Protein AF-0000000075646468 (afdb_homodimer)

Foldseek 3Di:
DVVVVCVVVVLCVVPVDPPDDVSNVVSQCPPVCCHPDPPDPHNPVVNVVVPPDDPQLAALPQLVVLQVVLVVCVVVVPDLVSSLVSLVVSLRNHPQLELSNLVSLLSNLVSCVVVVVLVSSLVSLVRSLSGPHDLVCNLVSLVSNLLSCVSVVVPVSNVVSVVVNCVSVVVPPPPPPDLDLFDQAWAAFFRWNDKFFFLAKAWDADLPDPDLEEAQAARQQQRHPADWDADPQLRHHTHRDPVSVVPPVLVQLCSLVSNVVNDSPLPLLVRLLRLCSSQVCVLCVPPPLVFQLFLVRSLVVSLVVLVVPVVVRVSSLLSPAALCLVLADPVVLVSLLVVLLVVLVSSVPVHCNLVPCPPVCVSYDSVRVSVNSSVSSSSNSSRCLQFKDFDKFWHFDDCVVPVQADPVDRAGDQLCLLVGTDIDRTMIGGGSSVSPAAADLDFQWAWFDARSMIIIGGNRIAHGRRGGHDHSPRHLQADPLVVSQVVCCNRPNDGDDHPSNVDPDSCNNCLQAWWFDLDPVGRDIDGDDDPPDPQDQWDADPPPRDIDGLPLLVLLVCLLVPPDPDDPVSLVSLVVSLVVRPSTHHLLHPSNLVSLVSSCVRCVVVLLVDVVSLVSNLVSLLSNLVSQCSRPNLQDPSNLSSCSSNLSSLLSQLPHPDDRDDDPSNVVSVVSNLVNLSSHHSVNSSSVVVNCVVRVD/DVVVVCVVVVLCVVPVDPPDDVSNVVSQCPPVCCHPDPPDPHNPVVNVVVPPDDPQLAALPQLVVLQVVLVVCVVVVPDLVSSLVSLVVSLRNHPQLELSNLVSLLSNLVSCVVVVVLVSSLVSLVSSLSGPHDLVCNLVSLVSNLLSCVSVVVVVSNVVSVVVNVVSVVVPPLPPPDLDLFFQAWAAFQRFNDKFFFLAKAWDADLPDPDLEEAQAARQQQRHPADWDADPQLRHHTHRDPVSVVPPVLVQLCSLVSNVVNDSPLGLLVRLLRLCSSCVCVLCVPPPLVFQLALVRSLVVSLVVLVVPVVPRVSSLLSPADLCLVLADPVVLVSLLVVLLVVLVSSVPVHCNLVPCPPVCVSYDSVRVSVNSSVSSSSNSSRCLQFKDFDKFWHFDDCVVPVQADPVDRAGDQLCLLVGTDIDRTMIGGGSSVSSAAADLDFQWAWFDARSMIIIGGNRIAHRRRGGHDHSPRHLQADPLVVSQVVCCNRPNDGDDHPSNVDPDSCNNCLQAWWADLDPVGRDIDGDDDPDDPQDQWDADPPPRDIDGLPLLVLLVCLLVPPPPDDPVSLVSLVVSLVVRPSTHHLLHPSLLVSLVSSCVRCVVPLLVDVVSLVSNLVSLLSNLVSQCSRPNLQDPSNLSSCSSNLSSLLSQLPHPDDRDDDPSSVVSVVSNLVNLSSHHSVNSSSSVVNCVVRVD

Radius of gyration: 38.48 Å; Cα contacts (8 Å, |Δi|>4): 2331; chains: 2; bounding box: 64×124×109 Å

Secondary structure (DSSP, 8-state):
-HHHHHHHTTHHHHHSS---HHHHHHHHHTSTTTS--TT-S--HHHHHHHHSPP-----HHHHHHHHHHHHHHHHTTS-HHHHHHHHHHHHHHSPTT-HHHHHHHHHHHHHHHHTT-HHHHHHHHHHHHHTT--GGGHHHHHHHHHHHHHHHT-HHHHHHHHHHHHHHHHHTT-----S-SB-SS-B-TT-EEEEEE-SEEEEPP-TT---SSPPS--TTT---S------TTTS----SSHHHHHH-TTHHHHHHHHHTT-TTTSTTHHHHHHHHHHHHHHHHTT--TTS-SSHHHHHHHHHHHHHHSTTT-HHHHHHTS---TTTS-HHHHHHHHHHHHHHHHHHHHHSSTGGGGGGGGGTS-HHHHHHHHHHHHHHHHHHHHHHEEEEEEEEEPPTTT---B-TTSSPBPTT-HHHHEEEEEEEEEE-TTGGGSEE-SS-SEEEEEETTEEEEEESS-B-TTPBPEE--S--TTTS-HHHHHHHHHHHHS----SHHHHSS--HHHHTTTEEE--STTT--EEEPPTT--TT-SEEE-TTT-PEEE-HHHHHHHHHTT--S---HHHHHHHHHHHHHHHTTB-TT-HHHHHHHHHHHHHHGGGGGG-HHHHHHHHHHHHHHHHHHHHHH-SSSHHHHHHHHHHHHHHHHHHHSSS-----HHHHHHHHHHHHHGGGS-HHHHHHHHHHHHHHH-/-HHHHHHHTTHHHHHSS---HHHHHHHHHTSTTTS--SS-S--HHHHHHHHSPP-----HHHHHHHHHHHHHHHHTTS-HHHHHHHHHHHHHHSPTT-HHHHHHHHHHHHHHHHTT-HHHHHHHHHHHHHTT--GGGHHHHHHHHHHHHHHHT-HHHHHHHHHHHHHHHHHTT-----S-SB-SS-B-TT-EEEEEE-SEEEEPP-TT---SSPPS--TTT---S------TTTS----SSHHHHHH-TTHHHHHHHHHTT-TTTSTTHHHHHHHHHHHHHHHHTT--TTS-SSHHHHHHHHHHHHHHTTTT-HHHHHHTS---TTTS-HHHHHHHHHHHHHHHHHHHHHSSTGGGGGGGGGTS-HHHHHHHHHHHHHHHHHHHHHHEEEEEEEEEPPTTT---B-TTSSPBPTT-HHHHEEEEEEEEEE-TTGGGSEE-SS-SEEEEEETTEEEEEESS-B-TTPBPEE--S--TTTS-HHHHHHHHHHHHS----SHHHHSS--HHHHTTT-EE--STTT--EE---TT--TT-SEEE-TTT-PEEE-HHHHHHHHTTT--S---HHHHHHHHHHHHHHHTTB-TT-HHHHHHHHHHHHHHGGGGGG-HHHHHHHHHHHHHHHHHHHHHH-SSSHHHHHHHHHHHHHHHHHHHSSS-----HHHHHHHHHHHHHGGGS-HHHHHHHHHHHHHHH-

Sequence (1394 aa):
MAARIVQTYNLTGVIKQYRGEVDTIRKLDAIPEIRQVRKVPFCACRSWLKKLPPVTVNDEEKSHLYRENGNEIFRSRKSPHVALEAYSKAIFMAPGGSPAQAMAHANRAIVLMSLKRFREAYEDCQLALTGGYPEENRLRVLFRLAECALQNRDRDGLDKALDAMGAHAEQQELTSFEMERLSKEAIPKEAPIVQETAVSFVPVYDPRSRSELPPFDCQYCGEINVIPFPCITCGRACYCSVACRKNHSSHRFECAGYGKHLWYLIGIAHLGIRSFLDGFEASTQKLDLSVESTPEGLFKSVLDTAEAEHKEYPYGKVLRLVTNFEQMDVMDVLQYSLTAYMLSVYLSGFTDFFQQLGDLINVMSKENWSIYCGAVIFRHIGQLVCNGHAISELRGSFASENNCLEADSFNIKAGFLHRYFESTRVFTGIFPQISMFNHSCEPNIRNTFNKNTLTVYAAKDIPVGGEIFNCYGPNFKLMCKDERKSALRQQYGFDCKCTRCAMNNDEAYESFEHYKCPFAKCSKYFMLKENADPFEKDIKCPMCKRIIDCSTFQLIAAGMTSEQESGYEEFDEAMDAYSKCKTVLSEYHETKITLAHMIFLQYLPFSGLDDRCLRRLKKLAHEFIQIREQRFGMMSPEYVVACFYLMDLLVIESKCEGPFKMDSVSVEFVGNFKKAIEIFGTGTRTKVLNYLKTHLGMAARIVQTYNLTGVIKQYRGEVDTIRKLDAIPEIRQVRKVPFCACRSWLKKLPPVTVNDEEKSHLYRENGNEIFRSRKSPHVALEAYSKAIFMAPGGSPAQAMAHANRAIVLMSLKRFREAYEDCQLALTGGYPEENRLRVLFRLAECALQNRDRDGLDKALDAMGAHAEQQELTSFEMERLSKEAIPKEAPIVQETAVSFVPVYDPRSRSELPPFDCQYCGEINVIPFPCITCGRACYCSVACRKNHSSHRFECAGYGKHLWYLIGIAHLGIRSFLDGFEASTQKLDLSVESTPEGLFKSVLDTAEAEHKEYPYGKVLRLVTNFEQMDVMDVLQYSLTAYMLSVYLSGFTDFFQQLGDLINVMSKENWSIYCGAVIFRHIGQLVCNGHAISELRGSFASENNCLEADSFNIKAGFLHRYFESTRVFTGIFPQISMFNHSCEPNIRNTFNKNTLTVYAAKDIPVGGEIFNCYGPNFKLMCKDERKS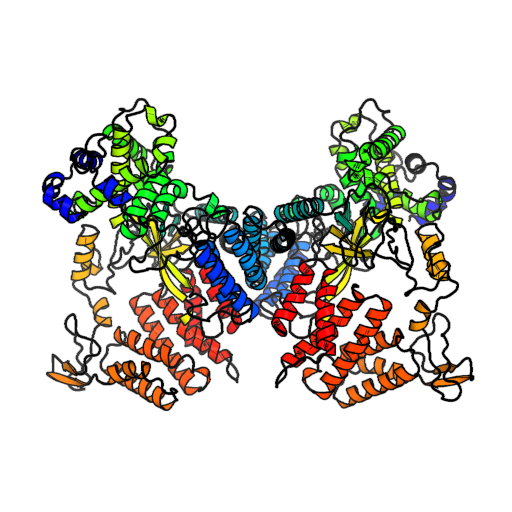ALRQQYGFDCKCTRCAMNNDEAYESFEHYKCPFAKCSKYFMLKENADPFEKDIKCPMCKRIIDCSTFQLIAAGMTSEQESGYEEFDEAMDAYSKCKTVLSEYHETKITLAHMIFLQYLPFSGLDDRCLRRLKKLAHEFIQIREQRFGMMSPEYVVACFYLMDLLVIESKCEGPFKMDSVSVEFVGNFKKAIEIFGTGTRTKVLNYLKTHLG

Structure (mmCIF, N/CA/C/O backbone):
data_AF-0000000075646468-model_v1
#
loop_
_entity.id
_entity.type
_entity.pdbx_description
1 polymer 'Protein-lysine N-methyltransferase SMYD4'
#
loop_
_atom_site.group_PDB
_atom_site.id
_atom_site.type_symbol
_atom_site.label_atom_id
_atom_site.label_alt_id
_atom_site.label_comp_id
_atom_site.label_asym_id
_atom_site.label_entity_id
_atom_site.label_seq_id
_atom_site.pdbx_PDB_ins_code
_atom_site.Cartn_x
_atom_site.Cartn_y
_atom_site.Cartn_z
_atom_site.occupancy
_atom_site.B_iso_or_equiv
_atom_site.auth_seq_id
_atom_site.auth_comp_id
_atom_site.auth_asym_id
_atom_site.auth_atom_id
_atom_site.pdbx_PDB_model_num
ATOM 1 N N . MET A 1 1 ? -22.234 -36.344 -26.969 1 47.53 1 MET A N 1
ATOM 2 C CA . MET A 1 1 ? -22.641 -35.75 -28.25 1 47.53 1 MET A CA 1
ATOM 3 C C . MET A 1 1 ? -21.516 -35.875 -29.281 1 47.53 1 MET A C 1
ATOM 5 O O . MET A 1 1 ? -21.734 -36.344 -30.391 1 47.53 1 MET A O 1
ATOM 9 N N . ALA A 1 2 ? -20.281 -35.531 -28.75 1 54.59 2 ALA A N 1
ATOM 10 C CA . ALA A 1 2 ? -19.188 -35.656 -29.719 1 54.59 2 ALA A CA 1
ATOM 11 C C . ALA A 1 2 ? -19.016 -37.094 -30.203 1 54.59 2 ALA A C 1
ATOM 13 O O . ALA A 1 2 ? -18.844 -37.312 -31.406 1 54.59 2 ALA A O 1
ATOM 14 N N . ALA A 1 3 ? -19.266 -37.969 -29.312 1 56.28 3 ALA A N 1
ATOM 15 C CA . ALA A 1 3 ? -19.078 -39.375 -29.672 1 56.28 3 ALA A CA 1
ATOM 16 C C . ALA A 1 3 ? -20.094 -39.812 -30.703 1 56.28 3 ALA A C 1
ATOM 18 O O . ALA A 1 3 ? -19.75 -40.562 -31.641 1 56.28 3 ALA A O 1
ATOM 19 N N . ARG A 1 4 ? -21.328 -39.281 -30.547 1 54.84 4 ARG A N 1
ATOM 20 C CA . ARG A 1 4 ? -22.375 -39.656 -31.484 1 54.84 4 ARG A CA 1
ATOM 21 C C . ARG A 1 4 ? -22.094 -39.094 -32.875 1 54.84 4 ARG A C 1
ATOM 23 O O . ARG A 1 4 ? -22.312 -39.781 -33.875 1 54.84 4 ARG A O 1
ATOM 30 N N . ILE A 1 5 ? -21.609 -37.875 -32.875 1 56.97 5 ILE A N 1
ATOM 31 C CA . ILE A 1 5 ? -21.312 -37.219 -34.188 1 56.97 5 ILE A CA 1
ATOM 32 C C . ILE A 1 5 ? -20.172 -37.969 -34.844 1 56.97 5 ILE A C 1
ATOM 34 O O . ILE A 1 5 ? -20.203 -38.219 -36.062 1 56.97 5 ILE A O 1
ATOM 38 N N . VAL A 1 6 ? -19.328 -38.5 -34.062 1 62.5 6 VAL A N 1
ATOM 39 C CA . VAL A 1 6 ? -18.156 -39.188 -34.562 1 62.5 6 VAL A CA 1
ATOM 40 C C . VAL A 1 6 ? -18.562 -40.531 -35.219 1 62.5 6 VAL A C 1
ATOM 42 O O . VAL A 1 6 ? -18.094 -40.844 -36.312 1 62.5 6 VAL A O 1
ATOM 45 N N . GLN A 1 7 ? -19.469 -41.188 -34.531 1 63.44 7 GLN A N 1
ATOM 46 C CA . GLN A 1 7 ? -19.906 -42.5 -35.031 1 63.44 7 GLN A CA 1
ATOM 47 C C . GLN A 1 7 ? -20.797 -42.344 -36.25 1 63.44 7 GLN A C 1
ATOM 49 O O . GLN A 1 7 ? -20.625 -43.062 -37.25 1 63.44 7 GLN A O 1
ATOM 54 N N . THR A 1 8 ? -21.672 -41.344 -36.219 1 60.41 8 THR A N 1
ATOM 55 C CA . THR A 1 8 ? -22.672 -41.188 -37.281 1 60.41 8 THR A CA 1
ATOM 56 C C . THR A 1 8 ? -22 -40.812 -38.594 1 60.41 8 THR A C 1
ATOM 58 O O . THR A 1 8 ? -22.375 -41.281 -39.656 1 60.41 8 THR A O 1
ATOM 61 N N . TYR A 1 9 ? -20.953 -40.031 -38.469 1 61.66 9 TYR A N 1
ATOM 62 C CA . TYR A 1 9 ? -20.359 -39.531 -39.719 1 61.66 9 TYR A CA 1
ATOM 63 C C . TYR A 1 9 ? -18.984 -40.156 -39.969 1 61.66 9 TYR A C 1
ATOM 65 O O . TYR A 1 9 ? -18.234 -39.688 -40.812 1 61.66 9 TYR A O 1
ATOM 73 N N . ASN A 1 10 ? -18.734 -41.281 -39.312 1 67.62 10 ASN A N 1
ATOM 74 C CA . ASN A 1 10 ? -17.453 -41.969 -39.406 1 67.62 10 ASN A CA 1
ATOM 75 C C . ASN A 1 10 ? -16.297 -41 -39.5 1 67.62 10 ASN A C 1
ATOM 77 O O . ASN A 1 10 ? -15.484 -41.062 -40.438 1 67.62 10 ASN A O 1
ATOM 81 N N . LEU A 1 11 ? -16.312 -40.062 -38.625 1 72.56 11 LEU A N 1
ATOM 82 C CA . LEU A 1 11 ? -15.352 -38.969 -38.688 1 72.56 11 LEU A CA 1
ATOM 83 C C . LEU A 1 11 ? -13.93 -39.5 -38.5 1 72.56 11 LEU A C 1
ATOM 85 O O . LEU A 1 11 ? -12.977 -38.875 -39 1 72.56 11 LEU A O 1
ATOM 89 N N . THR A 1 12 ? -13.789 -40.656 -37.906 1 72.38 12 THR A N 1
ATOM 90 C CA . THR A 1 12 ? -12.477 -41.281 -37.781 1 72.38 12 THR A CA 1
ATOM 91 C C . THR A 1 12 ? -11.898 -41.594 -39.156 1 72.38 12 THR A C 1
ATOM 93 O O . THR A 1 12 ? -10.688 -41.469 -39.375 1 72.38 12 THR A O 1
ATOM 96 N N . GLY A 1 13 ? -12.742 -42.031 -40.031 1 71.44 13 GLY A N 1
ATOM 97 C CA . GLY A 1 13 ? -12.305 -42.312 -41.406 1 71.44 13 GLY A CA 1
ATOM 98 C C . GLY A 1 13 ? -11.93 -41.062 -42.188 1 71.44 13 GLY A C 1
ATOM 99 O O . GLY A 1 13 ? -11.023 -41.125 -43.031 1 71.44 13 GLY A O 1
ATOM 100 N N . VAL A 1 14 ? -12.578 -39.938 -41.781 1 67.75 14 VAL A N 1
ATOM 101 C CA . VAL A 1 14 ? -12.336 -38.688 -42.5 1 67.75 14 VAL A CA 1
ATOM 102 C C . VAL A 1 14 ? -10.953 -38.156 -42.125 1 67.75 14 VAL A C 1
ATOM 104 O O . VAL A 1 14 ? -10.25 -37.594 -42.969 1 67.75 14 VAL A O 1
ATOM 107 N N . ILE A 1 15 ? -10.617 -38.438 -40.844 1 68.75 15 ILE A N 1
ATOM 108 C CA . ILE A 1 15 ? -9.383 -37.844 -40.344 1 68.75 15 ILE A CA 1
ATOM 109 C C . ILE A 1 15 ? -8.258 -38.875 -40.375 1 68.75 15 ILE A C 1
ATOM 111 O O . ILE A 1 15 ? -7.129 -38.562 -39.969 1 68.75 15 ILE A O 1
ATOM 115 N N . LYS A 1 16 ? -8.5 -40.094 -40.688 1 70.44 16 LYS A N 1
ATOM 116 C CA . LYS A 1 16 ? -7.523 -41.156 -40.656 1 70.44 16 LYS A CA 1
ATOM 117 C C . LYS A 1 16 ? -6.195 -40.75 -41.281 1 70.44 16 LYS A C 1
ATOM 119 O O . LYS A 1 16 ? -5.125 -41.125 -40.812 1 70.44 16 LYS A O 1
ATOM 124 N N . GLN A 1 17 ? -6.262 -39.906 -42.344 1 71.38 17 GLN A N 1
ATOM 125 C CA . GLN A 1 17 ? -4.98 -39.438 -42.844 1 71.38 17 GLN A CA 1
ATOM 126 C C . GLN A 1 17 ? -4.828 -37.938 -42.594 1 71.38 17 GLN A C 1
ATOM 128 O O . GLN A 1 17 ? -5.441 -37.125 -43.312 1 71.38 17 GLN A O 1
ATOM 133 N N . TYR A 1 18 ? -4.199 -37.531 -41.438 1 77.62 18 TYR A N 1
ATOM 134 C CA . TYR A 1 18 ? -3.938 -36.125 -41.156 1 77.62 18 TYR A CA 1
ATOM 135 C C . TYR A 1 18 ? -3.105 -35.5 -42.25 1 77.62 18 TYR A C 1
ATOM 137 O O . TYR A 1 18 ? -2.006 -35.969 -42.562 1 77.62 18 TYR A O 1
ATOM 145 N N . ARG A 1 19 ? -3.646 -34.594 -43.062 1 77.62 19 ARG A N 1
ATOM 146 C CA . ARG A 1 19 ? -2.963 -33.938 -44.156 1 77.62 19 ARG A CA 1
ATOM 147 C C . ARG A 1 19 ? -2.77 -32.438 -43.875 1 77.62 19 ARG A C 1
ATOM 149 O O . ARG A 1 19 ? -2.715 -31.641 -44.781 1 77.62 19 ARG A O 1
ATOM 156 N N . GLY A 1 20 ? -2.879 -32 -42.562 1 87.5 20 GLY A N 1
ATOM 157 C CA . GLY A 1 20 ? -2.686 -30.609 -42.25 1 87.5 20 GLY A CA 1
ATOM 158 C C . GLY A 1 20 ? -3.855 -30 -41.5 1 87.5 20 GLY A C 1
ATOM 159 O O . GLY A 1 20 ? -4.965 -30.531 -41.531 1 87.5 20 GLY A O 1
ATOM 160 N N . GLU A 1 21 ? -3.637 -28.922 -40.906 1 90.25 21 GLU A N 1
ATOM 161 C CA . GLU A 1 21 ? -4.629 -28.281 -40.031 1 90.25 21 GLU A CA 1
ATOM 162 C C . GLU A 1 21 ? -5.797 -27.734 -40.844 1 90.25 21 GLU A C 1
ATOM 164 O O . GLU A 1 21 ? -6.961 -27.969 -40.531 1 90.25 21 GLU A O 1
ATOM 169 N N . VAL A 1 22 ? -5.496 -26.969 -41.938 1 90.94 22 VAL A N 1
ATOM 170 C CA . VAL A 1 22 ? -6.543 -26.344 -42.75 1 90.94 22 VAL A CA 1
ATOM 171 C C . VAL A 1 22 ? -7.383 -27.422 -43.438 1 90.94 22 VAL A C 1
ATOM 173 O O . VAL A 1 22 ? -8.609 -27.344 -43.469 1 90.94 22 VAL A O 1
ATOM 176 N N . ASP A 1 23 ? -6.711 -28.438 -43.969 1 89.69 23 ASP A N 1
ATOM 177 C CA . ASP A 1 23 ? -7.402 -29.547 -44.625 1 89.69 23 ASP A CA 1
ATOM 178 C C . ASP A 1 23 ? -8.359 -30.25 -43.656 1 89.69 23 ASP A C 1
ATOM 180 O O . ASP A 1 23 ? -9.492 -30.562 -44 1 89.69 23 ASP A O 1
ATOM 184 N N . THR A 1 24 ? -7.93 -30.531 -42.469 1 88.69 24 THR A N 1
ATOM 185 C CA . THR A 1 24 ? -8.727 -31.219 -41.438 1 88.69 24 THR A CA 1
ATOM 186 C C . THR A 1 24 ? -9.977 -30.406 -41.125 1 88.69 24 THR A C 1
ATOM 188 O O . THR A 1 24 ? -11.086 -30.953 -41.062 1 88.69 24 THR A O 1
ATOM 191 N N . ILE A 1 25 ? -9.883 -29.094 -40.938 1 88.81 25 ILE A N 1
ATOM 192 C CA . ILE A 1 25 ? -11 -28.219 -40.562 1 88.81 25 ILE A CA 1
ATOM 193 C C . ILE A 1 25 ? -11.961 -28.109 -41.75 1 88.81 25 ILE A C 1
ATOM 195 O O . ILE A 1 25 ? -13.18 -28.078 -41.594 1 88.81 25 ILE A O 1
ATOM 199 N N . ARG A 1 26 ? -11.359 -28.047 -42.969 1 86.62 26 ARG A N 1
ATOM 200 C CA . ARG A 1 26 ? -12.18 -27.969 -44.188 1 86.62 26 ARG A CA 1
ATOM 201 C C . ARG A 1 26 ? -13.031 -29.234 -44.344 1 86.62 26 ARG A C 1
ATOM 203 O O . ARG A 1 26 ? -14.195 -29.156 -44.75 1 86.62 26 ARG A O 1
ATOM 210 N N . LYS A 1 27 ? -12.43 -30.391 -44.062 1 84.75 27 LYS A N 1
ATOM 211 C CA . LYS A 1 27 ? -13.156 -31.656 -44.125 1 84.75 27 LYS A CA 1
ATOM 212 C C . LYS A 1 27 ? -14.312 -31.688 -43.125 1 84.75 27 LYS A C 1
ATOM 214 O O . LYS A 1 27 ? -15.398 -32.188 -43.438 1 84.75 27 LYS A O 1
ATOM 219 N N . LEU A 1 28 ? -14.117 -31.125 -41.938 1 81.75 28 LEU A N 1
ATOM 220 C CA . LEU A 1 28 ? -15.188 -31.062 -40.938 1 81.75 28 LEU A CA 1
ATOM 221 C C . LEU A 1 28 ? -16.281 -30.094 -41.406 1 81.75 28 LEU A C 1
ATOM 223 O O . LEU A 1 28 ? -17.469 -30.391 -41.219 1 81.75 28 LEU A O 1
ATOM 227 N N . ASP A 1 29 ? -15.836 -28.953 -42.031 1 83.56 29 ASP A N 1
ATOM 228 C CA . ASP A 1 29 ? -16.781 -27.938 -42.5 1 83.56 29 ASP A CA 1
ATOM 229 C C . ASP A 1 29 ? -17.641 -28.484 -43.625 1 83.56 29 ASP A C 1
ATOM 231 O O . ASP A 1 29 ? -18.75 -28 -43.844 1 83.56 29 ASP A O 1
ATOM 235 N N . ALA A 1 30 ? -17.141 -29.406 -44.344 1 80.31 30 ALA A N 1
ATOM 236 C CA . ALA A 1 30 ? -17.844 -29.984 -45.5 1 80.31 30 ALA A CA 1
ATOM 237 C C . ALA A 1 30 ? -18.953 -30.922 -45.062 1 80.31 30 ALA A C 1
ATOM 239 O O . ALA A 1 30 ? -19.844 -31.25 -45.844 1 80.31 30 ALA A O 1
ATOM 240 N N . ILE A 1 31 ? -18.922 -31.297 -43.812 1 76.69 31 ILE A N 1
ATOM 241 C CA . ILE A 1 31 ? -19.953 -32.156 -43.281 1 76.69 31 ILE A CA 1
ATOM 242 C C . ILE A 1 31 ? -21.188 -31.344 -42.906 1 76.69 31 ILE A C 1
ATOM 244 O O . ILE A 1 31 ? -21.125 -30.5 -42 1 76.69 31 ILE A O 1
ATOM 248 N N . PRO A 1 32 ? -22.312 -31.5 -43.562 1 73 32 PRO A N 1
ATOM 249 C CA . PRO A 1 32 ? -23.5 -30.656 -43.406 1 73 32 PRO A CA 1
ATOM 250 C C . PRO A 1 32 ? -23.984 -30.594 -41.969 1 73 32 PRO A C 1
ATOM 252 O O . PRO A 1 32 ? -24.422 -29.531 -41.5 1 73 32 PRO A O 1
ATOM 255 N N . GLU A 1 33 ? -23.844 -31.609 -41.156 1 69.12 33 GLU A N 1
ATOM 256 C CA . GLU A 1 33 ? -24.312 -31.609 -39.781 1 69.12 33 GLU A CA 1
ATOM 257 C C . GLU A 1 33 ? -23.406 -30.766 -38.906 1 69.12 33 GLU A C 1
ATOM 259 O O . GLU A 1 33 ? -23.828 -30.312 -37.812 1 69.12 33 GLU A O 1
ATOM 264 N N . ILE A 1 34 ? -22.141 -30.594 -39.344 1 70.62 34 ILE A N 1
ATOM 265 C CA . ILE A 1 34 ? -21.188 -29.812 -38.594 1 70.62 34 ILE A CA 1
ATOM 266 C C . ILE A 1 34 ? -21.188 -28.359 -39.062 1 70.62 34 ILE A C 1
ATOM 268 O O . ILE A 1 34 ? -21.016 -27.438 -38.281 1 70.62 34 ILE A O 1
ATOM 272 N N . ARG A 1 35 ? -21.484 -28.156 -40.406 1 64.44 35 ARG A N 1
ATOM 273 C CA . ARG A 1 35 ? -21.375 -26.875 -41.094 1 64.44 35 ARG A CA 1
ATOM 274 C C . ARG A 1 35 ? -22.469 -25.922 -40.625 1 64.44 35 ARG A C 1
ATOM 276 O O . ARG A 1 35 ? -23.594 -26.344 -40.344 1 64.44 35 ARG A O 1
ATOM 283 N N . GLN A 1 36 ? -22 -24.594 -40.312 1 55.97 36 GLN A N 1
ATOM 284 C CA . GLN A 1 36 ? -22.938 -23.5 -40.031 1 55.97 36 GLN A CA 1
ATOM 285 C C . GLN A 1 36 ? -23.766 -23.172 -41.281 1 55.97 36 GLN A C 1
ATOM 287 O O . GLN A 1 36 ? -23.328 -22.406 -42.156 1 55.97 36 GLN A O 1
ATOM 292 N N . VAL A 1 37 ? -24.422 -23.938 -42.062 1 48.44 37 VAL A N 1
ATOM 293 C CA . VAL A 1 37 ? -25.109 -23.516 -43.281 1 48.44 37 VAL A CA 1
ATOM 294 C C . VAL A 1 37 ? -26.453 -22.906 -42.938 1 48.44 37 VAL A C 1
ATOM 296 O O . VAL A 1 37 ? -27.125 -23.328 -42 1 48.44 37 VAL A O 1
ATOM 299 N N . ARG A 1 38 ? -26.859 -21.781 -43.688 1 45.56 38 ARG A N 1
ATOM 300 C CA . ARG A 1 38 ? -28.125 -21.078 -43.625 1 45.56 38 ARG A CA 1
ATOM 301 C C . ARG A 1 38 ? -29.297 -22.047 -43.594 1 45.56 38 ARG A C 1
ATOM 303 O O . ARG A 1 38 ? -30.328 -21.797 -42.969 1 45.56 38 ARG A O 1
ATOM 310 N N . LYS A 1 39 ? -29.406 -22.984 -44.562 1 43.81 39 LYS A N 1
ATOM 311 C CA . LYS A 1 39 ? -30.656 -23.703 -44.812 1 43.81 39 LYS A CA 1
ATOM 312 C C . LYS A 1 39 ? -30.688 -25.016 -44.062 1 43.81 39 LYS A C 1
ATOM 314 O O . LYS A 1 39 ? -31.609 -25.828 -44.219 1 43.81 39 LYS A O 1
ATOM 319 N N . VAL A 1 40 ? -29.531 -25.422 -43.5 1 44.12 40 VAL A N 1
ATOM 320 C CA . VAL A 1 40 ? -29.703 -26.672 -42.781 1 44.12 40 VAL A CA 1
ATOM 321 C C . VAL A 1 40 ? -30.016 -26.375 -41.312 1 44.12 40 VAL A C 1
ATOM 323 O O . VAL A 1 40 ? -29.359 -25.531 -40.688 1 44.12 40 VAL A O 1
ATOM 326 N N . PRO A 1 41 ? -31.094 -26.75 -40.719 1 46.03 41 PRO A N 1
ATOM 327 C CA . PRO A 1 41 ? -31.734 -26.422 -39.469 1 46.03 41 PRO A CA 1
ATOM 328 C C . PRO A 1 41 ? -30.812 -26.641 -38.25 1 46.03 41 PRO A C 1
ATOM 330 O O . PRO A 1 41 ? -31.031 -26.047 -37.188 1 46.03 41 PRO A O 1
ATOM 333 N N . PHE A 1 42 ? -29.812 -27.781 -38.344 1 49.09 42 PHE A N 1
ATOM 334 C CA . PHE A 1 42 ? -29.203 -28.109 -37.062 1 49.09 42 PHE A CA 1
ATOM 335 C C . PHE A 1 42 ? -27.672 -28.062 -37.156 1 49.09 42 PHE A C 1
ATOM 337 O O . PHE A 1 42 ? -27.062 -28.859 -37.844 1 49.09 42 PHE A O 1
ATOM 344 N N . CYS A 1 43 ? -26.812 -27.047 -37.094 1 62.91 43 CYS A N 1
ATOM 345 C CA . CYS A 1 43 ? -25.375 -27.031 -36.875 1 62.91 43 CYS A CA 1
ATOM 346 C C . CYS A 1 43 ? -25.031 -27.547 -35.469 1 62.91 43 CYS A C 1
ATOM 348 O O . CYS A 1 43 ? -25.406 -26.938 -34.469 1 62.91 43 CYS A O 1
ATOM 350 N N . ALA A 1 44 ? -24.5 -28.812 -35.531 1 66.94 44 ALA A N 1
ATOM 351 C CA . ALA A 1 44 ? -24.297 -29.531 -34.281 1 66.94 44 ALA A CA 1
ATOM 352 C C . ALA A 1 44 ? -23.484 -28.672 -33.281 1 66.94 44 ALA A C 1
ATOM 354 O O . ALA A 1 44 ? -23.828 -28.578 -32.125 1 66.94 44 ALA A O 1
ATOM 355 N N . CYS A 1 45 ? -22.453 -28 -33.875 1 73.94 45 CYS A N 1
ATOM 356 C CA . CYS A 1 45 ? -21.609 -27.203 -33 1 73.94 45 CYS A CA 1
ATOM 357 C C . CYS A 1 45 ? -22.359 -26 -32.438 1 73.94 45 CYS A C 1
ATOM 359 O O . CYS A 1 45 ? -22.328 -25.719 -31.25 1 73.94 45 CYS A O 1
ATOM 361 N N . ARG A 1 46 ? -23.016 -25.266 -33.344 1 76.94 46 ARG A N 1
ATOM 362 C CA . ARG A 1 46 ? -23.781 -24.094 -32.938 1 76.94 46 ARG A CA 1
ATOM 363 C C . ARG A 1 46 ? -24.891 -24.469 -31.969 1 76.94 46 ARG A C 1
ATOM 365 O O . ARG A 1 46 ? -25.141 -23.766 -31 1 76.94 46 ARG A O 1
ATOM 372 N N . SER A 1 47 ? -25.594 -25.562 -32.312 1 75.19 47 SER A N 1
ATOM 373 C CA . SER A 1 47 ? -26.688 -26.031 -31.469 1 75.19 47 SER A CA 1
ATOM 374 C C . SER A 1 47 ? -26.172 -26.406 -30.078 1 75.19 47 SER A C 1
ATOM 376 O O . SER A 1 47 ? -26.828 -26.156 -29.078 1 75.19 47 SER A O 1
ATOM 378 N N . TRP A 1 48 ? -25.016 -27.156 -30.047 1 73.69 48 TRP A N 1
ATOM 379 C CA . TRP A 1 48 ? -24.422 -27.531 -28.766 1 73.69 48 TRP A CA 1
ATOM 380 C C . TRP A 1 48 ? -24.078 -26.297 -27.953 1 73.69 48 TRP A C 1
ATOM 382 O O . TRP A 1 48 ? -24.359 -26.234 -26.75 1 73.69 48 TRP A O 1
ATOM 392 N N . LEU A 1 49 ? -23.5 -25.297 -28.547 1 79.62 49 LEU A N 1
ATOM 393 C CA . LEU A 1 49 ? -23.125 -24.062 -27.875 1 79.62 49 LEU A CA 1
ATOM 394 C C . LEU A 1 49 ? -24.344 -23.328 -27.344 1 79.62 49 LEU A C 1
ATOM 396 O O . LEU A 1 49 ? -24.312 -22.812 -26.219 1 79.62 49 LEU A O 1
ATOM 400 N N . LYS A 1 50 ? -25.406 -23.234 -28.172 1 76.06 50 LYS A N 1
ATOM 401 C CA . LYS A 1 50 ? -26.641 -22.562 -27.766 1 76.06 50 LYS A CA 1
ATOM 402 C C . LYS A 1 50 ? -27.297 -23.281 -26.594 1 76.06 50 LYS A C 1
ATOM 404 O O . LYS A 1 50 ? -27.938 -22.656 -25.75 1 76.06 50 LYS A O 1
ATOM 409 N N . LYS A 1 51 ? -27.078 -24.625 -26.516 1 71.94 51 LYS A N 1
ATOM 410 C CA . LYS A 1 51 ? -27.719 -25.422 -25.484 1 71.94 51 LYS A CA 1
ATOM 411 C C . LYS A 1 51 ? -26.969 -25.328 -24.156 1 71.94 51 LYS A C 1
ATOM 413 O O . LYS A 1 51 ? -27.516 -25.672 -23.094 1 71.94 51 LYS A O 1
ATOM 418 N N . LEU A 1 52 ? -25.703 -24.891 -24.25 1 75.44 52 LEU A N 1
ATOM 419 C CA . LEU A 1 52 ? -25 -24.703 -23 1 75.44 52 LEU A CA 1
ATOM 420 C C . LEU A 1 52 ? -25.75 -23.719 -22.094 1 75.44 52 LEU A C 1
ATOM 422 O O . LEU A 1 52 ? -26.25 -22.688 -22.562 1 75.44 52 LEU A O 1
ATOM 426 N N . PRO A 1 53 ? -26.047 -24.062 -20.812 1 66.5 53 PRO A N 1
ATOM 427 C CA . PRO A 1 53 ? -26.797 -23.188 -19.906 1 66.5 53 PRO A CA 1
ATOM 428 C C . PRO A 1 53 ? -26.062 -21.891 -19.594 1 66.5 53 PRO A C 1
ATOM 430 O O . PRO A 1 53 ? -24.828 -21.891 -19.453 1 66.5 53 PRO A O 1
ATOM 433 N N . PRO A 1 54 ? -26.781 -20.812 -19.719 1 71.19 54 PRO A N 1
ATOM 434 C CA . PRO A 1 54 ? -26.172 -19.562 -19.25 1 71.19 54 PRO A CA 1
ATOM 435 C C . PRO A 1 54 ? -25.812 -19.594 -17.781 1 71.19 54 PRO A C 1
ATOM 437 O O . PRO A 1 54 ? -26.594 -20.078 -16.953 1 71.19 54 PRO A O 1
ATOM 440 N N . VAL A 1 55 ? -24.547 -19.406 -17.484 1 63.19 55 VAL A N 1
ATOM 441 C CA . VAL A 1 55 ? -24.094 -19.406 -16.094 1 63.19 55 VAL A CA 1
ATOM 442 C C . VAL A 1 55 ? -23.734 -17.984 -15.664 1 63.19 55 VAL A C 1
ATOM 444 O O . VAL A 1 55 ? -23.016 -17.781 -14.688 1 63.19 55 VAL A O 1
ATOM 447 N N . THR A 1 56 ? -24.359 -17.016 -16.328 1 62.28 56 THR A N 1
ATOM 448 C CA . THR A 1 56 ? -24.031 -15.656 -15.914 1 62.28 56 THR A CA 1
ATOM 449 C C . THR A 1 56 ? -24.516 -15.383 -14.492 1 62.28 56 THR A C 1
ATOM 451 O O . THR A 1 56 ? -25.594 -15.82 -14.102 1 62.28 56 THR A O 1
ATOM 454 N N . VAL A 1 57 ? -23.562 -14.938 -13.711 1 63.16 57 VAL A N 1
ATOM 455 C CA . VAL A 1 57 ? -23.828 -14.672 -12.305 1 63.16 57 VAL A CA 1
ATOM 456 C C . VAL A 1 57 ? -24.531 -13.32 -12.148 1 63.16 57 VAL A C 1
ATOM 458 O O . VAL A 1 57 ? -23.875 -12.305 -11.914 1 63.16 57 VAL A O 1
ATOM 461 N N . ASN A 1 58 ? -25.75 -13.25 -12.68 1 69.69 58 ASN A N 1
ATOM 462 C CA . ASN A 1 58 ? -26.562 -12.039 -12.562 1 69.69 58 ASN A CA 1
ATOM 463 C C . ASN A 1 58 ? -27.734 -12.234 -11.625 1 69.69 58 ASN A C 1
ATOM 465 O O . ASN A 1 58 ? -28.891 -12.109 -12.039 1 69.69 58 ASN A O 1
ATOM 469 N N . ASP A 1 59 ? -27.328 -12.68 -10.516 1 79.31 59 ASP A N 1
ATOM 470 C CA . ASP A 1 59 ? -28.344 -12.977 -9.508 1 79.31 59 ASP A CA 1
ATOM 471 C C . ASP A 1 59 ? -28.359 -11.914 -8.406 1 79.31 59 ASP A C 1
ATOM 473 O O . ASP A 1 59 ? -27.656 -12.039 -7.406 1 79.31 59 ASP A O 1
ATOM 477 N N . GLU A 1 60 ? -29.219 -10.953 -8.617 1 86.19 60 GLU A N 1
ATOM 478 C CA . GLU A 1 60 ? -29.297 -9.836 -7.672 1 86.19 60 GLU A CA 1
ATOM 479 C C . GLU A 1 60 ? -29.719 -10.32 -6.285 1 86.19 60 GLU A C 1
ATOM 481 O O . GLU A 1 60 ? -29.266 -9.797 -5.273 1 86.19 60 GLU A O 1
ATOM 486 N N . GLU A 1 61 ? -30.547 -11.312 -6.242 1 85.44 61 GLU A N 1
ATOM 487 C CA . GLU A 1 61 ? -31.031 -11.836 -4.965 1 85.44 61 GLU A CA 1
ATOM 488 C C . GLU A 1 61 ? -29.906 -12.539 -4.207 1 85.44 61 GLU A C 1
ATOM 490 O O . GLU A 1 61 ? -29.75 -12.352 -2.998 1 85.44 61 GLU A O 1
ATOM 495 N N . LYS A 1 62 ? -29.25 -13.414 -4.945 1 85.56 62 LYS A N 1
ATOM 496 C CA . LYS A 1 62 ? -28.125 -14.094 -4.316 1 85.56 62 LYS A CA 1
ATOM 497 C C . LYS A 1 62 ? -27.062 -13.094 -3.865 1 85.56 62 LYS A C 1
ATOM 499 O O . LYS A 1 62 ? -26.438 -13.266 -2.811 1 85.56 62 LYS A O 1
ATOM 504 N N . SER A 1 63 ? -26.812 -12.07 -4.742 1 89.06 63 SER A N 1
ATOM 505 C CA . SER A 1 63 ? -25.891 -11.008 -4.359 1 89.06 63 SER A CA 1
ATOM 506 C C . SER A 1 63 ? -26.328 -10.336 -3.062 1 89.06 63 SER A C 1
ATOM 508 O O . SER A 1 63 ? -25.5 -10.094 -2.174 1 89.06 63 SER A O 1
ATOM 510 N N . HIS A 1 64 ? -27.625 -10.023 -2.959 1 89.38 64 HIS A N 1
ATOM 511 C CA . HIS A 1 64 ? -28.172 -9.398 -1.76 1 89.38 64 HIS A CA 1
ATOM 512 C C . HIS A 1 64 ? -28 -10.305 -0.542 1 89.38 64 HIS A C 1
ATOM 514 O O . HIS A 1 64 ? -27.703 -9.82 0.553 1 89.38 64 HIS A O 1
ATOM 520 N N . LEU A 1 65 ? -28.203 -11.602 -0.8 1 86.5 65 LEU A N 1
ATOM 521 C CA . LEU A 1 65 ? -28.062 -12.555 0.294 1 86.5 65 LEU A CA 1
ATOM 522 C C . LEU A 1 65 ? -26.625 -12.586 0.804 1 86.5 65 LEU A C 1
ATOM 524 O O . LEU A 1 65 ? -26.391 -12.539 2.014 1 86.5 65 LEU A O 1
ATOM 528 N N . TYR A 1 66 ? -25.672 -12.727 -0.081 1 88.94 66 TYR A N 1
ATOM 529 C CA . TYR A 1 66 ? -24.266 -12.734 0.306 1 88.94 66 TYR A CA 1
ATOM 530 C C . TYR A 1 66 ? -23.875 -11.438 1.009 1 88.94 66 TYR A C 1
ATOM 532 O O . TYR A 1 66 ? -23.141 -11.453 1.992 1 88.94 66 TYR A O 1
ATOM 540 N N . ARG A 1 67 ? -24.391 -10.305 0.465 1 91.31 67 ARG A N 1
ATOM 541 C CA . ARG A 1 67 ? -24.094 -9 1.049 1 91.31 67 ARG A CA 1
ATOM 542 C C . ARG A 1 67 ? -24.641 -8.891 2.463 1 91.31 67 ARG A C 1
ATOM 544 O O . ARG A 1 67 ? -23.969 -8.414 3.371 1 91.31 67 ARG A O 1
ATOM 551 N N . GLU A 1 68 ? -25.859 -9.336 2.656 1 87.62 68 GLU A N 1
ATOM 552 C CA . GLU A 1 68 ? -26.5 -9.297 3.971 1 87.62 68 GLU A CA 1
ATOM 553 C C . GLU A 1 68 ? -25.781 -10.211 4.957 1 87.62 68 GLU A C 1
ATOM 555 O O . GLU A 1 68 ? -25.625 -9.875 6.133 1 87.62 68 GLU A O 1
ATOM 560 N N . ASN A 1 69 ? -25.453 -11.375 4.434 1 86.19 69 ASN A N 1
ATOM 561 C CA . ASN A 1 69 ? -24.641 -12.258 5.262 1 86.19 69 ASN A CA 1
ATOM 562 C C . ASN A 1 69 ? -23.344 -11.586 5.699 1 86.19 69 ASN A C 1
ATOM 564 O O . ASN A 1 69 ? -22.938 -11.703 6.855 1 86.19 69 ASN A O 1
ATOM 568 N N . GLY A 1 70 ? -22.656 -10.945 4.738 1 87.62 70 GLY A N 1
ATOM 569 C CA . GLY A 1 70 ? -21.453 -10.188 5.062 1 87.62 70 GLY A CA 1
ATOM 570 C C . GLY A 1 70 ? -21.688 -9.109 6.098 1 87.62 70 GLY A C 1
ATOM 571 O O . GLY A 1 70 ? -20.875 -8.922 7.008 1 87.62 70 GLY A O 1
ATOM 572 N N . ASN A 1 71 ? -22.812 -8.359 5.973 1 86.75 71 ASN A N 1
ATOM 573 C CA . ASN A 1 71 ? -23.172 -7.324 6.938 1 86.75 71 ASN A CA 1
ATOM 574 C C . ASN A 1 71 ? -23.328 -7.898 8.344 1 86.75 71 ASN A C 1
ATOM 576 O O . ASN A 1 71 ? -22.844 -7.301 9.312 1 86.75 71 ASN A O 1
ATOM 580 N N . GLU A 1 72 ? -23.953 -9.039 8.375 1 82.81 72 GLU A N 1
ATOM 581 C CA . GLU A 1 72 ? -24.172 -9.68 9.672 1 82.81 72 GLU A CA 1
ATOM 582 C C . GLU A 1 72 ? -22.844 -10.117 10.297 1 82.81 72 GLU A C 1
ATOM 584 O O . GLU A 1 72 ? -22.609 -9.906 11.492 1 82.81 72 GLU A O 1
ATOM 589 N N . ILE A 1 73 ? -22.078 -10.719 9.5 1 81.19 73 ILE A N 1
ATOM 590 C CA . ILE A 1 73 ? -20.797 -11.203 9.977 1 81.19 73 ILE A CA 1
ATOM 591 C C . ILE A 1 73 ? -19.922 -10.031 10.422 1 81.19 73 ILE A C 1
ATOM 593 O O . ILE A 1 73 ? -19.297 -10.078 11.477 1 81.19 73 ILE A O 1
ATOM 597 N N . PHE A 1 74 ? -19.875 -9 9.633 1 83.81 74 PHE A N 1
ATOM 598 C CA . PHE A 1 74 ? -19.047 -7.84 9.906 1 83.81 74 PHE A CA 1
ATOM 599 C C . PHE A 1 74 ? -19.516 -7.113 11.156 1 83.81 74 PHE A C 1
ATOM 601 O O . PHE A 1 74 ? -18.703 -6.648 11.961 1 83.81 74 PHE A O 1
ATOM 608 N N . ARG A 1 75 ? -20.781 -6.984 11.305 1 73.56 75 ARG A N 1
ATOM 609 C CA . ARG A 1 75 ? -21.359 -6.324 12.469 1 73.56 75 ARG A CA 1
ATOM 610 C C . ARG A 1 75 ? -21.062 -7.105 13.742 1 73.56 75 ARG A C 1
ATOM 612 O O . ARG A 1 75 ? -20.859 -6.512 14.805 1 73.56 75 ARG A O 1
ATOM 619 N N . SER A 1 76 ? -21.031 -8.445 13.523 1 67 76 SER A N 1
ATOM 620 C CA . SER A 1 76 ? -20.797 -9.297 14.688 1 67 76 SER A CA 1
ATOM 621 C C . SER A 1 76 ? -19.312 -9.359 15.031 1 67 76 SER A C 1
ATOM 623 O O . SER A 1 76 ? -18.922 -9.969 16.031 1 67 76 SER A O 1
ATOM 625 N N . ARG A 1 77 ? -18.438 -8.742 14.312 1 56.06 77 ARG A N 1
ATOM 626 C CA . ARG A 1 77 ? -16.984 -8.664 14.492 1 56.06 77 ARG A CA 1
ATOM 627 C C . ARG A 1 77 ? -16.375 -10.055 14.586 1 56.06 77 ARG A C 1
ATOM 629 O O . ARG A 1 77 ? -15.359 -10.242 15.273 1 56.06 77 ARG A O 1
ATOM 636 N N . LYS A 1 78 ? -16.969 -11.07 14.094 1 59.66 78 LYS A N 1
ATOM 637 C CA . LYS A 1 78 ? -16.5 -12.445 14.219 1 59.66 78 LYS A CA 1
ATOM 638 C C . LYS A 1 78 ? -15.281 -12.703 13.344 1 59.66 78 LYS A C 1
ATOM 640 O O . LYS A 1 78 ? -14.273 -13.242 13.805 1 59.66 78 LYS A O 1
ATOM 645 N N . SER A 1 79 ? -15.344 -12.469 11.984 1 74.19 79 SER A N 1
ATOM 646 C CA . SER A 1 79 ? -14.234 -12.727 11.07 1 74.19 79 SER A CA 1
ATOM 647 C C . SER A 1 79 ? -14.289 -11.797 9.859 1 74.19 79 SER A C 1
ATOM 649 O O . SER A 1 79 ? -15.047 -12.039 8.922 1 74.19 79 SER A O 1
ATOM 651 N N . PRO A 1 80 ? -13.578 -10.664 9.906 1 77.31 80 PRO A N 1
ATOM 652 C CA . PRO A 1 80 ? -13.57 -9.766 8.75 1 77.31 80 PRO A CA 1
ATOM 653 C C . PRO A 1 80 ? -13.203 -10.477 7.453 1 77.31 80 PRO A C 1
ATOM 655 O O . PRO A 1 80 ? -13.688 -10.102 6.383 1 77.31 80 PRO A O 1
ATOM 658 N N . HIS A 1 81 ? -12.492 -11.547 7.605 1 80.5 81 HIS A N 1
ATOM 659 C CA . HIS A 1 81 ? -12.102 -12.266 6.402 1 80.5 81 HIS A CA 1
ATOM 660 C C . HIS A 1 81 ? -13.289 -13.008 5.797 1 80.5 81 HIS A C 1
ATOM 662 O O . HIS A 1 81 ? -13.406 -13.109 4.574 1 80.5 81 HIS A O 1
ATOM 668 N N . VAL A 1 82 ? -14.125 -13.555 6.641 1 82.81 82 VAL A N 1
ATOM 669 C CA . VAL A 1 82 ? -15.32 -14.234 6.145 1 82.81 82 VAL A CA 1
ATOM 670 C C . VAL A 1 82 ? -16.266 -13.211 5.531 1 82.81 82 VAL A C 1
ATOM 672 O O . VAL A 1 82 ? -16.922 -13.484 4.516 1 82.81 82 VAL A O 1
ATOM 675 N N . ALA A 1 83 ? -16.359 -12.047 6.18 1 87.25 83 ALA A N 1
ATOM 676 C CA . ALA A 1 83 ? -17.156 -10.977 5.594 1 87.25 83 ALA A CA 1
ATOM 677 C C . ALA A 1 83 ? -16.609 -10.562 4.23 1 87.25 83 ALA A C 1
ATOM 679 O O . ALA A 1 83 ? -17.375 -10.352 3.287 1 87.25 83 ALA A O 1
ATOM 680 N N . LEU A 1 84 ? -15.25 -10.43 4.148 1 87.12 84 LEU A N 1
ATOM 681 C CA . LEU A 1 84 ? -14.594 -10.094 2.891 1 87.12 84 LEU A CA 1
ATOM 682 C C . LEU A 1 84 ? -14.953 -11.102 1.803 1 87.12 84 LEU A C 1
ATOM 684 O O . LEU A 1 84 ? -15.25 -10.711 0.669 1 87.12 84 LEU A O 1
ATOM 688 N N . GLU A 1 85 ? -14.875 -12.352 2.18 1 81.5 85 GLU A N 1
ATOM 689 C CA . GLU A 1 85 ? -15.242 -13.406 1.242 1 81.5 85 GLU A CA 1
ATOM 690 C C . GLU A 1 85 ? -16.703 -13.266 0.811 1 81.5 85 GLU A C 1
ATOM 692 O O . GLU A 1 85 ? -17.031 -13.43 -0.368 1 81.5 85 GLU A O 1
ATOM 697 N N . ALA A 1 86 ? -17.578 -13 1.752 1 88.38 86 ALA A N 1
ATOM 698 C CA . ALA A 1 86 ? -19 -12.859 1.462 1 88.38 86 ALA A CA 1
ATOM 699 C C . ALA A 1 86 ? -19.25 -11.695 0.5 1 88.38 86 ALA A C 1
ATOM 701 O O . ALA A 1 86 ? -20.016 -11.828 -0.456 1 88.38 86 ALA A O 1
ATOM 702 N N . TYR A 1 87 ? -18.609 -10.539 0.735 1 89.69 87 TYR A N 1
ATOM 703 C CA . TYR A 1 87 ? -18.781 -9.391 -0.145 1 89.69 87 TYR A CA 1
ATOM 704 C C . TYR A 1 87 ? -18.203 -9.672 -1.528 1 89.69 87 TYR A C 1
ATOM 706 O O . TYR A 1 87 ? -18.75 -9.219 -2.537 1 89.69 87 TYR A O 1
ATOM 714 N N . SER A 1 88 ? -17.031 -10.359 -1.571 1 85.44 88 SER A N 1
ATOM 715 C CA . SER A 1 88 ? -16.469 -10.742 -2.863 1 85.44 88 SER A CA 1
ATOM 716 C C . SER A 1 88 ? -17.438 -11.625 -3.645 1 85.44 88 SER A C 1
ATOM 718 O O . SER A 1 88 ? -17.625 -11.438 -4.848 1 85.44 88 SER A O 1
ATOM 720 N N . LYS A 1 89 ? -18.047 -12.578 -2.943 1 83.31 89 LYS A N 1
ATOM 721 C CA . LYS A 1 89 ? -19.047 -13.43 -3.586 1 83.31 89 LYS A CA 1
ATOM 722 C C . LYS A 1 89 ? -20.234 -12.602 -4.066 1 83.31 89 LYS A C 1
ATOM 724 O O . LYS A 1 89 ? -20.781 -12.859 -5.141 1 83.31 89 LYS A O 1
ATOM 729 N N . ALA A 1 90 ? -20.641 -11.641 -3.244 1 89.06 90 ALA A N 1
ATOM 730 C CA . ALA A 1 90 ? -21.734 -10.75 -3.629 1 89.06 90 ALA A CA 1
ATOM 731 C C . ALA A 1 90 ? -21.406 -10.008 -4.922 1 89.06 90 ALA A C 1
ATOM 733 O O . ALA A 1 90 ? -22.281 -9.812 -5.773 1 89.06 90 ALA A O 1
ATOM 734 N N . ILE A 1 91 ? -20.172 -9.531 -5.055 1 87.19 91 ILE A N 1
ATOM 735 C CA . ILE A 1 91 ? -19.719 -8.797 -6.234 1 87.19 91 ILE A CA 1
ATOM 736 C C . ILE A 1 91 ? -19.797 -9.711 -7.461 1 87.19 91 ILE A C 1
ATOM 738 O O . ILE A 1 91 ? -20.25 -9.289 -8.523 1 87.19 91 ILE A O 1
ATOM 742 N N . PHE A 1 92 ? -19.344 -10.961 -7.273 1 80.56 92 PHE A N 1
ATOM 743 C CA . PHE A 1 92 ? -19.344 -11.914 -8.375 1 80.56 92 PHE A CA 1
ATOM 744 C C . PHE A 1 92 ? -20.766 -12.203 -8.836 1 80.56 92 PHE A C 1
ATOM 746 O O . PHE A 1 92 ? -21.016 -12.422 -10.023 1 80.56 92 PHE A O 1
ATOM 753 N N . MET A 1 93 ? -21.781 -12.188 -7.926 1 82.06 93 MET A N 1
ATOM 754 C CA . MET A 1 93 ? -23.141 -12.633 -8.227 1 82.06 93 MET A CA 1
ATOM 755 C C . MET A 1 93 ? -23.984 -11.484 -8.789 1 82.06 93 MET A C 1
ATOM 757 O O . MET A 1 93 ? -24.969 -11.711 -9.492 1 82.06 93 MET A O 1
ATOM 761 N N . ALA A 1 94 ? -23.547 -10.227 -8.523 1 87.19 94 ALA A N 1
ATOM 762 C CA . ALA A 1 94 ? -24.344 -9.062 -8.883 1 87.19 94 ALA A CA 1
ATOM 763 C C . ALA A 1 94 ? -24.281 -8.781 -10.383 1 87.19 94 ALA A C 1
ATOM 765 O O . ALA A 1 94 ? -23.234 -8.969 -11.008 1 87.19 94 ALA A O 1
ATOM 766 N N . PRO A 1 95 ? -25.422 -8.328 -10.945 1 82.19 95 PRO A N 1
ATOM 767 C CA . PRO A 1 95 ? -25.344 -7.871 -12.336 1 82.19 95 PRO A CA 1
ATOM 768 C C . PRO A 1 95 ? -24.391 -6.699 -12.516 1 82.19 95 PRO A C 1
ATOM 770 O O . PRO A 1 95 ? -24.328 -5.812 -11.664 1 82.19 95 PRO A O 1
ATOM 773 N N . GLY A 1 96 ? -23.672 -6.723 -13.578 1 79.38 96 GLY A N 1
ATOM 774 C CA . GLY A 1 96 ? -22.688 -5.691 -13.867 1 79.38 96 GLY A CA 1
ATOM 775 C C . GLY A 1 96 ? -23.281 -4.293 -13.898 1 79.38 96 GLY A C 1
ATOM 776 O O . GLY A 1 96 ? -24.312 -4.066 -14.516 1 79.38 96 GLY A O 1
ATOM 777 N N . GLY A 1 97 ? -22.609 -3.35 -13.148 1 76.81 97 GLY A N 1
ATOM 778 C CA . GLY A 1 97 ? -23.016 -1.956 -13.141 1 76.81 97 GLY A CA 1
ATOM 779 C C . GLY A 1 97 ? -24.281 -1.71 -12.328 1 76.81 97 GLY A C 1
ATOM 780 O O . GLY A 1 97 ? -24.766 -0.581 -12.258 1 76.81 97 GLY A O 1
ATOM 781 N N . SER A 1 98 ? -24.875 -2.734 -11.664 1 85.38 98 SER A N 1
ATOM 782 C CA . SER A 1 98 ? -26.109 -2.625 -10.891 1 85.38 98 SER A CA 1
ATOM 783 C C . SER A 1 98 ? -25.844 -1.958 -9.539 1 85.38 98 SER A C 1
ATOM 785 O O . SER A 1 98 ? -24.703 -1.878 -9.094 1 85.38 98 SER A O 1
ATOM 787 N N . PRO A 1 99 ? -26.875 -1.399 -8.961 1 87.44 99 PRO A N 1
ATOM 788 C CA . PRO A 1 99 ? -26.719 -0.887 -7.594 1 87.44 99 PRO A CA 1
ATOM 789 C C . PRO A 1 99 ? -26.266 -1.959 -6.609 1 87.44 99 PRO A C 1
ATOM 791 O O . PRO A 1 99 ? -25.5 -1.672 -5.691 1 87.44 99 PRO A O 1
ATOM 794 N N . ALA A 1 100 ? -26.703 -3.209 -6.902 1 89.75 100 ALA A N 1
ATOM 795 C CA . ALA A 1 100 ? -26.297 -4.309 -6.027 1 89.75 100 ALA A CA 1
ATOM 796 C C . ALA A 1 100 ? -24.781 -4.512 -6.062 1 89.75 100 ALA A C 1
ATOM 798 O O . ALA A 1 100 ? -24.156 -4.707 -5.02 1 89.75 100 ALA A O 1
ATOM 799 N N . GLN A 1 101 ? -24.25 -4.469 -7.223 1 90.25 101 GLN A N 1
ATOM 800 C CA . GLN A 1 101 ? -22.812 -4.637 -7.359 1 90.25 101 GLN A CA 1
ATOM 801 C C . GLN A 1 101 ? -22.062 -3.469 -6.727 1 90.25 101 GLN A C 1
ATOM 803 O O . GLN A 1 101 ? -21.047 -3.666 -6.062 1 90.25 101 GLN A O 1
ATOM 808 N N . ALA A 1 102 ? -22.578 -2.221 -6.984 1 89.81 102 ALA A N 1
ATOM 809 C CA . ALA A 1 102 ? -21.969 -1.018 -6.422 1 89.81 102 ALA A CA 1
ATOM 810 C C . ALA A 1 102 ? -21.969 -1.062 -4.895 1 89.81 102 ALA A C 1
ATOM 812 O O . ALA A 1 102 ? -20.969 -0.73 -4.254 1 89.81 102 ALA A O 1
ATOM 813 N N . MET A 1 103 ? -23.047 -1.514 -4.344 1 90.94 103 MET A N 1
ATOM 814 C CA . MET A 1 103 ? -23.172 -1.601 -2.893 1 90.94 103 MET A CA 1
ATOM 815 C C . MET A 1 103 ? -22.219 -2.66 -2.334 1 90.94 103 MET A C 1
ATOM 817 O O . MET A 1 103 ? -21.625 -2.471 -1.269 1 90.94 103 MET A O 1
ATOM 821 N N . ALA A 1 104 ? -22.078 -3.793 -3.041 1 91.88 104 ALA A N 1
ATOM 822 C CA . ALA A 1 104 ? -21.156 -4.844 -2.615 1 91.88 104 ALA A CA 1
ATOM 823 C C . ALA A 1 104 ? -19.719 -4.344 -2.623 1 91.88 104 ALA A C 1
ATOM 825 O O . ALA A 1 104 ? -18.953 -4.621 -1.696 1 91.88 104 ALA A O 1
ATOM 826 N N . HIS A 1 105 ? -19.312 -3.6 -3.646 1 92.5 105 HIS A N 1
ATOM 827 C CA . HIS A 1 105 ? -18 -2.992 -3.699 1 92.5 105 HIS A CA 1
ATOM 828 C C . HIS A 1 105 ? -17.766 -2.049 -2.521 1 92.5 105 HIS A C 1
ATOM 830 O O . HIS A 1 105 ? -16.703 -2.066 -1.896 1 92.5 105 HIS A O 1
ATOM 836 N N . ALA A 1 106 ? -18.75 -1.172 -2.283 1 90.69 106 ALA A N 1
ATOM 837 C CA . ALA A 1 106 ? -18.641 -0.215 -1.185 1 90.69 106 ALA A CA 1
ATOM 838 C C . ALA A 1 106 ? -18.453 -0.933 0.15 1 90.69 106 ALA A C 1
ATOM 840 O O . ALA A 1 106 ? -17.656 -0.512 0.982 1 90.69 106 ALA A O 1
ATOM 841 N N . ASN A 1 107 ? -19.234 -2.025 0.341 1 89.38 107 ASN A N 1
ATOM 842 C CA . ASN A 1 107 ? -19.125 -2.801 1.572 1 89.38 107 ASN A CA 1
ATOM 843 C C . ASN A 1 107 ? -17.766 -3.482 1.685 1 89.38 107 ASN A C 1
ATOM 845 O O . ASN A 1 107 ? -17.156 -3.498 2.758 1 89.38 107 ASN A O 1
ATOM 849 N N . ARG A 1 108 ? -17.328 -4.082 0.604 1 90.75 108 ARG A N 1
ATOM 850 C CA . ARG A 1 108 ? -16.031 -4.742 0.635 1 90.75 108 ARG A CA 1
ATOM 851 C C . ARG A 1 108 ? -14.906 -3.748 0.931 1 90.75 108 ARG A C 1
ATOM 853 O O . ARG A 1 108 ? -13.938 -4.082 1.61 1 90.75 108 ARG A O 1
ATOM 860 N N . ALA A 1 109 ? -15.031 -2.498 0.386 1 88.75 109 ALA A N 1
ATOM 861 C CA . ALA A 1 109 ? -14.039 -1.453 0.616 1 88.75 109 ALA A CA 1
ATOM 862 C C . ALA A 1 109 ? -13.844 -1.202 2.107 1 88.75 109 ALA A C 1
ATOM 864 O O . ALA A 1 109 ? -12.711 -1.033 2.572 1 88.75 109 ALA A O 1
ATOM 865 N N . ILE A 1 110 ? -14.93 -1.243 2.855 1 85.44 110 ILE A N 1
ATOM 866 C CA . ILE A 1 110 ? -14.867 -0.986 4.289 1 85.44 110 ILE A CA 1
ATOM 867 C C . ILE A 1 110 ? -14.047 -2.076 4.977 1 85.44 110 ILE A C 1
ATOM 869 O O . ILE A 1 110 ? -13.211 -1.785 5.84 1 85.44 110 ILE A O 1
ATOM 873 N N . VAL A 1 111 ? -14.336 -3.309 4.559 1 85.56 111 VAL A N 1
ATOM 874 C CA . VAL A 1 111 ? -13.625 -4.434 5.16 1 85.56 111 VAL A CA 1
ATOM 875 C C . VAL A 1 111 ? -12.156 -4.383 4.77 1 85.56 111 VAL A C 1
ATOM 877 O O . VAL A 1 111 ? -11.273 -4.605 5.605 1 85.56 111 VAL A O 1
ATOM 880 N N . LEU A 1 112 ? -11.906 -4.102 3.477 1 86.88 112 LEU A N 1
ATOM 881 C CA . LEU A 1 112 ? -10.531 -4.023 2.986 1 86.88 112 LEU A CA 1
ATOM 882 C C . LEU A 1 112 ? -9.766 -2.904 3.686 1 86.88 112 LEU A C 1
ATOM 884 O O . LEU A 1 112 ? -8.586 -3.057 3.996 1 86.88 112 LEU A O 1
ATOM 888 N N . MET A 1 113 ? -10.391 -1.791 3.924 1 80.44 113 MET A N 1
ATOM 889 C CA . MET A 1 113 ? -9.773 -0.703 4.676 1 80.44 113 MET A CA 1
ATOM 890 C C . MET A 1 113 ? -9.391 -1.158 6.082 1 80.44 113 MET A C 1
ATOM 892 O O . MET A 1 113 ? -8.305 -0.841 6.57 1 80.44 113 MET A O 1
ATOM 896 N N . SER A 1 114 ? -10.305 -1.962 6.684 1 75.19 114 SER A N 1
ATOM 897 C CA . SER A 1 114 ? -10.055 -2.473 8.031 1 75.19 114 SER A CA 1
ATOM 898 C C . SER A 1 114 ? -8.883 -3.451 8.039 1 75.19 114 SER A C 1
ATOM 900 O O . SER A 1 114 ? -8.203 -3.596 9.055 1 75.19 114 SER A O 1
ATOM 902 N N . LEU A 1 115 ? -8.711 -4.109 6.906 1 74.06 115 LEU A N 1
ATOM 903 C CA . LEU A 1 115 ? -7.641 -5.098 6.777 1 74.06 115 LEU A CA 1
ATOM 904 C C . LEU A 1 115 ? -6.395 -4.473 6.164 1 74.06 115 LEU A C 1
ATOM 906 O O . LEU A 1 115 ? -5.48 -5.188 5.746 1 74.06 115 LEU A O 1
ATOM 910 N N . LYS A 1 116 ? -6.387 -3.184 5.871 1 67.94 116 LYS A N 1
ATOM 911 C CA . LYS A 1 116 ? -5.266 -2.355 5.438 1 67.94 116 LYS A CA 1
ATOM 912 C C . LYS A 1 116 ? -4.898 -2.648 3.984 1 67.94 116 LYS A C 1
ATOM 914 O O . LYS A 1 116 ? -3.725 -2.584 3.611 1 67.94 116 LYS A O 1
ATOM 919 N N . ARG A 1 117 ? -5.867 -3.064 3.217 1 79.62 117 ARG A N 1
ATOM 920 C CA . ARG A 1 117 ? -5.723 -3.223 1.773 1 79.62 117 ARG A CA 1
ATOM 921 C C . ARG A 1 117 ? -6.336 -2.039 1.031 1 79.62 117 ARG A C 1
ATOM 923 O O . ARG A 1 117 ? -7.336 -2.189 0.33 1 79.62 117 ARG A O 1
ATOM 930 N N . PHE A 1 118 ? -5.668 -0.862 1.077 1 73.38 118 PHE A N 1
ATOM 931 C CA . PHE A 1 118 ? -6.238 0.411 0.649 1 73.38 118 PHE A CA 1
ATOM 932 C C . PHE A 1 118 ? -6.258 0.512 -0.871 1 73.38 118 PHE A C 1
ATOM 934 O O . PHE A 1 118 ? -7.133 1.162 -1.444 1 73.38 118 PHE A O 1
ATOM 941 N N . ARG A 1 119 ? -5.336 -0.091 -1.504 1 75.06 119 ARG A N 1
ATOM 942 C CA . ARG A 1 119 ? -5.336 -0.045 -2.963 1 75.06 119 ARG A CA 1
ATOM 943 C C . ARG A 1 119 ? -6.59 -0.702 -3.531 1 75.06 119 ARG A C 1
ATOM 945 O O . ARG A 1 119 ? -7.273 -0.12 -4.375 1 75.06 119 ARG A O 1
ATOM 952 N N . GLU A 1 120 ? -6.844 -1.886 -3.062 1 80.06 120 GLU A N 1
ATOM 953 C CA . GLU A 1 120 ? -8.023 -2.602 -3.529 1 80.06 120 GLU A CA 1
ATOM 954 C C . GLU A 1 120 ? -9.305 -1.908 -3.072 1 80.06 120 GLU A C 1
ATOM 956 O O . GLU A 1 120 ? -10.289 -1.863 -3.811 1 80.06 120 GLU A O 1
ATOM 961 N N . ALA A 1 121 ? -9.141 -1.389 -1.854 1 86.44 121 ALA A N 1
ATOM 962 C CA . ALA A 1 121 ? -10.289 -0.641 -1.356 1 86.44 121 ALA A CA 1
ATOM 963 C C . ALA A 1 121 ? -10.562 0.586 -2.221 1 86.44 121 ALA A C 1
ATOM 965 O O . ALA A 1 121 ? -11.719 0.923 -2.484 1 86.44 121 ALA A O 1
ATOM 966 N N . TYR A 1 122 ? -9.5 1.266 -2.68 1 82.81 122 TYR A N 1
ATOM 967 C CA . TYR A 1 122 ? -9.633 2.412 -3.572 1 82.81 122 TYR A CA 1
ATOM 968 C C . TYR A 1 122 ? -10.352 2.021 -4.859 1 82.81 122 TYR A C 1
ATOM 970 O O . TYR A 1 122 ? -11.273 2.713 -5.297 1 82.81 122 TYR A O 1
ATOM 978 N N . GLU A 1 123 ? -9.938 0.934 -5.395 1 84.94 123 GLU A N 1
ATOM 979 C CA . GLU A 1 123 ? -10.547 0.452 -6.629 1 84.94 123 GLU A CA 1
ATOM 980 C C . GLU A 1 123 ? -12.008 0.07 -6.406 1 84.94 123 GLU A C 1
ATOM 982 O O . GLU A 1 123 ? -12.867 0.34 -7.254 1 84.94 123 GLU A O 1
ATOM 987 N N . ASP A 1 124 ? -12.289 -0.529 -5.258 1 90.25 124 ASP A N 1
ATOM 988 C CA . ASP A 1 124 ? -13.664 -0.863 -4.914 1 90.25 124 ASP A CA 1
ATOM 989 C C . ASP A 1 124 ? -14.531 0.393 -4.836 1 90.25 124 ASP A C 1
ATOM 991 O O . ASP A 1 124 ? -15.664 0.405 -5.32 1 90.25 124 ASP A O 1
ATOM 995 N N . CYS A 1 125 ? -13.977 1.464 -4.219 1 85.56 125 CYS A N 1
ATOM 996 C CA . CYS A 1 125 ? -14.727 2.709 -4.098 1 85.56 125 CYS A CA 1
ATOM 997 C C . CYS A 1 125 ? -14.992 3.322 -5.469 1 85.56 125 CYS A C 1
ATOM 999 O O . CYS A 1 125 ? -16.094 3.814 -5.738 1 85.56 125 CYS A O 1
ATOM 1001 N N . GLN A 1 126 ? -13.977 3.299 -6.305 1 83 126 GLN A N 1
ATOM 1002 C CA . GLN A 1 126 ? -14.156 3.816 -7.656 1 83 126 GLN A CA 1
ATOM 1003 C C . GLN A 1 126 ? -15.25 3.053 -8.398 1 83 126 GLN A C 1
ATOM 1005 O O . GLN A 1 126 ? -16.078 3.654 -9.078 1 83 126 GLN A O 1
ATOM 1010 N N . LEU A 1 127 ? -15.281 1.775 -8.266 1 87.06 127 LEU A N 1
ATOM 1011 C CA . LEU A 1 127 ? -16.25 0.936 -8.953 1 87.06 127 LEU A CA 1
ATOM 1012 C C . LEU A 1 127 ? -17.656 1.154 -8.383 1 87.06 127 LEU A C 1
ATOM 1014 O O . LEU A 1 127 ? -18.641 1.096 -9.109 1 87.06 127 LEU A O 1
ATOM 1018 N N . ALA A 1 128 ? -17.688 1.394 -7.059 1 89.88 128 ALA A N 1
ATOM 1019 C CA . ALA A 1 128 ? -18.969 1.709 -6.445 1 89.88 128 ALA A CA 1
ATOM 1020 C C . ALA A 1 128 ? -19.531 3.018 -6.988 1 89.88 128 ALA A C 1
ATOM 1022 O O . ALA A 1 128 ? -20.719 3.102 -7.324 1 89.88 128 ALA A O 1
ATOM 1023 N N . LEU A 1 129 ? -18.672 4.039 -7.18 1 82 129 LEU A N 1
ATOM 1024 C CA . LEU A 1 129 ? -19.094 5.375 -7.594 1 82 129 LEU A CA 1
ATOM 1025 C C . LEU A 1 129 ? -19.438 5.398 -9.078 1 82 129 LEU A C 1
ATOM 1027 O O . LEU A 1 129 ? -20.328 6.152 -9.5 1 82 129 LEU A O 1
ATOM 1031 N N . THR A 1 130 ? -18.719 4.602 -9.875 1 78.56 130 THR A N 1
ATOM 1032 C CA . THR A 1 130 ? -18.984 4.555 -11.305 1 78.56 130 THR A CA 1
ATOM 1033 C C . THR A 1 130 ? -20.203 3.67 -11.602 1 78.56 130 THR A C 1
ATOM 1035 O O . THR A 1 130 ? -20.828 3.795 -12.656 1 78.56 130 THR A O 1
ATOM 1038 N N . GLY A 1 131 ? -20.469 2.846 -10.625 1 79.81 131 GLY A N 1
ATOM 1039 C CA . GLY A 1 131 ? -21.625 1.99 -10.781 1 79.81 131 GLY A CA 1
ATOM 1040 C C . GLY A 1 131 ? -22.906 2.633 -10.281 1 79.81 131 GLY A C 1
ATOM 1041 O O . GLY A 1 131 ? -22.984 3.855 -10.148 1 79.81 131 GLY A O 1
ATOM 1042 N N . GLY A 1 132 ? -24 1.925 -10.086 1 77.56 132 GLY A N 1
ATOM 1043 C CA . GLY A 1 132 ? -25.312 2.42 -9.719 1 77.56 132 GLY A CA 1
ATOM 1044 C C . GLY A 1 132 ? -25.484 2.635 -8.227 1 77.56 132 GLY A C 1
ATOM 1045 O O . GLY A 1 132 ? -26.516 2.305 -7.648 1 77.56 132 GLY A O 1
ATOM 1046 N N . TYR A 1 133 ? -24.359 3.141 -7.578 1 86.06 133 TYR A N 1
ATOM 1047 C CA . TYR A 1 133 ? -24.453 3.369 -6.141 1 86.06 133 TYR A CA 1
ATOM 1048 C C . TYR A 1 133 ? -25.453 4.465 -5.824 1 86.06 133 TYR A C 1
ATOM 1050 O O . TYR A 1 133 ? -25.516 5.484 -6.516 1 86.06 133 TYR A O 1
ATOM 1058 N N . PRO A 1 134 ? -26.266 4.254 -4.816 1 77.06 134 PRO A N 1
ATOM 1059 C CA . PRO A 1 134 ? -27.312 5.234 -4.5 1 77.06 134 PRO A CA 1
ATOM 1060 C C . PRO A 1 134 ? -26.75 6.625 -4.227 1 77.06 134 PRO A C 1
ATOM 1062 O O . PRO A 1 134 ? -25.75 6.762 -3.512 1 77.06 134 PRO A O 1
ATOM 1065 N N . GLU A 1 135 ? -27.375 7.629 -4.73 1 75 135 GLU A N 1
ATOM 1066 C CA . GLU A 1 135 ? -26.906 9.016 -4.68 1 75 135 GLU A CA 1
ATOM 1067 C C . GLU A 1 135 ? -26.812 9.508 -3.236 1 75 135 GLU A C 1
ATOM 1069 O O . GLU A 1 135 ? -25.906 10.258 -2.895 1 75 135 GLU A O 1
ATOM 1074 N N . GLU A 1 136 ? -27.75 9.016 -2.391 1 69.19 136 GLU A N 1
ATOM 1075 C CA . GLU A 1 136 ? -27.828 9.5 -1.015 1 69.19 136 GLU A CA 1
ATOM 1076 C C . GLU A 1 136 ? -26.609 9.07 -0.207 1 69.19 136 GLU A C 1
ATOM 1078 O O . GLU A 1 136 ? -26.234 9.727 0.764 1 69.19 136 GLU A O 1
ATOM 1083 N N . ASN A 1 137 ? -25.953 7.996 -0.68 1 75 137 ASN A N 1
ATOM 1084 C CA . ASN A 1 137 ? -24.859 7.438 0.111 1 75 137 ASN A CA 1
ATOM 1085 C C . ASN A 1 137 ? -23.516 7.613 -0.587 1 75 137 ASN A C 1
ATOM 1087 O O . ASN A 1 137 ? -22.5 7.074 -0.137 1 75 137 ASN A O 1
ATOM 1091 N N . ARG A 1 138 ? -23.469 8.383 -1.67 1 77.88 138 ARG A N 1
ATOM 1092 C CA . ARG A 1 138 ? -22.266 8.508 -2.49 1 77.88 138 ARG A CA 1
ATOM 1093 C C . ARG A 1 138 ? -21.156 9.242 -1.737 1 77.88 138 ARG A C 1
ATOM 1095 O O . ARG A 1 138 ? -19.984 8.938 -1.91 1 77.88 138 ARG A O 1
ATOM 1102 N N . LEU A 1 139 ? -21.656 10.141 -0.906 1 65.31 139 LEU A N 1
ATOM 1103 C CA . LEU A 1 139 ? -20.688 10.914 -0.143 1 65.31 139 LEU A CA 1
ATOM 1104 C C . LEU A 1 139 ? -19.844 10.008 0.752 1 65.31 139 LEU A C 1
ATOM 1106 O O . LEU A 1 139 ? -18.641 10.211 0.896 1 65.31 139 LEU A O 1
ATOM 1110 N N . ARG A 1 140 ? -20.469 9.031 1.314 1 72.88 140 ARG A N 1
ATOM 1111 C CA . ARG A 1 140 ? -19.75 8.094 2.178 1 72.88 140 ARG A CA 1
ATOM 1112 C C . ARG A 1 140 ? -18.656 7.355 1.409 1 72.88 140 ARG A C 1
ATOM 1114 O O . ARG A 1 140 ? -17.562 7.141 1.932 1 72.88 140 ARG A O 1
ATOM 1121 N N . VAL A 1 141 ? -18.984 6.965 0.219 1 82.69 141 VAL A N 1
ATOM 1122 C CA . VAL A 1 141 ? -18.031 6.223 -0.611 1 82.69 141 VAL A CA 1
ATOM 1123 C C . VAL A 1 141 ? -16.906 7.148 -1.063 1 82.69 141 VAL A C 1
ATOM 1125 O O . VAL A 1 141 ? -15.758 6.73 -1.152 1 82.69 141 VAL A O 1
ATOM 1128 N N . LEU A 1 142 ? -17.234 8.375 -1.341 1 74.44 142 LEU A N 1
ATOM 1129 C CA . LEU A 1 142 ? -16.219 9.359 -1.73 1 74.44 142 LEU A CA 1
ATOM 1130 C C . LEU A 1 142 ? -15.234 9.609 -0.592 1 74.44 142 LEU A C 1
ATOM 1132 O O . LEU A 1 142 ? -14.031 9.75 -0.825 1 74.44 142 LEU A O 1
ATOM 1136 N N . PHE A 1 143 ? -15.734 9.555 0.585 1 67.94 143 PHE A N 1
ATOM 1137 C CA . PHE A 1 143 ? -14.852 9.68 1.741 1 67.94 143 PHE A CA 1
ATOM 1138 C C . PHE A 1 143 ? -13.906 8.492 1.836 1 67.94 143 PHE A C 1
ATOM 1140 O O . PHE A 1 143 ? -12.719 8.656 2.131 1 67.94 143 PHE A O 1
ATOM 1147 N N . ARG A 1 144 ? -14.484 7.324 1.619 1 76.81 144 ARG A N 1
ATOM 1148 C CA . ARG A 1 144 ? -13.648 6.129 1.619 1 76.81 144 ARG A CA 1
ATOM 1149 C C . ARG A 1 144 ? -12.586 6.203 0.533 1 76.81 144 ARG A C 1
ATOM 1151 O O . ARG A 1 144 ? -11.438 5.816 0.757 1 76.81 144 ARG A O 1
ATOM 1158 N N . LEU A 1 145 ? -13.023 6.695 -0.603 1 77.06 145 LEU A N 1
ATOM 1159 C CA . LEU A 1 145 ? -12.125 6.836 -1.74 1 77.06 145 LEU A CA 1
ATOM 1160 C C . LEU A 1 145 ? -10.977 7.785 -1.409 1 77.06 145 LEU A C 1
ATOM 1162 O O . LEU A 1 145 ? -9.82 7.504 -1.73 1 77.06 145 LEU A O 1
ATOM 1166 N N . ALA A 1 146 ? -11.297 8.781 -0.866 1 68.56 146 ALA A N 1
ATOM 1167 C CA . ALA A 1 146 ? -10.289 9.758 -0.458 1 68.56 146 ALA A CA 1
ATOM 1168 C C . ALA A 1 146 ? -9.328 9.164 0.561 1 68.56 146 ALA A C 1
ATOM 1170 O O . ALA A 1 146 ? -8.117 9.383 0.477 1 68.56 146 ALA A O 1
ATOM 1171 N N . GLU A 1 147 ? -9.93 8.414 1.436 1 67.88 147 GLU A N 1
ATOM 1172 C CA . GLU A 1 147 ? -9.102 7.762 2.447 1 67.88 147 GLU A CA 1
ATOM 1173 C C . GLU A 1 147 ? -8.141 6.758 1.816 1 67.88 147 GLU A C 1
ATOM 1175 O O . GLU A 1 147 ? -6.973 6.691 2.193 1 67.88 147 GLU A O 1
ATOM 1180 N N . CYS A 1 148 ? -8.664 5.914 0.962 1 75.81 148 CYS A N 1
ATOM 1181 C CA . CYS A 1 148 ? -7.832 4.941 0.266 1 75.81 148 CYS A CA 1
ATOM 1182 C C . CYS A 1 148 ? -6.742 5.641 -0.54 1 75.81 148 CYS A C 1
ATOM 1184 O O . CYS A 1 148 ? -5.59 5.203 -0.542 1 75.81 148 CYS A O 1
ATOM 1186 N N . ALA A 1 149 ? -7.156 6.68 -1.287 1 67.38 149 ALA A N 1
ATOM 1187 C CA . ALA A 1 149 ? -6.195 7.441 -2.078 1 67.38 149 ALA A CA 1
ATOM 1188 C C . ALA A 1 149 ? -5.09 8.016 -1.195 1 67.38 149 ALA A C 1
ATOM 1190 O O . ALA A 1 149 ? -3.916 7.996 -1.571 1 67.38 149 ALA A O 1
ATOM 1191 N N . LEU A 1 150 ? -5.59 8.461 -0.114 1 55.66 150 LEU A N 1
ATOM 1192 C CA . LEU A 1 150 ? -4.645 9.023 0.846 1 55.66 150 LEU A CA 1
ATOM 1193 C C . LEU A 1 150 ? -3.66 7.965 1.328 1 55.66 150 LEU A C 1
ATOM 1195 O O . LEU A 1 150 ? -2.451 8.211 1.368 1 55.66 150 LEU A O 1
ATOM 1199 N N . GLN A 1 151 ? -4.238 6.742 1.594 1 60.53 151 GLN A N 1
ATOM 1200 C CA . GLN A 1 151 ? -3.414 5.656 2.107 1 60.53 151 GLN A CA 1
ATOM 1201 C C . GLN A 1 151 ? -2.498 5.098 1.021 1 60.53 151 GLN A C 1
ATOM 1203 O O . GLN A 1 151 ? -1.384 4.656 1.308 1 60.53 151 GLN A O 1
ATOM 1208 N N . ASN A 1 152 ? -3.062 5.18 -0.249 1 63.41 152 ASN A N 1
ATOM 1209 C CA . ASN A 1 152 ? -2.295 4.684 -1.387 1 63.41 152 ASN A CA 1
ATOM 1210 C C . ASN A 1 152 ? -1.347 5.75 -1.932 1 63.41 152 ASN A C 1
ATOM 1212 O O . ASN A 1 152 ? -0.62 5.504 -2.895 1 63.41 152 ASN A O 1
ATOM 1216 N N . ARG A 1 153 ? -1.494 6.922 -1.418 1 47.31 153 ARG A N 1
ATOM 1217 C CA . ARG A 1 153 ? -0.716 8.086 -1.834 1 47.31 153 ARG A CA 1
ATOM 1218 C C . ARG A 1 153 ? -0.942 8.398 -3.311 1 47.31 153 ARG A C 1
ATOM 1220 O O . ARG A 1 153 ? 0.006 8.695 -4.039 1 47.31 153 ARG A O 1
ATOM 1227 N N . ASP A 1 154 ? -2.07 7.949 -3.799 1 56.34 154 ASP A N 1
ATOM 1228 C CA . ASP A 1 154 ? -2.535 8.297 -5.137 1 56.34 154 ASP A CA 1
ATOM 1229 C C . ASP A 1 154 ? -3.119 9.711 -5.168 1 56.34 154 ASP A C 1
ATOM 1231 O O . ASP A 1 154 ? -4.32 9.891 -4.957 1 56.34 154 ASP A O 1
ATOM 1235 N N . ARG A 1 155 ? -2.24 10.648 -5.465 1 46.47 155 ARG A N 1
ATOM 1236 C CA . ARG A 1 155 ? -2.65 12.055 -5.41 1 46.47 155 ARG A CA 1
ATOM 1237 C C . ARG A 1 155 ? -3.762 12.336 -6.41 1 46.47 155 ARG A C 1
ATOM 1239 O O . ARG A 1 155 ? -4.727 13.039 -6.098 1 46.47 155 ARG A O 1
ATOM 1246 N N . ASP A 1 156 ? -3.488 11.75 -7.574 1 56.56 156 ASP A N 1
ATOM 1247 C CA . ASP A 1 156 ? -4.5 12 -8.594 1 56.56 156 ASP A CA 1
ATOM 1248 C C . ASP A 1 156 ? -5.855 11.438 -8.172 1 56.56 156 ASP A C 1
ATOM 1250 O O . ASP A 1 156 ? -6.887 12.094 -8.336 1 56.56 156 ASP A O 1
ATOM 1254 N N . GLY A 1 157 ? -5.727 10.32 -7.562 1 63.81 157 GLY A N 1
ATOM 1255 C CA . GLY A 1 157 ? -6.957 9.719 -7.086 1 63.81 157 GLY A CA 1
ATOM 1256 C C . GLY A 1 157 ? -7.598 10.492 -5.945 1 63.81 157 GLY A C 1
ATOM 1257 O O . GLY A 1 157 ? -8.82 10.633 -5.898 1 63.81 157 GLY A O 1
ATOM 1258 N N . LEU A 1 158 ? -6.711 11 -5.102 1 56.84 158 LEU A N 1
ATOM 1259 C CA . LEU A 1 158 ? -7.215 11.766 -3.967 1 56.84 158 LEU A CA 1
ATOM 1260 C C . LEU A 1 158 ? -7.871 13.062 -4.434 1 56.84 158 LEU A C 1
ATOM 1262 O O . LEU A 1 158 ? -8.977 13.391 -4 1 56.84 158 LEU A O 1
ATOM 1266 N N . ASP A 1 159 ? -7.223 13.695 -5.359 1 52.53 159 ASP A N 1
ATOM 1267 C CA . ASP A 1 159 ? -7.77 14.945 -5.879 1 52.53 159 ASP A CA 1
ATOM 1268 C C . ASP A 1 159 ? -9.109 14.711 -6.57 1 52.53 159 ASP A C 1
ATOM 1270 O O . ASP A 1 159 ? -10.062 15.469 -6.363 1 52.53 159 ASP A O 1
ATOM 1274 N N . LYS A 1 160 ? -9.164 13.703 -7.32 1 62 160 LYS A N 1
ATOM 1275 C CA . LYS A 1 160 ? -10.398 13.391 -8.031 1 62 160 LYS A CA 1
ATOM 1276 C C . LYS A 1 160 ? -11.523 13.055 -7.055 1 62 160 LYS A C 1
ATOM 1278 O O . LYS A 1 160 ? -12.664 13.484 -7.242 1 62 160 LYS A O 1
ATOM 1283 N N . ALA A 1 161 ? -11.094 12.367 -6.023 1 61.53 161 ALA A N 1
ATOM 1284 C CA . ALA A 1 161 ? -12.094 11.992 -5.02 1 61.53 161 ALA A CA 1
ATOM 1285 C C . ALA A 1 161 ? -12.594 13.219 -4.266 1 61.53 161 ALA A C 1
ATOM 1287 O O . ALA A 1 161 ? -13.797 13.375 -4.043 1 61.53 161 ALA A O 1
ATOM 1288 N N . LEU A 1 162 ? -11.664 14.016 -3.973 1 53.69 162 LEU A N 1
ATOM 1289 C CA . LEU A 1 162 ? -12.016 15.234 -3.256 1 53.69 162 LEU A CA 1
ATOM 1290 C C . LEU A 1 162 ? -12.867 16.156 -4.133 1 53.69 162 LEU A C 1
ATOM 1292 O O . LEU A 1 162 ? -13.836 16.75 -3.658 1 53.69 162 LEU A O 1
ATOM 1296 N N . ASP A 1 163 ? -12.445 16.172 -5.414 1 54.22 163 ASP A N 1
ATOM 1297 C CA . ASP A 1 163 ? -13.242 16.938 -6.359 1 54.22 163 ASP A CA 1
ATOM 1298 C C . ASP A 1 163 ? -14.664 16.406 -6.457 1 54.22 163 ASP A C 1
ATOM 1300 O O . ASP A 1 163 ? -15.625 17.172 -6.473 1 54.22 163 ASP A O 1
ATOM 1304 N N . ALA A 1 164 ? -14.695 15.188 -6.504 1 59.56 164 ALA A N 1
ATOM 1305 C CA . ALA A 1 164 ? -16 14.547 -6.621 1 59.56 164 ALA A CA 1
ATOM 1306 C C . ALA A 1 164 ? -16.844 14.766 -5.359 1 59.56 164 ALA A C 1
ATOM 1308 O O . ALA A 1 164 ? -18.047 14.992 -5.441 1 59.56 164 ALA A O 1
ATOM 1309 N N . MET A 1 165 ? -16.172 14.656 -4.293 1 55.06 165 MET A N 1
ATOM 1310 C CA . MET A 1 165 ? -16.859 14.938 -3.031 1 55.06 165 MET A CA 1
ATOM 1311 C C . MET A 1 165 ? -17.359 16.375 -2.988 1 55.06 165 MET A C 1
ATOM 1313 O O . MET A 1 165 ? -18.484 16.625 -2.553 1 55.06 165 MET A O 1
ATOM 1317 N N . GLY A 1 166 ? -16.422 17.141 -3.445 1 45.19 166 GLY A N 1
ATOM 1318 C CA . GLY A 1 166 ? -16.812 18.531 -3.533 1 45.19 166 GLY A CA 1
ATOM 1319 C C . GLY A 1 166 ? -17.984 18.766 -4.465 1 45.19 166 GLY A C 1
ATOM 1320 O O . GLY A 1 166 ? -18.922 19.516 -4.129 1 45.19 166 GLY A O 1
ATOM 1321 N N . ALA A 1 167 ? -17.859 18.016 -5.629 1 52.09 167 ALA A N 1
ATOM 1322 C CA . ALA A 1 167 ? -18.938 18.172 -6.605 1 52.09 167 ALA A CA 1
ATOM 1323 C C . ALA A 1 167 ? -20.25 17.594 -6.062 1 52.09 167 ALA A C 1
ATOM 1325 O O . ALA A 1 167 ? -21.312 18.188 -6.27 1 52.09 167 ALA A O 1
ATOM 1326 N N . HIS A 1 168 ? -20.078 16.422 -5.559 1 47.31 168 HIS A N 1
ATOM 1327 C CA . HIS A 1 168 ? -21.266 15.82 -4.957 1 47.31 168 HIS A CA 1
ATOM 1328 C C . HIS A 1 168 ? -21.797 16.672 -3.811 1 47.31 168 HIS A C 1
ATOM 1330 O O . HIS A 1 168 ? -23.016 16.812 -3.65 1 47.31 168 HIS A O 1
ATOM 1336 N N . ALA A 1 169 ? -20.797 16.938 -3.023 1 37.62 169 ALA A N 1
ATOM 1337 C CA . ALA A 1 169 ? -21.172 17.859 -1.949 1 37.62 169 ALA A CA 1
ATOM 1338 C C . ALA A 1 169 ? -21.75 19.156 -2.51 1 37.62 169 ALA A C 1
ATOM 1340 O O . ALA A 1 169 ? -22.719 19.703 -1.963 1 37.62 169 ALA A O 1
ATOM 1341 N N . GLU A 1 170 ? -21.047 19.5 -3.561 1 36.62 170 GLU A N 1
ATOM 1342 C CA . GLU A 1 170 ? -21.625 20.656 -4.219 1 36.62 170 GLU A CA 1
ATOM 1343 C C . GLU A 1 170 ? -23 20.344 -4.781 1 36.62 170 GLU A C 1
ATOM 1345 O O . GLU A 1 170 ? -23.906 21.188 -4.762 1 36.62 170 GLU A O 1
ATOM 1350 N N . GLN A 1 171 ? -23.031 19.094 -5.477 1 35.91 171 GLN A N 1
ATOM 1351 C CA . GLN A 1 171 ? -24.375 18.844 -5.977 1 35.91 171 GLN A CA 1
ATOM 1352 C C . GLN A 1 171 ? -25.391 18.812 -4.836 1 35.91 171 GLN A C 1
ATOM 1354 O O . GLN A 1 171 ? -26.562 19.125 -5.031 1 35.91 171 GLN A O 1
ATOM 1359 N N . GLN A 1 172 ? -25.094 18.016 -3.801 1 30.81 172 GLN A N 1
ATOM 1360 C CA . GLN A 1 172 ? -26.016 18.328 -2.725 1 30.81 172 GLN A CA 1
ATOM 1361 C C . GLN A 1 172 ? -25.953 19.812 -2.348 1 30.81 172 GLN A C 1
ATOM 1363 O O . GLN A 1 172 ? -25 20.5 -2.711 1 30.81 172 GLN A O 1
ATOM 1368 N N . GLU A 1 173 ? -25.781 20.297 -1.032 1 29.27 173 GLU A N 1
ATOM 1369 C CA . GLU A 1 173 ? -26.031 21.656 -0.582 1 29.27 173 GLU A CA 1
ATOM 1370 C C . GLU A 1 173 ? -24.859 22.578 -0.895 1 29.27 173 GLU A C 1
ATOM 1372 O O . GLU A 1 173 ? -24.547 23.484 -0.121 1 29.27 173 GLU A O 1
ATOM 1377 N N . LEU A 1 174 ? -23.734 22.094 -1.386 1 30.47 174 LEU A N 1
ATOM 1378 C CA . LEU A 1 174 ? -22.859 23.25 -1.328 1 30.47 174 LEU A CA 1
ATOM 1379 C C . LEU A 1 174 ? -23.562 24.484 -1.883 1 30.47 174 LEU A C 1
ATOM 1381 O O . LEU A 1 174 ? -23.875 24.547 -3.074 1 30.47 174 LEU A O 1
ATOM 1385 N N . THR A 1 175 ? -24.453 24.984 -1.243 1 29.64 175 THR A N 1
ATOM 1386 C CA . THR A 1 175 ? -25.016 26.312 -1.403 1 29.64 175 THR A CA 1
ATOM 1387 C C . THR A 1 175 ? -23.953 27.297 -1.902 1 29.64 175 THR A C 1
ATOM 1389 O O . THR A 1 175 ? -22.766 27.094 -1.646 1 29.64 175 THR A O 1
ATOM 1392 N N . SER A 1 176 ? -24.125 27.938 -2.982 1 30.61 176 SER A N 1
ATOM 1393 C CA . SER A 1 176 ? -23.594 29.109 -3.664 1 30.61 176 SER A CA 1
ATOM 1394 C C . SER A 1 176 ? -22.953 30.078 -2.676 1 30.61 176 SER A C 1
ATOM 1396 O O . SER A 1 176 ? -23.641 30.766 -1.934 1 30.61 176 SER A O 1
ATOM 1398 N N . PHE A 1 177 ? -22.078 29.75 -1.996 1 29.84 177 PHE A N 1
ATOM 1399 C CA . PHE A 1 177 ? -21.391 30.719 -1.132 1 29.84 177 PHE A CA 1
ATOM 1400 C C . PHE A 1 177 ? -20.844 31.875 -1.946 1 29.84 177 PHE A C 1
ATOM 1402 O O . PHE A 1 177 ? -19.828 31.719 -2.646 1 29.84 177 PHE A O 1
ATOM 1409 N N . GLU A 1 178 ? -21.531 32.594 -2.621 1 33.62 178 GLU A N 1
ATOM 1410 C CA . GLU A 1 178 ? -21.125 33.938 -2.889 1 33.62 178 GLU A CA 1
ATOM 1411 C C . GLU A 1 178 ? -20.281 34.5 -1.739 1 33.62 178 GLU A C 1
ATOM 1413 O O . GLU A 1 178 ? -20.422 34.062 -0.598 1 33.62 178 GLU A O 1
ATOM 1418 N N . MET A 1 179 ? -19.234 35.312 -1.926 1 41.03 179 MET A N 1
ATOM 1419 C CA . MET A 1 179 ? -18.344 36.125 -1.108 1 41.03 179 MET A CA 1
ATOM 1420 C C . MET A 1 179 ? -19.031 36.531 0.186 1 41.03 179 MET A C 1
ATOM 1422 O O . MET A 1 179 ? -18.516 37.375 0.924 1 41.03 179 MET A O 1
ATOM 1426 N N . GLU A 1 180 ? -20.25 36.125 0.446 1 47.31 180 GLU A N 1
ATOM 1427 C CA . GLU A 1 180 ? -20.891 36.781 1.59 1 47.31 180 GLU A CA 1
ATOM 1428 C C . GLU A 1 180 ? -20.656 36 2.873 1 47.31 180 GLU A C 1
ATOM 1430 O O . GLU A 1 180 ? -20.953 34.812 2.939 1 47.31 180 GLU A O 1
ATOM 1435 N N . ARG A 1 181 ? -19.781 36.438 3.893 1 58.5 181 ARG A N 1
ATOM 1436 C CA . ARG A 1 181 ? -19.562 36.125 5.301 1 58.5 181 ARG A CA 1
ATOM 1437 C C . ARG A 1 181 ? -20.844 35.594 5.945 1 58.5 181 ARG A C 1
ATOM 1439 O O . ARG A 1 181 ? -20.812 35.125 7.078 1 58.5 181 ARG A O 1
ATOM 1446 N N . LEU A 1 182 ? -21.891 35.719 5.16 1 63.88 182 LEU A N 1
ATOM 1447 C CA . LEU A 1 182 ? -23.188 35.312 5.691 1 63.88 182 LEU A CA 1
ATOM 1448 C C . LEU A 1 182 ? -23.641 34 5.07 1 63.88 182 LEU A C 1
ATOM 1450 O O . LEU A 1 182 ? -23.5 33.812 3.861 1 63.88 182 LEU A O 1
ATOM 1454 N N . SER A 1 183 ? -24.016 33 5.918 1 69.75 183 SER A N 1
ATOM 1455 C CA . SER A 1 183 ? -24.516 31.719 5.457 1 69.75 183 SER A CA 1
ATOM 1456 C C . SER A 1 183 ? -25.844 31.891 4.719 1 69.75 183 SER A C 1
ATOM 1458 O O . SER A 1 183 ? -26.781 32.5 5.234 1 69.75 183 SER A O 1
ATOM 1460 N N . LYS A 1 184 ? -25.984 31.547 3.523 1 70.81 184 LYS A N 1
ATOM 1461 C CA . LYS A 1 184 ? -27.203 31.625 2.732 1 70.81 184 LYS A CA 1
ATOM 1462 C C . LYS A 1 184 ? -28.219 30.578 3.191 1 70.81 184 LYS A C 1
ATOM 1464 O O . LYS A 1 184 ? -29.422 30.703 2.916 1 70.81 184 LYS A O 1
ATOM 1469 N N . GLU A 1 185 ? -27.641 29.625 3.953 1 76.44 185 GLU A N 1
ATOM 1470 C CA . GLU A 1 185 ? -28.469 28.578 4.523 1 76.44 185 GLU A CA 1
ATOM 1471 C C . GLU A 1 185 ? -28.062 28.266 5.961 1 76.44 185 GLU A C 1
ATOM 1473 O O . GLU A 1 185 ? -26.984 28.641 6.398 1 76.44 185 GLU A O 1
ATOM 1478 N N . ALA A 1 186 ? -29.031 27.781 6.543 1 84 186 ALA A N 1
ATOM 1479 C CA . ALA A 1 186 ? -28.688 27.312 7.883 1 84 186 ALA A CA 1
ATOM 1480 C C . ALA A 1 186 ? -27.656 26.188 7.824 1 84 186 ALA A C 1
ATOM 1482 O O . ALA A 1 186 ? -27.734 25.312 6.961 1 84 186 ALA A O 1
ATOM 1483 N N . ILE A 1 187 ? -26.562 26.375 8.664 1 85.38 187 ILE A N 1
ATOM 1484 C CA . ILE A 1 187 ? -25.516 25.359 8.734 1 85.38 187 ILE A CA 1
ATOM 1485 C C . ILE A 1 187 ? -25.562 24.656 10.094 1 85.38 187 ILE A C 1
ATOM 1487 O O . ILE A 1 187 ? -25.281 25.281 11.125 1 85.38 187 ILE A O 1
ATOM 1491 N N . PRO A 1 188 ? -25.984 23.438 10.07 1 85.56 188 PRO A N 1
ATOM 1492 C CA . PRO A 1 188 ? -26.016 22.734 11.359 1 85.56 188 PRO A CA 1
ATOM 1493 C C . PRO A 1 188 ? -24.625 22.484 11.93 1 85.56 188 PRO A C 1
ATOM 1495 O O . PRO A 1 188 ? -23.641 22.438 11.18 1 85.56 188 PRO A O 1
ATOM 1498 N N . LYS A 1 189 ? -24.609 22.281 13.156 1 86.69 189 LYS A N 1
ATOM 1499 C CA . LYS A 1 189 ? -23.375 21.938 13.859 1 86.69 189 LYS A CA 1
ATOM 1500 C C . LYS A 1 189 ? -22.703 20.734 13.211 1 86.69 189 LYS A C 1
ATOM 1502 O O . LYS A 1 189 ? -23.375 19.766 12.836 1 86.69 189 LYS A O 1
ATOM 1507 N N . GLU A 1 190 ? -21.344 20.859 13.016 1 80.75 190 GLU A N 1
ATOM 1508 C CA . GLU A 1 190 ? -20.484 19.781 12.531 1 80.75 190 GLU A CA 1
ATOM 1509 C C . GLU A 1 190 ? -20.609 19.625 11.016 1 80.75 190 GLU A C 1
ATOM 1511 O O . GLU A 1 190 ? -19.984 18.734 10.43 1 80.75 190 GLU A O 1
ATOM 1516 N N . ALA A 1 191 ? -21.391 20.484 10.414 1 79.94 191 ALA A N 1
ATOM 1517 C CA . ALA A 1 191 ? -21.469 20.469 8.953 1 79.94 191 ALA A CA 1
ATOM 1518 C C . ALA A 1 191 ? -20.266 21.188 8.336 1 79.94 191 ALA A C 1
ATOM 1520 O O . ALA A 1 191 ? -19.812 22.203 8.859 1 79.94 191 ALA A O 1
ATOM 1521 N N . PRO A 1 192 ? -19.734 20.641 7.273 1 80.19 192 PRO A N 1
ATOM 1522 C CA . PRO A 1 192 ? -18.641 21.344 6.59 1 80.19 192 PRO A CA 1
ATOM 1523 C C . PRO A 1 192 ? -19.109 22.656 5.949 1 80.19 192 PRO A C 1
ATOM 1525 O O . PRO A 1 192 ? -20.219 22.734 5.418 1 80.19 192 PRO A O 1
ATOM 1528 N N . ILE A 1 193 ? -18.344 23.672 6.102 1 81.5 193 ILE A N 1
ATOM 1529 C CA . ILE A 1 193 ? -18.656 25 5.574 1 81.5 193 ILE A CA 1
ATOM 1530 C C . ILE A 1 193 ? -17.875 25.219 4.277 1 81.5 193 ILE A C 1
ATOM 1532 O O . ILE A 1 193 ? -18.469 25.578 3.252 1 81.5 193 ILE A O 1
ATOM 1536 N N . VAL A 1 194 ? -16.562 25.078 4.316 1 81.75 194 VAL A N 1
ATOM 1537 C CA . VAL A 1 194 ? -15.695 25.328 3.17 1 81.75 194 VAL A CA 1
ATOM 1538 C C . VAL A 1 194 ? -14.453 24.438 3.258 1 81.75 194 VAL A C 1
ATOM 1540 O O . VAL A 1 194 ? -14.023 24.078 4.352 1 81.75 194 VAL A O 1
ATOM 1543 N N . GLN A 1 195 ? -14.031 23.938 2.174 1 81.06 195 GLN A N 1
ATOM 1544 C CA . GLN A 1 195 ? -12.758 23.25 2.035 1 81.06 195 GLN A CA 1
ATOM 1545 C C . GLN A 1 195 ? -11.828 23.984 1.082 1 81.06 195 GLN A C 1
ATOM 1547 O O . GLN A 1 195 ? -12.258 24.453 0.025 1 81.06 195 GLN A O 1
ATOM 1552 N N . GLU A 1 196 ? -10.633 24.203 1.533 1 84.19 196 GLU A N 1
ATOM 1553 C CA . GLU A 1 196 ? -9.672 24.938 0.729 1 84.19 196 GLU A CA 1
ATOM 1554 C C . GLU A 1 196 ? -8.281 24.328 0.817 1 84.19 196 GLU A C 1
ATOM 1556 O O . GLU A 1 196 ? -7.828 23.953 1.902 1 84.19 196 GLU A O 1
ATOM 1561 N N . THR A 1 197 ? -7.66 24.109 -0.321 1 85.25 197 THR A N 1
ATOM 1562 C CA . THR A 1 197 ? -6.262 23.688 -0.365 1 85.25 197 THR A CA 1
ATOM 1563 C C . THR A 1 197 ? -5.336 24.906 -0.31 1 85.25 197 THR A C 1
ATOM 1565 O O . THR A 1 197 ? -5.609 25.922 -0.936 1 85.25 197 THR A O 1
ATOM 1568 N N . ALA A 1 198 ? -4.289 24.766 0.456 1 91.12 198 ALA A N 1
ATOM 1569 C CA . ALA A 1 198 ? -3.346 25.875 0.584 1 91.12 198 ALA A CA 1
ATOM 1570 C C . ALA A 1 198 ? -2.799 26.297 -0.778 1 91.12 198 ALA A C 1
ATOM 1572 O O . ALA A 1 198 ? -2.459 25.438 -1.604 1 91.12 198 ALA A O 1
ATOM 1573 N N . VAL A 1 199 ? -2.857 27.594 -1.052 1 89.06 199 VAL A N 1
ATOM 1574 C CA . VAL A 1 199 ? -2.232 28.078 -2.273 1 89.06 199 VAL A CA 1
ATOM 1575 C C . VAL A 1 199 ? -0.723 27.859 -2.209 1 89.06 199 VAL A C 1
ATOM 1577 O O . VAL A 1 199 ? -0.104 27.469 -3.203 1 89.06 199 VAL A O 1
ATOM 1580 N N . SER A 1 200 ? -0.138 28.156 -1.03 1 93.69 200 SER A N 1
ATOM 1581 C CA . SER A 1 200 ? 1.262 27.906 -0.707 1 93.69 200 SER A CA 1
ATOM 1582 C C . SER A 1 200 ? 1.432 27.547 0.765 1 93.69 200 SER A C 1
ATOM 1584 O O . SER A 1 200 ? 0.647 27.969 1.611 1 93.69 200 SER A O 1
ATOM 1586 N N . PHE A 1 201 ? 2.383 26.719 1.046 1 95.25 201 PHE A N 1
ATOM 1587 C CA . PHE A 1 201 ? 2.697 26.391 2.434 1 95.25 201 PHE A CA 1
ATOM 1588 C C . PHE A 1 201 ? 4.16 26 2.582 1 95.25 201 PHE A C 1
ATOM 1590 O O . PHE A 1 201 ? 4.797 25.578 1.612 1 95.25 201 PHE A O 1
ATOM 1597 N N . VAL A 1 202 ? 4.746 26.25 3.744 1 95.62 202 VAL A N 1
ATOM 1598 C CA . VAL A 1 202 ? 6.141 25.938 4.031 1 95.62 202 VAL A CA 1
ATOM 1599 C C . VAL A 1 202 ? 6.25 25.281 5.41 1 95.62 202 VAL A C 1
ATOM 1601 O O . VAL A 1 202 ? 5.355 25.422 6.246 1 95.62 202 VAL A O 1
ATOM 1604 N N . PRO A 1 203 ? 7.328 24.547 5.641 1 92.06 203 PRO A N 1
ATOM 1605 C CA . PRO A 1 203 ? 7.527 23.969 6.977 1 92.06 203 PRO A CA 1
ATOM 1606 C C . PRO A 1 203 ? 7.723 25.047 8.055 1 92.06 203 PRO A C 1
ATOM 1608 O O . PRO A 1 203 ? 8.211 26.141 7.758 1 92.06 203 PRO A O 1
ATOM 1611 N N . VAL A 1 204 ? 7.227 24.703 9.266 1 89 204 VAL A N 1
ATOM 1612 C CA . VAL A 1 204 ? 7.594 25.5 10.422 1 89 204 VAL A CA 1
ATOM 1613 C C . VAL A 1 204 ? 8.984 25.094 10.922 1 89 204 VAL A C 1
ATOM 1615 O O . VAL A 1 204 ? 9.211 23.922 11.234 1 89 204 VAL A O 1
ATOM 1618 N N . TYR A 1 205 ? 9.852 26.094 10.961 1 80.88 205 TYR A N 1
ATOM 1619 C CA . TYR A 1 205 ? 11.234 25.797 11.336 1 80.88 205 TYR A CA 1
ATOM 1620 C C . TYR A 1 205 ? 11.484 26.156 12.797 1 80.88 205 TYR A C 1
ATOM 1622 O O . TYR A 1 205 ? 10.906 27.109 13.32 1 80.88 205 TYR A O 1
ATOM 1630 N N . ASP A 1 206 ? 12.07 25.266 13.469 1 67.62 206 ASP A N 1
ATOM 1631 C CA . ASP A 1 206 ? 12.625 25.656 14.766 1 67.62 206 ASP A CA 1
ATOM 1632 C C . ASP A 1 206 ? 14.016 26.266 14.609 1 67.62 206 ASP A C 1
ATOM 1634 O O . ASP A 1 206 ? 14.984 25.562 14.305 1 67.62 206 ASP A O 1
ATOM 1638 N N . PRO A 1 207 ? 14.023 27.531 14.766 1 54.75 207 PRO A N 1
ATOM 1639 C CA . PRO A 1 207 ? 15.312 28.203 14.555 1 54.75 207 PRO A CA 1
ATOM 1640 C C . PRO A 1 207 ? 16.406 27.672 15.492 1 54.75 207 PRO A C 1
ATOM 1642 O O . PRO A 1 207 ? 17.594 27.859 15.227 1 54.75 207 PRO A O 1
ATOM 1645 N N . ARG A 1 208 ? 15.961 27.016 16.641 1 52.84 208 ARG A N 1
ATOM 1646 C CA . ARG A 1 208 ? 16.922 26.531 17.625 1 52.84 208 ARG A CA 1
ATOM 1647 C C . ARG A 1 208 ? 17.406 25.125 17.281 1 52.84 208 ARG A C 1
ATOM 1649 O O . ARG A 1 208 ? 18.359 24.625 17.875 1 52.84 208 ARG A O 1
ATOM 1656 N N . SER A 1 209 ? 16.656 24.609 16.219 1 59.72 209 SER A N 1
ATOM 1657 C CA . SER A 1 209 ? 17.062 23.25 15.891 1 59.72 209 SER A CA 1
ATOM 1658 C C . SER A 1 209 ? 18.391 23.234 15.141 1 59.72 209 SER A C 1
ATOM 1660 O O . SER A 1 209 ? 18.594 24.031 14.227 1 59.72 209 SER A O 1
ATOM 1662 N N . ARG A 1 210 ? 19.328 22.641 15.727 1 55.59 210 ARG A N 1
ATOM 1663 C CA . ARG A 1 210 ? 20.625 22.5 15.094 1 55.59 210 ARG A CA 1
ATOM 1664 C C . ARG A 1 210 ? 20.688 21.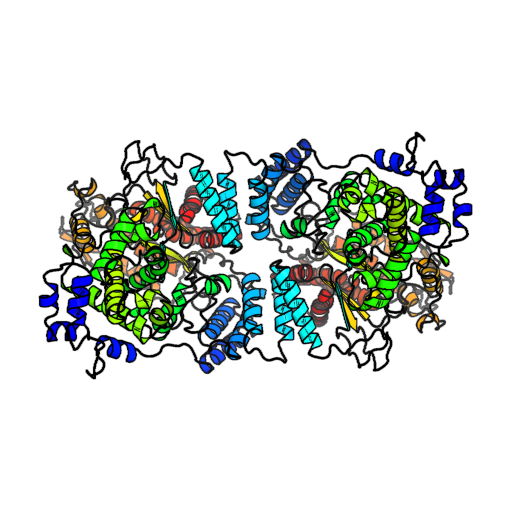25 14.219 1 55.59 210 ARG A C 1
ATOM 1666 O O . ARG A 1 210 ? 21.734 20.906 13.68 1 55.59 210 ARG A O 1
ATOM 1673 N N . SER A 1 211 ? 19.469 20.719 14.094 1 60.91 211 SER A N 1
ATOM 1674 C CA . SER A 1 211 ? 19.484 19.484 13.312 1 60.91 211 SER A CA 1
ATOM 1675 C C . SER A 1 211 ? 19.609 19.766 11.82 1 60.91 211 SER A C 1
ATOM 1677 O O . SER A 1 211 ? 19.016 20.719 11.32 1 60.91 211 SER A O 1
ATOM 1679 N N . GLU A 1 212 ? 20.453 19.094 11.18 1 64.56 212 GLU A N 1
ATOM 1680 C CA . GLU A 1 212 ? 20.641 19.219 9.734 1 64.56 212 GLU A CA 1
ATOM 1681 C C . GLU A 1 212 ? 19.547 18.469 8.977 1 64.56 212 GLU A C 1
ATOM 1683 O O . GLU A 1 212 ? 19.375 18.672 7.773 1 64.56 212 GLU A O 1
ATOM 1688 N N . LEU A 1 213 ? 18.75 17.766 9.719 1 70.38 213 LEU A N 1
ATOM 1689 C CA . LEU A 1 213 ? 17.703 16.984 9.07 1 70.38 213 LEU A CA 1
ATOM 1690 C C . LEU A 1 213 ? 16.359 17.688 9.164 1 70.38 213 LEU A C 1
ATOM 1692 O O . LEU A 1 213 ? 16 18.219 10.227 1 70.38 213 LEU A O 1
ATOM 1696 N N . PRO A 1 214 ? 15.758 17.828 8.109 1 80.75 214 PRO A N 1
ATOM 1697 C CA . PRO A 1 214 ? 14.398 18.359 8.164 1 80.75 214 PRO A CA 1
ATOM 1698 C C . PRO A 1 214 ? 13.398 17.375 8.766 1 80.75 214 PRO A C 1
ATOM 1700 O O . PRO A 1 214 ? 13.68 16.188 8.859 1 80.75 214 PRO A O 1
ATOM 1703 N N . PRO A 1 215 ? 12.352 17.922 9.25 1 81.31 215 PRO A N 1
ATOM 1704 C CA . PRO A 1 215 ? 11.289 17 9.617 1 81.31 215 PRO A CA 1
ATOM 1705 C C . PRO A 1 215 ? 10.844 16.109 8.453 1 81.31 215 PRO A C 1
ATOM 1707 O O . PRO A 1 215 ? 10.938 16.531 7.297 1 81.31 215 PRO A O 1
ATOM 1710 N N . PHE A 1 216 ? 10.406 14.969 8.734 1 85.56 216 PHE A N 1
ATOM 1711 C CA . PHE A 1 216 ? 9.969 14.031 7.703 1 85.56 216 PHE A CA 1
ATOM 1712 C C . PHE A 1 216 ? 8.539 14.336 7.27 1 85.56 216 PHE A C 1
ATOM 1714 O O . PHE A 1 216 ? 7.652 13.5 7.43 1 85.56 216 PHE A O 1
ATOM 1721 N N . ASP A 1 217 ? 8.336 15.5 6.797 1 90.56 217 ASP A N 1
ATOM 1722 C CA . ASP A 1 217 ? 7.059 16 6.293 1 90.56 217 ASP A CA 1
ATOM 1723 C C . ASP A 1 217 ? 7.168 16.406 4.824 1 90.56 217 ASP A C 1
ATOM 1725 O O . ASP A 1 217 ? 8.148 17.016 4.414 1 90.56 217 ASP A O 1
ATOM 1729 N N . CYS A 1 218 ? 6.254 15.93 4.047 1 91.38 218 CYS A N 1
ATOM 1730 C CA . CYS A 1 218 ? 6.305 16.203 2.615 1 91.38 218 CYS A CA 1
ATOM 1731 C C . CYS A 1 218 ? 5.98 17.672 2.328 1 91.38 218 CYS A C 1
ATOM 1733 O O . CYS A 1 218 ? 4.898 18.141 2.668 1 91.38 218 CYS A O 1
ATOM 1735 N N . GLN A 1 219 ? 6.82 18.328 1.687 1 93.94 219 GLN A N 1
ATOM 1736 C CA . GLN A 1 219 ? 6.695 19.766 1.469 1 93.94 219 GLN A CA 1
ATOM 1737 C C . GLN A 1 219 ? 5.867 20.078 0.222 1 93.94 219 GLN A C 1
ATOM 1739 O O . GLN A 1 219 ? 5.605 21.234 -0.093 1 93.94 219 GLN A O 1
ATOM 1744 N N . TYR A 1 220 ? 5.457 19 -0.423 1 91.88 220 TYR A N 1
ATOM 1745 C CA . TYR A 1 220 ? 4.613 19.203 -1.595 1 91.88 220 TYR A CA 1
ATOM 1746 C C . TYR A 1 220 ? 3.15 18.938 -1.269 1 91.88 220 TYR A C 1
ATOM 1748 O O . TYR A 1 220 ? 2.293 19.797 -1.473 1 91.88 220 TYR A O 1
ATOM 1756 N N . CYS A 1 221 ? 2.881 17.797 -0.727 1 87.12 221 CYS A N 1
ATOM 1757 C CA . CYS A 1 221 ? 1.479 17.453 -0.522 1 87.12 221 CYS A CA 1
ATOM 1758 C C . CYS A 1 221 ? 1.049 17.734 0.912 1 87.12 221 CYS A C 1
ATOM 1760 O O . CYS A 1 221 ? -0.146 17.781 1.208 1 87.12 221 CYS A O 1
ATOM 1762 N N . GLY A 1 222 ? 1.973 17.844 1.857 1 90.81 222 GLY A N 1
ATOM 1763 C CA . GLY A 1 222 ? 1.653 18.188 3.236 1 90.81 222 GLY A CA 1
ATOM 1764 C C . GLY A 1 222 ? 1.503 16.969 4.129 1 90.81 222 GLY A C 1
ATOM 1765 O O . GLY A 1 222 ? 1.184 17.094 5.312 1 90.81 222 GLY A O 1
ATOM 1766 N N . GLU A 1 223 ? 1.781 15.789 3.605 1 86.31 223 GLU A N 1
ATOM 1767 C CA . GLU A 1 223 ? 1.755 14.602 4.457 1 86.31 223 GLU A CA 1
ATOM 1768 C C . GLU A 1 223 ? 2.896 14.625 5.469 1 86.31 223 GLU A C 1
ATOM 1770 O O . GLU A 1 223 ? 4.023 14.992 5.137 1 86.31 223 GLU A O 1
ATOM 1775 N N . ILE A 1 224 ? 2.559 14.195 6.738 1 87.56 224 ILE A N 1
ATOM 1776 C CA . ILE A 1 224 ? 3.584 14.273 7.773 1 87.56 224 ILE A CA 1
ATOM 1777 C C . ILE A 1 224 ? 3.984 12.867 8.211 1 87.56 224 ILE A C 1
ATOM 1779 O O . ILE A 1 224 ? 3.295 11.898 7.898 1 87.56 224 ILE A O 1
ATOM 1783 N N . ASN A 1 225 ? 5.086 12.781 8.922 1 84.19 225 ASN A N 1
ATOM 1784 C CA . ASN A 1 225 ? 5.602 11.516 9.422 1 84.19 225 ASN A CA 1
ATOM 1785 C C . ASN A 1 225 ? 5.812 10.508 8.297 1 84.19 225 ASN A C 1
ATOM 1787 O O . ASN A 1 225 ? 5.379 9.359 8.391 1 84.19 225 ASN A O 1
ATOM 1791 N N . VAL A 1 226 ? 6.473 10.953 7.215 1 84.94 226 VAL A N 1
ATOM 1792 C CA . VAL A 1 226 ? 6.594 10.109 6.027 1 84.94 226 VAL A CA 1
ATOM 1793 C C . VAL A 1 226 ? 7.969 9.453 6 1 84.94 226 VAL A C 1
ATOM 1795 O O . VAL A 1 226 ? 8.859 9.812 6.77 1 84.94 226 VAL A O 1
ATOM 1798 N N . ILE A 1 227 ? 8.07 8.383 5.195 1 78.12 227 ILE A N 1
ATOM 1799 C CA . ILE A 1 227 ? 9.391 7.941 4.766 1 78.12 227 ILE A CA 1
ATOM 1800 C C . ILE A 1 227 ? 9.992 8.969 3.805 1 78.12 227 ILE A C 1
ATOM 1802 O O . ILE A 1 227 ? 9.445 9.211 2.727 1 78.12 227 ILE A O 1
ATOM 1806 N N . PRO A 1 228 ? 11.062 9.57 4.246 1 84.38 228 PRO A N 1
ATOM 1807 C CA . PRO A 1 228 ? 11.516 10.781 3.559 1 84.38 228 PRO A CA 1
ATOM 1808 C C . PRO A 1 228 ? 12.273 10.477 2.27 1 84.38 228 PRO A C 1
ATOM 1810 O O . PRO A 1 228 ? 13.125 9.586 2.244 1 84.38 228 PRO A O 1
ATOM 1813 N N . PHE A 1 229 ? 11.93 11.094 1.205 1 82.56 229 PHE A N 1
ATOM 1814 C CA . PHE A 1 229 ? 12.688 11.203 -0.035 1 82.56 229 PHE A CA 1
ATOM 1815 C C . PHE A 1 229 ? 13.195 12.617 -0.232 1 82.56 229 PHE A C 1
ATOM 1817 O O . PHE A 1 229 ? 12.508 13.461 -0.804 1 82.56 229 PHE A O 1
ATOM 1824 N N . PRO A 1 230 ? 14.43 12.898 0.232 1 84.31 230 PRO A N 1
ATOM 1825 C CA . PRO A 1 230 ? 14.938 14.266 0.254 1 84.31 230 PRO A CA 1
ATOM 1826 C C . PRO A 1 230 ? 15.312 14.781 -1.135 1 84.31 230 PRO A C 1
ATOM 1828 O O . PRO A 1 230 ? 15.539 13.984 -2.049 1 84.31 230 PRO A O 1
ATOM 1831 N N . CYS A 1 231 ? 15.25 16.094 -1.309 1 86.5 231 CYS A N 1
ATOM 1832 C CA . CYS A 1 231 ? 15.859 16.703 -2.484 1 86.5 231 CYS A CA 1
ATOM 1833 C C . CYS A 1 231 ? 17.297 16.219 -2.666 1 86.5 231 CYS A C 1
ATOM 1835 O O . CYS A 1 231 ? 18.062 16.172 -1.706 1 86.5 231 CYS A O 1
ATOM 1837 N N . ILE A 1 232 ? 17.641 15.922 -3.857 1 75.38 232 ILE A N 1
ATOM 1838 C CA . ILE A 1 232 ? 18.938 15.328 -4.16 1 75.38 232 ILE A CA 1
ATOM 1839 C C . ILE A 1 232 ? 20.031 16.391 -4.043 1 75.38 232 ILE A C 1
ATOM 1841 O O . ILE A 1 232 ? 21.188 16.078 -3.76 1 75.38 232 ILE A O 1
ATOM 1845 N N . THR A 1 233 ? 19.703 17.641 -4.18 1 81.31 233 THR A N 1
ATOM 1846 C CA . THR A 1 233 ? 20.672 18.734 -4.242 1 81.31 233 THR A CA 1
ATOM 1847 C C . THR A 1 233 ? 20.906 19.328 -2.859 1 81.31 233 THR A C 1
ATOM 1849 O O . THR A 1 233 ? 22 19.234 -2.307 1 81.31 233 THR A O 1
ATOM 1852 N N . CYS A 1 234 ? 19.891 19.828 -2.248 1 84.19 234 CYS A N 1
ATOM 1853 C CA . CYS A 1 234 ? 20.078 20.531 -0.983 1 84.19 234 CYS A CA 1
ATOM 1854 C C . CYS A 1 234 ? 20.047 19.562 0.19 1 84.19 234 CYS A C 1
ATOM 1856 O O . CYS A 1 234 ? 20.625 19.844 1.246 1 84.19 234 CYS A O 1
ATOM 1858 N N . GLY A 1 235 ? 19.266 18.422 0.03 1 79.5 235 GLY A N 1
ATOM 1859 C CA . GLY A 1 235 ? 19.141 17.453 1.107 1 79.5 235 GLY A CA 1
ATOM 1860 C C . GLY A 1 235 ? 18.375 18 2.303 1 79.5 235 GLY A C 1
ATOM 1861 O O . GLY A 1 235 ? 18.469 17.453 3.402 1 79.5 235 GLY A O 1
ATOM 1862 N N . ARG A 1 236 ? 17.672 19.078 2.139 1 84.81 236 ARG A N 1
ATOM 1863 C CA . ARG A 1 236 ? 17.031 19.719 3.287 1 84.81 236 ARG A CA 1
ATOM 1864 C C . ARG A 1 236 ? 15.539 19.859 3.07 1 84.81 236 ARG A C 1
ATOM 1866 O O . ARG A 1 236 ? 14.812 20.328 3.957 1 84.81 236 ARG A O 1
ATOM 1873 N N . ALA A 1 237 ? 15.109 19.531 1.912 1 89.19 237 ALA A N 1
ATOM 1874 C CA . ALA A 1 237 ? 13.68 19.422 1.632 1 89.19 237 ALA A CA 1
ATOM 1875 C C . ALA A 1 237 ? 13.227 17.969 1.617 1 89.19 237 ALA A C 1
ATOM 1877 O O . ALA A 1 237 ? 13.93 17.094 1.093 1 89.19 237 ALA A O 1
ATOM 1878 N N . CYS A 1 238 ? 12.133 17.719 2.234 1 90.31 238 CYS A N 1
ATOM 1879 C CA . CYS A 1 238 ? 11.656 16.359 2.398 1 90.31 238 CYS A CA 1
ATOM 1880 C C . CYS A 1 238 ? 10.359 16.141 1.623 1 90.31 238 CYS A C 1
ATOM 1882 O O . CYS A 1 238 ? 9.5 17.016 1.585 1 90.31 238 CYS A O 1
ATOM 1884 N N . TYR A 1 239 ? 10.289 14.977 1.013 1 89.12 239 TYR A N 1
ATOM 1885 C CA . TYR A 1 239 ? 9.102 14.57 0.269 1 89.12 239 TYR A CA 1
ATOM 1886 C C . TYR A 1 239 ? 8.695 13.148 0.628 1 89.12 239 TYR A C 1
ATOM 1888 O O . TYR A 1 239 ? 9.5 12.383 1.167 1 89.12 239 TYR A O 1
ATOM 1896 N N . CYS A 1 240 ? 7.441 12.781 0.38 1 84.69 240 CYS A N 1
ATOM 1897 C CA . CYS A 1 240 ? 6.941 11.461 0.745 1 84.69 240 CYS A CA 1
ATOM 1898 C C . CYS A 1 240 ? 7.117 10.469 -0.401 1 84.69 240 CYS A C 1
ATOM 1900 O O . CYS A 1 240 ? 6.918 9.266 -0.226 1 84.69 240 CYS A O 1
ATOM 1902 N N . SER A 1 241 ? 7.488 11.008 -1.595 1 80.31 241 SER A N 1
ATOM 1903 C CA . SER A 1 241 ? 7.664 10.172 -2.781 1 80.31 241 SER A CA 1
ATOM 1904 C C . SER A 1 241 ? 8.508 10.891 -3.836 1 80.31 241 SER A C 1
ATOM 1906 O O . SER A 1 241 ? 8.727 12.102 -3.746 1 80.31 241 SER A O 1
ATOM 1908 N N . VAL A 1 242 ? 8.93 10.094 -4.82 1 78.44 242 VAL A N 1
ATOM 1909 C CA . VAL A 1 242 ? 9.664 10.68 -5.941 1 78.44 242 VAL A CA 1
ATOM 1910 C C . VAL A 1 242 ? 8.727 11.562 -6.762 1 78.44 242 VAL A C 1
ATOM 1912 O O . VAL A 1 242 ? 9.148 12.594 -7.297 1 78.44 242 VAL A O 1
ATOM 1915 N N . ALA A 1 243 ? 7.488 11.172 -6.789 1 76.06 243 ALA A N 1
ATOM 1916 C CA . ALA A 1 243 ? 6.496 11.953 -7.523 1 76.06 243 ALA A CA 1
ATOM 1917 C C . ALA A 1 243 ? 6.316 13.336 -6.898 1 76.06 243 ALA A C 1
ATOM 1919 O O . ALA A 1 243 ? 6.332 14.352 -7.602 1 76.06 243 ALA A O 1
ATOM 1920 N N . CYS A 1 244 ? 6.199 13.398 -5.57 1 85.88 244 CYS A N 1
ATOM 1921 C CA . CYS A 1 244 ? 6.039 14.672 -4.891 1 85.88 244 CYS A CA 1
ATOM 1922 C C . CYS A 1 244 ? 7.277 15.547 -5.062 1 85.88 244 CYS A C 1
ATOM 1924 O O . CYS A 1 244 ? 7.168 16.766 -5.242 1 85.88 244 CYS A O 1
ATOM 1926 N N . ARG A 1 245 ? 8.406 14.906 -5 1 86.06 245 ARG A N 1
ATOM 1927 C CA . ARG A 1 245 ? 9.656 15.617 -5.191 1 86.06 245 ARG A CA 1
ATOM 1928 C C . ARG A 1 245 ? 9.727 16.25 -6.578 1 86.06 245 ARG A C 1
ATOM 1930 O O . ARG A 1 245 ? 10.109 17.422 -6.715 1 86.06 245 ARG A O 1
ATOM 1937 N N . LYS A 1 246 ? 9.328 15.531 -7.586 1 83.69 246 LYS A N 1
ATOM 1938 C CA . LYS A 1 246 ? 9.391 15.992 -8.969 1 83.69 246 LYS A CA 1
ATOM 1939 C C . LYS A 1 246 ? 8.352 17.078 -9.227 1 83.69 246 LYS A C 1
ATOM 1941 O O . LYS A 1 246 ? 8.602 18.016 -9.984 1 83.69 246 LYS A O 1
ATOM 1946 N N . ASN A 1 247 ? 7.242 16.938 -8.609 1 83.94 247 ASN A N 1
ATOM 1947 C CA . ASN A 1 247 ? 6.121 17.828 -8.898 1 83.94 247 ASN A CA 1
ATOM 1948 C C . ASN A 1 247 ? 6.258 19.156 -8.172 1 83.94 247 ASN A C 1
ATOM 1950 O O . ASN A 1 247 ? 5.559 20.125 -8.5 1 83.94 247 ASN A O 1
ATOM 1954 N N . HIS A 1 248 ? 7.156 19.234 -7.25 1 90.12 248 HIS A N 1
ATOM 1955 C CA . HIS A 1 248 ? 7.355 20.5 -6.531 1 90.12 248 HIS A CA 1
ATOM 1956 C C . HIS A 1 248 ? 8.227 21.453 -7.332 1 90.12 248 HIS A C 1
ATOM 1958 O O . HIS A 1 248 ? 9.359 21.75 -6.945 1 90.12 248 HIS A O 1
ATOM 1964 N N . SER A 1 249 ? 7.688 22.141 -8.273 1 88.56 249 SER A N 1
ATOM 1965 C CA . SER A 1 249 ? 8.391 22.938 -9.273 1 88.56 249 SER A CA 1
ATOM 1966 C C . SER A 1 249 ? 9.062 24.141 -8.648 1 88.56 249 SER A C 1
ATOM 1968 O O . SER A 1 249 ? 10.156 24.547 -9.055 1 88.56 249 SER A O 1
ATOM 1970 N N . SER A 1 250 ? 8.5 24.75 -7.641 1 91.94 250 SER A N 1
ATOM 1971 C CA . SER A 1 250 ? 9.039 25.969 -7.051 1 91.94 250 SER A CA 1
ATOM 1972 C C . SER A 1 250 ? 10.328 25.703 -6.289 1 91.94 250 SER A C 1
ATOM 1974 O O . SER A 1 250 ? 11.133 26.609 -6.07 1 91.94 250 SER A O 1
ATOM 1976 N N . HIS A 1 251 ? 10.508 24.453 -5.938 1 93.12 251 HIS A N 1
ATOM 1977 C CA . HIS A 1 251 ? 11.688 24.109 -5.145 1 93.12 251 HIS A CA 1
ATOM 1978 C C . HIS A 1 251 ? 12.969 24.453 -5.895 1 93.12 251 HIS A C 1
ATOM 1980 O O . HIS A 1 251 ? 13.992 24.766 -5.277 1 93.12 251 HIS A O 1
ATOM 1986 N N . ARG A 1 252 ? 12.961 24.422 -7.184 1 92.19 252 ARG A N 1
ATOM 1987 C CA . ARG A 1 252 ? 14.156 24.688 -7.977 1 92.19 252 ARG A CA 1
ATOM 1988 C C . ARG A 1 252 ? 14.75 26.047 -7.633 1 92.19 252 ARG A C 1
ATOM 1990 O O . ARG A 1 252 ? 15.969 26.234 -7.703 1 92.19 252 ARG A O 1
ATOM 1997 N N . PHE A 1 253 ? 13.914 27 -7.215 1 95.44 253 PHE A N 1
ATOM 1998 C CA . PHE A 1 253 ? 14.383 28.328 -6.875 1 95.44 253 PHE A CA 1
ATOM 1999 C C . PHE A 1 253 ? 14.617 28.453 -5.375 1 95.44 253 PHE A C 1
ATOM 2001 O O . PHE A 1 253 ? 15.156 29.469 -4.906 1 95.44 253 PHE A O 1
ATOM 2008 N N . GLU A 1 254 ? 14.203 27.438 -4.594 1 95.5 254 GLU A N 1
ATOM 2009 C CA . GLU A 1 254 ? 14.391 27.453 -3.148 1 95.5 254 GLU A CA 1
ATOM 2010 C C . GLU A 1 254 ? 15.602 26.609 -2.742 1 95.5 254 GLU A C 1
ATOM 2012 O O . GLU A 1 254 ? 16.109 26.75 -1.625 1 95.5 254 GLU A O 1
ATOM 2017 N N . CYS A 1 255 ? 16.031 25.75 -3.648 1 92.5 255 CYS A N 1
ATOM 2018 C CA . CYS A 1 255 ? 17.047 24.734 -3.352 1 92.5 255 CYS A CA 1
ATOM 2019 C C . CYS A 1 255 ? 18.328 25.391 -2.832 1 92.5 255 CYS A C 1
ATOM 2021 O O . CYS A 1 255 ? 18.875 24.969 -1.818 1 92.5 255 CYS A O 1
ATOM 2023 N N . ALA A 1 256 ? 18.812 26.453 -3.553 1 91.88 256 ALA A N 1
ATOM 2024 C CA . ALA A 1 256 ? 20.031 27.156 -3.148 1 91.88 256 ALA A CA 1
ATOM 2025 C C . ALA A 1 256 ? 19.875 27.766 -1.761 1 91.88 256 ALA A C 1
ATOM 2027 O O . ALA A 1 256 ? 20.828 27.812 -0.982 1 91.88 256 ALA A O 1
ATOM 2028 N N . GLY A 1 257 ? 18.688 28.297 -1.459 1 91.62 257 GLY A N 1
ATOM 2029 C CA . GLY A 1 257 ? 18.422 28.859 -0.147 1 91.62 257 GLY A CA 1
ATOM 2030 C C . GLY A 1 257 ? 18.484 27.844 0.969 1 91.62 257 GLY A C 1
ATOM 2031 O O . GLY A 1 257 ? 18.922 28.141 2.078 1 91.62 257 GLY A O 1
ATOM 2032 N N . TYR A 1 258 ? 17.953 26.641 0.707 1 88.56 258 TYR A N 1
ATOM 2033 C CA . TYR A 1 258 ? 18.078 25.547 1.667 1 88.56 258 TYR A CA 1
ATOM 2034 C C . TYR A 1 258 ? 19.547 25.234 1.931 1 88.56 258 TYR A C 1
ATOM 2036 O O . TYR A 1 258 ? 19.953 25.016 3.076 1 88.56 258 TYR A O 1
ATOM 2044 N N . GLY A 1 259 ? 20.297 25.281 0.824 1 82.94 259 GLY A N 1
ATOM 2045 C CA . GLY A 1 259 ? 21.719 25 0.938 1 82.94 259 GLY A CA 1
ATOM 2046 C C . GLY A 1 259 ? 22.469 26.031 1.755 1 82.94 259 GLY A C 1
ATOM 2047 O O . GLY A 1 259 ? 23.578 25.781 2.215 1 82.94 259 GLY A O 1
ATOM 2048 N N . LYS A 1 260 ? 21.859 27.203 1.94 1 82.56 260 LYS A N 1
ATOM 2049 C CA . LYS A 1 260 ? 22.5 28.281 2.684 1 82.56 260 LYS A CA 1
ATOM 2050 C C . LYS A 1 260 ? 21.797 28.531 4.012 1 82.56 260 LYS A C 1
ATOM 2052 O O . LYS A 1 260 ? 22.031 29.547 4.664 1 82.56 260 LYS A O 1
ATOM 2057 N N . HIS A 1 261 ? 20.891 27.719 4.418 1 80.88 261 HIS A N 1
ATOM 2058 C CA . HIS A 1 261 ? 20.156 27.812 5.672 1 80.88 261 HIS A CA 1
ATOM 2059 C C . HIS A 1 261 ? 19.344 29.094 5.742 1 80.88 261 HIS A C 1
ATOM 2061 O O . HIS A 1 261 ? 18.984 29.547 6.832 1 80.88 261 HIS A O 1
ATOM 2067 N N . LEU A 1 262 ? 19.062 29.641 4.617 1 85.44 262 LEU A N 1
ATOM 2068 C CA . LEU A 1 262 ? 18.406 30.938 4.527 1 85.44 262 LEU A CA 1
ATOM 2069 C C . LEU A 1 262 ? 16.984 30.859 5.074 1 85.44 262 LEU A C 1
ATOM 2071 O O . LEU A 1 262 ? 16.547 31.719 5.844 1 85.44 262 LEU A O 1
ATOM 2075 N N . TRP A 1 263 ? 16.281 29.797 4.742 1 89.75 263 TRP A N 1
ATOM 2076 C CA . TRP A 1 263 ? 14.852 29.688 5.051 1 89.75 263 TRP A CA 1
ATOM 2077 C C . TRP A 1 263 ? 14.633 29.547 6.551 1 89.75 263 TRP A C 1
ATOM 2079 O O . TRP A 1 263 ? 13.578 29.938 7.066 1 89.75 263 TRP A O 1
ATOM 2089 N N . TYR A 1 264 ? 15.562 29.062 7.312 1 82.62 264 TYR A N 1
ATOM 2090 C CA . TYR A 1 264 ? 15.461 28.875 8.758 1 82.62 264 TYR A CA 1
ATOM 2091 C C . TYR A 1 264 ? 15.633 30.203 9.492 1 82.62 264 TYR A C 1
ATOM 2093 O O . TYR A 1 264 ? 15.32 30.297 10.68 1 82.62 264 TYR A O 1
ATOM 2101 N N . LEU A 1 265 ? 16.031 31.203 8.734 1 76.94 265 LEU A N 1
ATOM 2102 C CA . LEU A 1 265 ? 16.438 32.438 9.398 1 76.94 265 LEU A CA 1
ATOM 2103 C C . LEU A 1 265 ? 15.422 33.562 9.148 1 76.94 265 LEU A C 1
ATOM 2105 O O . LEU A 1 265 ? 15.398 34.531 9.867 1 76.94 265 LEU A O 1
ATOM 2109 N N . ILE A 1 266 ? 14.57 33.438 8.133 1 85.81 266 ILE A N 1
ATOM 2110 C CA . ILE A 1 266 ? 13.844 34.625 7.703 1 85.81 266 ILE A CA 1
ATOM 2111 C C . ILE A 1 266 ? 12.359 34.469 8.047 1 85.81 266 ILE A C 1
ATOM 2113 O O . ILE A 1 266 ? 11.539 35.281 7.645 1 85.81 266 ILE A O 1
ATOM 2117 N N . GLY A 1 267 ? 11.922 33.375 8.711 1 84.56 267 GLY A N 1
ATOM 2118 C CA . GLY A 1 267 ? 10.578 33.219 9.25 1 84.56 267 GLY A CA 1
ATOM 2119 C C . GLY A 1 267 ? 9.5 33.219 8.18 1 84.56 267 GLY A C 1
ATOM 2120 O O . GLY A 1 267 ? 9.586 32.469 7.203 1 84.56 267 GLY A O 1
ATOM 2121 N N . ILE A 1 268 ? 8.531 34.156 8.273 1 91.06 268 ILE A N 1
ATOM 2122 C CA . ILE A 1 268 ? 7.332 34.188 7.449 1 91.06 268 ILE A CA 1
ATOM 2123 C C . ILE A 1 268 ? 7.699 34.562 6.02 1 91.06 268 ILE A C 1
ATOM 2125 O O . ILE A 1 268 ? 6.918 34.344 5.09 1 91.06 268 ILE A O 1
ATOM 2129 N N . ALA A 1 269 ? 8.883 35.156 5.816 1 92.5 269 ALA A N 1
ATOM 2130 C CA . ALA A 1 269 ? 9.305 35.625 4.496 1 92.5 269 ALA A CA 1
ATOM 2131 C C . ALA A 1 269 ? 9.508 34.438 3.545 1 92.5 269 ALA A C 1
ATOM 2133 O O . ALA A 1 269 ? 9.406 34.594 2.326 1 92.5 269 ALA A O 1
ATOM 2134 N N . HIS A 1 270 ? 9.805 33.25 4.137 1 95.44 270 HIS A N 1
ATOM 2135 C CA . HIS A 1 270 ? 9.875 32.062 3.279 1 95.44 270 HIS A CA 1
ATOM 2136 C C . HIS A 1 270 ? 8.539 31.812 2.584 1 95.44 270 HIS A C 1
ATOM 2138 O O . HIS A 1 270 ? 8.5 31.531 1.383 1 95.44 270 HIS A O 1
ATOM 2144 N N . LEU A 1 271 ? 7.496 31.844 3.387 1 95.75 271 LEU A N 1
ATOM 2145 C CA . LEU A 1 271 ? 6.176 31.688 2.789 1 95.75 271 LEU A CA 1
ATOM 2146 C C . LEU A 1 271 ? 5.883 32.812 1.797 1 95.75 271 LEU A C 1
ATOM 2148 O O . LEU A 1 271 ? 5.203 32.594 0.792 1 95.75 271 LEU A O 1
ATOM 2152 N N . GLY A 1 272 ? 6.41 34 2.039 1 96.75 272 GLY A N 1
ATOM 2153 C CA . GLY A 1 272 ? 6.254 35.125 1.112 1 96.75 272 GLY A CA 1
ATOM 2154 C C . GLY A 1 272 ? 6.84 34.844 -0.258 1 96.75 272 GLY A C 1
ATOM 2155 O O . GLY A 1 272 ? 6.168 35 -1.275 1 96.75 272 GLY A O 1
ATOM 2156 N N . ILE A 1 273 ? 8.102 34.406 -0.25 1 96.75 273 ILE A N 1
ATOM 2157 C CA . ILE A 1 273 ? 8.734 34.125 -1.538 1 96.75 273 ILE A CA 1
ATOM 2158 C C . ILE A 1 273 ? 8.102 32.906 -2.184 1 96.75 273 ILE A C 1
ATOM 2160 O O . ILE A 1 273 ? 7.961 32.844 -3.408 1 96.75 273 ILE A O 1
ATOM 2164 N N . ARG A 1 274 ? 7.727 31.891 -1.411 1 96.31 274 ARG A N 1
ATOM 2165 C CA . ARG A 1 274 ? 7.047 30.719 -1.96 1 96.31 274 ARG A CA 1
ATOM 2166 C C . ARG A 1 274 ? 5.742 31.109 -2.643 1 96.31 274 ARG A C 1
ATOM 2168 O O . ARG A 1 274 ? 5.41 30.594 -3.709 1 96.31 274 ARG A O 1
ATOM 2175 N N . SER A 1 275 ? 4.965 31.922 -2.043 1 95.06 275 SER A N 1
ATOM 2176 C CA . SER A 1 275 ? 3.723 32.406 -2.643 1 95.06 275 SER A CA 1
ATOM 2177 C C . SER A 1 275 ? 3.986 33.094 -3.971 1 95.06 275 SER A C 1
ATOM 2179 O O . SER A 1 275 ? 3.246 32.906 -4.938 1 95.06 275 SER A O 1
ATOM 2181 N N . PHE A 1 276 ? 5.043 33.969 -3.994 1 96.19 276 PHE A N 1
ATOM 2182 C CA . PHE A 1 276 ? 5.457 34.625 -5.223 1 96.19 276 PHE A CA 1
ATOM 2183 C C . PHE A 1 276 ? 5.801 33.625 -6.305 1 96.19 276 PHE A C 1
ATOM 2185 O O . PHE A 1 276 ? 5.312 33.719 -7.434 1 96.19 276 PHE A O 1
ATOM 2192 N N . LEU A 1 277 ? 6.641 32.625 -5.918 1 94.88 277 LEU A N 1
ATOM 2193 C CA . LEU A 1 277 ? 7.109 31.625 -6.879 1 94.88 277 LEU A CA 1
ATOM 2194 C C . LEU A 1 277 ? 5.949 30.797 -7.406 1 94.88 277 LEU A C 1
ATOM 2196 O O . LEU A 1 277 ? 5.902 30.469 -8.594 1 94.88 277 LEU A O 1
ATOM 2200 N N . ASP A 1 278 ? 5.012 30.422 -6.52 1 91.62 278 ASP A N 1
ATOM 2201 C CA . ASP A 1 278 ? 3.875 29.594 -6.902 1 91.62 278 ASP A CA 1
ATOM 2202 C C . ASP A 1 278 ? 2.916 30.359 -7.809 1 91.62 278 ASP A C 1
ATOM 2204 O O . ASP A 1 278 ? 2.236 29.766 -8.648 1 91.62 278 ASP A O 1
ATOM 2208 N N . GLY A 1 279 ? 2.83 31.672 -7.699 1 89.56 279 GLY A N 1
ATOM 2209 C CA . GLY A 1 279 ? 1.83 32.469 -8.406 1 89.56 279 GLY A CA 1
ATOM 2210 C C . GLY A 1 279 ? 2.398 33.219 -9.594 1 89.56 279 GLY A C 1
ATOM 2211 O O . GLY A 1 279 ? 1.648 33.688 -10.445 1 89.56 279 GLY A O 1
ATOM 2212 N N . PHE A 1 280 ? 3.713 33.312 -9.742 1 87.75 280 PHE A N 1
ATOM 2213 C CA . PHE A 1 280 ? 4.371 34.188 -10.711 1 87.75 280 PHE A CA 1
ATOM 2214 C C . PHE A 1 280 ? 3.939 33.844 -12.133 1 87.75 280 PHE A C 1
ATOM 2216 O O . PHE A 1 280 ? 3.545 34.719 -12.898 1 87.75 280 PHE A O 1
ATOM 2223 N N . GLU A 1 281 ? 4.055 32.562 -12.453 1 81.88 281 GLU A N 1
ATOM 2224 C CA . GLU A 1 281 ? 3.732 32.156 -13.82 1 81.88 281 GLU A CA 1
ATOM 2225 C C . GLU A 1 281 ? 2.285 32.469 -14.164 1 81.88 281 GLU A C 1
ATOM 2227 O O . GLU A 1 281 ? 2.008 33.031 -15.242 1 81.88 281 GLU A O 1
ATOM 2232 N N . ALA A 1 282 ? 1.402 32.188 -13.242 1 80.31 282 ALA A N 1
ATOM 2233 C CA . ALA A 1 282 ? -0.016 32.438 -13.477 1 80.31 282 ALA A CA 1
ATOM 2234 C C . ALA A 1 282 ? -0.298 33.938 -13.57 1 80.31 282 ALA A C 1
ATOM 2236 O O . ALA A 1 282 ? -1.174 34.344 -14.328 1 80.31 282 ALA A O 1
ATOM 2237 N N . SER A 1 283 ? 0.426 34.781 -12.844 1 82.5 283 SER A N 1
ATOM 2238 C CA . SER A 1 283 ? 0.166 36.219 -12.781 1 82.5 283 SER A CA 1
ATOM 2239 C C . SER A 1 283 ? 0.745 36.938 -14 1 82.5 283 SER A C 1
ATOM 2241 O O . SER A 1 283 ? 0.327 38.062 -14.328 1 82.5 283 SER A O 1
ATOM 2243 N N . THR A 1 284 ? 1.648 36.281 -14.703 1 77.44 284 THR A N 1
ATOM 2244 C CA . THR A 1 284 ? 2.312 36.969 -15.812 1 77.44 284 THR A CA 1
ATOM 2245 C C . THR A 1 284 ? 1.891 36.344 -17.141 1 77.44 284 THR A C 1
ATOM 2247 O O . THR A 1 284 ? 2.326 36.812 -18.203 1 77.44 284 THR A O 1
ATOM 2250 N N . GLN A 1 285 ? 1.172 35.25 -17.109 1 72.44 285 GLN A N 1
ATOM 2251 C CA . GLN A 1 285 ? 0.774 34.562 -18.328 1 72.44 285 GLN A CA 1
ATOM 2252 C C . GLN A 1 285 ? -0.042 35.469 -19.234 1 72.44 285 GLN A C 1
ATOM 2254 O O . GLN A 1 285 ? 0.106 35.438 -20.469 1 72.44 285 GLN A O 1
ATOM 2259 N N . LYS A 1 286 ? -0.877 36.219 -18.719 1 65.12 286 LYS A N 1
ATOM 2260 C CA . LYS A 1 286 ? -1.776 37.031 -19.547 1 65.12 286 LYS A CA 1
ATOM 2261 C C . LYS A 1 286 ? -1.315 38.469 -19.594 1 65.12 286 LYS A C 1
ATOM 2263 O O . LYS A 1 286 ? -2.121 39.375 -19.828 1 65.12 286 LYS A O 1
ATOM 2268 N N . LEU A 1 287 ? -0.077 38.688 -19.188 1 64.44 287 LEU A N 1
ATOM 2269 C CA . LEU A 1 287 ? 0.388 40.062 -19.188 1 64.44 287 LEU A CA 1
ATOM 2270 C C . LEU A 1 287 ? 0.374 40.656 -20.594 1 64.44 287 LEU A C 1
ATOM 2272 O O . LEU A 1 287 ? 0.89 40.031 -21.531 1 64.44 287 LEU A O 1
ATOM 2276 N N . ASP A 1 288 ? -0.607 41.531 -20.891 1 60.47 288 ASP A N 1
ATOM 2277 C CA . ASP A 1 288 ? -0.648 42.312 -22.125 1 60.47 288 ASP A CA 1
ATOM 2278 C C . ASP A 1 288 ? 0.631 43.125 -22.312 1 60.47 288 ASP A C 1
ATOM 2280 O O . ASP A 1 288 ? 0.952 44 -21.484 1 60.47 288 ASP A O 1
ATOM 2284 N N . LEU A 1 289 ? 1.539 42.688 -23.109 1 57.28 289 LEU A N 1
ATOM 2285 C CA . LEU A 1 289 ? 2.799 43.344 -23.438 1 57.28 289 LEU A CA 1
ATOM 2286 C C . LEU A 1 289 ? 2.578 44.844 -23.719 1 57.28 289 LEU A C 1
ATOM 2288 O O . LEU A 1 289 ? 3.537 45.594 -23.797 1 57.28 289 LEU A O 1
ATOM 2292 N N . SER A 1 290 ? 1.336 45.281 -23.906 1 58.41 290 SER A N 1
ATOM 2293 C CA . SER A 1 290 ? 1.074 46.688 -24.172 1 58.41 290 SER A CA 1
ATOM 2294 C C . SER A 1 290 ? 1.123 47.5 -22.891 1 58.41 290 SER A C 1
ATOM 2296 O O . SER A 1 290 ? 1.109 48.75 -22.938 1 58.41 290 SER A O 1
ATOM 2298 N N . VAL A 1 291 ? 1.098 46.844 -21.75 1 59.03 291 VAL A N 1
ATOM 2299 C CA . VAL A 1 291 ? 1.103 47.531 -20.469 1 59.03 291 VAL A CA 1
ATOM 2300 C C . VAL A 1 291 ? 2.471 48.156 -20.219 1 59.03 291 VAL A C 1
ATOM 2302 O O . VAL A 1 291 ? 3.479 47.719 -20.766 1 59.03 291 VAL A O 1
ATOM 2305 N N . GLU A 1 292 ? 2.535 49.25 -19.516 1 65.19 292 GLU A N 1
ATOM 2306 C CA . GLU A 1 292 ? 3.738 50.031 -19.203 1 65.19 292 GLU A CA 1
ATOM 2307 C C . GLU A 1 292 ? 4.859 49.125 -18.703 1 65.19 292 GLU A C 1
ATOM 2309 O O . GLU A 1 292 ? 4.656 48.312 -17.812 1 65.19 292 GLU A O 1
ATOM 2314 N N . SER A 1 293 ? 5.848 49.125 -19.438 1 80.69 293 SER A N 1
ATOM 2315 C CA . SER A 1 293 ? 7.059 48.344 -19.234 1 80.69 293 SER A CA 1
ATOM 2316 C C . SER A 1 293 ? 7.836 48.844 -18.016 1 80.69 293 SER A C 1
ATOM 2318 O O . SER A 1 293 ? 9.039 49.094 -18.109 1 80.69 293 SER A O 1
ATOM 2320 N N . THR A 1 294 ? 7.082 49.219 -16.797 1 87.5 294 THR A N 1
ATOM 2321 C CA . THR A 1 294 ? 7.695 49.594 -15.531 1 87.5 294 THR A CA 1
ATOM 2322 C C . THR A 1 294 ? 7.207 48.688 -14.406 1 87.5 294 THR A C 1
ATOM 2324 O O . THR A 1 294 ? 6.152 48.062 -14.523 1 87.5 294 THR A O 1
ATOM 2327 N N . PRO A 1 295 ? 7.988 48.625 -13.375 1 90.06 295 PRO A N 1
ATOM 2328 C CA . PRO A 1 295 ? 7.555 47.812 -12.234 1 90.06 295 PRO A CA 1
ATOM 2329 C C . PRO A 1 295 ? 6.211 48.25 -11.664 1 90.06 295 PRO A C 1
ATOM 2331 O O . PRO A 1 295 ? 5.375 47.438 -11.32 1 90.06 295 PRO A O 1
ATOM 2334 N N . GLU A 1 296 ? 5.992 49.625 -11.594 1 89.88 296 GLU A N 1
ATOM 2335 C CA . GLU A 1 296 ? 4.738 50.156 -11.078 1 89.88 296 GLU A CA 1
ATOM 2336 C C . GLU A 1 296 ? 3.562 49.75 -11.961 1 89.88 296 GLU A C 1
ATOM 2338 O O . GLU A 1 296 ? 2.514 49.344 -11.461 1 89.88 296 GLU A O 1
ATOM 2343 N N . GLY A 1 297 ? 3.75 49.938 -13.227 1 86.62 297 GLY A N 1
ATOM 2344 C CA . GLY A 1 297 ? 2.691 49.594 -14.164 1 86.62 297 GLY A CA 1
ATOM 2345 C C . GLY A 1 297 ? 2.318 48.125 -14.133 1 86.62 297 GLY A C 1
ATOM 2346 O O . GLY A 1 297 ? 1.136 47.781 -14.133 1 86.62 297 GLY A O 1
ATOM 2347 N N . LEU A 1 298 ? 3.334 47.375 -14.109 1 87.62 298 LEU A N 1
ATOM 2348 C CA . LEU A 1 298 ? 3.1 45.938 -14.078 1 87.62 298 LEU A CA 1
ATOM 2349 C C . LEU A 1 298 ? 2.414 45.5 -12.773 1 87.62 298 LEU A C 1
ATOM 2351 O O . LEU A 1 298 ? 1.483 44.719 -12.789 1 87.62 298 LEU A O 1
ATOM 2355 N N . PHE A 1 299 ? 2.955 46.031 -11.641 1 90.5 299 PHE A N 1
ATOM 2356 C CA . PHE A 1 299 ? 2.398 45.719 -10.328 1 90.5 299 PHE A CA 1
ATOM 2357 C C . PHE A 1 299 ? 0.922 46.094 -10.266 1 90.5 299 PHE A C 1
ATOM 2359 O O . PHE A 1 299 ? 0.097 45.312 -9.797 1 90.5 299 PHE A O 1
ATOM 2366 N N . LYS A 1 300 ? 0.564 47.219 -10.75 1 88.31 300 LYS A N 1
ATOM 2367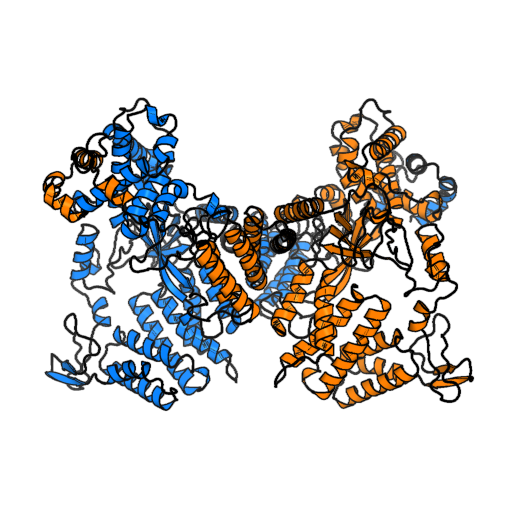 C CA . LYS A 1 300 ? -0.82 47.688 -10.781 1 88.31 300 LYS A CA 1
ATOM 2368 C C . LYS A 1 300 ? -1.674 46.812 -11.688 1 88.31 300 LYS A C 1
ATOM 2370 O O . LYS A 1 300 ? -2.803 46.438 -11.336 1 88.31 300 LYS A O 1
ATOM 2375 N N . SER A 1 301 ? -1.125 46.5 -12.789 1 85.25 301 SER A N 1
ATOM 2376 C CA . SER A 1 301 ? -1.858 45.688 -13.742 1 85.25 301 SER A CA 1
ATOM 2377 C C . SER A 1 301 ? -2.189 44.312 -13.148 1 85.25 301 SER A C 1
ATOM 2379 O O . SER A 1 301 ? -3.297 43.812 -13.336 1 85.25 301 SER A O 1
ATOM 2381 N N . VAL A 1 302 ? -1.24 43.688 -12.484 1 85.62 302 VAL A N 1
ATOM 2382 C CA . VAL A 1 302 ? -1.42 42.375 -11.883 1 85.62 302 VAL A CA 1
ATOM 2383 C C . VAL A 1 302 ? -2.482 42.469 -10.789 1 85.62 302 VAL A C 1
ATOM 2385 O O . VAL A 1 302 ? -3.336 41.562 -10.688 1 85.62 302 VAL A O 1
ATOM 2388 N N . LEU A 1 303 ? -2.453 43.469 -9.977 1 86.75 303 LEU A N 1
ATOM 2389 C CA . LEU A 1 303 ? -3.43 43.656 -8.906 1 86.75 303 LEU A CA 1
ATOM 2390 C C . LEU A 1 303 ? -4.824 43.906 -9.477 1 86.75 303 LEU A C 1
ATOM 2392 O O . LEU A 1 303 ? -5.812 43.375 -8.953 1 86.75 303 LEU A O 1
ATOM 2396 N N . ASP A 1 304 ? -4.875 44.656 -10.531 1 84.06 304 ASP A N 1
ATOM 2397 C CA . ASP A 1 304 ? -6.156 44.938 -11.172 1 84.06 304 ASP A CA 1
ATOM 2398 C C . ASP A 1 304 ? -6.766 43.656 -11.766 1 84.06 304 ASP A C 1
ATOM 2400 O O . ASP A 1 304 ? -7.98 43.469 -11.695 1 84.06 304 ASP A O 1
ATOM 2404 N N . THR A 1 305 ? -5.902 42.969 -12.359 1 81.56 305 THR A N 1
ATOM 2405 C CA . THR A 1 305 ? -6.363 41.719 -12.938 1 81.56 305 THR A CA 1
ATOM 2406 C C . THR A 1 305 ? -6.875 40.75 -11.852 1 81.56 305 THR A C 1
ATOM 2408 O O . THR A 1 305 ? -7.867 40.062 -12.047 1 81.56 305 THR A O 1
ATOM 2411 N N . ALA A 1 306 ? -6.148 40.656 -10.742 1 80.75 306 ALA A N 1
ATOM 2412 C CA . ALA A 1 306 ? -6.562 39.812 -9.617 1 80.75 306 ALA A CA 1
ATOM 2413 C C . ALA A 1 306 ? -7.93 40.25 -9.094 1 80.75 306 ALA A C 1
ATOM 2415 O O . ALA A 1 306 ? -8.727 39.406 -8.672 1 80.75 306 ALA A O 1
ATOM 2416 N N . GLU A 1 307 ? -8.203 41.5 -9.125 1 80.25 307 GLU A N 1
ATOM 2417 C CA . GLU A 1 307 ? -9.484 42.031 -8.664 1 80.25 307 GLU A CA 1
ATOM 2418 C C . GLU A 1 307 ? -10.602 41.688 -9.656 1 80.25 307 GLU A C 1
ATOM 2420 O O . GLU A 1 307 ? -11.734 41.438 -9.25 1 80.25 307 GLU A O 1
ATOM 2425 N N . ALA A 1 308 ? -10.227 41.719 -10.898 1 75.19 308 ALA A N 1
ATOM 2426 C CA . ALA A 1 308 ? -11.227 41.531 -11.938 1 75.19 308 ALA A CA 1
ATOM 2427 C C . ALA A 1 308 ? -11.57 40.031 -12.078 1 75.19 308 ALA A C 1
ATOM 2429 O O . ALA A 1 308 ? -12.734 39.688 -12.289 1 75.19 308 ALA A O 1
ATOM 2430 N N . GLU A 1 309 ? -10.602 39.156 -12.016 1 68.31 309 GLU A N 1
ATOM 2431 C CA . GLU A 1 309 ? -10.789 37.75 -12.289 1 68.31 309 GLU A CA 1
ATOM 2432 C C . GLU A 1 309 ? -10.711 36.906 -11.008 1 68.31 309 GLU A C 1
ATOM 2434 O O . GLU A 1 309 ? -10.156 35.812 -11 1 68.31 309 GLU A O 1
ATOM 2439 N N . HIS A 1 310 ? -11.141 37.281 -9.945 1 61.09 310 HIS A N 1
ATOM 2440 C CA . HIS A 1 310 ? -10.875 36.75 -8.617 1 61.09 310 HIS A CA 1
ATOM 2441 C C . HIS A 1 310 ? -11.422 35.344 -8.484 1 61.09 310 HIS A C 1
ATOM 2443 O O . HIS A 1 310 ? -10.875 34.531 -7.734 1 61.09 310 HIS A O 1
ATOM 2449 N N . LYS A 1 311 ? -12.391 34.969 -9.25 1 59.88 311 LYS A N 1
ATOM 2450 C CA . LYS A 1 311 ? -13.047 33.656 -9.07 1 59.88 311 LYS A CA 1
ATOM 2451 C C . LYS A 1 311 ? -12.273 32.562 -9.773 1 59.88 311 LYS A C 1
ATOM 2453 O O . LYS A 1 311 ? -12.305 31.391 -9.336 1 59.88 311 LYS A O 1
ATOM 2458 N N . GLU A 1 312 ? -11.586 32.969 -10.781 1 61.06 312 GLU A N 1
ATOM 2459 C CA . GLU A 1 312 ? -11.023 31.922 -11.617 1 61.06 312 GLU A CA 1
ATOM 2460 C C . GLU A 1 312 ? -9.516 31.797 -11.406 1 61.06 312 GLU A C 1
ATOM 2462 O O . GLU A 1 312 ? -8.898 30.812 -11.812 1 61.06 312 GLU A O 1
ATOM 2467 N N . TYR A 1 313 ? -9 32.656 -10.562 1 69.44 313 TYR A N 1
ATOM 2468 C CA . TYR A 1 313 ? -7.555 32.812 -10.43 1 69.44 313 TYR A CA 1
ATOM 2469 C C . TYR A 1 313 ? -7.125 32.625 -8.977 1 69.44 313 TYR A C 1
ATOM 2471 O O . TYR A 1 313 ? -7.195 33.594 -8.188 1 69.44 313 TYR A O 1
ATOM 2479 N N . PRO A 1 314 ? -6.746 31.359 -8.5 1 72.38 314 PRO A N 1
ATOM 2480 C CA . PRO A 1 314 ? -6.441 31.141 -7.082 1 72.38 314 PRO A CA 1
ATOM 2481 C C . PRO A 1 314 ? -5.391 32.125 -6.547 1 72.38 314 PRO A C 1
ATOM 2483 O O . PRO A 1 314 ? -5.535 32.625 -5.438 1 72.38 314 PRO A O 1
ATOM 2486 N N . TYR A 1 315 ? -4.438 32.375 -7.348 1 84.25 315 TYR A N 1
ATOM 2487 C CA . TYR A 1 315 ? -3.4 33.281 -6.895 1 84.25 315 TYR A CA 1
ATOM 2488 C C . TYR A 1 315 ? -3.936 34.719 -6.785 1 84.25 315 TYR A C 1
ATOM 2490 O O . TYR A 1 315 ? -3.449 35.5 -5.98 1 84.25 315 TYR A O 1
ATOM 2498 N N . GLY A 1 316 ? -4.898 35 -7.598 1 83.12 316 GLY A N 1
ATOM 2499 C CA . GLY A 1 316 ? -5.543 36.281 -7.508 1 83.12 316 GLY A CA 1
ATOM 2500 C C . GLY A 1 316 ? -6.18 36.531 -6.156 1 83.12 316 GLY A C 1
ATOM 2501 O O . GLY A 1 316 ? -6.168 37.688 -5.66 1 83.12 316 GLY A O 1
ATOM 2502 N N . LYS A 1 317 ? -6.672 35.531 -5.562 1 83.25 317 LYS A N 1
ATOM 2503 C CA . LYS A 1 317 ? -7.266 35.625 -4.234 1 83.25 317 LYS A CA 1
ATOM 2504 C C . LYS A 1 317 ? -6.215 36 -3.193 1 83.25 317 LYS A C 1
ATOM 2506 O O . LYS A 1 317 ? -6.5 36.75 -2.258 1 83.25 317 LYS A O 1
ATOM 2511 N N . VAL A 1 318 ? -5.051 35.5 -3.393 1 88.38 318 VAL A N 1
ATOM 2512 C CA . VAL A 1 318 ? -3.957 35.812 -2.479 1 88.38 318 VAL A CA 1
ATOM 2513 C C . VAL A 1 318 ? -3.557 37.281 -2.637 1 88.38 318 VAL A C 1
ATOM 2515 O O . VAL A 1 318 ? -3.361 37.969 -1.645 1 88.38 318 VAL A O 1
ATOM 2518 N N . LEU A 1 319 ? -3.504 37.75 -3.891 1 88.75 319 LEU A N 1
ATOM 2519 C CA . LEU A 1 319 ? -3.053 39.094 -4.191 1 88.75 319 LEU A CA 1
ATOM 2520 C C . LEU A 1 319 ? -4.02 40.125 -3.623 1 88.75 319 LEU A C 1
ATOM 2522 O O . LEU A 1 319 ? -3.631 41.25 -3.348 1 88.75 319 LEU A O 1
ATOM 2526 N N . ARG A 1 320 ? -5.191 39.719 -3.303 1 86 320 ARG A N 1
ATOM 2527 C CA . ARG A 1 320 ? -6.227 40.625 -2.859 1 86 320 ARG A CA 1
ATOM 2528 C C . ARG A 1 320 ? -6.258 40.75 -1.339 1 86 320 ARG A C 1
ATOM 2530 O O . ARG A 1 320 ? -6.895 41.625 -0.785 1 86 320 ARG A O 1
ATOM 2537 N N . LEU A 1 321 ? -5.562 39.938 -0.684 1 87.38 321 LEU A N 1
ATOM 2538 C CA . LEU A 1 321 ? -5.535 40 0.773 1 87.38 321 LEU A CA 1
ATOM 2539 C C . LEU A 1 321 ? -4.863 41.281 1.246 1 87.38 321 LEU A C 1
ATOM 2541 O O . LEU A 1 321 ? -3.969 41.812 0.576 1 87.38 321 LEU A O 1
ATOM 2545 N N . VAL A 1 322 ? -5.266 41.719 2.357 1 85.5 322 VAL A N 1
ATOM 2546 C CA . VAL A 1 322 ? -4.77 43 2.885 1 85.5 322 VAL A CA 1
ATOM 2547 C C . VAL A 1 322 ? -3.398 42.781 3.523 1 85.5 322 VAL A C 1
ATOM 2549 O O . VAL A 1 322 ? -3.121 41.719 4.086 1 85.5 322 VAL A O 1
ATOM 2552 N N . THR A 1 323 ? -2.293 43.688 3.445 1 86.38 323 THR A N 1
ATOM 2553 C CA . THR A 1 323 ? -0.966 43.625 4.047 1 86.38 323 THR A CA 1
ATOM 2554 C C . THR A 1 323 ? -0.934 44.375 5.383 1 86.38 323 THR A C 1
ATOM 2556 O O . THR A 1 323 ? -0.087 44.094 6.23 1 86.38 323 THR A O 1
ATOM 2559 N N . ASN A 1 324 ? -1.72 45.312 5.762 1 79.94 324 ASN A N 1
ATOM 2560 C CA . ASN A 1 324 ? -1.818 46.156 6.953 1 79.94 324 ASN A CA 1
ATOM 2561 C C . ASN A 1 324 ? -0.531 46.938 7.199 1 79.94 324 ASN A C 1
ATOM 2563 O O . ASN A 1 324 ? -0.179 47.219 8.344 1 79.94 324 ASN A O 1
ATOM 2567 N N . PHE A 1 325 ? 0.334 47.188 6.199 1 85.62 325 PHE A N 1
ATOM 2568 C CA . PHE A 1 325 ? 1.603 47.906 6.34 1 85.62 325 PHE A CA 1
ATOM 2569 C C . PHE A 1 325 ? 1.396 49.25 7.012 1 85.62 325 PHE A C 1
ATOM 2571 O O . PHE A 1 325 ? 2.244 49.688 7.789 1 85.62 325 PHE A O 1
ATOM 2578 N N . GLU A 1 326 ? 0.249 49.844 6.801 1 80.94 326 GLU A N 1
ATOM 2579 C CA . GLU A 1 326 ? -0.035 51.188 7.352 1 80.94 326 GLU A CA 1
ATOM 2580 C C . GLU A 1 326 ? -0.223 51.125 8.867 1 80.94 326 GLU A C 1
ATOM 2582 O O . GLU A 1 326 ? 0.067 52.094 9.57 1 80.94 326 GLU A O 1
ATOM 2587 N N . GLN A 1 327 ? -0.67 50.031 9.305 1 78.62 327 GLN A N 1
ATOM 2588 C CA . GLN A 1 327 ? -0.967 49.875 10.727 1 78.62 327 GLN A CA 1
ATOM 2589 C C . GLN A 1 327 ? 0.195 49.219 11.461 1 78.62 327 GLN A C 1
ATOM 2591 O O . GLN A 1 327 ? 0.266 49.281 12.688 1 78.62 327 GLN A O 1
ATOM 2596 N N . MET A 1 328 ? 1.24 48.75 10.758 1 81.69 328 MET A N 1
ATOM 2597 C CA . MET A 1 328 ? 2.354 48 11.344 1 81.69 328 MET A CA 1
ATOM 2598 C C . MET A 1 328 ? 3.424 48.969 11.867 1 81.69 328 MET A C 1
ATOM 2600 O O . MET A 1 328 ? 3.543 50.094 11.391 1 81.69 328 MET A O 1
ATOM 2604 N N . ASP A 1 329 ? 4.117 48.406 12.828 1 76.25 329 ASP A N 1
ATOM 2605 C CA . ASP A 1 329 ? 5.277 49.156 13.312 1 76.25 329 ASP A CA 1
ATOM 2606 C C . ASP A 1 329 ? 6.273 49.406 12.18 1 76.25 329 ASP A C 1
ATOM 2608 O O . ASP A 1 329 ? 6.52 48.531 11.352 1 76.25 329 ASP A O 1
ATOM 2612 N N . VAL A 1 330 ? 6.773 50.562 12.156 1 78.81 330 VAL A N 1
ATOM 2613 C CA . VAL A 1 330 ? 7.652 51 11.07 1 78.81 330 VAL A CA 1
ATOM 2614 C C . VAL A 1 330 ? 8.867 50.094 10.992 1 78.81 330 VAL A C 1
ATOM 2616 O O . VAL A 1 330 ? 9.367 49.812 9.898 1 78.81 330 VAL A O 1
ATOM 2619 N N . MET A 1 331 ? 9.305 49.625 12.172 1 75.25 331 MET A N 1
ATOM 2620 C CA . MET A 1 331 ? 10.477 48.75 12.18 1 75.25 331 MET A CA 1
ATOM 2621 C C . MET A 1 331 ? 10.156 47.406 11.531 1 75.25 331 MET A C 1
ATOM 2623 O O . MET A 1 331 ? 11.016 46.812 10.875 1 75.25 331 MET A O 1
ATOM 2627 N N . ASP A 1 332 ? 8.984 46.969 11.734 1 80.69 332 ASP A N 1
ATOM 2628 C CA . ASP A 1 332 ? 8.57 45.719 11.109 1 80.69 332 ASP A CA 1
ATOM 2629 C C . ASP A 1 332 ? 8.477 45.875 9.594 1 80.69 332 ASP A C 1
ATOM 2631 O O . ASP A 1 332 ? 8.914 44.969 8.852 1 80.69 332 ASP A O 1
ATOM 2635 N N . VAL A 1 333 ? 7.898 46.969 9.195 1 83.5 333 VAL A N 1
ATOM 2636 C CA . VAL A 1 333 ? 7.766 47.219 7.766 1 83.5 333 VAL A CA 1
ATOM 2637 C C . VAL A 1 333 ? 9.148 47.281 7.117 1 83.5 333 VAL A C 1
ATOM 2639 O O . VAL A 1 333 ? 9.344 46.75 6.023 1 83.5 333 VAL A O 1
ATOM 2642 N N . LEU A 1 334 ? 10.016 47.938 7.801 1 79.5 334 LEU A N 1
ATOM 2643 C CA . LEU A 1 334 ? 11.375 48.062 7.293 1 79.5 334 LEU A CA 1
ATOM 2644 C C . LEU A 1 334 ? 12.047 46.688 7.199 1 79.5 334 LEU A C 1
ATOM 2646 O O . LEU A 1 334 ? 12.68 46.375 6.195 1 79.5 334 LEU A O 1
ATOM 2650 N N . GLN A 1 335 ? 11.922 45.906 8.25 1 79.38 335 GLN A N 1
ATOM 2651 C CA . GLN A 1 335 ? 12.516 44.562 8.266 1 79.38 335 GLN A CA 1
ATOM 2652 C C . GLN A 1 335 ? 11.961 43.719 7.129 1 79.38 335 GLN A C 1
ATOM 2654 O O . GLN A 1 335 ? 12.719 43.031 6.434 1 79.38 335 GLN A O 1
ATOM 2659 N N . TYR A 1 336 ? 10.68 43.781 6.918 1 87.94 336 TYR A N 1
ATOM 2660 C CA . TYR A 1 336 ? 10.039 42.969 5.883 1 87.94 336 TYR A CA 1
ATOM 2661 C C . TYR A 1 336 ? 10.438 43.438 4.492 1 87.94 336 TYR A C 1
ATOM 2663 O O . TYR A 1 336 ? 10.648 42.656 3.584 1 87.94 336 TYR A O 1
ATOM 2671 N N . SER A 1 337 ? 10.531 44.781 4.305 1 87.12 337 SER A N 1
ATOM 2672 C CA . SER A 1 337 ? 10.922 45.312 3.008 1 87.12 337 SER A CA 1
ATOM 2673 C C . SER A 1 337 ? 12.375 44.969 2.68 1 87.12 337 SER A C 1
ATOM 2675 O O . SER A 1 337 ? 12.688 44.625 1.538 1 87.12 337 SER A O 1
ATOM 2677 N N . LEU A 1 338 ? 13.211 45.031 3.691 1 81.5 338 LEU A N 1
ATOM 2678 C CA . LEU A 1 338 ? 14.609 44.656 3.492 1 81.5 338 LEU A CA 1
ATOM 2679 C C . LEU A 1 338 ? 14.742 43.188 3.164 1 81.5 338 LEU A C 1
ATOM 2681 O O . LEU A 1 338 ? 15.562 42.812 2.318 1 81.5 338 LEU A O 1
ATOM 2685 N N . THR A 1 339 ? 13.984 42.406 3.869 1 87.88 339 THR A N 1
ATOM 2686 C CA . THR A 1 339 ? 14.008 40.969 3.604 1 87.88 339 THR A CA 1
ATOM 2687 C C . THR A 1 339 ? 13.516 40.656 2.189 1 87.88 339 THR A C 1
ATOM 2689 O O . THR A 1 339 ? 14.109 39.844 1.483 1 87.88 339 THR A O 1
ATOM 2692 N N . ALA A 1 340 ? 12.461 41.312 1.769 1 90.94 340 ALA A N 1
ATOM 2693 C CA . ALA A 1 340 ? 11.938 41.125 0.416 1 90.94 340 ALA A CA 1
ATOM 2694 C C . ALA A 1 340 ? 12.977 41.531 -0.629 1 90.94 340 ALA A C 1
ATOM 2696 O O . ALA A 1 340 ? 13.141 40.844 -1.643 1 90.94 340 ALA A O 1
ATOM 2697 N N . TYR A 1 341 ? 13.609 42.656 -0.382 1 86.69 341 TYR A N 1
ATOM 2698 C CA . TYR A 1 341 ? 14.664 43.094 -1.284 1 86.69 341 TYR A CA 1
ATOM 2699 C C . TYR A 1 341 ? 15.789 42.062 -1.364 1 86.69 341 TYR A C 1
ATOM 2701 O O . TYR A 1 341 ? 16.266 41.75 -2.455 1 86.69 341 TYR A O 1
ATOM 2709 N N . MET A 1 342 ? 16.188 41.625 -0.21 1 86.12 342 MET A N 1
ATOM 2710 C CA . MET A 1 342 ? 17.234 40.594 -0.152 1 86.12 342 MET A CA 1
ATOM 2711 C C . MET A 1 342 ? 16.844 39.375 -0.95 1 86.12 342 MET A C 1
ATOM 2713 O O . MET A 1 342 ? 17.672 38.75 -1.629 1 86.12 342 MET A O 1
ATOM 2717 N N . LEU A 1 343 ? 15.594 38.938 -0.917 1 92.44 343 LEU A N 1
ATOM 2718 C CA . LEU A 1 343 ? 15.109 37.75 -1.62 1 92.44 343 LEU A CA 1
ATOM 2719 C C . LEU A 1 343 ? 15.102 38 -3.127 1 92.44 343 LEU A C 1
ATOM 2721 O O . LEU A 1 343 ? 15.32 37.062 -3.904 1 92.44 343 LEU A O 1
ATOM 2725 N N . SER A 1 344 ? 14.836 39.219 -3.541 1 91.75 344 SER A N 1
ATOM 2726 C CA . SER A 1 344 ? 14.984 39.562 -4.953 1 91.75 344 SER A CA 1
ATOM 2727 C C . SER A 1 344 ? 16.438 39.438 -5.402 1 91.75 344 SER A C 1
ATOM 2729 O O . SER A 1 344 ? 16.719 38.938 -6.508 1 91.75 344 SER A O 1
ATOM 2731 N N . VAL A 1 345 ? 17.328 39.875 -4.551 1 85.75 345 VAL A N 1
ATOM 2732 C CA . VAL A 1 345 ? 18.75 39.75 -4.828 1 85.75 345 VAL A CA 1
ATOM 2733 C C . VAL A 1 345 ? 19.109 38.25 -4.891 1 85.75 345 VAL A C 1
ATOM 2735 O O . VAL A 1 345 ? 19.891 37.844 -5.754 1 85.75 345 VAL A O 1
ATOM 2738 N N . TYR A 1 346 ? 18.578 37.438 -3.984 1 90.75 346 TYR A N 1
ATOM 2739 C CA . TYR A 1 346 ? 18.781 36 -3.975 1 90.75 346 TYR A CA 1
ATOM 2740 C C . TYR A 1 346 ? 18.359 35.375 -5.305 1 90.75 346 TYR A C 1
ATOM 2742 O O . TYR A 1 346 ? 19.094 34.594 -5.891 1 90.75 346 TYR A O 1
ATOM 2750 N N . LEU A 1 347 ? 17.125 35.75 -5.812 1 93.31 347 LEU A N 1
ATOM 2751 C CA . LEU A 1 347 ? 16.625 35.188 -7.062 1 93.31 347 LEU A CA 1
ATOM 2752 C C . LEU A 1 347 ? 17.531 35.562 -8.227 1 93.31 347 LEU A C 1
ATOM 2754 O O . LEU A 1 347 ? 17.734 34.75 -9.148 1 93.31 347 LEU A O 1
ATOM 2758 N N . SER A 1 348 ? 18.094 36.719 -8.164 1 88.06 348 SER A N 1
ATOM 2759 C CA . SER A 1 348 ? 18.922 37.25 -9.25 1 88.06 348 SER A CA 1
ATOM 2760 C C . SER A 1 348 ? 20.312 36.625 -9.219 1 88.06 348 SER A C 1
ATOM 2762 O O . SER A 1 348 ? 20.891 36.344 -10.266 1 88.06 348 SER A O 1
ATOM 2764 N N . GLY A 1 349 ? 20.812 36.375 -8.047 1 86.5 349 GLY A N 1
ATOM 2765 C CA . GLY A 1 349 ? 22.219 36.031 -7.945 1 86.5 349 GLY A CA 1
ATOM 2766 C C . GLY A 1 349 ? 22.453 34.562 -7.602 1 86.5 349 GLY A C 1
ATOM 2767 O O . GLY A 1 349 ? 23.547 34.031 -7.828 1 86.5 349 GLY A O 1
ATOM 2768 N N . PHE A 1 350 ? 21.484 33.969 -7.082 1 89.62 350 PHE A N 1
ATOM 2769 C CA . PHE A 1 350 ? 21.75 32.625 -6.551 1 89.62 350 PHE A CA 1
ATOM 2770 C C . PHE A 1 350 ? 20.859 31.594 -7.219 1 89.62 350 PHE A C 1
ATOM 2772 O O . PHE A 1 350 ? 20.906 30.406 -6.867 1 89.62 350 PHE A O 1
ATOM 2779 N N . THR A 1 351 ? 19.984 31.969 -8.109 1 93.25 351 THR A N 1
ATOM 2780 C CA . THR A 1 351 ? 19.141 31.062 -8.875 1 93.25 351 THR A CA 1
ATOM 2781 C C . THR A 1 351 ? 19.125 31.453 -10.352 1 93.25 351 THR A C 1
ATOM 2783 O O . THR A 1 351 ? 19.75 32.438 -10.742 1 93.25 351 THR A O 1
ATOM 2786 N N . ASP A 1 352 ? 18.484 30.656 -11.188 1 92.25 352 ASP A N 1
ATOM 2787 C CA . ASP A 1 352 ? 18.359 30.984 -12.609 1 92.25 352 ASP A CA 1
ATOM 2788 C C . ASP A 1 352 ? 16.984 31.547 -12.938 1 92.25 352 ASP A C 1
ATOM 2790 O O . ASP A 1 352 ? 16.5 31.391 -14.055 1 92.25 352 ASP A O 1
ATOM 2794 N N . PHE A 1 353 ? 16.344 32.125 -11.922 1 93.25 353 PHE A N 1
ATOM 2795 C CA . PHE A 1 353 ? 14.984 32.594 -12.07 1 93.25 353 PHE A CA 1
ATOM 2796 C C . PHE A 1 353 ? 14.898 33.625 -13.203 1 93.25 353 PHE A C 1
ATOM 2798 O O . PHE A 1 353 ? 14.047 33.5 -14.086 1 93.25 353 PHE A O 1
ATOM 2805 N N . PHE A 1 354 ? 15.766 34.625 -13.273 1 90.19 354 PHE A N 1
ATOM 2806 C CA . PHE A 1 354 ? 15.695 35.719 -14.258 1 90.19 354 PHE A CA 1
ATOM 2807 C C . PHE A 1 354 ? 16.109 35.219 -15.633 1 90.19 354 PHE A C 1
ATOM 2809 O O . PHE A 1 354 ? 15.664 35.75 -16.656 1 90.19 354 PHE A O 1
ATOM 2816 N N . GLN A 1 355 ? 16.922 34.156 -15.625 1 86.62 355 GLN A N 1
ATOM 2817 C CA . GLN A 1 355 ? 17.297 33.531 -16.906 1 86.62 355 GLN A CA 1
ATOM 2818 C C . GLN A 1 355 ? 16.125 32.75 -17.5 1 86.62 355 GLN A C 1
ATOM 2820 O O . GLN A 1 355 ? 16.031 32.594 -18.719 1 86.62 355 GLN A O 1
ATOM 2825 N N . GLN A 1 356 ? 15.242 32.406 -16.688 1 85.81 356 GLN A N 1
ATOM 2826 C CA . GLN A 1 356 ? 14.141 31.547 -17.109 1 85.81 356 GLN A CA 1
ATOM 2827 C C . GLN A 1 356 ? 12.898 32.375 -17.453 1 85.81 356 GLN A C 1
ATOM 2829 O O . GLN A 1 356 ? 11.852 31.812 -17.781 1 85.81 356 GLN A O 1
ATOM 2834 N N . LEU A 1 357 ? 12.953 33.625 -17.391 1 84.25 357 LEU A N 1
ATOM 2835 C CA . LEU A 1 357 ? 11.82 34.469 -17.688 1 84.25 357 LEU A CA 1
ATOM 2836 C C . LEU A 1 357 ? 11.461 34.406 -19.156 1 84.25 357 LEU A C 1
ATOM 2838 O O . LEU A 1 357 ? 10.359 34.812 -19.547 1 84.25 357 LEU A O 1
ATOM 2842 N N . GLY A 1 358 ? 12.297 33.812 -19.984 1 76.94 358 GLY A N 1
ATOM 2843 C CA . GLY A 1 358 ? 12.039 33.719 -21.422 1 76.94 358 GLY A CA 1
ATOM 2844 C C . GLY A 1 358 ? 11.82 35.094 -22.062 1 76.94 358 GLY A C 1
ATOM 2845 O O . GLY A 1 358 ? 12.617 36 -21.875 1 76.94 358 GLY A O 1
ATOM 2846 N N . ASP A 1 359 ? 10.711 35.281 -22.781 1 76.94 359 ASP A N 1
ATOM 2847 C CA . ASP A 1 359 ? 10.398 36.469 -23.531 1 76.94 359 ASP A CA 1
ATOM 2848 C C . ASP A 1 359 ? 10.016 37.625 -22.609 1 76.94 359 ASP A C 1
ATOM 2850 O O . ASP A 1 359 ? 10.078 38.781 -23 1 76.94 359 ASP A O 1
ATOM 2854 N N . LEU A 1 360 ? 9.773 37.281 -21.406 1 80.44 360 LEU A N 1
ATOM 2855 C CA . LEU A 1 360 ? 9.352 38.281 -20.453 1 80.44 360 LEU A CA 1
ATOM 2856 C C . LEU A 1 360 ? 10.508 39.219 -20.109 1 80.44 360 LEU A C 1
ATOM 2858 O O . LEU A 1 360 ? 10.297 40.375 -19.719 1 80.44 360 LEU A O 1
ATOM 2862 N N . ILE A 1 361 ? 11.672 38.688 -20.266 1 81 361 ILE A N 1
ATOM 2863 C CA . ILE A 1 361 ? 12.852 39.469 -19.891 1 81 361 ILE A CA 1
ATOM 2864 C C . ILE A 1 361 ? 12.93 40.75 -20.719 1 81 361 ILE A C 1
ATOM 2866 O O . ILE A 1 361 ? 13.531 41.719 -20.297 1 81 361 ILE A O 1
ATOM 2870 N N . ASN A 1 362 ? 12.258 40.688 -21.875 1 79.69 362 ASN A N 1
ATOM 2871 C CA . ASN A 1 362 ? 12.359 41.812 -22.797 1 79.69 362 ASN A CA 1
ATOM 2872 C C . ASN A 1 362 ? 11.32 42.906 -22.484 1 79.69 362 ASN A C 1
ATOM 2874 O O . ASN A 1 362 ? 11.352 44 -23.047 1 79.69 362 ASN A O 1
ATOM 2878 N N . VAL A 1 363 ? 10.477 42.656 -21.547 1 82.19 363 VAL A N 1
ATOM 2879 C CA . VAL A 1 363 ? 9.414 43.594 -21.203 1 82.19 363 VAL A CA 1
ATOM 2880 C C . VAL A 1 363 ? 10 44.812 -20.469 1 82.19 363 VAL A C 1
ATOM 2882 O O . VAL A 1 363 ? 9.555 45.938 -20.656 1 82.19 363 VAL A O 1
ATOM 2885 N N . MET A 1 364 ? 10.992 44.562 -19.672 1 86.56 364 MET A N 1
ATOM 2886 C CA . MET A 1 364 ? 11.695 45.594 -18.953 1 86.56 364 MET A CA 1
ATOM 2887 C C . MET A 1 364 ? 13.094 45.156 -18.547 1 86.56 364 MET A C 1
ATOM 2889 O O . MET A 1 364 ? 13.445 43.969 -18.734 1 86.56 364 MET A O 1
ATOM 2893 N N . SER A 1 365 ? 13.852 46.094 -18.016 1 86.81 365 SER A N 1
ATOM 2894 C CA . SER A 1 365 ? 15.227 45.75 -17.672 1 86.81 365 SER A CA 1
ATOM 2895 C C . SER A 1 365 ? 15.281 44.781 -16.5 1 86.81 365 SER A C 1
ATOM 2897 O O . SER A 1 365 ? 14.328 44.656 -15.734 1 86.81 365 SER A O 1
ATOM 2899 N N . LYS A 1 366 ? 16.312 44.094 -16.406 1 86.19 366 LYS A N 1
ATOM 2900 C CA . LYS A 1 366 ? 16.531 43.125 -15.312 1 86.19 366 LYS A CA 1
ATOM 2901 C C . LYS A 1 366 ? 16.406 43.812 -13.953 1 86.19 366 LYS A C 1
ATOM 2903 O O . LYS A 1 366 ? 15.883 43.219 -13.008 1 86.19 366 LYS A O 1
ATOM 2908 N N . GLU A 1 367 ? 16.906 45.031 -13.875 1 86 367 GLU A N 1
ATOM 2909 C CA . GLU A 1 367 ? 16.797 45.812 -12.648 1 86 367 GLU A CA 1
ATOM 2910 C C . GLU A 1 367 ? 15.336 46.094 -12.289 1 86 367 GLU A C 1
ATOM 2912 O O . GLU A 1 367 ? 14.953 46 -11.125 1 86 367 GLU A O 1
ATOM 2917 N N . ASN A 1 368 ? 14.586 46.406 -13.289 1 89.56 368 ASN A N 1
ATOM 2918 C CA . ASN A 1 368 ? 13.164 46.656 -13.07 1 89.56 368 ASN A CA 1
ATOM 2919 C C . ASN A 1 368 ? 12.414 45.406 -12.68 1 89.56 368 ASN A C 1
ATOM 2921 O O . ASN A 1 368 ? 11.5 45.438 -11.859 1 89.56 368 ASN A O 1
ATOM 2925 N N . TRP A 1 369 ? 12.852 44.312 -13.227 1 90.69 369 TRP A N 1
ATOM 2926 C CA . TRP A 1 369 ? 12.273 43.031 -12.828 1 90.69 369 TRP A CA 1
ATOM 2927 C C . TRP A 1 369 ? 12.586 42.719 -11.367 1 90.69 369 TRP A C 1
ATOM 2929 O O . TRP A 1 369 ? 11.742 42.188 -10.648 1 90.69 369 TRP A O 1
ATOM 2939 N N . SER A 1 370 ? 13.797 43 -11 1 90.12 370 SER A N 1
ATOM 2940 C CA . SER A 1 370 ? 14.203 42.75 -9.617 1 90.12 370 SER A CA 1
ATOM 2941 C C . SER A 1 370 ? 13.359 43.594 -8.648 1 90.12 370 SER A C 1
ATOM 2943 O O . SER A 1 370 ? 12.961 43.094 -7.586 1 90.12 370 SER A O 1
ATOM 2945 N N . ILE A 1 371 ? 13.094 44.844 -8.992 1 90.88 371 ILE A N 1
ATOM 2946 C CA . ILE A 1 371 ? 12.266 45.719 -8.18 1 90.88 371 ILE A CA 1
ATOM 2947 C C . ILE A 1 371 ? 10.844 45.156 -8.102 1 90.88 371 ILE A C 1
ATOM 2949 O O . ILE A 1 371 ? 10.25 45.125 -7.02 1 90.88 371 ILE A O 1
ATOM 2953 N N . TYR A 1 372 ? 10.32 44.719 -9.211 1 92.75 372 TYR A N 1
ATOM 2954 C CA . TYR A 1 372 ? 8.977 44.156 -9.25 1 92.75 372 TYR A CA 1
ATOM 2955 C C . TYR A 1 372 ? 8.883 42.906 -8.359 1 92.75 372 TYR A C 1
ATOM 2957 O O . TYR A 1 372 ? 7.949 42.781 -7.566 1 92.75 372 TYR A O 1
ATOM 2965 N N . CYS A 1 373 ? 9.883 42.062 -8.523 1 94.31 373 CYS A N 1
ATOM 2966 C CA . CYS A 1 373 ? 9.891 40.812 -7.738 1 94.31 373 CYS A CA 1
ATOM 2967 C C . CYS A 1 373 ? 9.938 41.125 -6.246 1 94.31 373 CYS A C 1
ATOM 2969 O O . CYS A 1 373 ? 9.18 40.562 -5.465 1 94.31 373 CYS A O 1
ATOM 2971 N N . GLY A 1 374 ? 10.844 42 -5.898 1 94.25 374 GLY A N 1
ATOM 2972 C CA . GLY A 1 374 ? 10.922 42.406 -4.508 1 94.25 374 GLY A CA 1
ATOM 2973 C C . GLY A 1 374 ? 9.625 43 -3.973 1 94.25 374 GLY A C 1
ATOM 2974 O O . GLY A 1 374 ? 9.242 42.719 -2.832 1 94.25 374 GLY A O 1
ATOM 2975 N N . ALA A 1 375 ? 8.93 43.781 -4.797 1 94.31 375 ALA A N 1
ATOM 2976 C CA . ALA A 1 375 ? 7.68 44.406 -4.398 1 94.31 375 ALA A CA 1
ATOM 2977 C C . ALA A 1 375 ? 6.586 43.375 -4.156 1 94.31 375 ALA A C 1
ATOM 2979 O O . ALA A 1 375 ? 5.828 43.469 -3.191 1 94.31 375 ALA A O 1
ATOM 2980 N N . VAL A 1 376 ? 6.504 42.406 -5.023 1 95.19 376 VAL A N 1
ATOM 2981 C CA . VAL A 1 376 ? 5.473 41.375 -4.891 1 95.19 376 VAL A CA 1
ATOM 2982 C C . VAL A 1 376 ? 5.758 40.5 -3.672 1 95.19 376 VAL A C 1
ATOM 2984 O O . VAL A 1 376 ? 4.844 40.156 -2.914 1 95.19 376 VAL A O 1
ATOM 2987 N N . ILE A 1 377 ? 7.027 40.156 -3.49 1 95.75 377 ILE A N 1
ATOM 2988 C CA . ILE A 1 377 ? 7.406 39.375 -2.322 1 95.75 377 ILE A CA 1
ATOM 2989 C C . ILE A 1 377 ? 7.09 40.156 -1.048 1 95.75 377 ILE A C 1
ATOM 2991 O O . ILE A 1 377 ? 6.582 39.594 -0.077 1 95.75 377 ILE A O 1
ATOM 2995 N N . PHE A 1 378 ? 7.406 41.438 -1.067 1 95.12 378 PHE A N 1
ATOM 2996 C CA . PHE A 1 378 ? 7.121 42.312 0.055 1 95.12 378 PHE A CA 1
ATOM 2997 C C . PHE A 1 378 ? 5.633 42.312 0.381 1 95.12 378 PHE A C 1
ATOM 2999 O O . PHE A 1 378 ? 5.246 42.188 1.544 1 95.12 378 PHE A O 1
ATOM 3006 N N . ARG A 1 379 ? 4.844 42.375 -0.586 1 94.75 379 ARG A N 1
ATOM 3007 C CA . ARG A 1 379 ? 3.398 42.344 -0.389 1 94.75 379 ARG A CA 1
ATOM 3008 C C . ARG A 1 379 ? 2.977 41.031 0.267 1 94.75 379 ARG A C 1
ATOM 3010 O O . ARG A 1 379 ? 2.188 41.031 1.215 1 94.75 379 ARG A O 1
ATOM 3017 N N . HIS A 1 380 ? 3.486 40 -0.256 1 95.75 380 HIS A N 1
ATOM 3018 C CA . HIS A 1 380 ? 3.109 38.688 0.274 1 95.75 380 HIS A CA 1
ATOM 3019 C C . HIS A 1 380 ? 3.514 38.562 1.738 1 95.75 380 HIS A C 1
ATOM 3021 O O . HIS A 1 380 ? 2.764 38 2.543 1 95.75 380 HIS A O 1
ATOM 3027 N N . ILE A 1 381 ? 4.73 39.031 2.072 1 93.06 381 ILE A N 1
ATOM 3028 C CA . ILE A 1 381 ? 5.156 38.969 3.467 1 93.06 381 ILE A CA 1
ATOM 3029 C C . ILE A 1 381 ? 4.145 39.719 4.34 1 93.06 381 ILE A C 1
ATOM 3031 O O . ILE A 1 381 ? 3.691 39.188 5.359 1 93.06 381 ILE A O 1
ATOM 3035 N N . GLY A 1 382 ? 3.785 40.875 3.967 1 93.25 382 GLY A N 1
ATOM 3036 C CA . GLY A 1 382 ? 2.82 41.656 4.719 1 93.25 382 GLY A CA 1
ATOM 3037 C C . GLY A 1 382 ? 1.475 40.969 4.859 1 93.25 382 GLY A C 1
ATOM 3038 O O . GLY A 1 382 ? 0.856 41.031 5.926 1 93.25 382 GLY A O 1
ATOM 3039 N N . GLN A 1 383 ? 1.042 40.375 3.764 1 91.88 383 GLN A N 1
ATOM 3040 C CA . GLN A 1 383 ? -0.242 39.688 3.766 1 91.88 383 GLN A CA 1
ATOM 3041 C C . GLN A 1 383 ? -0.22 38.469 4.711 1 91.88 383 GLN A C 1
ATOM 3043 O O . GLN A 1 383 ? -1.197 38.219 5.418 1 91.88 383 GLN A O 1
ATOM 3048 N N . LEU A 1 384 ? 0.894 37.812 4.789 1 91.56 384 LEU A N 1
ATOM 3049 C CA . LEU A 1 384 ? 0.984 36.531 5.473 1 91.56 384 LEU A CA 1
ATOM 3050 C C . LEU A 1 384 ? 1.131 36.719 6.977 1 91.56 384 LEU A C 1
ATOM 3052 O O . LEU A 1 384 ? 0.807 35.812 7.758 1 91.56 384 LEU A O 1
ATOM 3056 N N . VAL A 1 385 ? 1.579 37.844 7.406 1 86.44 385 VAL A N 1
ATOM 3057 C CA . VAL A 1 385 ? 1.709 38.125 8.828 1 86.44 385 VAL A CA 1
ATOM 3058 C C . VAL A 1 385 ? 0.349 38 9.516 1 86.44 385 VAL A C 1
ATOM 3060 O O . VAL A 1 385 ? 0.261 37.531 10.648 1 86.44 385 VAL A O 1
ATOM 3063 N N . CYS A 1 386 ? -0.73 38.312 8.766 1 86.25 386 CYS A N 1
ATOM 3064 C CA . CYS A 1 386 ? -2.057 38.281 9.375 1 86.25 386 CYS A CA 1
ATOM 3065 C C . CYS A 1 386 ? -2.896 37.125 8.789 1 86.25 386 CYS A C 1
ATOM 3067 O O . CYS A 1 386 ? -3.928 36.781 9.352 1 86.25 386 CYS A O 1
ATOM 3069 N N . ASN A 1 387 ? -2.438 36.531 7.707 1 88.44 387 ASN A N 1
ATOM 3070 C CA . ASN A 1 387 ? -3.311 35.594 7.02 1 88.44 387 ASN A CA 1
ATOM 3071 C C . ASN A 1 387 ? -2.701 34.188 6.965 1 88.44 387 ASN A C 1
ATOM 3073 O O . ASN A 1 387 ? -3.332 33.25 6.484 1 88.44 387 ASN A O 1
ATOM 3077 N N . GLY A 1 388 ? -1.518 34.094 7.461 1 89.94 388 GLY A N 1
ATOM 3078 C CA . GLY A 1 388 ? -0.926 32.781 7.527 1 89.94 388 GLY A CA 1
ATOM 3079 C C . GLY A 1 388 ? -1.617 31.859 8.523 1 89.94 388 GLY A C 1
ATOM 3080 O O . GLY A 1 388 ? -2.012 32.312 9.609 1 89.94 388 GLY A O 1
ATOM 3081 N N . HIS A 1 389 ? -1.871 30.656 8.141 1 91.31 389 HIS A N 1
ATOM 3082 C CA . HIS A 1 389 ? -2.482 29.656 9.008 1 91.31 389 HIS A CA 1
ATOM 3083 C C . HIS A 1 389 ? -1.49 28.562 9.367 1 91.31 389 HIS A C 1
ATOM 3085 O O . HIS A 1 389 ? -0.8 28.031 8.5 1 91.31 389 HIS A O 1
ATOM 3091 N N . ALA A 1 390 ? -1.434 28.344 10.648 1 87 390 ALA A N 1
ATOM 3092 C CA . ALA A 1 390 ? -0.624 27.219 11.086 1 87 390 ALA A CA 1
ATOM 3093 C C . ALA A 1 390 ? -1.358 25.891 10.859 1 87 390 ALA A C 1
ATOM 3095 O O . ALA A 1 390 ? -2.555 25.797 11.141 1 87 390 ALA A O 1
ATOM 3096 N N . ILE A 1 391 ? -0.71 24.953 10.266 1 88.06 391 ILE A N 1
ATOM 3097 C CA . ILE A 1 391 ? -1.217 23.578 10.133 1 88.06 391 ILE A CA 1
ATOM 3098 C C . ILE A 1 391 ? -0.681 22.719 11.273 1 88.06 391 ILE A C 1
ATOM 3100 O O . ILE A 1 391 ? 0.528 22.5 11.383 1 88.06 391 ILE A O 1
ATOM 3104 N N . SER A 1 392 ? -1.535 22.312 12.133 1 86.19 392 SER A N 1
ATOM 3105 C CA . SER A 1 392 ? -1.149 21.484 13.281 1 86.19 392 SER A CA 1
ATOM 3106 C C . SER A 1 392 ? -1.455 20.016 13.023 1 86.19 392 SER A C 1
ATOM 3108 O O . SER A 1 392 ? -2.484 19.672 12.438 1 86.19 392 SER A O 1
ATOM 3110 N N . GLU A 1 393 ? -0.567 19.172 13.383 1 88.44 393 GLU A N 1
ATOM 3111 C CA . GLU A 1 393 ? -0.678 17.719 13.234 1 88.44 393 GLU A CA 1
ATOM 3112 C C . GLU A 1 393 ? -0.042 17 14.414 1 88.44 393 GLU A C 1
ATOM 3114 O O . GLU A 1 393 ? 0.468 17.625 15.336 1 88.44 393 GLU A O 1
ATOM 3119 N N . LEU A 1 394 ? -0.251 15.672 14.461 1 87.38 394 LEU A N 1
ATOM 3120 C CA . LEU A 1 394 ? 0.43 14.828 15.445 1 87.38 394 LEU A CA 1
ATOM 3121 C C . LEU A 1 394 ? 1.743 14.297 14.883 1 87.38 394 LEU A C 1
ATOM 3123 O O . LEU A 1 394 ? 1.741 13.406 14.031 1 87.38 394 LEU A O 1
ATOM 3127 N N . ARG A 1 395 ? 2.791 14.859 15.383 1 85.69 395 ARG A N 1
ATOM 3128 C CA . ARG A 1 395 ? 4.113 14.398 14.977 1 85.69 395 ARG A CA 1
ATOM 3129 C C . ARG A 1 395 ? 4.523 13.148 15.742 1 85.69 395 ARG A C 1
ATOM 3131 O O . ARG A 1 395 ? 4.391 13.094 16.969 1 85.69 395 ARG A O 1
ATOM 3138 N N . GLY A 1 396 ? 4.922 12.148 14.969 1 81.56 396 GLY A N 1
ATOM 3139 C CA . GLY A 1 396 ? 5.434 10.938 15.602 1 81.56 396 GLY A CA 1
ATOM 3140 C C . GLY A 1 396 ? 6.875 11.062 16.047 1 81.56 396 GLY A C 1
ATOM 3141 O O . GLY A 1 396 ? 7.68 11.734 15.398 1 81.56 396 GLY A O 1
ATOM 3142 N N . SER A 1 397 ? 7.164 10.43 17.172 1 79.69 397 SER A N 1
ATOM 3143 C CA . SER A 1 397 ? 8.531 10.414 17.688 1 79.69 397 SER A CA 1
ATOM 3144 C C . SER A 1 397 ? 9.43 9.516 16.844 1 79.69 397 SER A C 1
ATOM 3146 O O . SER A 1 397 ? 8.969 8.516 16.281 1 79.69 397 SER A O 1
ATOM 3148 N N . PHE A 1 398 ? 10.656 9.891 16.719 1 76.06 398 PHE A N 1
ATOM 3149 C CA . PHE A 1 398 ? 11.641 9.031 16.078 1 76.06 398 PHE A CA 1
ATOM 3150 C C . PHE A 1 398 ? 11.938 7.805 16.922 1 76.06 398 PHE A C 1
ATOM 3152 O O . PHE A 1 398 ? 11.906 7.875 18.156 1 76.06 398 PHE A O 1
ATOM 3159 N N . ALA A 1 399 ? 12.164 6.738 16.234 1 75.5 399 ALA A N 1
ATOM 3160 C CA . ALA A 1 399 ? 12.445 5.488 16.938 1 75.5 399 ALA A CA 1
ATOM 3161 C C . ALA A 1 399 ? 13.68 5.617 17.828 1 75.5 399 ALA A C 1
ATOM 3163 O O . ALA A 1 399 ? 13.758 5.004 18.891 1 75.5 399 ALA A O 1
ATOM 3164 N N . SER A 1 400 ? 14.68 6.469 17.438 1 72.44 400 SER A N 1
ATOM 3165 C CA . SER A 1 400 ? 15.898 6.676 18.203 1 72.44 400 SER A CA 1
ATOM 3166 C C . SER A 1 400 ? 15.617 7.422 19.5 1 72.44 400 SER A C 1
ATOM 3168 O O . SER A 1 400 ? 16.344 7.27 20.484 1 72.44 400 SER A O 1
ATOM 3170 N N . GLU A 1 401 ? 14.609 8.258 19.547 1 71.38 401 GLU A N 1
ATOM 3171 C CA . GLU A 1 401 ? 14.234 9.031 20.734 1 71.38 401 GLU A CA 1
ATOM 3172 C C . GLU A 1 401 ? 13.398 8.188 21.703 1 71.38 401 GLU A C 1
ATOM 3174 O O . GLU A 1 401 ? 13.625 8.219 22.906 1 71.38 401 GLU A O 1
ATOM 3179 N N . ASN A 1 402 ? 12.344 7.605 21.125 1 73.38 402 ASN A N 1
ATOM 3180 C CA . ASN A 1 402 ? 11.43 6.762 21.891 1 73.38 402 ASN A CA 1
ATOM 3181 C C . ASN A 1 402 ? 11.102 5.473 21.141 1 73.38 402 ASN A C 1
ATOM 3183 O O . ASN A 1 402 ? 10.742 5.504 19.969 1 73.38 402 ASN A O 1
ATOM 3187 N N . ASN A 1 403 ? 11.328 4.402 21.672 1 76.81 403 ASN A N 1
ATOM 3188 C CA . ASN A 1 403 ? 11 3.115 21.062 1 76.81 403 ASN A CA 1
ATOM 3189 C C . ASN A 1 403 ? 9.523 2.77 21.266 1 76.81 403 ASN A C 1
ATOM 3191 O O . ASN A 1 403 ? 9.195 1.817 21.969 1 76.81 403 ASN A O 1
ATOM 3195 N N . CYS A 1 404 ? 8.688 3.459 20.453 1 78.38 404 CYS A N 1
ATOM 3196 C CA . CYS A 1 404 ? 7.254 3.367 20.703 1 78.38 404 CYS A CA 1
ATOM 3197 C C . CYS A 1 404 ? 6.598 2.404 19.719 1 78.38 404 CYS A C 1
ATOM 3199 O O . CYS A 1 404 ? 5.422 2.068 19.859 1 78.38 404 CYS A O 1
ATOM 3201 N N . LEU A 1 405 ? 7.324 1.993 18.688 1 77.75 405 LEU A N 1
ATOM 3202 C CA . LEU A 1 405 ? 6.73 1.191 17.625 1 77.75 405 LEU A CA 1
ATOM 3203 C C . LEU A 1 405 ? 7.07 -0.285 17.812 1 77.75 405 LEU A C 1
ATOM 3205 O O . LEU A 1 405 ? 8.102 -0.624 18.391 1 77.75 405 LEU A O 1
ATOM 3209 N N . GLU A 1 406 ? 6.125 -1.085 17.25 1 76.25 406 GLU A N 1
ATOM 3210 C CA . GLU A 1 406 ? 6.395 -2.52 17.203 1 76.25 406 GLU A CA 1
ATOM 3211 C C . GLU A 1 406 ? 7.574 -2.83 16.281 1 76.25 406 GLU A C 1
ATOM 3213 O O . GLU A 1 406 ? 7.82 -2.111 15.312 1 76.25 406 GLU A O 1
ATOM 3218 N N . ALA A 1 407 ? 8.312 -3.826 16.578 1 65.31 407 ALA A N 1
ATOM 3219 C CA . ALA A 1 407 ? 9.57 -4.141 15.906 1 65.31 407 ALA A CA 1
ATOM 3220 C C . ALA A 1 407 ? 9.336 -4.492 14.438 1 65.31 407 ALA A C 1
ATOM 3222 O O . ALA A 1 407 ? 10.188 -4.238 13.586 1 65.31 407 ALA A O 1
ATOM 3223 N N . ASP A 1 408 ? 8.188 -4.965 14.109 1 59.75 408 ASP A N 1
ATOM 3224 C CA . ASP A 1 408 ? 8.008 -5.539 12.781 1 59.75 408 ASP A CA 1
ATOM 3225 C C . ASP A 1 408 ? 6.965 -4.766 11.977 1 59.75 408 ASP A C 1
ATOM 3227 O O . ASP A 1 408 ? 6.539 -5.207 10.914 1 59.75 408 ASP A O 1
ATOM 3231 N N . SER A 1 409 ? 6.508 -3.682 12.555 1 69.94 409 SER A N 1
ATOM 3232 C CA . SER A 1 409 ? 5.488 -2.867 11.898 1 69.94 409 SER A CA 1
ATOM 3233 C C . SER A 1 409 ? 5.574 -1.411 12.344 1 69.94 409 SER A C 1
ATOM 3235 O O . SER A 1 409 ? 6.414 -1.06 13.172 1 69.94 409 SER A O 1
ATOM 3237 N N . PHE A 1 410 ? 4.84 -0.608 11.742 1 71.44 410 PHE A N 1
ATOM 3238 C CA . PHE A 1 410 ? 4.75 0.785 12.164 1 71.44 410 PHE A CA 1
ATOM 3239 C C . PHE A 1 410 ? 3.641 0.972 13.188 1 71.44 410 PHE A C 1
ATOM 3241 O O . PHE A 1 410 ? 3.221 2.1 13.461 1 71.44 410 PHE A O 1
ATOM 3248 N N . ASN A 1 411 ? 3.137 -0.209 13.703 1 76.12 411 ASN A N 1
ATOM 3249 C CA . ASN A 1 411 ? 2.141 -0.103 14.766 1 76.12 411 ASN A CA 1
ATOM 3250 C C . ASN A 1 411 ? 2.762 0.393 16.062 1 76.12 411 ASN A C 1
ATOM 3252 O O . ASN A 1 411 ? 3.891 0.028 16.406 1 76.12 411 ASN A O 1
ATOM 3256 N N . ILE A 1 412 ? 2.006 1.176 16.812 1 77.62 412 ILE A N 1
ATOM 3257 C CA . ILE A 1 412 ? 2.455 1.69 18.109 1 77.62 412 ILE A CA 1
ATOM 3258 C C . ILE A 1 412 ? 2.297 0.613 19.172 1 77.62 412 ILE A C 1
ATOM 3260 O O . ILE A 1 412 ? 1.284 -0.089 19.219 1 77.62 412 ILE A O 1
ATOM 3264 N N . LYS A 1 413 ? 3.291 0.413 19.984 1 76 413 LYS A N 1
ATOM 3265 C CA . LYS A 1 413 ? 3.268 -0.558 21.078 1 76 413 LYS A CA 1
ATOM 3266 C C . LYS A 1 413 ? 2.139 -0.258 22.062 1 76 413 LYS A C 1
ATOM 3268 O O . LYS A 1 413 ? 1.731 0.896 22.203 1 76 413 LYS A O 1
ATOM 3273 N N . ALA A 1 414 ? 1.633 -1.272 22.75 1 79.38 414 ALA A N 1
ATOM 3274 C CA . ALA A 1 414 ? 0.594 -1.108 23.766 1 79.38 414 ALA A CA 1
ATOM 3275 C C . ALA A 1 414 ? 1.038 -0.135 24.859 1 79.38 414 ALA A C 1
ATOM 3277 O O . ALA A 1 414 ? 2.104 -0.305 25.453 1 79.38 414 ALA A O 1
ATOM 3278 N N . GLY A 1 415 ? 0.28 0.978 25.047 1 82 415 GLY A N 1
ATOM 3279 C CA . GLY A 1 415 ? 0.53 1.912 26.141 1 82 415 GLY A CA 1
ATOM 3280 C C . GLY A 1 415 ? 1.483 3.029 25.75 1 82 415 GLY A C 1
ATOM 3281 O O . GLY A 1 415 ? 1.986 3.746 26.625 1 82 415 GLY A O 1
ATOM 3282 N N . PHE A 1 416 ? 1.724 3.199 24.484 1 82.19 416 PHE A N 1
ATOM 3283 C CA . PHE A 1 416 ? 2.758 4.156 24.109 1 82.19 416 PHE A CA 1
ATOM 3284 C C . PHE A 1 416 ? 2.184 5.262 23.234 1 82.19 416 PHE A C 1
ATOM 3286 O O . PHE A 1 416 ? 2.928 6.086 22.703 1 82.19 416 PHE A O 1
ATOM 3293 N N . LEU A 1 417 ? 0.944 5.277 23.109 1 83.12 417 LEU A N 1
ATOM 3294 C CA . LEU A 1 417 ? 0.294 6.273 22.266 1 83.12 417 LEU A CA 1
ATOM 3295 C C . LEU A 1 417 ? 0.655 7.684 22.703 1 83.12 417 LEU A C 1
ATOM 3297 O O . LEU A 1 417 ? 0.982 8.539 21.875 1 83.12 417 LEU A O 1
ATOM 3301 N N . HIS A 1 418 ? 0.687 7.984 24.031 1 83.62 418 HIS A N 1
ATOM 3302 C CA . HIS A 1 418 ? 0.929 9.312 24.578 1 83.62 418 HIS A CA 1
ATOM 3303 C C . HIS A 1 418 ? 2.389 9.719 24.406 1 83.62 418 HIS A C 1
ATOM 3305 O O . HIS A 1 418 ? 2.707 10.914 24.406 1 83.62 418 HIS A O 1
ATOM 3311 N N . ARG A 1 419 ? 3.227 8.797 24.219 1 80.44 419 ARG A N 1
ATOM 3312 C CA . ARG A 1 419 ? 4.652 9.078 24.078 1 80.44 419 ARG A CA 1
ATOM 3313 C C . ARG A 1 419 ? 5.031 9.211 22.609 1 80.44 419 ARG A C 1
ATOM 3315 O O . ARG A 1 419 ? 6.023 9.867 22.281 1 80.44 419 ARG A O 1
ATOM 3322 N N . TYR A 1 420 ? 4.281 8.523 21.781 1 83.94 420 TYR A N 1
ATOM 3323 C CA . TYR A 1 420 ? 4.637 8.5 20.359 1 83.94 420 TYR A CA 1
ATOM 3324 C C . TYR A 1 420 ? 4.27 9.82 19.688 1 83.94 420 TYR A C 1
ATOM 3326 O O . TYR A 1 420 ? 5.027 10.328 18.859 1 83.94 420 TYR A O 1
ATOM 3334 N N . PHE A 1 421 ? 3.092 10.352 20.031 1 84.94 421 PHE A N 1
ATOM 3335 C CA . PHE A 1 421 ? 2.586 11.508 19.297 1 84.94 421 PHE A CA 1
ATOM 3336 C C . PHE A 1 421 ? 2.691 12.773 20.141 1 84.94 421 PHE A C 1
ATOM 3338 O O . PHE A 1 421 ? 2.473 12.742 21.344 1 84.94 421 PHE A O 1
ATOM 3345 N N . GLU A 1 422 ? 3.014 13.859 19.422 1 80.81 422 GLU A N 1
ATOM 3346 C CA . GLU A 1 422 ? 2.934 15.211 19.969 1 80.81 422 GLU A CA 1
ATOM 3347 C C . GLU A 1 422 ? 2.234 16.156 19 1 80.81 422 GLU A C 1
ATOM 3349 O O . GLU A 1 422 ? 2.439 16.078 17.797 1 80.81 422 GLU A O 1
ATOM 3354 N N . SER A 1 423 ? 1.35 16.953 19.547 1 85.56 423 SER A N 1
ATOM 3355 C CA . SER A 1 423 ? 0.736 17.984 18.719 1 85.56 423 SER A CA 1
ATOM 3356 C C . SER A 1 423 ? 1.742 19.078 18.344 1 85.56 423 SER A C 1
ATOM 3358 O O . SER A 1 423 ? 2.395 19.641 19.219 1 85.56 423 SER A O 1
ATOM 3360 N N . THR A 1 424 ? 1.932 19.266 17.062 1 83.69 424 THR A N 1
ATOM 3361 C CA . THR A 1 424 ? 2.951 20.203 16.578 1 83.69 424 THR A CA 1
ATOM 3362 C C . THR A 1 424 ? 2.447 20.984 15.367 1 83.69 424 THR A C 1
ATOM 3364 O O . THR A 1 424 ? 1.72 20.438 14.539 1 83.69 424 THR A O 1
ATOM 3367 N N . ARG A 1 425 ? 2.811 22.281 15.398 1 88.12 425 ARG A N 1
ATOM 3368 C CA . ARG A 1 425 ? 2.637 23.047 14.156 1 88.12 425 ARG A CA 1
ATOM 3369 C C . ARG A 1 425 ? 3.654 22.609 13.109 1 88.12 425 ARG A C 1
ATOM 3371 O O . ARG A 1 425 ? 4.855 22.844 13.266 1 88.12 425 ARG A O 1
ATOM 3378 N N . VAL A 1 426 ? 3.176 22.047 12.055 1 90.81 426 VAL A N 1
ATOM 3379 C CA . VAL A 1 426 ? 4.094 21.406 11.117 1 90.81 426 VAL A CA 1
ATOM 3380 C C . VAL A 1 426 ? 4.316 22.297 9.906 1 90.81 426 VAL A C 1
ATOM 3382 O O . VAL A 1 426 ? 5.367 22.25 9.266 1 90.81 426 VAL A O 1
ATOM 3385 N N . PHE A 1 427 ? 3.285 22.953 9.438 1 93.5 427 PHE A N 1
ATOM 3386 C CA . PHE A 1 427 ? 3.367 23.828 8.281 1 93.5 427 PHE A CA 1
ATOM 3387 C C . PHE A 1 427 ? 2.637 25.141 8.555 1 93.5 427 PHE A C 1
ATOM 3389 O O . PHE A 1 427 ? 1.859 25.25 9.508 1 93.5 427 PHE A O 1
ATOM 3396 N N . THR A 1 428 ? 3.01 26.141 7.855 1 94.19 428 THR A N 1
ATOM 3397 C CA . THR A 1 428 ? 2.24 27.375 7.727 1 94.19 428 THR A CA 1
ATOM 3398 C C . THR A 1 428 ? 1.804 27.594 6.277 1 94.19 428 THR A C 1
ATOM 3400 O O . THR A 1 428 ? 2.598 27.422 5.352 1 94.19 428 THR A O 1
ATOM 3403 N N . GLY A 1 429 ? 0.527 27.781 6.07 1 94 429 GLY A N 1
ATOM 3404 C CA . GLY A 1 429 ? 0.005 27.922 4.719 1 94 429 GLY A CA 1
ATOM 3405 C C . GLY A 1 429 ? -0.948 29.094 4.566 1 94 429 GLY A C 1
ATOM 3406 O O . GLY A 1 429 ? -1.314 29.734 5.551 1 94 429 GLY A O 1
ATOM 3407 N N . ILE A 1 430 ? -1.198 29.422 3.322 1 93.56 430 ILE A N 1
ATOM 3408 C CA . ILE A 1 430 ? -2.123 30.516 3.02 1 93.56 430 ILE A CA 1
ATOM 3409 C C . ILE A 1 430 ? -3.406 29.938 2.418 1 93.56 430 ILE A C 1
ATOM 3411 O O . ILE A 1 430 ? -3.365 29.203 1.435 1 93.56 430 ILE A O 1
ATOM 3415 N N . PHE A 1 431 ? -4.484 30.203 3.09 1 89.88 431 PHE A N 1
ATOM 3416 C CA . PHE A 1 431 ? -5.836 29.844 2.682 1 89.88 431 PHE A CA 1
ATOM 3417 C C . PHE A 1 431 ? -6.691 31.094 2.488 1 89.88 431 PHE A C 1
ATOM 3419 O O . PHE A 1 431 ? -7.406 31.5 3.404 1 89.88 431 PHE A O 1
ATOM 3426 N N . PRO A 1 432 ? -6.676 31.672 1.269 1 87.25 432 PRO A N 1
ATOM 3427 C CA . PRO A 1 432 ? -7.234 33 1.072 1 87.25 432 PRO A CA 1
ATOM 3428 C C . PRO A 1 432 ? -8.727 33.094 1.386 1 87.25 432 PRO A C 1
ATOM 3430 O O . PRO A 1 432 ? -9.195 34.094 1.937 1 87.25 432 PRO A O 1
ATOM 3433 N N . GLN A 1 433 ? -9.469 32.094 1.088 1 82.5 433 GLN A N 1
ATOM 3434 C CA . GLN A 1 433 ? -10.898 32.125 1.35 1 82.5 433 GLN A CA 1
ATOM 3435 C C . GLN A 1 433 ? -11.188 32.094 2.848 1 82.5 433 GLN A C 1
ATOM 3437 O O . GLN A 1 433 ? -12.031 32.812 3.352 1 82.5 433 GLN A O 1
ATOM 3442 N N . ILE A 1 434 ? -10.516 31.266 3.463 1 86.12 434 ILE A N 1
ATOM 3443 C CA . ILE A 1 434 ? -10.734 31.062 4.891 1 86.12 434 ILE A CA 1
ATOM 3444 C C . ILE A 1 434 ? -10.195 32.25 5.672 1 86.12 434 ILE A C 1
ATOM 3446 O O . ILE A 1 434 ? -10.766 32.656 6.695 1 86.12 434 ILE A O 1
ATOM 3450 N N . SER A 1 435 ? -9.148 32.875 5.137 1 86.69 435 SER A N 1
ATOM 3451 C CA . SER A 1 435 ? -8.539 34.031 5.777 1 86.69 435 SER A CA 1
ATOM 3452 C C . SER A 1 435 ? -9.492 35.219 5.793 1 86.69 435 SER A C 1
ATOM 3454 O O . SER A 1 435 ? -9.273 36.188 6.527 1 86.69 435 SER A O 1
ATOM 3456 N N . MET A 1 436 ? -10.578 35.125 5.109 1 82.88 436 MET A N 1
ATOM 3457 C CA . MET A 1 436 ? -11.508 36.25 5 1 82.88 436 MET A CA 1
ATOM 3458 C C . MET A 1 436 ? -12.547 36.219 6.117 1 82.88 436 MET A C 1
ATOM 3460 O O . MET A 1 436 ? -13.289 37.188 6.32 1 82.88 436 MET A O 1
ATOM 3464 N N . PHE A 1 437 ? -12.625 35.156 6.875 1 86.94 437 PHE A N 1
ATOM 3465 C CA . PHE A 1 437 ? -13.562 35.062 7.984 1 86.94 437 PHE A CA 1
ATOM 3466 C C . PHE A 1 437 ? -13.195 36.062 9.078 1 86.94 437 PHE A C 1
ATOM 3468 O O . PHE A 1 437 ? -12.016 36.25 9.383 1 86.94 437 PHE A O 1
ATOM 3475 N N . ASN A 1 438 ? -14.188 36.688 9.594 1 86.88 438 ASN A N 1
ATOM 3476 C CA . ASN A 1 438 ? -13.945 37.625 10.672 1 86.88 438 ASN A CA 1
ATOM 3477 C C . ASN A 1 438 ? -13.594 36.906 11.977 1 86.88 438 ASN A C 1
ATOM 3479 O O . ASN A 1 438 ? -13.945 35.75 12.164 1 86.88 438 ASN A O 1
ATOM 3483 N N . HIS A 1 439 ? -12.93 37.625 12.742 1 89.75 439 HIS A N 1
ATOM 3484 C CA . HIS A 1 439 ? -12.523 37.094 14.039 1 89.75 439 HIS A CA 1
ATOM 3485 C C . HIS A 1 439 ? -13.625 37.25 15.07 1 89.75 439 HIS A C 1
ATOM 3487 O O . HIS A 1 439 ? -14.367 38.219 15.062 1 89.75 439 HIS A O 1
ATOM 3493 N N . SER A 1 440 ? -13.773 36.25 15.836 1 93 440 SER A N 1
ATOM 3494 C CA . SER A 1 440 ? -14.445 36.312 17.125 1 93 440 SER A CA 1
ATOM 3495 C C . SER A 1 440 ? -13.641 35.594 18.203 1 93 440 SER A C 1
ATOM 3497 O O . SER A 1 440 ? -13.039 34.531 17.922 1 93 440 SER A O 1
ATOM 3499 N N . CYS A 1 441 ? -13.602 36.219 19.359 1 92.5 441 CYS A N 1
ATOM 3500 C CA . CYS A 1 441 ? -12.938 35.531 20.469 1 92.5 441 CYS A CA 1
ATOM 3501 C C . CYS A 1 441 ? -13.672 34.25 20.859 1 92.5 441 CYS A C 1
ATOM 3503 O O . CYS A 1 441 ? -13.125 33.406 21.562 1 92.5 441 CYS A O 1
ATOM 3505 N N . GLU A 1 442 ? -14.852 34.125 20.422 1 91.62 442 GLU A N 1
ATOM 3506 C CA . GLU A 1 442 ? -15.656 32.906 20.5 1 91.62 442 GLU A CA 1
ATOM 3507 C C . GLU A 1 442 ? -16.062 32.438 19.125 1 91.62 442 GLU A C 1
ATOM 3509 O O . GLU A 1 442 ? -17.203 32.656 18.688 1 91.62 442 GLU A O 1
ATOM 3514 N N . PRO A 1 443 ? -15.141 31.734 18.469 1 91.31 443 PRO A N 1
ATOM 3515 C CA . PRO A 1 443 ? -15.414 31.328 17.078 1 91.31 443 PRO A CA 1
ATOM 3516 C C . PRO A 1 443 ? -16.562 30.328 16.984 1 91.31 443 PRO A C 1
ATOM 3518 O O . PRO A 1 443 ? -16.922 29.688 17.969 1 91.31 443 PRO A O 1
ATOM 3521 N N . ASN A 1 444 ? -17.219 30.234 15.883 1 91.31 444 ASN A N 1
ATOM 3522 C CA . ASN A 1 444 ? -18.297 29.281 15.664 1 91.31 444 ASN A CA 1
ATOM 3523 C C . ASN A 1 444 ? -17.938 28.266 14.586 1 91.31 444 ASN A C 1
ATOM 3525 O O . ASN A 1 444 ? -18.812 27.641 13.984 1 91.31 444 ASN A O 1
ATOM 3529 N N . ILE A 1 445 ? -16.578 28.156 14.344 1 88.12 445 ILE A N 1
ATOM 3530 C CA . ILE A 1 445 ? -16.109 27.172 13.375 1 88.12 445 ILE A CA 1
ATOM 3531 C C . ILE A 1 445 ? -14.93 26.391 13.961 1 88.12 445 ILE A C 1
ATOM 3533 O O . ILE A 1 445 ? -14.383 26.766 14.992 1 88.12 445 ILE A O 1
ATOM 3537 N N . ARG A 1 446 ? -14.617 25.281 13.391 1 85.62 446 ARG A N 1
ATOM 3538 C CA . ARG A 1 446 ? -13.438 24.5 13.703 1 85.62 446 ARG A CA 1
ATOM 3539 C C . ARG A 1 446 ? -12.695 24.094 12.438 1 85.62 446 ARG A C 1
ATOM 3541 O O . ARG A 1 446 ? -13.312 23.844 11.398 1 85.62 446 ARG A O 1
ATOM 3548 N N . ASN A 1 447 ? -11.375 23.969 12.562 1 84.62 447 ASN A N 1
ATOM 3549 C CA . ASN A 1 447 ? -10.516 23.672 11.422 1 84.62 447 ASN A CA 1
ATOM 3550 C C . ASN A 1 447 ? -10.023 22.234 11.453 1 84.62 447 ASN A C 1
ATOM 3552 O O . ASN A 1 447 ? -9.719 21.703 12.523 1 84.62 447 ASN A O 1
ATOM 3556 N N . THR A 1 448 ? -10.078 21.609 10.344 1 81.31 448 THR A N 1
ATOM 3557 C CA . THR A 1 448 ? -9.5 20.281 10.164 1 81.31 448 THR A CA 1
ATOM 3558 C C . THR A 1 448 ? -8.555 20.266 8.961 1 81.31 448 THR A C 1
ATOM 3560 O O . THR A 1 448 ? -8.93 20.688 7.863 1 81.31 448 THR A O 1
ATOM 3563 N N . PHE A 1 449 ? -7.398 19.734 9.242 1 82.75 449 PHE A N 1
ATOM 3564 C CA . PHE A 1 449 ? -6.414 19.688 8.172 1 82.75 449 PHE A CA 1
ATOM 3565 C C . PHE A 1 449 ? -6.219 18.266 7.672 1 82.75 449 PHE A C 1
ATOM 3567 O O . PHE A 1 449 ? -6.203 17.328 8.469 1 82.75 449 PHE A O 1
ATOM 3574 N N . ASN A 1 450 ? -6.211 18.094 6.484 1 81.38 450 ASN A N 1
ATOM 3575 C CA . ASN A 1 450 ? -5.734 16.906 5.785 1 81.38 450 ASN A CA 1
ATOM 3576 C C . ASN A 1 450 ? -4.672 17.25 4.746 1 81.38 450 ASN A C 1
ATOM 3578 O O . ASN A 1 450 ? -4.992 17.75 3.662 1 81.38 450 ASN A O 1
ATOM 3582 N N . LYS A 1 451 ? -3.396 16.891 5.102 1 86.5 451 LYS A N 1
ATOM 3583 C CA . LYS A 1 451 ? -2.291 17.359 4.273 1 86.5 451 LYS A CA 1
ATOM 3584 C C . LYS A 1 451 ? -2.334 18.875 4.109 1 86.5 451 LYS A C 1
ATOM 3586 O O . LYS A 1 451 ? -2.391 19.609 5.094 1 86.5 451 LYS A O 1
ATOM 3591 N N . ASN A 1 452 ? -2.314 19.359 2.949 1 87.81 452 ASN A N 1
ATOM 3592 C CA . ASN A 1 452 ? -2.312 20.797 2.746 1 87.81 452 ASN A CA 1
ATOM 3593 C C . ASN A 1 452 ? -3.715 21.328 2.465 1 87.81 452 ASN A C 1
ATOM 3595 O O . ASN A 1 452 ? -3.873 22.406 1.895 1 87.81 452 ASN A O 1
ATOM 3599 N N . THR A 1 453 ? -4.738 20.547 2.867 1 85.75 453 THR A N 1
ATOM 3600 C CA . THR A 1 453 ? -6.129 20.953 2.674 1 85.75 453 THR A CA 1
ATOM 3601 C C . THR A 1 453 ? -6.809 21.203 4.016 1 85.75 453 THR A C 1
ATOM 3603 O O . THR A 1 453 ? -6.715 20.391 4.93 1 85.75 453 THR A O 1
ATOM 3606 N N . LEU A 1 454 ? -7.445 22.359 4.078 1 87.56 454 LEU A N 1
ATOM 3607 C CA . LEU A 1 454 ? -8.164 22.781 5.277 1 87.56 454 LEU A CA 1
ATOM 3608 C C . LEU A 1 454 ? -9.672 22.703 5.059 1 87.56 454 LEU A C 1
ATOM 3610 O O . LEU A 1 454 ? -10.188 23.25 4.078 1 87.56 454 LEU A O 1
ATOM 3614 N N . THR A 1 455 ? -10.328 21.953 5.887 1 82.69 455 THR A N 1
ATOM 3615 C CA . THR A 1 455 ? -11.789 21.938 5.902 1 82.69 455 THR A CA 1
ATOM 3616 C C . THR A 1 455 ? -12.328 22.609 7.164 1 82.69 455 THR A C 1
ATOM 3618 O O . THR A 1 455 ? -11.891 22.297 8.273 1 82.69 455 THR A O 1
ATOM 3621 N N . VAL A 1 456 ? -13.234 23.531 6.949 1 86.81 456 VAL A N 1
ATOM 3622 C CA . VAL A 1 456 ? -13.844 24.266 8.055 1 86.81 456 VAL A CA 1
ATOM 3623 C C . VAL A 1 456 ? -15.234 23.703 8.344 1 86.81 456 VAL A C 1
ATOM 3625 O O . VAL A 1 456 ? -16.031 23.516 7.426 1 86.81 456 VAL A O 1
ATOM 3628 N N . TYR A 1 457 ? -15.445 23.375 9.617 1 84.62 457 TYR A N 1
ATOM 3629 C CA . TYR A 1 457 ? -16.75 22.875 10.07 1 84.62 457 TYR A CA 1
ATOM 3630 C C . TYR A 1 457 ? -17.422 23.859 11.008 1 84.62 457 TYR A C 1
ATOM 3632 O O . TYR A 1 457 ? -16.734 24.641 11.68 1 84.62 457 TYR A O 1
ATOM 3640 N N . ALA A 1 458 ? -18.797 23.828 10.984 1 88.31 458 ALA A N 1
ATOM 3641 C CA . ALA A 1 458 ? -19.516 24.594 11.992 1 88.31 458 ALA A CA 1
ATOM 3642 C C . ALA A 1 458 ? -19.359 23.969 13.375 1 88.31 458 ALA A C 1
ATOM 3644 O O . ALA A 1 458 ? -19.625 22.781 13.562 1 88.31 458 ALA A O 1
ATOM 3645 N N . ALA A 1 459 ? -18.828 24.75 14.266 1 87.38 459 ALA A N 1
ATOM 3646 C CA . ALA A 1 459 ? -18.703 24.281 15.641 1 87.38 459 ALA A CA 1
ATOM 3647 C C . ALA A 1 459 ? -20.031 24.391 16.391 1 87.38 459 ALA A C 1
ATOM 3649 O O . ALA A 1 459 ? -20.25 23.719 17.391 1 87.38 459 ALA A O 1
ATOM 3650 N N . LYS A 1 460 ? -20.906 25.328 15.922 1 88.75 460 LYS A N 1
ATOM 3651 C CA . LYS A 1 460 ? -22.266 25.531 16.406 1 88.75 460 LYS A CA 1
ATOM 3652 C C . LYS A 1 460 ? -23.234 25.75 15.25 1 88.75 460 LYS A C 1
ATOM 3654 O O . LYS A 1 460 ? -22.812 25.953 14.109 1 88.75 460 LYS A O 1
ATOM 3659 N N . ASP A 1 461 ? -24.516 25.656 15.578 1 90.75 461 ASP A N 1
ATOM 3660 C CA . ASP A 1 461 ? -25.5 25.969 14.562 1 90.75 461 ASP A CA 1
ATOM 3661 C C . ASP A 1 461 ? -25.391 27.438 14.117 1 90.75 461 ASP A C 1
ATOM 3663 O O . ASP A 1 461 ? -25.266 28.328 14.953 1 90.75 461 ASP A O 1
ATOM 3667 N N . ILE A 1 462 ? -25.328 27.609 12.852 1 88.56 462 ILE A N 1
ATOM 3668 C CA . ILE A 1 462 ? -25.281 28.953 12.281 1 88.56 462 ILE A CA 1
ATOM 3669 C C . ILE A 1 462 ? -26.578 29.234 11.523 1 88.56 462 ILE A C 1
ATOM 3671 O O . ILE A 1 462 ? -26.891 28.578 10.531 1 88.56 462 ILE A O 1
ATOM 3675 N N . PRO A 1 463 ? -27.359 30.094 12.047 1 89.38 463 PRO A N 1
ATOM 3676 C CA . PRO A 1 463 ? -28.641 30.391 11.406 1 89.38 463 PRO A CA 1
ATOM 3677 C C . PRO A 1 463 ? -28.469 31.062 10.047 1 89.38 463 PRO A C 1
ATOM 3679 O O . PRO A 1 463 ? -27.375 31.484 9.695 1 89.38 463 PRO A O 1
ATOM 3682 N N . VAL A 1 464 ? -29.656 31.094 9.367 1 87.5 464 VAL A N 1
ATOM 3683 C CA . VAL A 1 464 ? -29.672 31.797 8.086 1 87.5 464 VAL A CA 1
ATOM 3684 C C . VAL A 1 464 ? -29.266 33.25 8.289 1 87.5 464 VAL A C 1
ATOM 3686 O O . VAL A 1 464 ? -29.75 33.906 9.203 1 87.5 464 VAL A O 1
ATOM 3689 N N . GLY A 1 465 ? -28.359 33.656 7.531 1 84.75 465 GLY A N 1
ATOM 3690 C CA . GLY A 1 465 ? -27.875 35.031 7.648 1 84.75 465 GLY A CA 1
ATOM 3691 C C . GLY A 1 465 ? -26.828 35.188 8.734 1 84.75 465 GLY A C 1
ATOM 3692 O O . GLY A 1 465 ? -26.297 36.281 8.93 1 84.75 465 GLY A O 1
ATOM 3693 N N . GLY A 1 466 ? -26.562 34.125 9.445 1 87.62 466 GLY A N 1
ATOM 3694 C CA . GLY A 1 466 ? -25.547 34.188 10.484 1 87.62 466 GLY A CA 1
ATOM 3695 C C . GLY A 1 466 ? -24.141 34.312 9.93 1 87.62 466 GLY A C 1
ATOM 3696 O O . GLY A 1 466 ? -23.828 33.781 8.867 1 87.62 466 GLY A O 1
ATOM 3697 N N . GLU A 1 467 ? -23.25 35.031 10.664 1 88.06 467 GLU A N 1
ATOM 3698 C CA . GLU A 1 467 ? -21.875 35.25 10.211 1 88.06 467 GLU A CA 1
ATOM 3699 C C . GLU A 1 467 ? -20.969 34.125 10.672 1 88.06 467 GLU A C 1
ATOM 3701 O O . GLU A 1 467 ? -21.172 33.562 11.75 1 88.06 467 GLU A O 1
ATOM 3706 N N . ILE A 1 468 ? -20.016 33.812 9.883 1 88.75 468 ILE A N 1
ATOM 3707 C CA . ILE A 1 468 ? -19 32.812 10.203 1 88.75 468 ILE A CA 1
ATOM 3708 C C . ILE A 1 468 ? -17.797 33.5 10.836 1 88.75 468 ILE A C 1
ATOM 3710 O O . ILE A 1 468 ? -17.234 34.438 10.258 1 88.75 468 ILE A O 1
ATOM 3714 N N . PHE A 1 469 ? -17.469 33.062 12.023 1 90.81 469 PHE A N 1
ATOM 3715 C CA . PHE A 1 469 ? -16.375 33.688 12.766 1 90.81 469 PHE A CA 1
ATOM 3716 C C . PHE A 1 469 ? -15.242 32.688 13 1 90.81 469 PHE A C 1
ATOM 3718 O O . PHE A 1 469 ? -15.477 31.562 13.438 1 90.81 469 PHE A O 1
ATOM 3725 N N . ASN A 1 470 ? -14.039 33.125 12.734 1 89.06 470 ASN A N 1
ATOM 3726 C CA . ASN A 1 470 ? -12.82 32.375 13.047 1 89.06 470 ASN A CA 1
ATOM 3727 C C . ASN A 1 470 ? -12.102 33 14.258 1 89.06 470 ASN A C 1
ATOM 3729 O O . ASN A 1 470 ? -12.391 34.125 14.656 1 89.06 470 ASN A O 1
ATOM 3733 N N . CYS A 1 471 ? -11.344 32.188 14.914 1 88 471 CYS A N 1
ATOM 3734 C CA . CYS A 1 471 ? -10.469 32.688 15.961 1 88 471 CYS A CA 1
ATOM 3735 C C . CYS A 1 471 ? -9.039 32.844 15.453 1 88 471 CYS A C 1
ATOM 3737 O O . CYS A 1 471 ? -8.414 31.844 15.055 1 88 471 CYS A O 1
ATOM 3739 N N . TYR A 1 472 ? -8.523 34 15.469 1 83.69 472 TYR A N 1
ATOM 3740 C CA . TYR A 1 472 ? -7.199 34.281 14.922 1 83.69 472 TYR A CA 1
ATOM 3741 C C . TYR A 1 472 ? -6.109 33.906 15.93 1 83.69 472 TYR A C 1
ATOM 3743 O O . TYR A 1 472 ? -4.918 34.031 15.633 1 83.69 472 TYR A O 1
ATOM 3751 N N . GLY A 1 473 ? -6.473 33.469 17.156 1 80.62 473 GLY A N 1
ATOM 3752 C CA . GLY A 1 473 ? -5.543 33.156 18.234 1 80.62 473 GLY A CA 1
ATOM 3753 C C . GLY A 1 473 ? -6.082 33.5 19.609 1 80.62 473 GLY A C 1
ATOM 3754 O O . GLY A 1 473 ? -6.32 32.625 20.422 1 80.62 473 GLY A O 1
ATOM 3755 N N . PRO A 1 474 ? -6.25 34.812 19.766 1 83.69 474 PRO A N 1
ATOM 3756 C CA . PRO A 1 474 ? -6.801 35.25 21.062 1 83.69 474 PRO A CA 1
ATOM 3757 C C . PRO A 1 474 ? -8.211 34.688 21.312 1 83.69 474 PRO A C 1
ATOM 3759 O O . PRO A 1 474 ? -9.125 34.969 20.516 1 83.69 474 PRO A O 1
ATOM 3762 N N . ASN A 1 475 ? -8.391 33.969 22.312 1 89.75 475 ASN A N 1
ATOM 3763 C CA . ASN A 1 475 ? -9.625 33.281 22.672 1 89.75 475 ASN A CA 1
ATOM 3764 C C . ASN A 1 475 ? -10.078 33.625 24.078 1 89.75 475 ASN A C 1
ATOM 3766 O O . ASN A 1 475 ? -9.258 33.781 24.984 1 89.75 475 ASN A O 1
ATOM 3770 N N . PHE A 1 476 ? -11.359 33.688 24.312 1 92.19 476 PHE A N 1
ATOM 3771 C CA . PHE A 1 476 ? -11.914 34.219 25.562 1 92.19 476 PHE A CA 1
ATOM 3772 C C . PHE A 1 476 ? -11.664 33.281 26.719 1 92.19 476 PHE A C 1
ATOM 3774 O O . PHE A 1 476 ? -11.742 33.656 27.875 1 92.19 476 PHE A O 1
ATOM 3781 N N . LYS A 1 477 ? -11.359 32.031 26.375 1 88.56 477 LYS A N 1
ATOM 3782 C CA . LYS A 1 477 ? -11.102 31.062 27.438 1 88.56 477 LYS A CA 1
ATOM 3783 C C . LYS A 1 477 ? -9.609 30.969 27.75 1 88.56 477 LYS A C 1
ATOM 3785 O O . LYS A 1 477 ? -9.219 30.438 28.797 1 88.56 477 LYS A O 1
ATOM 3790 N N . LEU A 1 478 ? -8.789 31.578 26.922 1 87.44 478 LEU A N 1
ATOM 3791 C CA . LEU A 1 478 ? -7.352 31.375 27.047 1 87.44 478 LEU A CA 1
ATOM 3792 C C . LEU A 1 478 ? -6.668 32.656 27.516 1 87.44 478 LEU A C 1
ATOM 3794 O O . LEU A 1 478 ? -5.574 32.625 28.078 1 87.44 478 LEU A O 1
ATOM 3798 N N . MET A 1 479 ? -7.305 33.812 27.188 1 87.81 479 MET A N 1
ATOM 3799 C CA . MET A 1 479 ? -6.75 35.094 27.531 1 87.81 479 MET A CA 1
ATOM 3800 C C . MET A 1 479 ? -7.828 36.031 28.078 1 87.81 479 MET A C 1
ATOM 3802 O O . MET A 1 479 ? -9 35.906 27.734 1 87.81 479 MET A O 1
ATOM 3806 N N . CYS A 1 480 ? -7.387 36.938 28.891 1 89.06 480 CYS A N 1
ATOM 3807 C CA . CYS A 1 480 ? -8.32 37.969 29.359 1 89.06 480 CYS A CA 1
ATOM 3808 C C . CYS A 1 480 ? -8.562 39.031 28.297 1 89.06 480 CYS A C 1
ATOM 3810 O O . CYS A 1 480 ? -7.805 39.125 27.328 1 89.06 480 CYS A O 1
ATOM 3812 N N . LYS A 1 481 ? -9.562 39.812 28.469 1 92.94 481 LYS A N 1
ATOM 3813 C CA . LYS A 1 481 ? -10.016 40.812 27.484 1 92.94 481 LYS A CA 1
ATOM 3814 C C . LYS A 1 481 ? -8.891 41.75 27.078 1 92.94 481 LYS A C 1
ATOM 3816 O O . LYS A 1 481 ? -8.648 41.969 25.891 1 92.94 481 LYS A O 1
ATOM 3821 N N . ASP A 1 482 ? -8.188 42.281 28.047 1 90.62 482 ASP A N 1
ATOM 3822 C CA . ASP A 1 482 ? -7.145 43.25 27.766 1 90.62 482 ASP A CA 1
ATOM 3823 C C . ASP A 1 482 ? -6.016 42.656 26.938 1 90.62 482 ASP A C 1
ATOM 3825 O O . ASP A 1 482 ? -5.496 43.281 26.016 1 90.62 482 ASP A O 1
ATOM 3829 N N . GLU A 1 483 ? -5.727 41.438 27.281 1 88.5 483 GLU A N 1
ATOM 3830 C CA . GLU A 1 483 ? -4.68 40.75 26.547 1 88.5 483 GLU A CA 1
ATOM 3831 C C . GLU A 1 483 ? -5.125 40.406 25.125 1 88.5 483 GLU A C 1
ATOM 3833 O O . GLU A 1 483 ? -4.34 40.531 24.188 1 88.5 483 GLU A O 1
ATOM 3838 N N . ARG A 1 484 ? -6.371 40.062 25 1 92.44 484 ARG A N 1
ATOM 3839 C CA . ARG A 1 484 ? -6.898 39.75 23.672 1 92.44 484 ARG A CA 1
ATOM 3840 C C . ARG A 1 484 ? -6.898 40.969 22.766 1 92.44 484 ARG A C 1
ATOM 3842 O O . ARG A 1 484 ? -6.43 40.906 21.625 1 92.44 484 ARG A O 1
ATOM 3849 N N . LYS A 1 485 ? -7.371 42.031 23.266 1 92.12 485 LYS A N 1
ATOM 3850 C CA . LYS A 1 485 ? -7.445 43.25 22.484 1 92.12 485 LYS A CA 1
ATOM 3851 C C . LYS A 1 485 ? -6.051 43.75 22.094 1 92.12 485 LYS A C 1
ATOM 3853 O O . LYS A 1 485 ? -5.832 44.188 20.969 1 92.12 485 LYS A O 1
ATOM 3858 N N . SER A 1 486 ? -5.152 43.625 23.062 1 90.31 486 SER A N 1
ATOM 3859 C CA . SER A 1 486 ? -3.777 44.062 22.812 1 90.31 486 SER A CA 1
ATOM 3860 C C . SER A 1 486 ? -3.139 43.188 21.719 1 90.31 486 SER A C 1
ATOM 3862 O O . SER A 1 486 ? -2.484 43.688 20.812 1 90.31 486 SER A O 1
ATOM 3864 N N . ALA A 1 487 ? -3.363 41.875 21.859 1 88.38 487 ALA A N 1
ATOM 3865 C CA . ALA A 1 487 ? -2.781 40.938 20.891 1 88.38 487 ALA A CA 1
ATOM 3866 C C . ALA A 1 487 ? -3.352 41.188 19.5 1 88.38 487 ALA A C 1
ATOM 3868 O O . ALA A 1 487 ? -2.617 41.156 18.516 1 88.38 487 ALA A O 1
ATOM 3869 N N . LEU A 1 488 ? -4.598 41.375 19.406 1 89 488 LEU A N 1
ATOM 3870 C CA . LEU A 1 488 ? -5.266 41.594 18.125 1 89 488 LEU A CA 1
ATOM 3871 C C . LEU A 1 488 ? -4.848 42.938 17.5 1 89 488 LEU A C 1
ATOM 3873 O O . LEU A 1 488 ? -4.66 43.031 16.281 1 89 488 LEU A O 1
ATOM 3877 N N . ARG A 1 489 ? -4.691 43.906 18.312 1 86.88 489 ARG A N 1
ATOM 3878 C CA . ARG A 1 489 ? -4.246 45.188 17.828 1 86.88 489 ARG A CA 1
ATOM 3879 C C . ARG A 1 489 ? -2.818 45.125 17.297 1 86.88 489 ARG A C 1
ATOM 3881 O O . ARG A 1 489 ? -2.512 45.688 16.234 1 86.88 489 ARG A O 1
ATOM 3888 N N . GLN A 1 490 ? -2.072 44.438 18.016 1 76.94 490 GLN A N 1
ATOM 3889 C CA . GLN A 1 490 ? -0.662 44.375 17.656 1 76.94 490 GLN A CA 1
ATOM 3890 C C . GLN A 1 490 ? -0.469 43.562 16.375 1 76.94 490 GLN A C 1
ATOM 3892 O O . GLN A 1 490 ? 0.318 43.938 15.5 1 76.94 490 GLN A O 1
ATOM 3897 N N . GLN A 1 491 ? -1.212 42.5 16.312 1 78.56 491 GLN A N 1
ATOM 3898 C CA . GLN A 1 491 ? -0.961 41.562 15.227 1 78.56 491 GLN A CA 1
ATOM 3899 C C . GLN A 1 491 ? -1.854 41.875 14.023 1 78.56 491 GLN A C 1
ATOM 3901 O O . GLN A 1 491 ? -1.43 41.719 12.875 1 78.56 491 GLN A O 1
ATOM 3906 N N . TYR A 1 492 ? -3.059 42.375 14.289 1 83 492 TYR A N 1
ATOM 3907 C CA . TYR A 1 492 ? -4.023 42.469 13.203 1 83 492 TYR A CA 1
ATOM 3908 C C . TYR A 1 492 ? -4.477 43.906 13.008 1 83 492 TYR A C 1
ATOM 3910 O O . TYR A 1 492 ? -5.152 44.219 12.031 1 83 492 TYR A O 1
ATOM 3918 N N . GLY A 1 493 ? -4.211 44.75 13.953 1 79.06 493 GLY A N 1
ATOM 3919 C CA . GLY A 1 493 ? -4.434 46.188 13.781 1 79.06 493 GLY A CA 1
ATOM 3920 C C . GLY A 1 493 ? -5.863 46.594 14.078 1 79.06 493 GLY A C 1
ATOM 3921 O O . GLY A 1 493 ? -6.324 47.625 13.586 1 79.06 493 GLY A O 1
ATOM 3922 N N . PHE A 1 494 ? -6.586 45.719 14.797 1 86.69 494 PHE A N 1
ATOM 3923 C CA . PHE A 1 494 ? -7.961 46.125 15.07 1 86.69 494 PHE A CA 1
ATOM 3924 C C . PHE A 1 494 ? -8.328 45.844 16.516 1 86.69 494 PHE A C 1
ATOM 3926 O O . PHE A 1 494 ? -7.641 45.062 17.203 1 86.69 494 PHE A O 1
ATOM 3933 N N . ASP A 1 495 ? -9.375 46.469 16.938 1 88.69 495 ASP A N 1
ATOM 3934 C CA . ASP A 1 495 ? -9.992 46.188 18.234 1 88.69 495 ASP A CA 1
ATOM 3935 C C . ASP A 1 495 ? -11.242 45.312 18.078 1 88.69 495 ASP A C 1
ATOM 3937 O O . ASP A 1 495 ? -12.203 45.75 17.406 1 88.69 495 ASP A O 1
ATOM 3941 N N . CYS A 1 496 ? -11.133 44.219 18.656 1 91.88 496 CYS A N 1
ATOM 3942 C CA . CYS A 1 496 ? -12.242 43.281 18.516 1 91.88 496 CYS A CA 1
ATOM 3943 C C . CYS A 1 496 ? -13.484 43.812 19.234 1 91.88 496 CYS A C 1
ATOM 3945 O O . CYS A 1 496 ? -13.383 44.344 20.344 1 91.88 496 CYS A O 1
ATOM 3947 N N . LYS A 1 497 ? -14.602 43.656 18.594 1 90.75 497 LYS A N 1
ATOM 3948 C CA . LYS A 1 497 ? -15.875 44.094 19.172 1 90.75 497 LYS A CA 1
ATOM 3949 C C . LYS A 1 497 ? -16.844 42.938 19.312 1 90.75 497 LYS A C 1
ATOM 3951 O O . LYS A 1 497 ? -18.062 43.125 19.344 1 90.75 497 LYS A O 1
ATOM 3956 N N . CYS A 1 498 ? -16.344 41.812 19.375 1 92 498 CYS A N 1
ATOM 3957 C CA . CYS A 1 498 ? -17.219 40.625 19.484 1 92 498 CYS A CA 1
ATOM 3958 C C . CYS A 1 498 ? -17.969 40.625 20.812 1 92 498 CYS A C 1
ATOM 3960 O O . CYS A 1 498 ? -17.703 41.469 21.672 1 92 498 CYS A O 1
ATOM 3962 N N . THR A 1 499 ? -18.844 39.656 20.969 1 90.06 499 THR A N 1
ATOM 3963 C CA . THR A 1 499 ? -19.703 39.594 22.141 1 90.06 499 THR A CA 1
ATOM 3964 C C . THR A 1 499 ? -18.875 39.469 23.422 1 90.06 499 THR A C 1
ATOM 3966 O O . THR A 1 499 ? -19.188 40.062 24.453 1 90.06 499 THR A O 1
ATOM 3969 N N . ARG A 1 500 ? -17.797 38.719 23.344 1 92.25 500 ARG A N 1
ATOM 3970 C CA . ARG A 1 500 ? -16.953 38.469 24.516 1 92.25 500 ARG A CA 1
ATOM 3971 C C . ARG A 1 500 ? -16.156 39.719 24.891 1 92.25 500 ARG A C 1
ATOM 3973 O O . ARG A 1 500 ? -15.898 39.969 26.062 1 92.25 500 ARG A O 1
ATOM 3980 N N . CYS A 1 501 ? -15.711 40.406 23.938 1 91.81 501 CYS A N 1
ATOM 3981 C CA . CYS A 1 501 ? -14.945 41.625 24.203 1 91.81 501 CYS A CA 1
ATOM 3982 C C . CYS A 1 501 ? -15.859 42.75 24.625 1 91.81 501 CYS A C 1
ATOM 3984 O O . CYS A 1 501 ? -15.43 43.688 25.328 1 91.81 501 CYS A O 1
ATOM 3986 N N . ALA A 1 502 ? -17.094 42.625 24.219 1 91.38 502 ALA A N 1
ATOM 3987 C CA . ALA A 1 502 ? -18.062 43.625 24.625 1 91.38 502 ALA A CA 1
ATOM 3988 C C . ALA A 1 502 ? -18.516 43.438 26.062 1 91.38 502 ALA A C 1
ATOM 3990 O O . ALA A 1 502 ? -18.906 44.375 26.75 1 91.38 502 ALA A O 1
ATOM 3991 N N . MET A 1 503 ? -18.344 42.188 26.375 1 86.94 503 MET A N 1
ATOM 3992 C CA . MET A 1 503 ? -18.766 41.875 27.734 1 86.94 503 MET A CA 1
ATOM 3993 C C . MET A 1 503 ? -17.672 42.219 28.734 1 86.94 503 MET A C 1
ATOM 3995 O O . MET A 1 503 ? -16.484 42.156 28.422 1 86.94 503 MET A O 1
ATOM 3999 N N . ASN A 1 504 ? -17.906 42.938 29.719 1 80.94 504 ASN A N 1
ATOM 4000 C CA . ASN A 1 504 ? -16.922 43.25 30.766 1 80.94 504 ASN A CA 1
ATOM 4001 C C . ASN A 1 504 ? -16.859 42.125 31.797 1 80.94 504 ASN A C 1
ATOM 4003 O O . ASN A 1 504 ? -17.094 42.344 33 1 80.94 504 ASN A O 1
ATOM 4007 N N . ASN A 1 505 ? -16.656 40.812 31.25 1 87.62 505 ASN A N 1
ATOM 4008 C CA . ASN A 1 505 ? -16.594 39.625 32.094 1 87.62 505 ASN A CA 1
ATOM 4009 C C . ASN A 1 505 ? -15.562 38.625 31.594 1 87.62 505 ASN A C 1
ATOM 4011 O O . ASN A 1 505 ? -15.688 38.094 30.484 1 87.62 505 ASN A O 1
ATOM 4015 N N . ASP A 1 506 ? -14.461 38.375 32.312 1 89.75 506 ASP A N 1
ATOM 4016 C CA . ASP A 1 506 ? -13.414 37.438 31.953 1 89.75 506 ASP A CA 1
ATOM 4017 C C . ASP A 1 506 ? -13.523 36.156 32.781 1 89.75 506 ASP A C 1
ATOM 4019 O O . ASP A 1 506 ? -12.516 35.5 33.094 1 89.75 506 ASP A O 1
ATOM 4023 N N . GLU A 1 507 ? -14.703 35.844 33.25 1 87.94 507 GLU A N 1
ATOM 4024 C CA . GLU A 1 507 ? -14.93 34.719 34.125 1 87.94 507 GLU A CA 1
ATOM 4025 C C . GLU A 1 507 ? -14.539 33.406 33.438 1 87.94 507 GLU A C 1
ATOM 4027 O O . GLU A 1 507 ? -14.055 32.469 34.094 1 87.94 507 GLU A O 1
ATOM 4032 N N . ALA A 1 508 ? -14.805 33.375 32.219 1 88.31 508 ALA A N 1
ATOM 4033 C CA . ALA A 1 508 ? -14.5 32.156 31.469 1 88.31 508 ALA A CA 1
ATOM 4034 C C . ALA A 1 508 ? -13.008 31.844 31.5 1 88.31 508 ALA A C 1
ATOM 4036 O O . ALA A 1 508 ? -12.609 30.672 31.609 1 88.31 508 ALA A O 1
ATOM 4037 N N . TYR A 1 509 ? -12.141 32.844 31.375 1 89.06 509 TYR A N 1
ATOM 4038 C CA . TYR A 1 509 ? -10.695 32.688 31.469 1 89.06 509 TYR A CA 1
ATOM 4039 C C . TYR A 1 509 ? -10.266 32.5 32.938 1 89.06 509 TYR A C 1
ATOM 4041 O O . TYR A 1 509 ? -9.469 31.625 33.25 1 89.06 509 TYR A O 1
ATOM 4049 N N . GLU A 1 510 ? -10.852 33.25 33.812 1 88.31 510 GLU A N 1
ATOM 4050 C CA . GLU A 1 510 ? -10.445 33.281 35.219 1 88.31 510 GLU A CA 1
ATOM 4051 C C . GLU A 1 510 ? -10.781 31.984 35.938 1 88.31 510 GLU A C 1
ATOM 4053 O O . GLU A 1 510 ? -10.117 31.609 36.906 1 88.31 510 GLU A O 1
ATOM 4058 N N . SER A 1 511 ? -11.766 31.312 35.469 1 87.75 511 SER A N 1
ATOM 4059 C CA . SER A 1 511 ? -12.164 30.062 36.094 1 87.75 511 SER A CA 1
ATOM 4060 C C . SER A 1 511 ? -11.031 29.047 36.062 1 87.75 511 SER A C 1
ATOM 4062 O O . SER A 1 511 ? -11 28.109 36.875 1 87.75 511 SER A O 1
ATOM 4064 N N . PHE A 1 512 ? -10.109 29.219 35.156 1 89.25 512 PHE A N 1
ATOM 4065 C CA . PHE A 1 512 ? -8.992 28.297 35.031 1 89.25 512 PHE A CA 1
ATOM 4066 C C . PHE A 1 512 ? -7.789 28.781 35.812 1 89.25 512 PHE A C 1
ATOM 4068 O O . PHE A 1 512 ? -6.758 28.109 35.875 1 89.25 512 PHE A O 1
ATOM 4075 N N . GLU A 1 513 ? -7.961 29.922 36.5 1 86.75 513 GLU A N 1
ATOM 4076 C CA . GLU A 1 513 ? -6.82 30.547 37.156 1 86.75 513 GLU A CA 1
ATOM 4077 C C . GLU A 1 513 ? -7.105 30.781 38.625 1 86.75 513 GLU A C 1
ATOM 4079 O O . GLU A 1 513 ? -6.203 31.156 39.406 1 86.75 513 GLU A O 1
ATOM 4084 N N . HIS A 1 514 ? -8.258 30.438 39.125 1 88.94 514 HIS A N 1
ATOM 4085 C CA . HIS A 1 514 ? -8.68 30.781 40.5 1 88.94 514 HIS A CA 1
ATOM 4086 C C . HIS A 1 514 ? -8.102 29.797 41.5 1 88.94 514 HIS A C 1
ATOM 4088 O O . HIS A 1 514 ? -8.086 28.594 41.281 1 88.94 514 HIS A O 1
ATOM 4094 N N . TYR A 1 515 ? -7.59 30.391 42.562 1 88.56 515 TYR A N 1
ATOM 4095 C CA . TYR A 1 515 ? -7.301 29.641 43.781 1 88.56 515 TYR A CA 1
ATOM 4096 C C . TYR A 1 515 ? -8.469 29.719 44.75 1 88.56 515 TYR A C 1
ATOM 4098 O O . TYR A 1 515 ? -9.281 30.641 44.688 1 88.56 515 TYR A O 1
ATOM 4106 N N . LYS A 1 516 ? -8.594 28.75 45.531 1 91 516 LYS A N 1
ATOM 4107 C CA . LYS A 1 516 ? -9.609 28.734 46.594 1 91 516 LYS A CA 1
ATOM 4108 C C . LYS A 1 516 ? -8.961 28.641 47.969 1 91 516 LYS A C 1
ATOM 4110 O O . LYS A 1 516 ? -8.133 27.75 48.219 1 91 516 LYS A O 1
ATOM 4115 N N . CYS A 1 517 ? -9.312 29.562 48.781 1 90.88 517 CYS A N 1
ATOM 4116 C CA . CYS A 1 517 ? -8.812 29.484 50.156 1 90.88 517 CYS A CA 1
ATOM 4117 C C . CYS A 1 517 ? -9.359 28.25 50.875 1 90.88 517 CYS A C 1
ATOM 4119 O O . CYS A 1 517 ? -10.57 28.062 50.938 1 90.88 517 CYS A O 1
ATOM 4121 N N . PRO A 1 518 ? -8.461 27.375 51.406 1 90.25 518 PRO A N 1
ATOM 4122 C CA . PRO A 1 518 ? -8.891 26.109 51.969 1 90.25 518 PRO A CA 1
ATOM 4123 C C . PRO A 1 518 ? -9.477 26.266 53.375 1 90.25 518 PRO A C 1
ATOM 4125 O O . PRO A 1 518 ? -10.023 25.297 53.938 1 90.25 518 PRO A O 1
ATOM 4128 N N . PHE A 1 519 ? -9.422 27.422 53.875 1 90 519 PHE A N 1
ATOM 4129 C CA . PHE A 1 519 ? -9.922 27.625 55.219 1 90 519 PHE A CA 1
ATOM 4130 C C . PHE A 1 519 ? -11.43 27.859 55.219 1 90 519 PHE A C 1
ATOM 4132 O O . PHE A 1 519 ? -11.922 28.75 54.531 1 90 519 PHE A O 1
ATOM 4139 N N . ALA A 1 520 ? -12.273 27.094 55.938 1 87.12 520 ALA A N 1
ATOM 4140 C CA . ALA A 1 520 ? -13.727 27 55.938 1 87.12 520 ALA A CA 1
ATOM 4141 C C . ALA A 1 520 ? -14.375 28.359 56.156 1 87.12 520 ALA A C 1
ATOM 4143 O O . ALA A 1 520 ? -15.406 28.672 55.562 1 87.12 520 ALA A O 1
ATOM 4144 N N . LYS A 1 521 ? -13.75 29.219 56.969 1 88.62 521 LYS A N 1
ATOM 4145 C CA . LYS A 1 521 ? -14.359 30.516 57.25 1 88.62 521 LYS A CA 1
ATOM 4146 C C . LYS A 1 521 ? -14.203 31.484 56.094 1 88.62 521 LYS A C 1
ATOM 4148 O O . LYS A 1 521 ? -14.977 32.438 55.938 1 88.62 521 LYS A O 1
ATOM 4153 N N . CYS A 1 522 ? -13.195 31.359 55.219 1 92.88 522 CYS A N 1
ATOM 4154 C CA . CYS A 1 522 ? -12.945 32.219 54.094 1 92.88 522 CYS A CA 1
ATOM 4155 C C . CYS A 1 522 ? -13.461 31.609 52.781 1 92.88 522 CYS A C 1
ATOM 4157 O O . CYS A 1 522 ? -14.469 32.062 52.25 1 92.88 522 CYS A O 1
ATOM 4159 N N . SER A 1 523 ? -13.055 30.453 52.375 1 89.62 523 SER A N 1
ATOM 4160 C CA . SER A 1 523 ? -13.422 29.641 51.219 1 89.62 523 SER A CA 1
ATOM 4161 C C . SER A 1 523 ? -13.625 30.516 49.969 1 89.62 523 SER A C 1
ATOM 4163 O O . SER A 1 523 ? -14.422 30.172 49.094 1 89.62 523 SER A O 1
ATOM 4165 N N . LYS A 1 524 ? -12.969 31.609 49.938 1 91.62 524 LYS A N 1
ATOM 4166 C CA . LYS A 1 524 ? -13.125 32.531 48.812 1 91.62 524 LYS A CA 1
ATOM 4167 C C . LYS A 1 524 ? -12.141 32.219 47.688 1 91.62 524 LYS A C 1
ATOM 4169 O O . LYS A 1 524 ? -11.078 31.625 47.938 1 91.62 524 LYS A O 1
ATOM 4174 N N . TYR A 1 525 ? -12.57 32.594 46.5 1 90.62 525 TYR A N 1
ATOM 4175 C CA . TYR A 1 525 ? -11.727 32.438 45.344 1 90.62 525 TYR A CA 1
ATOM 4176 C C . TYR A 1 525 ? -10.891 33.688 45.062 1 90.62 525 TYR A C 1
ATOM 4178 O O . TYR A 1 525 ? -11.352 34.812 45.312 1 90.62 525 TYR A O 1
ATOM 4186 N N . PHE A 1 526 ? -9.656 33.531 44.656 1 89 526 PHE A N 1
ATOM 4187 C CA . PHE A 1 526 ? -8.805 34.656 44.312 1 89 526 PHE A CA 1
ATOM 4188 C C . PHE A 1 526 ? -7.797 34.25 43.25 1 89 526 PHE A C 1
ATOM 4190 O O . PHE A 1 526 ? -7.586 33.062 42.969 1 89 526 P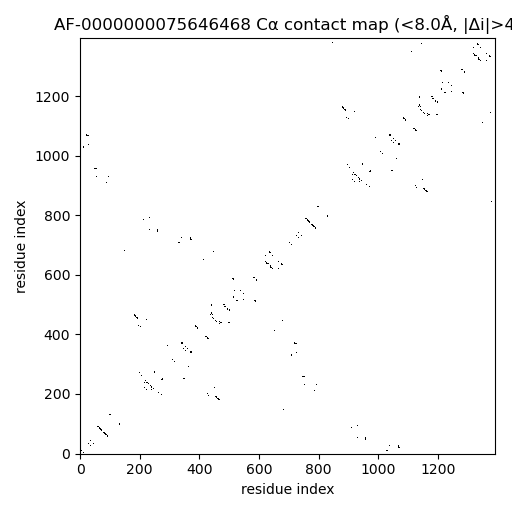HE A O 1
ATOM 4197 N N . MET A 1 527 ? -7.25 35.25 42.531 1 86 527 MET A N 1
ATOM 4198 C CA . MET A 1 527 ? -6.238 35.031 41.5 1 86 527 MET A CA 1
ATOM 4199 C C . MET A 1 527 ? -4.879 35.531 41.938 1 86 527 MET A C 1
ATOM 4201 O O . MET A 1 527 ? -4.797 36.5 42.688 1 86 527 MET A O 1
ATOM 4205 N N . LEU A 1 528 ? -3.965 34.75 41.625 1 79.69 528 LEU A N 1
ATOM 4206 C CA . LEU A 1 528 ? -2.611 35.219 41.906 1 79.69 528 LEU A CA 1
ATOM 4207 C C . LEU A 1 528 ? -2.131 36.219 40.844 1 79.69 528 LEU A C 1
ATOM 4209 O O . LEU A 1 528 ? -2.594 36.156 39.688 1 79.69 528 LEU A O 1
ATOM 4213 N N . LYS A 1 529 ? -1.335 37.188 41.25 1 70.31 529 LYS A N 1
ATOM 4214 C CA . LYS A 1 529 ? -0.772 38.156 40.312 1 70.31 529 LYS A CA 1
ATOM 4215 C C . LYS A 1 529 ? 0.022 37.469 39.219 1 70.31 529 LYS A C 1
ATOM 4217 O O . LYS A 1 529 ? 0.538 36.344 39.406 1 70.31 529 LYS A O 1
ATOM 4222 N N . GLU A 1 530 ? 0.246 38.094 38.281 1 62.78 530 GLU A N 1
ATOM 4223 C CA . GLU A 1 530 ? 0.926 37.656 37.062 1 62.78 530 GLU A CA 1
ATOM 4224 C C . GLU A 1 530 ? 2.371 37.25 37.344 1 62.78 530 GLU A C 1
ATOM 4226 O O . GLU A 1 530 ? 3.016 37.844 38.219 1 62.78 530 GLU A O 1
ATOM 4231 N N . ASN A 1 531 ? 2.906 36.062 37.188 1 56.94 531 ASN A N 1
ATOM 4232 C CA . ASN A 1 531 ? 4.273 35.562 37.281 1 56.94 531 ASN A CA 1
ATOM 4233 C C . ASN A 1 531 ? 4.496 34.781 38.562 1 56.94 531 ASN A C 1
ATOM 4235 O O . ASN A 1 531 ? 5.637 34.531 38.969 1 56.94 531 ASN A O 1
ATOM 4239 N N . ALA A 1 532 ? 3.416 34.656 39.219 1 61.97 532 ALA A N 1
ATOM 4240 C CA . ALA A 1 532 ? 3.619 33.844 40.406 1 61.97 532 ALA A CA 1
ATOM 4241 C C . ALA A 1 532 ? 3.912 32.375 40 1 61.97 532 ALA A C 1
ATOM 4243 O O . ALA A 1 532 ? 3.293 31.844 39.094 1 61.97 532 ALA A O 1
ATOM 4244 N N . ASP A 1 533 ? 5.051 31.891 40.5 1 64 533 ASP A N 1
ATOM 4245 C CA . ASP A 1 533 ? 5.383 30.484 40.312 1 64 533 ASP A CA 1
ATOM 4246 C C . ASP A 1 533 ? 4.32 29.578 40.938 1 64 533 ASP A C 1
ATOM 4248 O O . ASP A 1 533 ? 4.078 29.656 42.156 1 64 533 ASP A O 1
ATOM 4252 N N . PRO A 1 534 ? 3.629 28.891 40.125 1 62.19 534 PRO A N 1
ATOM 4253 C CA . PRO A 1 534 ? 2.58 28.016 40.656 1 62.19 534 PRO A CA 1
ATOM 4254 C C . PRO A 1 534 ? 3.111 27.031 41.688 1 62.19 534 PRO A C 1
ATOM 4256 O O . PRO A 1 534 ? 2.336 26.469 42.469 1 62.19 534 PRO A O 1
ATOM 4259 N N . PHE A 1 535 ? 4.402 26.953 41.719 1 67.31 535 PHE A N 1
ATOM 4260 C CA . PHE A 1 535 ? 4.984 25.953 42.625 1 67.31 535 PHE A CA 1
ATOM 4261 C C . PHE A 1 535 ? 5.617 26.641 43.812 1 67.31 535 PHE A C 1
ATOM 4263 O O . PHE A 1 535 ? 6.414 26.031 44.531 1 67.31 535 PHE A O 1
ATOM 4270 N N . GLU A 1 536 ? 5.219 27.844 43.938 1 69 536 GLU A N 1
ATOM 4271 C CA . GLU A 1 536 ? 5.656 28.516 45.156 1 69 536 GLU A CA 1
ATOM 4272 C C . GLU A 1 536 ? 5.141 27.781 46.406 1 69 536 GLU A C 1
ATOM 4274 O O . GLU A 1 536 ? 4.008 27.297 46.406 1 69 536 GLU A O 1
ATOM 4279 N N . LYS A 1 537 ? 5.922 27.703 47.375 1 70.62 537 LYS A N 1
ATOM 4280 C CA . LYS A 1 537 ? 5.656 26.938 48.594 1 70.62 537 LYS A CA 1
ATOM 4281 C C . LYS A 1 537 ? 4.48 27.516 49.375 1 70.62 537 LYS A C 1
ATOM 4283 O O . LYS A 1 537 ? 3.662 26.781 49.906 1 70.62 537 LYS A O 1
ATOM 4288 N N . ASP A 1 538 ? 4.434 28.891 49.406 1 80.75 538 ASP A N 1
ATOM 4289 C CA . ASP A 1 538 ? 3.383 29.484 50.219 1 80.75 538 ASP A CA 1
ATOM 4290 C C . ASP A 1 538 ? 2.672 30.609 49.469 1 80.75 538 ASP A C 1
ATOM 4292 O O . ASP A 1 538 ? 3.312 31.391 48.781 1 80.75 538 ASP A O 1
ATOM 4296 N N . ILE A 1 539 ? 1.346 30.547 49.562 1 84.75 539 ILE A N 1
ATOM 4297 C CA . ILE A 1 539 ? 0.507 31.594 49.031 1 84.75 539 ILE A CA 1
ATOM 4298 C C . ILE A 1 539 ? -0.318 32.25 50.125 1 84.75 539 ILE A C 1
ATOM 4300 O O . ILE A 1 539 ? -0.812 31.531 51.031 1 84.75 539 ILE A O 1
ATOM 4304 N N . LYS A 1 540 ? -0.3 33.531 50.125 1 87.62 540 LYS A N 1
ATOM 4305 C CA . LYS A 1 540 ? -1.106 34.25 51.125 1 87.62 540 LYS A CA 1
ATOM 4306 C C . LYS A 1 540 ? -2.477 34.625 50.531 1 87.62 540 LYS A C 1
ATOM 4308 O O . LYS A 1 540 ? -2.572 35.25 49.5 1 87.62 540 LYS A O 1
ATOM 4313 N N . CYS A 1 541 ? -3.537 34.188 51.25 1 89.75 541 CYS A N 1
ATOM 4314 C CA . CYS A 1 541 ? -4.883 34.531 50.812 1 89.75 541 CYS A CA 1
ATOM 4315 C C . CYS A 1 541 ? -5.125 36.031 50.938 1 89.75 541 CYS A C 1
ATOM 4317 O O . CYS A 1 541 ? -4.906 36.625 52 1 89.75 541 CYS A O 1
ATOM 4319 N N . PRO A 1 542 ? -5.5 36.594 49.938 1 89 542 PRO A N 1
ATOM 4320 C CA . PRO A 1 542 ? -5.719 38.062 50 1 89 542 PRO A CA 1
ATOM 4321 C C . PRO A 1 542 ? -6.941 38.438 50.844 1 89 542 PRO A C 1
ATOM 4323 O O . PRO A 1 542 ? -7.07 39.594 51.25 1 89 542 PRO A O 1
ATOM 4326 N N . MET A 1 543 ? -7.805 37.562 51.125 1 90 543 MET A N 1
ATOM 4327 C CA . MET A 1 543 ? -9.031 37.844 51.844 1 90 543 MET A CA 1
ATOM 4328 C C . MET A 1 543 ? -8.82 37.656 53.344 1 90 543 MET A C 1
ATOM 4330 O O . MET A 1 543 ? -9.062 38.594 54.125 1 90 543 MET A O 1
ATOM 4334 N N . CYS A 1 544 ? -8.305 36.5 53.75 1 92.81 544 CYS A N 1
ATOM 4335 C CA . CYS A 1 544 ? -8.164 36.25 55.188 1 92.81 544 CYS A CA 1
ATOM 4336 C C . CYS A 1 544 ? -6.715 36.406 55.625 1 92.81 544 CYS A C 1
ATOM 4338 O O . CYS A 1 544 ? -6.422 36.344 56.844 1 92.81 544 CYS A O 1
ATOM 4340 N N . LYS A 1 545 ? -5.73 36.5 54.719 1 91.69 545 LYS A N 1
ATOM 4341 C CA . LYS A 1 545 ? -4.32 36.781 54.938 1 91.69 545 LYS A CA 1
ATOM 4342 C C . LYS A 1 545 ? -3.586 35.594 55.562 1 91.69 545 LYS A C 1
ATOM 4344 O O . LYS A 1 545 ? -2.414 35.719 55.938 1 91.69 545 LYS A O 1
ATOM 4349 N N . ARG A 1 546 ? -4.266 34.5 55.594 1 91.44 546 ARG A N 1
ATOM 4350 C CA . ARG A 1 546 ? -3.6 33.312 56.094 1 91.44 546 ARG A CA 1
ATOM 4351 C C . ARG A 1 546 ? -2.695 32.688 55.031 1 91.44 546 ARG A C 1
ATOM 4353 O O . ARG A 1 546 ? -2.932 32.875 53.844 1 91.44 546 ARG A O 1
ATOM 4360 N N . ILE A 1 547 ? -1.694 31.984 55.5 1 90.38 547 ILE A N 1
ATOM 4361 C CA . ILE A 1 547 ? -0.735 31.359 54.594 1 90.38 547 ILE A CA 1
ATOM 4362 C C . ILE A 1 547 ? -1.24 29.984 54.188 1 90.38 547 ILE A C 1
ATOM 4364 O O . ILE A 1 547 ? -1.57 29.156 55.031 1 90.38 547 ILE A O 1
ATOM 4368 N N . ILE A 1 548 ? -1.41 29.828 52.875 1 88.5 548 ILE A N 1
ATOM 4369 C CA . ILE A 1 548 ? -1.807 28.547 52.312 1 88.5 548 ILE A CA 1
ATOM 4370 C C . ILE A 1 548 ? -0.563 27.734 51.938 1 88.5 548 ILE A C 1
ATOM 4372 O O . ILE A 1 548 ? 0.276 28.188 51.188 1 88.5 548 ILE A O 1
ATOM 4376 N N . ASP A 1 549 ? -0.398 26.547 52.469 1 83.88 549 ASP A N 1
ATOM 4377 C CA . ASP A 1 549 ? 0.733 25.656 52.219 1 83.88 549 ASP A CA 1
ATOM 4378 C C . ASP A 1 549 ? 0.574 24.938 50.875 1 83.88 549 ASP A C 1
ATOM 4380 O O . ASP A 1 549 ? -0.321 24.109 50.719 1 83.88 549 ASP A O 1
ATOM 4384 N N . CYS A 1 550 ? 1.43 25.25 50 1 80.62 550 CYS A N 1
ATOM 4385 C CA . CYS A 1 550 ? 1.378 24.625 48.688 1 80.62 550 CYS A CA 1
ATOM 4386 C C . CYS A 1 550 ? 2.584 23.719 48.469 1 80.62 550 CYS A C 1
ATOM 4388 O O . CYS A 1 550 ? 2.971 23.453 47.344 1 80.62 550 CYS A O 1
ATOM 4390 N N . SER A 1 551 ? 3.227 23.266 49.469 1 79.31 551 SER A N 1
ATOM 4391 C CA . SER A 1 551 ? 4.402 22.391 49.406 1 79.31 551 SER A CA 1
ATOM 4392 C C . SER A 1 551 ? 4.078 21.078 48.688 1 79.31 551 SER A C 1
ATOM 4394 O O . SER A 1 551 ? 4.969 20.438 48.125 1 79.31 551 SER A O 1
ATOM 4396 N N . THR A 1 552 ? 2.812 20.797 48.719 1 79.5 552 THR A N 1
ATOM 4397 C CA . THR A 1 552 ? 2.4 19.531 48.125 1 79.5 552 THR A CA 1
ATOM 4398 C C . THR A 1 552 ? 2.619 19.562 46.625 1 79.5 552 THR A C 1
ATOM 4400 O O . THR A 1 552 ? 2.816 18.516 46 1 79.5 552 THR A O 1
ATOM 4403 N N . PHE A 1 553 ? 2.615 20.75 46.031 1 78.06 553 PHE A N 1
ATOM 4404 C CA . PHE A 1 553 ? 2.902 20.875 44.625 1 78.06 553 PHE A CA 1
ATOM 4405 C C . PHE A 1 553 ? 4.316 20.391 44.312 1 78.06 553 PHE A C 1
ATOM 4407 O O . PHE A 1 553 ? 4.535 19.688 43.344 1 78.06 553 PHE A O 1
ATOM 4414 N N . GLN A 1 554 ? 5.16 20.703 45.156 1 75.19 554 GLN A N 1
ATOM 4415 C CA . GLN A 1 554 ? 6.57 20.375 44.969 1 75.19 554 GLN A CA 1
ATOM 4416 C C . GLN A 1 554 ? 6.809 18.875 45.188 1 75.19 554 GLN A C 1
ATOM 4418 O O . GLN A 1 554 ? 7.695 18.297 44.531 1 75.19 554 GLN A O 1
ATOM 4423 N N . LEU A 1 555 ? 6.027 18.375 46.031 1 76.62 555 LEU A N 1
ATOM 4424 C CA . LEU A 1 555 ? 6.172 16.953 46.281 1 76.62 555 LEU A CA 1
ATOM 4425 C C . LEU A 1 555 ? 5.922 16.156 45 1 76.62 555 LEU A C 1
ATOM 4427 O O . LEU A 1 555 ? 6.648 15.203 44.719 1 76.62 555 LEU A O 1
ATOM 4431 N N . ILE A 1 556 ? 4.941 16.547 44.281 1 79.19 556 ILE A N 1
ATOM 4432 C CA . ILE A 1 556 ? 4.621 15.844 43.031 1 79.19 556 ILE A CA 1
ATOM 4433 C C . ILE A 1 556 ? 5.711 16.109 42 1 79.19 556 ILE A C 1
ATOM 4435 O O . ILE A 1 556 ? 6.152 15.18 41.312 1 79.19 556 ILE A O 1
ATOM 4439 N N . ALA A 1 557 ? 6.125 17.297 42 1 69.38 557 ALA A N 1
ATOM 4440 C CA . ALA A 1 557 ? 7.148 17.688 41.031 1 69.38 557 ALA A CA 1
ATOM 4441 C C . ALA A 1 557 ? 8.477 16.984 41.312 1 69.38 557 ALA A C 1
ATOM 4443 O O . ALA A 1 557 ? 9.203 16.609 40.406 1 69.38 557 ALA A O 1
ATOM 4444 N N . ALA A 1 558 ? 8.812 16.812 42.531 1 65 558 ALA A N 1
ATOM 4445 C CA . ALA A 1 558 ? 10.07 16.203 42.969 1 65 558 ALA A CA 1
ATOM 4446 C C . ALA A 1 558 ? 10.062 14.695 42.75 1 65 558 ALA A C 1
ATOM 4448 O O . ALA A 1 558 ? 11.117 14.078 42.594 1 65 558 ALA A O 1
ATOM 4449 N N . GLY A 1 559 ? 8.93 14.023 42.875 1 63.28 559 GLY A N 1
ATOM 4450 C CA . GLY A 1 559 ? 8.852 12.594 42.625 1 63.28 559 GLY A CA 1
ATOM 4451 C C . GLY A 1 559 ? 9.352 12.188 41.25 1 63.28 559 GLY A C 1
ATOM 4452 O O . GLY A 1 559 ? 9.719 11.031 41.031 1 63.28 559 GLY A O 1
ATOM 4453 N N . MET A 1 560 ? 9.367 13.047 40.281 1 58.12 560 MET A N 1
ATOM 4454 C CA . MET A 1 560 ? 9.859 12.789 38.938 1 58.12 560 MET A CA 1
ATOM 4455 C C . MET A 1 560 ? 11.367 12.516 38.938 1 58.12 560 MET A C 1
ATOM 4457 O O . MET A 1 560 ? 11.875 11.781 38.094 1 58.12 560 MET A O 1
ATOM 4461 N N . THR A 1 561 ? 12.039 13.141 39.844 1 52.03 561 THR A N 1
ATOM 4462 C CA . THR A 1 561 ? 13.5 13.102 39.812 1 52.03 561 THR A CA 1
ATOM 4463 C C . THR A 1 561 ? 14.023 11.914 40.594 1 52.03 561 THR A C 1
ATOM 4465 O O . THR A 1 561 ? 15.211 11.586 40.531 1 52.03 561 THR A O 1
ATOM 4468 N N . SER A 1 562 ? 13.148 11.258 41.375 1 52.38 562 SER A N 1
ATOM 4469 C CA . SER A 1 562 ? 13.711 10.195 42.219 1 52.38 562 SER A CA 1
ATOM 4470 C C . SER A 1 562 ? 13.875 8.906 41.438 1 52.38 562 SER A C 1
ATOM 4472 O O . SER A 1 562 ? 12.953 8.469 40.75 1 52.38 562 SER A O 1
ATOM 4474 N N . GLU A 1 563 ? 15.016 8.672 41 1 49.97 563 GLU A N 1
ATOM 4475 C CA . GLU A 1 563 ? 15.438 7.43 40.344 1 49.97 563 GLU A CA 1
ATOM 4476 C C . GLU A 1 563 ? 14.914 6.215 41.094 1 49.97 563 GLU A C 1
ATOM 4478 O O . GLU A 1 563 ? 15.172 5.074 40.719 1 49.97 563 GLU A O 1
ATOM 4483 N N . GLN A 1 564 ? 14.32 6.344 42.188 1 48.31 564 GLN A N 1
ATOM 4484 C CA . GLN A 1 564 ? 13.961 5.18 42.969 1 48.31 564 GLN A CA 1
ATOM 4485 C C . GLN A 1 564 ? 12.789 4.422 42.375 1 48.31 564 GLN A C 1
ATOM 4487 O O . GLN A 1 564 ? 11.953 5.012 41.688 1 48.31 564 GLN A O 1
ATOM 4492 N N . GLU A 1 565 ? 12.891 3.164 42.25 1 53.06 565 GLU A N 1
ATOM 4493 C CA . GLU A 1 565 ? 11.844 2.229 41.844 1 53.06 565 GLU A CA 1
ATOM 4494 C C . GLU A 1 565 ? 10.484 2.648 42.375 1 53.06 565 GLU A C 1
ATOM 4496 O O . GLU A 1 565 ? 10.297 2.758 43.594 1 53.06 565 GLU A O 1
ATOM 4501 N N . SER A 1 566 ? 9.812 3.465 41.719 1 59.69 566 SER A N 1
ATOM 4502 C CA . SER A 1 566 ? 8.531 4.02 42.125 1 59.69 566 SER A CA 1
ATOM 4503 C C . SER A 1 566 ? 7.539 2.918 42.5 1 59.69 566 SER A C 1
ATOM 4505 O O . SER A 1 566 ? 7.234 2.055 41.656 1 59.69 566 SER A O 1
ATOM 4507 N N . GLY A 1 567 ? 7.551 2.545 43.781 1 65.06 567 GLY A N 1
ATOM 4508 C CA . GLY A 1 567 ? 6.602 1.571 44.281 1 65.06 567 GLY A CA 1
ATOM 4509 C C . GLY A 1 567 ? 5.227 2.158 44.562 1 65.06 567 GLY A C 1
ATOM 4510 O O . GLY A 1 567 ? 4.953 3.303 44.188 1 65.06 567 GLY A O 1
ATOM 4511 N N . TYR A 1 568 ? 4.289 1.47 44.969 1 75.31 568 TYR A N 1
ATOM 4512 C CA . TYR A 1 568 ? 2.895 1.819 45.219 1 75.31 568 TYR A CA 1
ATOM 4513 C C . TYR A 1 568 ? 2.777 2.885 46.281 1 75.31 568 TYR A C 1
ATOM 4515 O O . TYR A 1 568 ? 1.892 3.742 46.25 1 75.31 568 TYR A O 1
ATOM 4523 N N . GLU A 1 569 ? 3.711 2.9 47.25 1 78.69 569 GLU A N 1
ATOM 4524 C CA . GLU A 1 569 ? 3.639 3.873 48.312 1 78.69 569 GLU A CA 1
ATOM 4525 C C . GLU A 1 569 ? 3.887 5.289 47.812 1 78.69 569 GLU A C 1
ATOM 4527 O O . GLU A 1 569 ? 3.205 6.23 48.219 1 78.69 569 GLU A O 1
ATOM 4532 N N . GLU A 1 570 ? 4.836 5.344 47 1 78 570 GLU A N 1
ATOM 4533 C CA . GLU A 1 570 ? 5.141 6.648 46.406 1 78 570 GLU A CA 1
ATOM 4534 C C . GLU A 1 570 ? 3.988 7.148 45.531 1 78 570 GLU A C 1
ATOM 45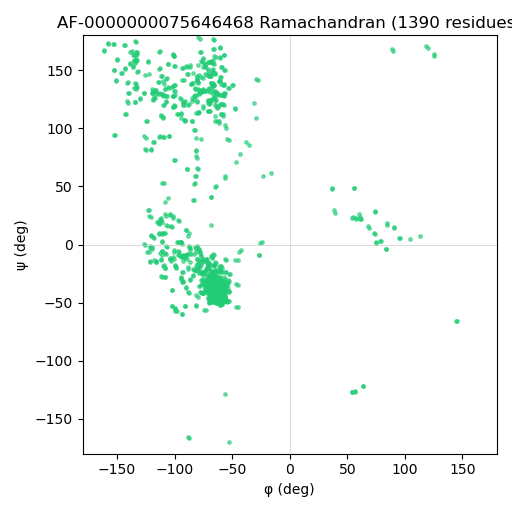36 O O . GLU A 1 570 ? 3.703 8.344 45.5 1 78 570 GLU A O 1
ATOM 4541 N N . PHE A 1 571 ? 3.389 6.258 44.875 1 87.31 571 PHE A N 1
ATOM 4542 C CA . PHE A 1 571 ? 2.23 6.605 44.062 1 87.31 571 PHE A CA 1
ATOM 4543 C C . PHE A 1 571 ? 1.095 7.133 44.938 1 87.31 571 PHE A C 1
ATOM 4545 O O . PHE A 1 571 ? 0.461 8.133 44.594 1 87.31 571 PHE A O 1
ATOM 4552 N N . ASP A 1 572 ? 0.913 6.496 46.062 1 87.06 572 ASP A N 1
ATOM 4553 C CA . ASP A 1 572 ? -0.139 6.906 46.969 1 87.06 572 ASP A CA 1
ATOM 4554 C C . ASP A 1 572 ? 0.129 8.305 47.531 1 87.06 572 ASP A C 1
ATOM 4556 O O . ASP A 1 572 ? -0.796 9.102 47.688 1 87.06 572 ASP A O 1
ATOM 4560 N N . GLU A 1 573 ? 1.31 8.508 47.781 1 84.94 573 GLU A N 1
ATOM 4561 C CA . GLU A 1 573 ? 1.691 9.828 48.281 1 84.94 573 GLU A CA 1
ATOM 4562 C C . GLU A 1 573 ? 1.462 10.906 47.219 1 84.94 573 GLU A C 1
ATOM 4564 O O . GLU A 1 573 ? 1.015 12.008 47.562 1 84.94 573 GLU A O 1
ATOM 4569 N N . ALA A 1 574 ? 1.838 10.57 46.062 1 87.44 574 ALA A N 1
ATOM 4570 C CA . ALA A 1 574 ? 1.655 11.523 44.969 1 87.44 574 ALA A CA 1
ATOM 4571 C C . ALA A 1 574 ? 0.177 11.828 44.719 1 87.44 574 ALA A C 1
ATOM 4573 O O . ALA A 1 574 ? -0.2 12.984 44.531 1 87.44 574 ALA A O 1
ATOM 4574 N N . MET A 1 575 ? -0.605 10.812 44.812 1 90.44 575 MET A N 1
ATOM 4575 C CA . MET A 1 575 ? -2.039 10.984 44.594 1 90.44 575 MET A CA 1
ATOM 4576 C C . MET A 1 575 ? -2.678 11.742 45.75 1 90.44 575 MET A C 1
ATOM 4578 O O . MET A 1 575 ? -3.615 12.523 45.562 1 90.44 575 MET A O 1
ATOM 4582 N N . ASP A 1 576 ? -2.191 11.477 46.906 1 89.5 576 ASP A N 1
ATOM 4583 C CA . ASP A 1 576 ? -2.668 12.227 48.062 1 89.5 576 ASP A CA 1
ATOM 4584 C C . ASP A 1 576 ? -2.279 13.703 47.969 1 89.5 576 ASP A C 1
ATOM 4586 O O . ASP A 1 576 ? -3.068 14.586 48.312 1 89.5 576 ASP A O 1
ATOM 4590 N N . ALA A 1 577 ? -1.102 13.883 47.594 1 87.88 577 ALA A N 1
ATOM 4591 C CA . ALA A 1 577 ? -0.652 15.25 47.344 1 87.88 577 ALA A CA 1
ATOM 4592 C C . ALA A 1 577 ? -1.519 15.953 46.312 1 87.88 577 ALA A C 1
ATOM 4594 O O . ALA A 1 577 ? -1.855 17.125 46.469 1 87.88 577 ALA A O 1
ATOM 4595 N N . TYR A 1 578 ? -1.816 15.242 45.25 1 91.81 578 TYR A N 1
ATOM 4596 C CA . TYR A 1 578 ? -2.682 15.797 44.219 1 91.81 578 TYR A CA 1
ATOM 4597 C C . TYR A 1 578 ? -4.051 16.156 44.781 1 91.81 578 TYR A C 1
ATOM 4599 O O . TYR A 1 578 ? -4.602 17.219 44.469 1 91.81 578 TYR A O 1
ATOM 4607 N N . SER A 1 579 ? -4.582 15.328 45.656 1 91.75 579 SER A N 1
ATOM 4608 C CA . SER A 1 579 ? -5.875 15.578 46.281 1 91.75 579 SER A CA 1
ATOM 4609 C C . SER A 1 579 ? -5.832 16.812 47.156 1 91.75 579 SER A C 1
ATOM 4611 O O . SER A 1 579 ? -6.801 17.578 47.25 1 91.75 579 SER A O 1
ATOM 4613 N N . LYS A 1 580 ? -4.785 16.969 47.812 1 88.25 580 LYS A N 1
ATOM 4614 C CA . LYS A 1 580 ? -4.605 18.156 48.625 1 88.25 580 LYS A CA 1
ATOM 4615 C C . LYS A 1 580 ? -4.523 19.422 47.781 1 88.25 580 LYS A C 1
ATOM 4617 O O . LYS A 1 580 ? -5.078 20.453 48.156 1 88.25 580 LYS A O 1
ATOM 4622 N N . CYS A 1 581 ? -3.83 19.328 46.719 1 87.75 581 CYS A N 1
ATOM 4623 C CA . CYS A 1 581 ? -3.717 20.469 45.812 1 87.75 581 CYS A CA 1
ATOM 4624 C C . CYS A 1 581 ? -5.082 20.859 45.281 1 87.75 581 CYS A C 1
ATOM 4626 O O . CYS A 1 581 ? -5.352 22.047 45.062 1 87.75 581 CYS A O 1
ATOM 4628 N N . LYS A 1 582 ? -5.934 19.906 45.094 1 90.38 582 LYS A N 1
ATOM 4629 C CA . LYS A 1 582 ? -7.262 20.156 44.531 1 90.38 582 LYS A CA 1
ATOM 4630 C C . LYS A 1 582 ? -8.094 21.031 45.469 1 90.38 582 LYS A C 1
ATOM 4632 O O . LYS A 1 582 ? -8.977 21.766 45 1 90.38 582 LYS A O 1
ATOM 4637 N N . THR A 1 583 ? -7.738 21.031 46.688 1 89.38 583 THR A N 1
ATOM 4638 C CA . THR A 1 583 ? -8.516 21.797 47.656 1 89.38 583 THR A CA 1
ATOM 4639 C C . THR A 1 583 ? -8.188 23.297 47.562 1 89.38 583 THR A C 1
ATOM 4641 O O . THR A 1 583 ? -8.961 24.141 48 1 89.38 583 THR A O 1
ATOM 4644 N N . VAL A 1 584 ? -7.086 23.609 46.969 1 89.75 584 VAL A N 1
ATOM 4645 C CA . VAL A 1 584 ? -6.656 25 46.906 1 89.75 584 VAL A CA 1
ATOM 4646 C C . VAL A 1 584 ? -6.84 25.531 45.469 1 89.75 584 VAL A C 1
ATOM 4648 O O . VAL A 1 584 ? -6.668 26.719 45.219 1 89.75 584 VAL A O 1
ATOM 4651 N N . LEU A 1 585 ? -7.172 24.672 44.531 1 89.38 585 LEU A N 1
ATOM 4652 C CA . LEU A 1 585 ? -7.312 25.031 43.125 1 89.38 585 LEU A CA 1
ATOM 4653 C C . LEU A 1 585 ? -8.766 24.953 42.688 1 89.38 585 LEU A C 1
ATOM 4655 O O . LEU A 1 585 ? -9.516 24.094 43.188 1 89.38 585 LEU A O 1
ATOM 4659 N N . SER A 1 586 ? -9.125 25.844 41.812 1 89.38 586 SER A N 1
ATOM 4660 C CA . SER A 1 586 ? -10.461 25.734 41.219 1 89.38 586 SER A CA 1
ATOM 4661 C C . SER A 1 586 ? -10.633 24.406 40.469 1 89.38 586 SER A C 1
ATOM 4663 O O . SER A 1 586 ? -9.648 23.719 40.188 1 89.38 586 SER A O 1
ATOM 4665 N N . GLU A 1 587 ? -11.844 24.125 40.094 1 90 587 GLU A N 1
ATOM 4666 C CA . GLU A 1 587 ? -12.234 22.844 39.5 1 90 587 GLU A CA 1
ATOM 4667 C C . GLU A 1 587 ? -11.43 22.547 38.25 1 90 587 GLU A C 1
ATOM 4669 O O . GLU A 1 587 ? -11.016 21.406 38.031 1 90 587 GLU A O 1
ATOM 4674 N N . TYR A 1 588 ? -11.156 23.578 37.5 1 91.38 588 TYR A N 1
ATOM 4675 C CA . TYR A 1 588 ? -10.508 23.344 36.219 1 91.38 588 TYR A CA 1
ATOM 4676 C C . TYR A 1 588 ? -9.195 24.125 36.125 1 91.38 588 TYR A C 1
ATOM 4678 O O . TYR A 1 588 ? -8.797 24.547 35.031 1 91.38 588 TYR A O 1
ATOM 4686 N N . HIS A 1 589 ? -8.562 24.344 37.25 1 88.5 589 HIS A N 1
ATOM 4687 C CA . HIS A 1 589 ? -7.332 25.125 37.25 1 88.5 589 HIS A CA 1
ATOM 4688 C C . HIS A 1 589 ? -6.25 24.484 36.406 1 88.5 589 HIS A C 1
ATOM 4690 O O . HIS A 1 589 ? -6.094 23.266 36.406 1 88.5 589 HIS A O 1
ATOM 4696 N N . GLU A 1 590 ? -5.434 25.266 35.719 1 86.25 590 GLU A N 1
ATOM 4697 C CA . GLU A 1 590 ? -4.426 24.797 34.75 1 86.25 590 GLU A CA 1
ATOM 4698 C C . GLU A 1 590 ? -3.322 24.016 35.469 1 86.25 590 GLU A C 1
ATOM 4700 O O . GLU A 1 590 ? -2.764 23.078 34.875 1 86.25 590 GLU A O 1
ATOM 4705 N N . THR A 1 591 ? -3.064 24.312 36.625 1 84.94 591 THR A N 1
ATOM 4706 C CA . THR A 1 591 ? -1.991 23.656 37.375 1 84.94 591 THR A CA 1
ATOM 4707 C C . THR A 1 591 ? -2.303 22.188 37.562 1 84.94 591 THR A C 1
ATOM 4709 O O . THR A 1 591 ? -1.392 21.359 37.656 1 84.94 591 THR A O 1
ATOM 4712 N N . LYS A 1 592 ? -3.588 21.812 37.688 1 88.88 592 LYS A N 1
ATOM 4713 C CA . LYS A 1 592 ? -3.98 20.406 37.812 1 88.88 592 LYS A CA 1
ATOM 4714 C C . LYS A 1 592 ? -3.475 19.594 36.625 1 88.88 592 LYS A C 1
ATOM 4716 O O . LYS A 1 592 ? -3.105 18.422 36.781 1 88.88 592 LYS A O 1
ATOM 4721 N N . ILE A 1 593 ? -3.445 20.25 35.438 1 88.56 593 ILE A N 1
ATOM 4722 C CA . ILE A 1 593 ? -2.975 19.594 34.219 1 88.56 593 ILE A CA 1
ATOM 4723 C C . ILE A 1 593 ? -1.485 19.281 34.344 1 88.56 593 ILE A C 1
ATOM 4725 O O . ILE A 1 593 ? -1.048 18.172 34.031 1 88.56 593 ILE A O 1
ATOM 4729 N N . THR A 1 594 ? -0.745 20.219 34.719 1 83.56 594 THR A N 1
ATOM 4730 C CA . THR A 1 594 ? 0.694 20.047 34.906 1 83.56 594 THR A CA 1
ATOM 4731 C C . THR A 1 594 ? 0.999 18.938 35.906 1 83.56 594 THR A C 1
ATOM 4733 O O . THR A 1 594 ? 1.854 18.094 35.625 1 83.56 594 THR A O 1
ATOM 4736 N N . LEU A 1 595 ? 0.304 18.984 37 1 85.5 595 LEU A N 1
ATOM 4737 C CA . LEU A 1 595 ? 0.524 18 38.062 1 85.5 595 LEU A CA 1
ATOM 4738 C C . LEU A 1 595 ? 0.127 16.609 37.562 1 85.5 595 LEU A C 1
ATOM 4740 O O . LEU A 1 595 ? 0.854 15.633 37.781 1 85.5 595 LEU A O 1
ATOM 4744 N N . ALA A 1 596 ? -1.066 16.516 36.938 1 89.81 596 ALA A N 1
ATOM 4745 C CA . ALA A 1 596 ? -1.521 15.242 36.406 1 89.81 596 ALA A CA 1
ATOM 4746 C C . ALA A 1 596 ? -0.515 14.672 35.406 1 89.81 596 ALA A C 1
ATOM 4748 O O . ALA A 1 596 ? -0.242 13.469 35.406 1 89.81 596 ALA A O 1
ATOM 4749 N N . HIS A 1 597 ? -0.03 15.508 34.562 1 87.12 597 HIS A N 1
ATOM 4750 C CA . HIS A 1 597 ? 0.968 15.102 33.562 1 87.12 597 HIS A CA 1
ATOM 4751 C C . HIS A 1 597 ? 2.195 14.5 34.25 1 87.12 597 HIS A C 1
ATOM 4753 O O . HIS A 1 597 ? 2.711 13.469 33.812 1 87.12 597 HIS A O 1
ATOM 4759 N N . MET A 1 598 ? 2.666 15.086 35.25 1 81.81 598 MET A N 1
ATOM 4760 C CA . MET A 1 598 ? 3.816 14.594 36 1 81.81 598 MET A CA 1
ATOM 4761 C C . MET A 1 598 ? 3.531 13.219 36.594 1 81.81 598 MET A C 1
ATOM 4763 O O . MET A 1 598 ? 4.395 12.336 36.562 1 81.81 598 MET A O 1
ATOM 4767 N N . ILE A 1 599 ? 2.375 13.086 37.094 1 86.25 599 ILE A N 1
ATOM 4768 C CA . ILE A 1 599 ? 1.991 11.812 37.688 1 86.25 599 ILE A CA 1
ATOM 4769 C C . ILE A 1 599 ? 1.941 10.727 36.594 1 86.25 599 ILE A C 1
ATOM 4771 O O . ILE A 1 599 ? 2.426 9.609 36.812 1 86.25 599 ILE A O 1
ATOM 4775 N N . PHE A 1 600 ? 1.367 11.047 35.438 1 88.38 600 PHE A N 1
ATOM 4776 C CA . PHE A 1 600 ? 1.309 10.086 34.344 1 88.38 600 PHE A CA 1
ATOM 4777 C C . PHE A 1 600 ? 2.711 9.664 33.906 1 88.38 600 PHE A C 1
ATOM 4779 O O . PHE A 1 600 ? 2.973 8.477 33.719 1 88.38 600 PHE A O 1
ATOM 4786 N N . LEU A 1 601 ? 3.551 10.641 33.688 1 78.5 601 LEU A N 1
ATOM 4787 C CA . LEU A 1 601 ? 4.906 10.383 33.188 1 78.5 601 LEU A CA 1
ATOM 4788 C C . LEU A 1 601 ? 5.629 9.398 34.125 1 78.5 601 LEU A C 1
ATOM 4790 O O . LEU A 1 601 ? 6.387 8.547 33.656 1 78.5 601 LEU A O 1
ATOM 4794 N N . GLN A 1 602 ? 5.324 9.484 35.312 1 76.94 602 GLN A N 1
ATOM 4795 C CA . GLN A 1 602 ? 6.066 8.688 36.312 1 76.94 602 GLN A CA 1
ATOM 4796 C C . GLN A 1 602 ? 5.414 7.328 36.531 1 76.94 602 GLN A C 1
ATOM 4798 O O . GLN A 1 602 ? 6.102 6.32 36.688 1 76.94 602 GLN A O 1
ATOM 4803 N N . TYR A 1 603 ? 4.117 7.27 36.5 1 82.56 603 TYR A N 1
ATOM 4804 C CA . TYR A 1 603 ? 3.494 6.078 37.062 1 82.56 603 TYR A CA 1
ATOM 4805 C C . TYR A 1 603 ? 2.707 5.32 36 1 82.56 603 TYR A C 1
ATOM 4807 O O . TYR A 1 603 ? 2.361 4.152 36.188 1 82.56 603 TYR A O 1
ATOM 4815 N N . LEU A 1 604 ? 2.426 5.863 34.844 1 85.81 604 LEU A N 1
ATOM 4816 C CA . LEU A 1 604 ? 1.65 5.195 33.781 1 85.81 604 LEU A CA 1
ATOM 4817 C C . LEU A 1 604 ? 2.344 3.918 33.344 1 85.81 604 LEU A C 1
ATOM 4819 O O . LEU A 1 604 ? 1.692 2.889 33.156 1 85.81 604 LEU A O 1
ATOM 4823 N N . PRO A 1 605 ? 3.645 3.936 33.156 1 76.94 605 PRO A N 1
ATOM 4824 C CA . PRO A 1 605 ? 4.316 2.721 32.688 1 76.94 605 PRO A CA 1
ATOM 4825 C C . PRO A 1 605 ? 4.145 1.548 33.656 1 76.94 605 PRO A C 1
ATOM 4827 O O . PRO A 1 605 ? 4.258 0.388 33.25 1 76.94 605 PRO A O 1
ATOM 4830 N N . PHE A 1 606 ? 3.795 1.858 34.875 1 75.25 606 PHE A N 1
ATOM 4831 C CA . PHE A 1 606 ? 3.709 0.811 35.906 1 75.25 606 PHE A CA 1
ATOM 4832 C C . PHE A 1 606 ? 2.256 0.534 36.281 1 75.25 606 PHE A C 1
ATOM 4834 O O . PHE A 1 606 ? 1.982 -0.23 37.188 1 75.25 606 PHE A O 1
ATOM 4841 N N . SER A 1 607 ? 1.383 1.067 35.562 1 82.75 607 SER A N 1
ATOM 4842 C CA . SER A 1 607 ? -0.031 1.006 35.906 1 82.75 607 SER A CA 1
ATOM 4843 C C . SER A 1 607 ? -0.558 -0.423 35.844 1 82.75 607 SER A C 1
ATOM 4845 O O . SER A 1 607 ? -1.483 -0.788 36.562 1 82.75 607 SER A O 1
ATOM 4847 N N . GLY A 1 608 ? -0.003 -1.209 35.062 1 76.5 608 GLY A N 1
ATOM 4848 C CA . GLY A 1 608 ? -0.475 -2.572 34.875 1 76.5 608 GLY A CA 1
ATOM 4849 C C . GLY A 1 608 ? -0.089 -3.49 36.031 1 76.5 608 GLY A C 1
ATOM 4850 O O . GLY A 1 608 ? -0.635 -4.586 36.156 1 76.5 608 GLY A O 1
ATOM 4851 N N . LEU A 1 609 ? 0.801 -3.072 36.875 1 70.62 609 LEU A N 1
ATOM 4852 C CA . LEU A 1 609 ? 1.331 -3.92 37.938 1 70.62 609 LEU A CA 1
ATOM 4853 C C . LEU A 1 609 ? 0.406 -3.914 39.156 1 70.62 609 LEU A C 1
ATOM 4855 O O . LEU A 1 609 ? 0.457 -4.824 39.969 1 70.62 609 LEU A O 1
ATOM 4859 N N . ASP A 1 610 ? -0.467 -2.879 39.312 1 78.88 610 ASP A N 1
ATOM 4860 C CA . ASP A 1 610 ? -1.359 -2.736 40.469 1 78.88 610 ASP A CA 1
ATOM 4861 C C . ASP A 1 610 ? -2.729 -2.217 40.031 1 78.88 610 ASP A C 1
ATOM 4863 O O . ASP A 1 610 ? -2.834 -1.129 39.469 1 78.88 610 ASP A O 1
ATOM 4867 N N . ASP A 1 611 ? -3.703 -2.99 40.344 1 83.75 611 ASP A N 1
ATOM 4868 C CA . ASP A 1 611 ? -5.062 -2.654 39.938 1 83.75 611 ASP A CA 1
ATOM 4869 C C . ASP A 1 611 ? -5.516 -1.337 40.562 1 83.75 611 ASP A C 1
ATOM 4871 O O . ASP A 1 611 ? -6.312 -0.604 39.969 1 83.75 611 ASP A O 1
ATOM 4875 N N . ARG A 1 612 ? -5.164 -1.139 41.75 1 83.19 612 ARG A N 1
ATOM 4876 C CA . ARG A 1 612 ? -5.535 0.102 42.406 1 83.19 612 ARG A CA 1
ATOM 4877 C C . ARG A 1 612 ? -4.914 1.309 41.719 1 83.19 612 ARG A C 1
ATOM 4879 O O . ARG A 1 612 ? -5.559 2.348 41.562 1 83.19 612 ARG A O 1
ATOM 4886 N N . CYS A 1 613 ? -3.666 1.171 41.344 1 85.88 613 CYS A N 1
ATOM 4887 C CA . CYS A 1 613 ? -2.973 2.221 40.625 1 85.88 613 CYS A CA 1
ATOM 4888 C C . CYS A 1 613 ? -3.664 2.502 39.281 1 85.88 613 CYS A C 1
ATOM 4890 O O . CYS A 1 613 ? -3.885 3.66 38.938 1 85.88 613 CYS A O 1
ATOM 4892 N N . LEU A 1 614 ? -3.99 1.433 38.625 1 89.62 614 LEU A N 1
ATOM 4893 C CA . LEU A 1 614 ? -4.641 1.556 37.344 1 89.62 614 LEU A CA 1
ATOM 4894 C C . LEU A 1 614 ? -5.969 2.293 37.469 1 89.62 614 LEU A C 1
ATOM 4896 O O . LEU A 1 614 ? -6.266 3.186 36.656 1 89.62 614 LEU A O 1
ATOM 4900 N N . ARG A 1 615 ? -6.711 1.986 38.438 1 89.94 615 ARG A N 1
ATOM 4901 C CA . ARG A 1 615 ? -8.016 2.6 38.656 1 89.94 615 ARG A CA 1
ATOM 4902 C C . ARG A 1 615 ? -7.883 4.086 38.969 1 89.94 615 ARG A C 1
ATOM 4904 O O . ARG A 1 615 ? -8.633 4.906 38.438 1 89.94 615 ARG A O 1
ATOM 4911 N N . ARG A 1 616 ? -6.969 4.43 39.812 1 91.75 616 ARG A N 1
ATOM 4912 C CA . ARG A 1 616 ? -6.766 5.824 40.219 1 91.75 616 ARG A CA 1
ATOM 4913 C C . ARG A 1 616 ? -6.227 6.645 39.031 1 91.75 616 ARG A C 1
ATOM 4915 O O . ARG A 1 616 ? -6.605 7.805 38.875 1 91.75 616 ARG A O 1
ATOM 4922 N N . LEU A 1 617 ? -5.383 6.047 38.281 1 92.94 617 LEU A N 1
ATOM 4923 C CA . LEU A 1 617 ? -4.848 6.738 37.125 1 92.94 617 LEU A CA 1
ATOM 4924 C C . LEU A 1 617 ? -5.938 6.957 36.062 1 92.94 617 LEU A C 1
ATOM 4926 O O . LEU A 1 617 ? -5.949 7.98 35.375 1 92.94 617 LEU A O 1
ATOM 4930 N N . LYS A 1 618 ? -6.785 6.004 35.906 1 93.88 618 LYS A N 1
ATOM 4931 C CA . LYS A 1 618 ? -7.906 6.18 35 1 93.88 618 LYS A CA 1
ATOM 4932 C C . LYS A 1 618 ? -8.797 7.336 35.438 1 93.88 618 LYS A C 1
ATOM 4934 O O . LYS A 1 618 ? -9.25 8.125 34.594 1 93.88 618 LYS A O 1
ATOM 4939 N N . LYS A 1 619 ? -9.016 7.402 36.688 1 94.06 619 LYS A N 1
ATOM 4940 C CA . LYS A 1 619 ? -9.812 8.508 37.219 1 94.06 619 LYS A CA 1
ATOM 4941 C C . LYS A 1 619 ? -9.117 9.844 36.969 1 94.06 619 LYS A C 1
ATOM 4943 O O . LYS A 1 619 ? -9.773 10.844 36.656 1 94.06 619 LYS A O 1
ATOM 4948 N N . LEU A 1 620 ? -7.863 9.859 37.219 1 94.12 620 LEU A N 1
ATOM 4949 C CA . LEU A 1 620 ? -7.074 11.055 36.938 1 94.12 620 LEU A CA 1
ATOM 4950 C C . LEU A 1 620 ? -7.148 11.43 35.469 1 94.12 620 LEU A C 1
ATOM 4952 O O . LEU A 1 620 ? -7.238 12.609 35.125 1 94.12 620 LEU A O 1
ATOM 4956 N N . ALA A 1 621 ? -7.078 10.445 34.594 1 95.44 621 ALA A N 1
ATOM 4957 C CA . ALA A 1 621 ? -7.176 10.688 33.156 1 95.44 621 ALA A CA 1
ATOM 4958 C C . ALA A 1 621 ? -8.531 11.273 32.812 1 95.44 621 ALA A C 1
ATOM 4960 O O . ALA A 1 621 ? -8.625 12.141 31.922 1 95.44 621 ALA A O 1
ATOM 4961 N N . HIS A 1 622 ? -9.57 10.789 33.469 1 95.94 622 HIS A N 1
ATOM 4962 C CA . HIS A 1 622 ? -10.898 11.352 33.281 1 95.94 622 HIS A CA 1
ATOM 4963 C C . HIS A 1 622 ? -10.914 12.844 33.594 1 95.94 622 HIS A C 1
ATOM 4965 O O . HIS A 1 622 ? -11.43 13.641 32.812 1 95.94 622 HIS A O 1
ATOM 4971 N N . GLU A 1 623 ? -10.367 13.148 34.688 1 94.75 623 GLU A N 1
ATOM 4972 C CA . GLU A 1 623 ? -10.312 14.547 35.094 1 94.75 623 GLU A CA 1
ATOM 4973 C C . GLU A 1 623 ? -9.469 15.367 34.125 1 94.75 623 GLU A C 1
ATOM 4975 O O . GLU A 1 623 ? -9.828 16.5 33.781 1 94.75 623 GLU A O 1
ATOM 4980 N N . PHE A 1 624 ? -8.352 14.828 33.75 1 94.69 624 PHE A N 1
ATOM 4981 C CA . PHE A 1 624 ? -7.445 15.453 32.781 1 94.69 624 PHE A CA 1
ATOM 4982 C C . PHE A 1 624 ? -8.18 15.805 31.5 1 94.69 624 PHE A C 1
ATOM 4984 O O . PHE A 1 624 ? -8.07 16.922 31.016 1 94.69 624 PHE A O 1
ATOM 4991 N N . ILE A 1 625 ? -8.906 14.891 31 1 94.81 625 ILE A N 1
ATOM 4992 C CA . ILE A 1 625 ? -9.656 15.062 29.766 1 94.81 625 ILE A CA 1
ATOM 4993 C C . ILE A 1 625 ? -10.742 16.125 29.953 1 94.81 625 ILE A C 1
ATOM 4995 O O . ILE A 1 625 ? -10.953 16.969 29.078 1 94.81 625 ILE A O 1
ATOM 4999 N N . GLN A 1 626 ? -11.375 16.078 31.047 1 94.31 626 GLN A N 1
ATOM 5000 C CA . GLN A 1 626 ? -12.453 17.031 31.312 1 94.31 626 GLN A CA 1
ATOM 5001 C C . GLN A 1 626 ? -11.938 18.453 31.375 1 94.31 626 GLN A C 1
ATOM 5003 O O . GLN A 1 626 ? -12.578 19.375 30.859 1 94.31 626 GLN A O 1
ATOM 5008 N N . ILE A 1 627 ? -10.867 18.672 31.984 1 93.12 627 ILE A N 1
ATOM 5009 C CA . ILE A 1 627 ? -10.289 20.016 32.062 1 93.12 627 ILE A CA 1
ATOM 5010 C C . ILE A 1 627 ? -9.93 20.516 30.672 1 93.12 627 ILE A C 1
ATOM 5012 O O . ILE A 1 627 ? -10.203 21.672 30.344 1 93.12 627 ILE A O 1
ATOM 5016 N N . ARG A 1 628 ? -9.344 19.688 29.859 1 91.62 628 ARG A N 1
ATOM 5017 C CA . ARG A 1 628 ? -8.977 20.078 28.5 1 91.62 628 ARG A CA 1
ATOM 5018 C C . ARG A 1 628 ? -10.211 20.328 27.641 1 91.62 628 ARG A C 1
ATOM 5020 O O . ARG A 1 628 ? -10.227 21.25 26.812 1 91.62 628 ARG A O 1
ATOM 5027 N N . GLU A 1 629 ? -11.195 19.5 27.906 1 92.75 629 GLU A N 1
ATOM 5028 C CA . GLU A 1 629 ? -12.453 19.688 27.188 1 92.75 629 GLU A CA 1
ATOM 5029 C C . GLU A 1 629 ? -13.078 21.031 27.516 1 92.75 629 GLU A C 1
ATOM 5031 O O . GLU A 1 629 ? -13.57 21.734 26.625 1 92.75 629 GLU A O 1
ATOM 5036 N N . GLN A 1 630 ? -13.055 21.344 28.766 1 91.44 630 GLN A N 1
ATOM 5037 C CA . GLN A 1 630 ? -13.664 22.594 29.203 1 91.44 630 GLN A CA 1
ATOM 5038 C C . GLN A 1 630 ? -12.898 23.797 28.672 1 91.44 630 GLN A C 1
ATOM 5040 O O . GLN A 1 630 ? -13.492 24.828 28.344 1 91.44 630 GLN A O 1
ATOM 5045 N N . ARG A 1 631 ? -11.695 23.672 28.547 1 89.12 631 ARG A N 1
ATOM 5046 C CA . ARG A 1 631 ? -10.875 24.828 28.172 1 89.12 631 ARG A CA 1
ATOM 5047 C C . ARG A 1 631 ? -10.789 24.953 26.656 1 89.12 631 ARG A C 1
ATOM 5049 O O . ARG A 1 631 ? -10.852 26.062 26.109 1 89.12 631 ARG A O 1
ATOM 5056 N N . PHE A 1 632 ? -10.648 23.844 25.938 1 87 632 PHE A N 1
ATOM 5057 C CA . PHE A 1 632 ? -10.328 23.906 24.516 1 87 632 PHE A CA 1
ATOM 5058 C C . PHE A 1 632 ? -11.461 23.328 23.672 1 87 632 PHE A C 1
ATOM 5060 O O . PHE A 1 632 ? -11.523 23.547 22.469 1 87 632 PHE A O 1
ATOM 5067 N N . GLY A 1 633 ? -12.367 22.609 24.312 1 84.81 633 GLY A N 1
ATOM 5068 C CA . GLY A 1 633 ? -13.414 21.906 23.594 1 84.81 633 GLY A CA 1
ATOM 5069 C C . GLY A 1 633 ? -13.008 20.516 23.172 1 84.81 633 GLY A C 1
ATOM 5070 O O . GLY A 1 633 ? -11.82 20.172 23.156 1 84.81 633 GLY A O 1
ATOM 5071 N N . MET A 1 634 ? -13.914 19.781 22.766 1 88.31 634 MET A N 1
ATOM 5072 C CA . MET A 1 634 ? -13.711 18.375 22.406 1 88.31 634 MET A CA 1
ATOM 5073 C C . MET A 1 634 ? -12.945 18.25 21.094 1 88.31 634 MET A C 1
ATOM 5075 O O . MET A 1 634 ? -12.07 17.391 20.969 1 88.31 634 MET A O 1
ATOM 5079 N N . MET A 1 635 ? -13.289 19.109 20.203 1 84.88 635 MET A N 1
ATOM 5080 C CA . MET A 1 635 ? -12.656 19.062 18.891 1 84.88 635 MET A CA 1
ATOM 5081 C C . MET A 1 635 ? -11.391 19.922 18.875 1 84.88 635 MET A C 1
ATOM 5083 O O . MET A 1 635 ? -11.32 20.906 18.156 1 84.88 635 MET A O 1
ATOM 5087 N N . SER A 1 636 ? -10.359 19.531 19.672 1 87.44 636 SER A N 1
ATOM 5088 C CA . SER A 1 636 ? -9.094 20.25 19.766 1 87.44 636 SER A CA 1
ATOM 5089 C C . SER A 1 636 ? -7.922 19.281 19.922 1 87.44 636 SER A C 1
ATOM 5091 O O . SER A 1 636 ? -8.094 18.172 20.406 1 87.44 636 SER A O 1
ATOM 5093 N N . PRO A 1 637 ? -6.754 19.688 19.453 1 85.62 637 PRO A N 1
ATOM 5094 C CA . PRO A 1 637 ? -5.57 18.844 19.641 1 85.62 637 PRO A CA 1
ATOM 5095 C C . PRO A 1 637 ? -5.281 18.562 21.109 1 85.62 637 PRO A C 1
ATOM 5097 O O . PRO A 1 637 ? -4.848 17.453 21.453 1 85.62 637 PRO A O 1
ATOM 5100 N N . GLU A 1 638 ? -5.551 19.562 22 1 89 638 GLU A N 1
ATOM 5101 C CA . GLU A 1 638 ? -5.289 19.406 23.438 1 89 638 GLU A CA 1
ATOM 5102 C C . GLU A 1 638 ? -6.156 18.312 24.031 1 89 638 GLU A C 1
ATOM 5104 O O . GLU A 1 638 ? -5.688 17.516 24.859 1 89 638 GLU A O 1
ATOM 5109 N N . TYR A 1 639 ? -7.395 18.312 23.562 1 91.88 639 TYR A N 1
ATOM 5110 C CA . TYR A 1 639 ? -8.305 17.266 24.016 1 91.88 639 TYR A CA 1
ATOM 5111 C C . TYR A 1 639 ? -7.836 15.891 23.547 1 91.88 639 TYR A C 1
ATOM 5113 O O . TYR A 1 639 ? -7.801 14.945 24.344 1 91.88 639 TYR A O 1
ATOM 5121 N N . VAL A 1 640 ? -7.441 15.805 22.281 1 89.75 640 VAL A N 1
ATOM 5122 C CA . VAL A 1 640 ? -7.031 14.531 21.688 1 89.75 640 VAL A CA 1
ATOM 5123 C C . VAL A 1 640 ? -5.801 14 22.406 1 89.75 640 VAL A C 1
ATOM 5125 O O . VAL A 1 640 ? -5.75 12.82 22.766 1 89.75 640 VAL A O 1
ATOM 5128 N N . VAL A 1 641 ? -4.84 14.812 22.625 1 89.06 641 VAL A N 1
ATOM 5129 C CA . VAL A 1 641 ? -3.607 14.398 23.297 1 89.06 641 VAL A CA 1
ATOM 5130 C C . VAL A 1 641 ? -3.912 13.977 24.734 1 89.06 641 VAL A C 1
ATOM 5132 O O . VAL A 1 641 ? -3.316 13.023 25.25 1 89.06 641 VAL A O 1
ATOM 5135 N N . ALA A 1 642 ? -4.828 14.688 25.359 1 92.69 642 ALA A N 1
ATOM 5136 C CA . ALA A 1 642 ? -5.234 14.312 26.703 1 92.69 642 ALA A CA 1
ATOM 5137 C C . ALA A 1 642 ? -5.832 12.906 26.719 1 92.69 642 ALA A C 1
ATOM 5139 O O . ALA A 1 642 ? -5.625 12.148 27.672 1 92.69 642 ALA A O 1
ATOM 5140 N N . CYS A 1 643 ? -6.555 12.586 25.703 1 93.19 643 CYS A N 1
ATOM 5141 C CA . CYS A 1 643 ? -7.215 11.289 25.609 1 93.19 643 CYS A CA 1
ATOM 5142 C C . CYS A 1 643 ? -6.191 10.164 25.469 1 93.19 643 CYS A C 1
ATOM 5144 O O . CYS A 1 643 ? -6.477 9.016 25.812 1 93.19 643 CYS A O 1
ATOM 5146 N N . PHE A 1 644 ? -5.008 10.445 24.953 1 92.56 644 PHE A N 1
ATOM 5147 C CA . PHE A 1 644 ? -4.008 9.414 24.734 1 92.56 644 PHE A CA 1
ATOM 5148 C C . PHE A 1 644 ? -3.684 8.688 26.031 1 92.56 644 PHE A C 1
ATOM 5150 O O . PHE A 1 644 ? -3.445 7.477 26.031 1 92.56 644 PHE A O 1
ATOM 5157 N N . TYR A 1 645 ? -3.646 9.406 27.156 1 91.88 645 TYR A N 1
ATOM 5158 C CA . TYR A 1 645 ? -3.32 8.805 28.438 1 91.88 645 TYR A CA 1
ATOM 5159 C C . TYR A 1 645 ? -4.375 7.785 28.844 1 91.88 645 TYR A C 1
ATOM 5161 O O . TYR A 1 645 ? -4.047 6.695 29.328 1 91.88 645 TYR A O 1
ATOM 5169 N N . LEU A 1 646 ? -5.637 8.188 28.641 1 93.5 646 LEU A N 1
ATOM 5170 C CA . LEU A 1 646 ? -6.703 7.242 28.953 1 93.5 646 LEU A CA 1
ATOM 5171 C C . LEU A 1 646 ? -6.641 6.031 28.016 1 93.5 646 LEU A C 1
ATOM 5173 O O . LEU A 1 646 ? -6.824 4.895 28.469 1 93.5 646 LEU A O 1
ATOM 5177 N N . MET A 1 647 ? -6.434 6.273 26.703 1 91.62 647 MET A N 1
ATOM 5178 C CA . MET A 1 647 ? -6.352 5.172 25.75 1 91.62 647 MET A CA 1
ATOM 5179 C C . MET A 1 647 ? -5.258 4.188 26.156 1 91.62 647 MET A C 1
ATOM 5181 O O . MET A 1 647 ? -5.461 2.975 26.109 1 91.62 647 MET A O 1
ATOM 5185 N N . ASP A 1 648 ? -4.133 4.707 26.5 1 90.94 648 ASP A N 1
ATOM 5186 C CA . ASP A 1 648 ? -3.016 3.863 26.922 1 90.94 648 ASP A CA 1
ATOM 5187 C C . ASP A 1 648 ? -3.375 3.047 28.156 1 90.94 648 ASP A C 1
ATOM 5189 O O . ASP A 1 648 ? -3.057 1.859 28.234 1 90.94 648 ASP A O 1
ATOM 5193 N N . LEU A 1 649 ? -3.986 3.678 29.125 1 91.19 649 LEU A N 1
ATOM 5194 C CA . LEU A 1 649 ? -4.355 2.996 30.359 1 91.19 649 LEU A CA 1
ATOM 5195 C C . LEU A 1 649 ? -5.363 1.884 30.094 1 91.19 649 LEU A C 1
ATOM 5197 O O . LEU A 1 649 ? -5.293 0.814 30.688 1 91.19 649 LEU A O 1
ATOM 5201 N N . LEU A 1 650 ? -6.324 2.164 29.188 1 90.75 650 LEU A N 1
ATOM 5202 C CA . LEU A 1 650 ? -7.305 1.151 28.812 1 90.75 650 LEU A CA 1
ATOM 5203 C C . LEU A 1 650 ? -6.629 -0.027 28.125 1 90.75 650 LEU A C 1
ATOM 5205 O O . LEU A 1 650 ? -6.977 -1.183 28.375 1 90.75 650 LEU A O 1
ATOM 5209 N N . VAL A 1 651 ? -5.711 0.309 27.234 1 88 651 VAL A N 1
ATOM 5210 C CA . VAL A 1 651 ? -4.98 -0.732 26.516 1 88 651 VAL A CA 1
ATOM 5211 C C . VAL A 1 651 ? -4.176 -1.569 27.516 1 88 651 VAL A C 1
ATOM 5213 O O . VAL A 1 651 ? -4.152 -2.799 27.422 1 88 651 VAL A O 1
ATOM 5216 N N . ILE A 1 652 ? -3.494 -0.941 28.453 1 85.31 652 ILE A N 1
ATOM 5217 C CA . ILE A 1 652 ? -2.723 -1.638 29.469 1 85.31 652 ILE A CA 1
ATOM 5218 C C . ILE A 1 652 ? -3.648 -2.529 30.297 1 85.31 652 ILE A C 1
ATOM 5220 O O . ILE A 1 652 ? -3.314 -3.682 30.578 1 85.31 652 ILE A O 1
ATOM 5224 N N . GLU A 1 653 ? -4.766 -1.995 30.625 1 88.69 653 GLU A N 1
ATOM 5225 C CA . GLU A 1 653 ? -5.75 -2.768 31.375 1 88.69 653 GLU A CA 1
ATOM 5226 C C . GLU A 1 653 ? -6.18 -4.012 30.609 1 88.69 653 GLU A C 1
ATOM 5228 O O . GLU A 1 653 ? -6.355 -5.082 31.188 1 88.69 653 GLU A O 1
ATOM 5233 N N . SER A 1 654 ? -6.363 -3.824 29.328 1 87.75 654 SER A N 1
ATOM 5234 C CA . SER A 1 654 ? -6.82 -4.922 28.484 1 87.75 654 SER A CA 1
ATOM 5235 C C . SER A 1 654 ? -5.773 -6.027 28.391 1 87.75 654 SER A C 1
ATOM 5237 O O . SER A 1 654 ? -6.098 -7.18 28.094 1 87.75 654 SER A O 1
ATOM 5239 N N . LYS A 1 655 ? -4.559 -5.684 28.641 1 81.06 655 LYS A N 1
ATOM 5240 C CA . LYS A 1 655 ? -3.479 -6.664 28.578 1 81.06 655 LYS A CA 1
ATOM 5241 C C . LYS A 1 655 ? -3.236 -7.312 29.938 1 81.06 655 LYS A C 1
ATOM 5243 O O . LYS A 1 655 ? -2.488 -8.289 30.031 1 81.06 655 LYS A O 1
ATOM 5248 N N . CYS A 1 656 ? -3.844 -6.742 30.922 1 78.06 656 CYS A N 1
ATOM 5249 C CA . CYS A 1 656 ? -3.719 -7.297 32.25 1 78.06 656 CYS A CA 1
ATOM 5250 C C . CYS A 1 656 ? -4.574 -8.555 32.406 1 78.06 656 CYS A C 1
ATOM 5252 O O . CYS A 1 656 ? -5.441 -8.82 31.578 1 78.06 656 CYS A O 1
ATOM 5254 N N . GLU A 1 657 ? -4.234 -9.375 33.406 1 71.69 657 GLU A N 1
ATOM 5255 C CA . GLU A 1 657 ? -4.953 -10.617 33.688 1 71.69 657 GLU A CA 1
ATOM 5256 C C . GLU A 1 657 ? -6.387 -10.344 34.125 1 71.69 657 GLU A C 1
ATOM 5258 O O . GLU A 1 657 ? -6.641 -9.375 34.844 1 71.69 657 GLU A O 1
ATOM 5263 N N . GLY A 1 658 ? -7.422 -10.945 33.594 1 70.12 658 GLY A N 1
ATOM 5264 C CA . GLY A 1 658 ? -8.812 -10.789 34 1 70.12 658 GLY A CA 1
ATOM 5265 C C . GLY A 1 658 ? -9.695 -10.266 32.875 1 70.12 658 GLY A C 1
ATOM 5266 O O . GLY A 1 658 ? -9.195 -9.945 31.781 1 70.12 658 GLY A O 1
ATOM 5267 N N . PRO A 1 659 ? -10.914 -10.312 33.094 1 78.69 659 PRO A N 1
ATOM 5268 C CA . PRO A 1 659 ? -11.836 -9.805 32.094 1 78.69 659 PRO A CA 1
ATOM 5269 C C . PRO A 1 659 ? -11.734 -8.297 31.891 1 78.69 659 PRO A C 1
ATOM 5271 O O . PRO A 1 659 ? -11.547 -7.562 32.875 1 78.69 659 PRO A O 1
ATOM 5274 N N . PHE A 1 660 ? -11.625 -7.848 30.797 1 86.88 660 PHE A N 1
ATOM 5275 C CA . PHE A 1 660 ? -11.523 -6.426 30.484 1 86.88 660 PHE A CA 1
ATOM 5276 C C . PHE A 1 660 ? -12.875 -5.855 30.078 1 86.88 660 PHE A C 1
ATOM 5278 O O . PHE A 1 660 ? -13.5 -6.344 29.125 1 86.88 660 PHE A O 1
ATOM 5285 N N . LYS A 1 661 ? -13.453 -4.992 30.859 1 85.06 661 LYS A N 1
ATOM 5286 C CA . LYS A 1 661 ? -14.672 -4.242 30.547 1 85.06 661 LYS A CA 1
ATOM 5287 C C . LYS A 1 661 ? -14.484 -2.752 30.812 1 85.06 661 LYS A C 1
ATOM 5289 O O . LYS A 1 661 ? -14.109 -2.363 31.922 1 85.06 661 LYS A O 1
ATOM 5294 N N . MET A 1 662 ? -14.75 -1.996 29.875 1 86.69 662 MET A N 1
ATOM 5295 C CA . MET A 1 662 ? -14.586 -0.552 30.016 1 86.69 662 MET A CA 1
ATOM 5296 C C . MET A 1 662 ? -15.711 0.041 30.859 1 86.69 662 MET A C 1
ATOM 5298 O O . MET A 1 662 ? -16.875 -0.333 30.688 1 86.69 662 MET A O 1
ATOM 5302 N N . ASP A 1 663 ? -15.453 0.858 31.797 1 88.19 663 ASP A N 1
ATOM 5303 C CA . ASP A 1 663 ? -16.469 1.578 32.562 1 88.19 663 ASP A CA 1
ATOM 5304 C C . ASP A 1 663 ? -17.219 2.562 31.672 1 88.19 663 ASP A C 1
ATOM 5306 O O . ASP A 1 663 ? -16.75 2.93 30.594 1 88.19 663 ASP A O 1
ATOM 5310 N N . SER A 1 664 ? -18.391 3.025 32.094 1 86.44 664 SER A N 1
ATOM 5311 C CA . SER A 1 664 ? -19.297 3.826 31.281 1 86.44 664 SER A CA 1
ATOM 5312 C C . SER A 1 664 ? -18.672 5.16 30.891 1 86.44 664 SER A C 1
ATOM 5314 O O . SER A 1 664 ? -18.859 5.633 29.766 1 86.44 664 SER A O 1
ATOM 5316 N N . VAL A 1 665 ? -17.969 5.762 31.781 1 89.88 665 VAL A N 1
ATOM 5317 C CA . VAL A 1 665 ? -17.344 7.055 31.516 1 89.88 665 VAL A CA 1
ATOM 5318 C C . VAL A 1 665 ? -16.266 6.906 30.453 1 89.88 665 VAL A C 1
ATOM 5320 O O . VAL A 1 665 ? -16.156 7.734 29.547 1 89.88 665 VAL A O 1
ATOM 5323 N N . SER A 1 666 ? -15.523 5.828 30.578 1 91.56 666 SER A N 1
ATOM 5324 C CA . SER A 1 666 ? -14.469 5.574 29.609 1 91.56 666 SER A CA 1
ATOM 5325 C C . SER A 1 666 ? -15.055 5.293 28.219 1 91.56 666 SER A C 1
ATOM 5327 O O . SER A 1 666 ? -14.477 5.688 27.203 1 91.56 666 SER A O 1
ATOM 5329 N N . VAL A 1 667 ? -16.141 4.633 28.156 1 88.94 667 VAL A N 1
ATOM 5330 C CA . VAL A 1 667 ? -16.797 4.348 26.875 1 88.94 667 VAL A CA 1
ATOM 5331 C C . VAL A 1 667 ? -17.172 5.656 26.188 1 88.94 667 VAL A C 1
ATOM 5333 O O . VAL A 1 667 ? -17 5.797 24.969 1 88.94 667 VAL A O 1
ATOM 5336 N N . GLU A 1 668 ? -17.656 6.555 26.984 1 89.12 668 GLU A N 1
ATOM 5337 C CA . GLU A 1 668 ? -18.031 7.855 26.438 1 89.12 668 GLU A CA 1
ATOM 5338 C C . GLU A 1 668 ? -16.828 8.609 25.922 1 89.12 668 GLU A C 1
ATOM 5340 O O . GLU A 1 668 ? -16.875 9.188 24.828 1 89.12 668 GLU A O 1
ATOM 5345 N N . PHE A 1 669 ? -15.773 8.586 26.688 1 91.31 669 PHE A N 1
ATOM 5346 C CA . PHE A 1 669 ? -14.562 9.289 26.297 1 91.31 669 PHE A CA 1
ATOM 5347 C C . PHE A 1 669 ? -13.961 8.664 25.031 1 91.31 669 PHE A C 1
ATOM 5349 O O . PHE A 1 669 ? -13.445 9.367 24.172 1 91.31 669 PHE A O 1
ATOM 5356 N N . VAL A 1 670 ? -13.961 7.352 24.922 1 89.75 670 VAL A N 1
ATOM 5357 C CA . VAL A 1 670 ? -13.43 6.668 23.75 1 89.75 670 VAL A CA 1
ATOM 5358 C C . VAL A 1 670 ? -14.266 7.039 22.531 1 89.75 670 VAL A C 1
ATOM 5360 O O . VAL A 1 670 ? -13.719 7.266 21.438 1 89.75 670 VAL A O 1
ATOM 5363 N N . GLY A 1 671 ? -15.547 7.113 22.703 1 87.38 671 GLY A N 1
ATOM 5364 C CA . GLY A 1 671 ? -16.422 7.543 21.609 1 87.38 671 GLY A CA 1
ATOM 5365 C C . GLY A 1 671 ? -16.141 8.961 21.156 1 87.38 671 GLY A C 1
ATOM 5366 O O . GLY A 1 671 ? -16.047 9.219 19.953 1 87.38 671 GLY A O 1
ATOM 5367 N N . ASN A 1 672 ? -16.062 9.852 22.156 1 89.88 672 ASN A N 1
ATOM 5368 C CA . ASN A 1 672 ? -15.742 11.242 21.859 1 89.88 672 ASN A CA 1
ATOM 5369 C C . ASN A 1 672 ? -14.367 11.375 21.203 1 89.88 672 ASN A C 1
ATOM 5371 O O . ASN A 1 672 ? -14.18 12.211 20.328 1 89.88 672 ASN A O 1
ATOM 5375 N N . PHE A 1 673 ? -13.469 10.602 21.641 1 92.38 673 PHE A N 1
ATOM 5376 C CA . PHE A 1 673 ? -12.109 10.602 21.109 1 92.38 673 PHE A CA 1
ATOM 5377 C C . PHE A 1 673 ? -12.102 10.203 19.641 1 92.38 673 PHE A C 1
ATOM 5379 O O . PHE A 1 673 ? -11.406 10.82 18.828 1 92.38 673 PHE A O 1
ATOM 5386 N N . LYS A 1 674 ? -12.836 9.195 19.266 1 84.38 674 LYS A N 1
ATOM 5387 C CA . LYS A 1 674 ? -12.914 8.727 17.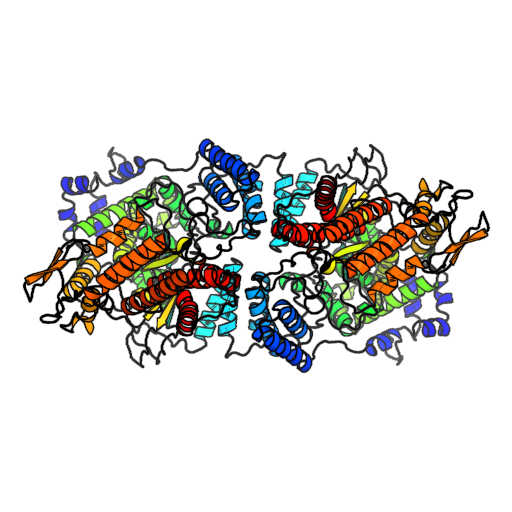891 1 84.38 674 LYS A CA 1
ATOM 5388 C C . LYS A 1 674 ? -13.461 9.812 16.969 1 84.38 674 LYS A C 1
ATOM 5390 O O . LYS A 1 674 ? -13.062 9.906 15.805 1 84.38 674 LYS A O 1
ATOM 5395 N N . LYS A 1 675 ? -14.242 10.625 17.562 1 82.19 675 LYS A N 1
ATOM 5396 C CA . LYS A 1 675 ? -14.742 11.766 16.797 1 82.19 675 LYS A CA 1
ATOM 5397 C C . LYS A 1 675 ? -13.703 12.883 16.75 1 82.19 675 LYS A C 1
ATOM 5399 O O . LYS A 1 675 ? -13.461 13.461 15.688 1 82.19 675 LYS A O 1
ATOM 5404 N N . ALA A 1 676 ? -13.094 13.156 17.859 1 87.88 676 ALA A N 1
ATOM 5405 C CA . ALA A 1 676 ? -12.164 14.281 18 1 87.88 676 ALA A CA 1
ATOM 5406 C C . ALA A 1 676 ? -10.922 14.078 17.141 1 87.88 676 ALA A C 1
ATOM 5408 O O . ALA A 1 676 ? -10.352 15.039 16.625 1 87.88 676 ALA A O 1
ATOM 5409 N N . ILE A 1 677 ? -10.516 12.812 16.906 1 86 677 ILE A N 1
ATOM 5410 C CA . ILE A 1 677 ? -9.289 12.508 16.188 1 86 677 ILE A CA 1
ATOM 5411 C C . ILE A 1 677 ? -9.445 12.922 14.719 1 86 677 ILE A C 1
ATOM 5413 O O . ILE A 1 677 ? -8.453 13.055 13.992 1 86 677 ILE A O 1
ATOM 5417 N N . GLU A 1 678 ? -10.594 13.258 14.297 1 78.94 678 GLU A N 1
ATOM 5418 C CA . GLU A 1 678 ? -10.898 13.641 12.914 1 78.94 678 GLU A CA 1
ATOM 5419 C C . GLU A 1 678 ? -10.336 15.016 12.586 1 78.94 678 GLU A C 1
ATOM 5421 O O . GLU A 1 678 ? -10.242 15.391 11.414 1 78.94 678 GLU A O 1
ATOM 5426 N N . ILE A 1 679 ? -9.914 15.711 13.625 1 81.19 679 ILE A N 1
ATOM 5427 C CA . ILE A 1 679 ? -9.359 17.031 13.367 1 81.19 679 ILE A CA 1
ATOM 5428 C C . ILE A 1 679 ? -8 16.891 12.688 1 81.19 679 ILE A C 1
ATOM 5430 O O . ILE A 1 679 ? -7.488 17.859 12.102 1 81.19 679 ILE A O 1
ATOM 5434 N N . PHE A 1 680 ? -7.398 15.727 12.75 1 80 680 PHE A N 1
ATOM 5435 C CA . PHE A 1 680 ? -6.09 15.484 12.148 1 80 680 PHE A CA 1
ATOM 5436 C C . PHE A 1 680 ? -6.234 14.75 10.82 1 80 680 PHE A C 1
ATOM 5438 O O . PHE A 1 680 ? -7.312 14.242 10.5 1 80 680 PHE A O 1
ATOM 5445 N N . GLY A 1 681 ? -5.09 14.844 10.094 1 72.19 681 GLY A N 1
ATOM 5446 C CA . GLY A 1 681 ? -5.098 14.266 8.758 1 72.19 681 GLY A CA 1
ATOM 5447 C C . GLY A 1 681 ? -5.371 12.773 8.766 1 72.19 681 GLY A C 1
ATOM 5448 O O . GLY A 1 681 ? -5.18 12.102 9.781 1 72.19 681 GLY A O 1
ATOM 5449 N N . THR A 1 682 ? -5.75 12.32 7.672 1 68.75 682 THR A N 1
ATOM 5450 C CA . THR A 1 682 ? -6.164 10.93 7.516 1 68.75 682 THR A CA 1
ATOM 5451 C C . THR A 1 682 ? -5.027 9.984 7.879 1 68.75 682 THR A C 1
ATOM 5453 O O . THR A 1 682 ? -5.254 8.938 8.5 1 68.75 682 THR A O 1
ATOM 5456 N N . GLY A 1 683 ? -3.812 10.312 7.469 1 63.94 683 GLY A N 1
ATOM 5457 C CA . GLY A 1 683 ? -2.674 9.477 7.812 1 63.94 683 GLY A CA 1
ATOM 5458 C C . GLY A 1 683 ? -2.484 9.305 9.305 1 63.94 683 GLY A C 1
ATOM 5459 O O . GLY A 1 683 ? -2.301 8.188 9.789 1 63.94 683 GLY A O 1
ATOM 5460 N N . THR A 1 684 ? -2.584 10.352 10 1 71.69 684 THR A N 1
ATOM 5461 C CA . THR A 1 684 ? -2.424 10.359 11.445 1 71.69 684 THR A CA 1
ATOM 5462 C C . THR A 1 684 ? -3.582 9.633 12.125 1 71.69 684 THR A C 1
ATOM 5464 O O . THR A 1 684 ? -3.371 8.82 13.023 1 71.69 684 THR A O 1
ATOM 5467 N N . ARG A 1 685 ? -4.742 9.969 11.672 1 77.81 685 ARG A N 1
ATOM 5468 C CA . ARG A 1 685 ? -5.941 9.359 12.242 1 77.81 685 ARG A CA 1
ATOM 5469 C C . ARG A 1 685 ? -5.898 7.84 12.109 1 77.81 685 ARG A C 1
ATOM 5471 O O . ARG A 1 685 ? -6.242 7.117 13.047 1 77.81 685 ARG A O 1
ATOM 5478 N N . THR A 1 686 ? -5.41 7.41 10.984 1 73.06 686 THR A N 1
ATOM 5479 C CA . THR A 1 686 ? -5.348 5.977 10.719 1 73.06 686 THR A CA 1
ATOM 5480 C C . THR A 1 686 ? -4.375 5.293 11.68 1 73.06 686 THR A C 1
ATOM 5482 O O . THR A 1 686 ? -4.668 4.215 12.203 1 73.06 686 THR A O 1
ATOM 5485 N N . LYS A 1 687 ? -3.281 5.863 11.883 1 74.94 687 LYS A N 1
ATOM 5486 C CA . LYS A 1 687 ? -2.285 5.309 12.789 1 74.94 687 LYS A CA 1
ATOM 5487 C C . LYS A 1 687 ? -2.836 5.199 14.211 1 74.94 687 LYS A C 1
ATOM 5489 O O . LYS A 1 687 ? -2.621 4.191 14.891 1 74.94 687 LYS A O 1
ATOM 5494 N N . VAL A 1 688 ? -3.533 6.203 14.617 1 81.44 688 VAL A N 1
ATOM 5495 C CA . VAL A 1 688 ? -4.059 6.25 15.977 1 81.44 688 VAL A CA 1
ATOM 5496 C C . VAL A 1 688 ? -5.191 5.238 16.125 1 81.44 688 VAL A C 1
ATOM 5498 O O . VAL A 1 688 ? -5.254 4.512 17.125 1 81.44 688 VAL A O 1
ATOM 5501 N N . LEU A 1 689 ? -6.059 5.254 15.156 1 77.75 689 LEU A N 1
ATOM 5502 C CA . LEU A 1 689 ? -7.191 4.336 15.219 1 77.75 689 LEU A CA 1
ATOM 5503 C C . LEU A 1 689 ? -6.727 2.889 15.102 1 77.75 689 LEU A C 1
ATOM 5505 O O . LEU A 1 689 ? -7.316 1.992 15.711 1 77.75 689 LEU A O 1
ATOM 5509 N N . ASN A 1 690 ? -5.633 2.711 14.312 1 75.25 690 ASN A N 1
ATOM 5510 C CA . ASN A 1 690 ? -5.039 1.379 14.242 1 75.25 690 ASN A CA 1
ATOM 5511 C C . ASN A 1 690 ? -4.527 0.918 15.602 1 75.25 690 ASN A C 1
ATOM 5513 O O . ASN A 1 690 ? -4.578 -0.271 15.922 1 75.25 690 ASN A O 1
ATOM 5517 N N . TYR A 1 691 ? -4.012 1.768 16.391 1 83.69 691 TYR A N 1
ATOM 5518 C CA . TYR A 1 691 ? -3.572 1.458 17.75 1 83.69 691 TYR A CA 1
ATOM 5519 C C . TYR A 1 691 ? -4.73 0.941 18.594 1 83.69 691 TYR A C 1
ATOM 5521 O O . TYR A 1 691 ? -4.598 -0.072 19.281 1 83.69 691 TYR A O 1
ATOM 5529 N N . LEU A 1 692 ? -5.828 1.677 18.516 1 81.31 692 LEU A N 1
ATOM 5530 C CA . LEU A 1 692 ? -6.992 1.282 19.297 1 81.31 692 LEU A CA 1
ATOM 5531 C C . LEU A 1 692 ? -7.547 -0.055 18.828 1 81.31 692 LEU A C 1
ATOM 5533 O O . LEU A 1 692 ? -7.887 -0.917 19.641 1 81.31 692 LEU A O 1
ATOM 5537 N N . LYS A 1 693 ? -7.57 -0.148 17.547 1 75 693 LYS A N 1
ATOM 5538 C CA . LYS A 1 693 ? -8.102 -1.378 16.969 1 75 693 LYS A CA 1
ATOM 5539 C C . LYS A 1 693 ? -7.23 -2.576 17.312 1 75 693 LYS A C 1
ATOM 5541 O O . LYS A 1 693 ? -7.738 -3.641 17.672 1 75 693 LYS A O 1
ATOM 5546 N N . THR A 1 694 ? -5.945 -2.365 17.234 1 71.19 694 THR A N 1
ATOM 5547 C CA . THR A 1 694 ? -4.969 -3.424 17.5 1 71.19 694 THR A CA 1
ATOM 5548 C C . THR A 1 694 ? -5.016 -3.865 18.953 1 71.19 694 THR A C 1
ATOM 5550 O O . THR A 1 694 ? -4.895 -5.055 19.25 1 71.19 694 THR A O 1
ATOM 5553 N N . HIS A 1 695 ? -5.215 -2.943 19.906 1 78.31 695 HIS A N 1
ATOM 5554 C CA . HIS A 1 695 ? -5.004 -3.27 21.312 1 78.31 695 HIS A CA 1
ATOM 5555 C C . HIS A 1 695 ? -6.328 -3.367 22.062 1 78.31 695 HIS A C 1
ATOM 5557 O O . HIS A 1 695 ? -6.406 -4.012 23.109 1 78.31 695 HIS A O 1
ATOM 5563 N N . LEU A 1 696 ? -7.332 -2.666 21.641 1 78 696 LEU A N 1
ATOM 5564 C CA . LEU A 1 696 ? -8.602 -2.67 22.359 1 78 696 LEU A CA 1
ATOM 5565 C C . LEU A 1 696 ? -9.68 -3.391 21.547 1 78 696 LEU A C 1
ATOM 5567 O O . LEU A 1 696 ? -10.773 -3.652 22.062 1 78 696 LEU A O 1
ATOM 5571 N N . GLY A 1 697 ? -9.359 -3.828 20.219 1 69.88 697 GLY A N 1
ATOM 5572 C CA . GLY A 1 697 ? -10.328 -4.535 19.406 1 69.88 697 GLY A CA 1
ATOM 5573 C C . GLY A 1 697 ? -11.336 -3.615 18.75 1 69.88 697 GLY A C 1
ATOM 5574 O O . GLY A 1 697 ? -11.641 -2.541 19.266 1 69.88 697 GLY A O 1
ATOM 5575 N N . MET B 1 1 ? 23.234 42.719 11.641 1 47.19 1 MET B N 1
ATOM 5576 C CA . MET B 1 1 ? 23.609 43.406 10.398 1 47.19 1 MET B CA 1
ATOM 5577 C C . MET B 1 1 ? 22.469 44.281 9.891 1 47.19 1 MET B C 1
ATOM 5579 O O . MET B 1 1 ? 22.672 45.438 9.57 1 47.19 1 MET B O 1
ATOM 5583 N N . ALA B 1 2 ? 21.234 43.688 9.992 1 54.31 2 ALA B N 1
ATOM 5584 C CA . ALA B 1 2 ? 20.125 44.5 9.531 1 54.31 2 ALA B CA 1
ATOM 5585 C C . ALA B 1 2 ? 19.984 45.75 10.375 1 54.31 2 ALA B C 1
ATOM 5587 O O . ALA B 1 2 ? 19.781 46.844 9.844 1 54.31 2 ALA B O 1
ATOM 5588 N N . ALA B 1 3 ? 20.25 45.562 11.602 1 55.91 3 ALA B N 1
ATOM 5589 C CA . ALA B 1 3 ? 20.078 46.719 12.508 1 55.91 3 ALA B CA 1
ATOM 5590 C C . ALA B 1 3 ? 21.094 47.812 12.211 1 55.91 3 ALA B C 1
ATOM 5592 O O . ALA B 1 3 ? 20.75 49 12.25 1 55.91 3 ALA B O 1
ATOM 5593 N N . ARG B 1 4 ? 22.328 47.344 11.852 1 54.56 4 ARG B N 1
ATOM 5594 C CA . ARG B 1 4 ? 23.359 48.344 11.562 1 54.56 4 ARG B CA 1
ATOM 5595 C C . ARG B 1 4 ? 23.047 49.125 10.289 1 54.56 4 ARG B C 1
ATOM 5597 O O . ARG B 1 4 ? 23.266 50.312 10.227 1 54.56 4 ARG B O 1
ATOM 5604 N N . ILE B 1 5 ? 22.531 48.344 9.297 1 56.59 5 ILE B N 1
ATOM 5605 C CA . ILE B 1 5 ? 22.188 49 8.031 1 56.59 5 ILE B CA 1
ATOM 5606 C C . ILE B 1 5 ? 21.062 50 8.242 1 56.59 5 ILE B C 1
ATOM 5608 O O . ILE B 1 5 ? 21.094 51.094 7.699 1 56.59 5 ILE B O 1
ATOM 5612 N N . VAL B 1 6 ? 20.234 49.656 9.188 1 61.97 6 VAL B N 1
ATOM 5613 C CA . VAL B 1 6 ? 19.078 50.5 9.461 1 61.97 6 VAL B CA 1
ATOM 5614 C C . VAL B 1 6 ? 19.516 51.812 10.102 1 61.97 6 VAL B C 1
ATOM 5616 O O . VAL B 1 6 ? 19.031 52.875 9.734 1 61.97 6 VAL B O 1
ATOM 5619 N N . GLN B 1 7 ? 20.438 51.688 11.023 1 62.81 7 GLN B N 1
ATOM 5620 C CA . GLN B 1 7 ? 20.891 52.875 11.742 1 62.81 7 GLN B CA 1
ATOM 5621 C C . GLN B 1 7 ? 21.766 53.75 10.852 1 62.81 7 GLN B C 1
ATOM 5623 O O . GLN B 1 7 ? 21.609 54.969 10.828 1 62.81 7 GLN B O 1
ATOM 5628 N N . THR B 1 8 ? 22.625 53.125 10.078 1 59.97 8 THR B N 1
ATOM 5629 C CA . THR B 1 8 ? 23.594 53.844 9.273 1 59.97 8 THR B CA 1
ATOM 5630 C C . THR B 1 8 ? 22.891 54.656 8.188 1 59.97 8 THR B C 1
ATOM 5632 O O . THR B 1 8 ? 23.281 55.812 7.906 1 59.97 8 THR B O 1
ATOM 5635 N N . TYR B 1 9 ? 21.828 54.094 7.68 1 61.19 9 TYR B N 1
ATOM 5636 C CA . TYR B 1 9 ? 21.219 54.781 6.547 1 61.19 9 TYR B CA 1
ATOM 5637 C C . TYR B 1 9 ? 19.859 55.344 6.93 1 61.19 9 TYR B C 1
ATOM 5639 O O . TYR B 1 9 ? 19.078 55.75 6.059 1 61.19 9 TYR B O 1
ATOM 5647 N N . ASN B 1 10 ? 19.641 55.531 8.219 1 67.31 10 ASN B N 1
ATOM 5648 C CA . ASN B 1 10 ? 18.375 56.062 8.734 1 67.31 10 ASN B CA 1
ATOM 5649 C C . ASN B 1 10 ? 17.188 55.531 7.922 1 67.31 10 ASN B C 1
ATOM 5651 O O . ASN B 1 10 ? 16.375 56.312 7.43 1 67.31 10 ASN B O 1
ATOM 5655 N N . LEU B 1 11 ? 17.203 54.281 7.727 1 72.25 11 LEU B N 1
ATOM 5656 C CA . LEU B 1 11 ? 16.219 53.656 6.855 1 72.25 11 LEU B CA 1
ATOM 5657 C C . LEU B 1 11 ? 14.812 53.844 7.402 1 72.25 11 LEU B C 1
ATOM 5659 O O . LEU B 1 11 ? 13.844 53.844 6.641 1 72.25 11 LEU B O 1
ATOM 5663 N N . THR B 1 12 ? 14.703 54.062 8.68 1 72.19 12 THR B N 1
ATOM 5664 C CA . THR B 1 12 ? 13.406 54.344 9.281 1 72.19 12 THR B CA 1
ATOM 5665 C C . THR B 1 12 ? 12.812 55.625 8.711 1 72.19 12 THR B C 1
ATOM 5667 O O . THR B 1 12 ? 11.602 55.719 8.5 1 72.19 12 THR B O 1
ATOM 5670 N N . GLY B 1 13 ? 13.656 56.594 8.469 1 71 13 GLY B N 1
ATOM 5671 C CA . GLY B 1 13 ? 13.211 57.844 7.879 1 71 13 GLY B CA 1
ATOM 5672 C C . GLY B 1 13 ? 12.797 57.719 6.43 1 71 13 GLY B C 1
ATOM 5673 O O . GLY B 1 13 ? 11.898 58.406 5.965 1 71 13 GLY B O 1
ATOM 5674 N N . VAL B 1 14 ? 13.422 56.688 5.766 1 67.25 14 VAL B N 1
ATOM 5675 C CA . VAL B 1 14 ? 13.141 56.5 4.348 1 67.25 14 VAL B CA 1
ATOM 5676 C C . VAL B 1 14 ? 11.758 55.875 4.18 1 67.25 14 VAL B C 1
ATOM 5678 O O . VAL B 1 14 ? 11.031 56.188 3.236 1 67.25 14 VAL B O 1
ATOM 5681 N N . ILE B 1 15 ? 11.445 55.031 5.215 1 68.75 15 ILE B N 1
ATOM 5682 C CA . ILE B 1 15 ? 10.203 54.281 5.07 1 68.75 15 ILE B CA 1
ATOM 5683 C C . ILE B 1 15 ? 9.102 54.938 5.898 1 68.75 15 ILE B C 1
ATOM 5685 O O . ILE B 1 15 ? 7.969 54.438 5.934 1 68.75 15 ILE B O 1
ATOM 5689 N N . LYS B 1 16 ? 9.375 55.938 6.645 1 70.12 16 LYS B N 1
ATOM 5690 C CA . LYS B 1 16 ? 8.414 56.562 7.547 1 70.12 16 LYS B CA 1
ATOM 5691 C C . LYS B 1 16 ? 7.082 56.812 6.852 1 70.12 16 LYS B C 1
ATOM 5693 O O . LYS B 1 16 ? 6.02 56.656 7.465 1 70.12 16 LYS B O 1
ATOM 5698 N N . GLN B 1 17 ? 7.129 57.125 5.57 1 71.38 17 GLN B N 1
ATOM 5699 C CA . GLN B 1 17 ? 5.84 57.25 4.895 1 71.38 17 GLN B CA 1
ATOM 5700 C C . GLN B 1 17 ? 5.656 56.156 3.854 1 71.38 17 GLN B C 1
ATOM 5702 O O . GLN B 1 17 ? 6.246 56.219 2.773 1 71.38 17 GLN B O 1
ATOM 5707 N N . TYR B 1 18 ? 5.023 55 4.262 1 77.56 18 TYR B N 1
ATOM 5708 C CA . TYR B 1 18 ? 4.738 53.938 3.32 1 77.56 18 TYR B CA 1
ATOM 5709 C C . TYR B 1 18 ? 3.879 54.438 2.162 1 77.56 18 TYR B C 1
ATOM 5711 O O . TYR B 1 18 ? 2.783 54.969 2.375 1 77.56 18 TYR B O 1
ATOM 5719 N N . ARG B 1 19 ? 4.395 54.5 0.968 1 77.44 19 ARG B N 1
ATOM 5720 C CA . ARG B 1 19 ? 3.684 54.969 -0.215 1 77.44 19 ARG B CA 1
ATOM 5721 C C . ARG B 1 19 ? 3.467 53.844 -1.214 1 77.44 19 ARG B C 1
ATOM 5723 O O . ARG B 1 19 ? 3.379 54.094 -2.42 1 77.44 19 ARG B O 1
ATOM 5730 N N . GLY B 1 20 ? 3.59 52.562 -0.788 1 87.38 20 GLY B N 1
ATOM 5731 C CA . GLY B 1 20 ? 3.371 51.438 -1.697 1 87.38 20 GLY B CA 1
ATOM 5732 C C . GLY B 1 20 ? 4.539 50.469 -1.747 1 87.38 20 GLY B C 1
ATOM 5733 O O . GLY B 1 20 ? 5.66 50.812 -1.377 1 87.38 20 GLY B O 1
ATOM 5734 N N . GLU B 1 21 ? 4.305 49.344 -2.24 1 90.38 21 GLU B N 1
ATOM 5735 C CA . GLU B 1 21 ? 5.293 48.281 -2.248 1 90.38 21 GLU B CA 1
ATOM 5736 C C . GLU B 1 21 ? 6.441 48.594 -3.205 1 90.38 21 GLU B C 1
ATOM 5738 O O . GLU B 1 21 ? 7.613 48.469 -2.838 1 90.38 21 GLU B O 1
ATOM 5743 N N . VAL B 1 22 ? 6.117 48.969 -4.469 1 90.94 22 VAL B N 1
ATOM 5744 C CA . VAL B 1 22 ? 7.141 49.25 -5.473 1 90.94 22 VAL B CA 1
ATOM 5745 C C . VAL B 1 22 ? 7.996 50.438 -5.043 1 90.94 22 VAL B C 1
ATOM 5747 O O . VAL B 1 22 ? 9.219 50.406 -5.164 1 90.94 22 VAL B O 1
ATOM 5750 N N . ASP B 1 23 ? 7.34 51.469 -4.555 1 89.81 23 ASP B N 1
ATOM 5751 C CA . ASP B 1 23 ? 8.047 52.656 -4.086 1 89.81 23 ASP B CA 1
ATOM 5752 C C . ASP B 1 23 ? 9.023 52.312 -2.967 1 89.81 23 ASP B C 1
ATOM 5754 O O . ASP B 1 23 ? 10.156 52.781 -2.955 1 89.81 23 ASP B O 1
ATOM 5758 N N . THR B 1 24 ? 8.617 51.531 -1.996 1 88.81 24 THR B N 1
ATOM 5759 C CA . THR B 1 24 ? 9.438 51.156 -0.86 1 88.81 24 THR B CA 1
ATOM 5760 C C . THR B 1 24 ? 10.68 50.406 -1.329 1 88.81 24 THR B C 1
ATOM 5762 O O . THR B 1 24 ? 11.789 50.688 -0.889 1 88.81 24 THR B O 1
ATOM 5765 N N . ILE B 1 25 ? 10.555 49.438 -2.27 1 88.75 25 ILE B N 1
ATOM 5766 C CA . ILE B 1 25 ? 11.664 48.625 -2.764 1 88.75 25 ILE B CA 1
ATOM 5767 C C . ILE B 1 25 ? 12.602 49.5 -3.596 1 88.75 25 ILE B C 1
ATOM 5769 O O . ILE B 1 25 ? 13.82 49.344 -3.545 1 88.75 25 ILE B O 1
ATOM 5773 N N . ARG B 1 26 ? 11.992 50.438 -4.371 1 86.69 26 ARG B N 1
ATOM 5774 C CA . ARG B 1 26 ? 12.797 51.344 -5.168 1 86.69 26 ARG B CA 1
ATOM 5775 C C . ARG B 1 26 ? 13.664 52.25 -4.281 1 86.69 26 ARG B C 1
ATOM 5777 O O . ARG B 1 26 ? 14.828 52.5 -4.605 1 86.69 26 ARG B O 1
ATOM 5784 N N . LYS B 1 27 ? 13.094 52.719 -3.178 1 84.75 27 LYS B N 1
ATOM 5785 C CA . LYS B 1 27 ? 13.836 53.531 -2.23 1 84.75 27 LYS B CA 1
ATOM 5786 C C . LYS B 1 27 ? 15.016 52.75 -1.633 1 84.75 27 LYS B C 1
ATOM 5788 O O . LYS B 1 27 ? 16.094 53.312 -1.447 1 84.75 27 LYS B O 1
ATOM 5793 N N . LEU B 1 28 ? 14.812 51.469 -1.342 1 81.88 28 LEU B N 1
ATOM 5794 C CA . LEU B 1 28 ? 15.891 50.656 -0.824 1 81.88 28 LEU B CA 1
ATOM 5795 C C . LEU B 1 28 ? 16.969 50.406 -1.884 1 81.88 28 LEU B C 1
ATOM 5797 O O . LEU B 1 28 ? 18.156 50.438 -1.579 1 81.88 28 LEU B O 1
ATOM 5801 N N . ASP B 1 29 ? 16.484 50.219 -3.164 1 83.62 29 ASP B N 1
ATOM 5802 C CA . ASP B 1 29 ? 17.406 49.969 -4.277 1 83.62 29 ASP B CA 1
ATOM 5803 C C . ASP B 1 29 ? 18.266 51.219 -4.555 1 83.62 29 ASP B C 1
ATOM 5805 O O . ASP B 1 29 ? 19.359 51.094 -5.09 1 83.62 29 ASP B O 1
ATOM 5809 N N . ALA B 1 30 ? 17.781 52.344 -4.23 1 80.25 30 ALA B N 1
ATOM 5810 C CA . ALA B 1 30 ? 18.469 53.594 -4.496 1 80.25 30 ALA B CA 1
ATOM 5811 C C . ALA B 1 30 ? 19.609 53.812 -3.502 1 80.25 30 ALA B C 1
ATOM 5813 O O . ALA B 1 30 ? 20.484 54.656 -3.729 1 80.25 30 ALA B O 1
ATOM 5814 N N . ILE B 1 31 ? 19.578 53.062 -2.449 1 76.56 31 ILE B N 1
ATOM 5815 C CA . ILE B 1 31 ? 20.641 53.156 -1.454 1 76.56 31 ILE B CA 1
ATOM 5816 C C . ILE B 1 31 ? 21.875 52.375 -1.912 1 76.56 31 ILE B C 1
ATOM 5818 O O . ILE B 1 31 ? 21.812 51.156 -2.043 1 76.56 31 ILE B O 1
ATOM 5822 N N . PRO B 1 32 ? 22.984 53 -2.213 1 72.75 32 PRO B N 1
ATOM 5823 C CA . PRO B 1 32 ? 24.172 52.344 -2.807 1 72.75 32 PRO B CA 1
ATOM 5824 C C . PRO B 1 32 ? 24.656 51.156 -1.997 1 72.75 32 PRO B C 1
ATOM 5826 O O . PRO B 1 32 ? 25.094 50.156 -2.57 1 72.75 32 PRO B O 1
ATOM 5829 N N . GLU B 1 33 ? 24.547 51.156 -0.702 1 69 33 GLU B N 1
ATOM 5830 C CA . GLU B 1 33 ? 25.031 50.062 0.129 1 69 33 GLU B CA 1
ATOM 5831 C C . GLU B 1 33 ? 24.125 48.844 0.016 1 69 33 GLU B C 1
ATOM 5833 O O . GLU B 1 33 ? 24.562 47.719 0.299 1 69 33 GLU B O 1
ATOM 5838 N N . ILE B 1 34 ? 22.844 49.094 -0.372 1 70.31 34 ILE B N 1
ATOM 5839 C CA . ILE B 1 34 ? 21.891 48 -0.51 1 70.31 34 ILE B CA 1
ATOM 5840 C C . ILE B 1 34 ? 21.859 47.531 -1.958 1 70.31 34 ILE B C 1
ATOM 5842 O O . ILE B 1 34 ? 21.688 46.312 -2.217 1 70.31 34 ILE B O 1
ATOM 5846 N N . ARG B 1 35 ? 22.125 48.438 -2.92 1 64.62 35 ARG B N 1
ATOM 5847 C CA . ARG B 1 35 ? 22 48.219 -4.355 1 64.62 35 ARG B CA 1
ATOM 5848 C C . ARG B 1 35 ? 23.094 47.281 -4.863 1 64.62 35 ARG B C 1
ATOM 5850 O O . ARG B 1 35 ? 24.234 47.344 -4.379 1 64.62 35 ARG B O 1
ATOM 5857 N N . GLN B 1 36 ? 22.625 46.219 -5.695 1 55.62 36 GLN B N 1
ATOM 5858 C CA . GLN B 1 36 ? 23.562 45.375 -6.426 1 55.62 36 GLN B CA 1
ATOM 5859 C C . GLN B 1 36 ? 24.344 46.156 -7.457 1 55.62 36 GLN B C 1
ATOM 5861 O O . GLN B 1 36 ? 23.875 46.406 -8.57 1 55.62 36 GLN B O 1
ATOM 5866 N N . VAL B 1 37 ? 25 47.25 -7.324 1 48.38 37 VAL B N 1
ATOM 5867 C CA . VAL B 1 37 ? 25.656 48 -8.406 1 48.38 37 VAL B CA 1
ATOM 5868 C C . VAL B 1 37 ? 27 47.344 -8.727 1 48.38 37 VAL B C 1
ATOM 5870 O O . VAL B 1 37 ? 27.688 46.844 -7.836 1 48.38 37 VAL B O 1
ATOM 5873 N N . ARG B 1 38 ? 27.375 47.281 -10.078 1 45.31 38 ARG B N 1
ATOM 5874 C CA . ARG B 1 38 ? 28.641 46.812 -10.625 1 45.31 38 ARG B CA 1
ATOM 5875 C C . ARG B 1 38 ? 29.812 47.406 -9.859 1 45.31 38 ARG B C 1
ATOM 5877 O O . ARG B 1 38 ? 30.859 46.75 -9.711 1 45.31 38 ARG B O 1
ATOM 5884 N N . LYS B 1 39 ? 29.922 48.719 -9.695 1 43.41 39 LYS B N 1
ATOM 5885 C CA . LYS B 1 39 ? 31.172 49.375 -9.289 1 43.41 39 LYS B CA 1
ATOM 5886 C C . LYS B 1 39 ? 31.234 49.531 -7.773 1 43.41 39 LYS B C 1
ATOM 5888 O O . LYS B 1 39 ? 32.188 50.125 -7.246 1 43.41 39 LYS B O 1
ATOM 5893 N N . VAL B 1 40 ? 30.094 49.344 -7.102 1 44.03 40 VAL B N 1
ATOM 5894 C CA . VAL B 1 40 ? 30.297 49.5 -5.66 1 44.03 40 VAL B CA 1
ATOM 5895 C C . VAL B 1 40 ? 30.625 48.156 -5.043 1 44.03 40 VAL B C 1
ATOM 5897 O O . VAL B 1 40 ? 29.953 47.156 -5.336 1 44.03 40 VAL B O 1
ATOM 5900 N N . PRO B 1 41 ? 31.703 47.906 -4.426 1 45.72 41 PRO B N 1
ATOM 5901 C CA . PRO B 1 41 ? 32.344 46.688 -3.951 1 45.72 41 PRO B CA 1
ATOM 5902 C C . PRO B 1 41 ? 31.453 45.844 -3.041 1 45.72 41 PRO B C 1
ATOM 5904 O O . PRO B 1 41 ? 31.672 44.656 -2.875 1 45.72 41 PRO B O 1
ATOM 5907 N N . PHE B 1 42 ? 30.453 46.625 -2.141 1 48.97 42 PHE B N 1
ATOM 5908 C CA . PHE B 1 42 ? 29.859 45.781 -1.097 1 48.97 42 PHE B CA 1
ATOM 5909 C C . PHE B 1 42 ? 28.344 45.812 -1.162 1 48.97 42 PHE B C 1
ATOM 5911 O O . PHE B 1 42 ? 27.734 46.875 -0.933 1 48.97 42 PHE B O 1
ATOM 5918 N N . CYS B 1 43 ? 27.469 45.156 -1.931 1 63.03 43 CYS B N 1
ATOM 5919 C CA . CYS B 1 43 ? 26.031 44.969 -1.775 1 63.03 43 CYS B CA 1
ATOM 5920 C C . CYS B 1 43 ? 25.719 44.188 -0.507 1 63.03 43 CYS B C 1
ATOM 5922 O O . CYS B 1 43 ? 26.094 43 -0.388 1 63.03 43 CYS B O 1
ATOM 5924 N N . ALA B 1 44 ? 25.203 44.969 0.494 1 66.75 44 ALA B N 1
ATOM 5925 C CA . ALA B 1 44 ? 25.031 44.406 1.824 1 66.75 44 ALA B CA 1
ATOM 5926 C C . ALA B 1 44 ? 24.203 43.125 1.759 1 66.75 44 ALA B C 1
ATOM 5928 O O . ALA B 1 44 ? 24.562 42.125 2.387 1 66.75 44 ALA B O 1
ATOM 5929 N N . CYS B 1 45 ? 23.172 43.156 0.895 1 74.19 45 CYS B N 1
ATOM 5930 C CA . CYS B 1 45 ? 22.328 41.969 0.815 1 74.19 45 CYS B CA 1
ATOM 5931 C C . CYS B 1 45 ? 23.062 40.812 0.164 1 74.19 45 CYS B C 1
ATOM 5933 O O . CYS B 1 45 ? 23.047 39.688 0.674 1 74.19 45 CYS B O 1
ATOM 5935 N N . ARG B 1 46 ? 23.688 41.094 -0.972 1 77.38 46 ARG B N 1
ATOM 5936 C CA . ARG B 1 46 ? 24.438 40.062 -1.673 1 77.38 46 ARG B CA 1
ATOM 5937 C C . ARG B 1 46 ? 25.578 39.5 -0.806 1 77.38 46 ARG B C 1
ATOM 5939 O O . ARG B 1 46 ? 25.828 38.312 -0.784 1 77.38 46 ARG B O 1
ATOM 5946 N N . SER B 1 47 ? 26.281 40.469 -0.172 1 75.44 47 SER B N 1
ATOM 5947 C CA . SER B 1 47 ? 27.391 40.062 0.697 1 75.44 47 SER B CA 1
ATOM 5948 C C . SER B 1 47 ? 26.906 39.188 1.851 1 75.44 47 SER B C 1
ATOM 5950 O O . SER B 1 47 ? 27.578 38.25 2.242 1 75.44 47 SER B O 1
ATOM 5952 N N . TRP B 1 48 ? 25.781 39.625 2.486 1 73.69 48 TRP B N 1
ATOM 5953 C CA . TRP B 1 48 ? 25.203 38.812 3.57 1 73.69 48 TRP B CA 1
ATOM 5954 C C . TRP B 1 48 ? 24.844 37.406 3.09 1 73.69 48 TRP B C 1
ATOM 5956 O O . TRP B 1 48 ? 25.141 36.438 3.773 1 73.69 48 TRP B O 1
ATOM 5966 N N . LEU B 1 49 ? 24.234 37.312 1.949 1 79.75 49 LEU B N 1
ATOM 5967 C CA . LEU B 1 49 ? 23.844 36.031 1.381 1 79.75 49 LEU B CA 1
ATOM 5968 C C . LEU B 1 49 ? 25.062 35.156 1.105 1 79.75 49 LEU B C 1
ATOM 5970 O O . LEU B 1 49 ? 25.031 33.938 1.357 1 79.75 49 LEU B O 1
ATOM 5974 N N . LYS B 1 50 ? 26.109 35.75 0.51 1 76.25 50 LYS B N 1
ATOM 5975 C CA . LYS B 1 50 ? 27.328 35 0.2 1 76.25 50 LYS B CA 1
ATOM 5976 C C . LYS B 1 50 ? 28.016 34.5 1.473 1 76.25 50 LYS B C 1
ATOM 5978 O O . LYS B 1 50 ? 28.656 33.469 1.468 1 76.25 50 LYS B O 1
ATOM 5983 N N . LYS B 1 51 ? 27.828 35.25 2.568 1 72.25 51 LYS B N 1
ATOM 5984 C CA . LYS B 1 51 ? 28.5 34.938 3.824 1 72.25 51 LYS B CA 1
ATOM 5985 C C . LYS B 1 51 ? 27.766 33.812 4.562 1 72.25 51 LYS B C 1
ATOM 5987 O O . LYS B 1 51 ? 28.312 33.188 5.469 1 72.25 51 LYS B O 1
ATOM 5992 N N . LEU B 1 52 ? 26.484 33.625 4.191 1 75.75 52 LEU B N 1
ATOM 5993 C CA . LEU B 1 52 ? 25.781 32.531 4.816 1 75.75 52 LEU B CA 1
ATOM 5994 C C . LEU B 1 52 ? 26.531 31.203 4.566 1 75.75 52 LEU B C 1
ATOM 5996 O O . LEU B 1 52 ? 27.016 30.969 3.461 1 75.75 52 LEU B O 1
ATOM 6000 N N . PRO B 1 53 ? 26.828 30.406 5.617 1 66.5 53 PRO B N 1
ATOM 6001 C CA . PRO B 1 53 ? 27.578 29.156 5.461 1 66.5 53 PRO B CA 1
ATOM 6002 C C . PRO B 1 53 ? 26.828 28.125 4.633 1 66.5 53 PRO B C 1
ATOM 6004 O O . PRO B 1 53 ? 25.594 28 4.742 1 66.5 53 PRO B O 1
ATOM 6007 N N . PRO B 1 54 ? 27.531 27.562 3.701 1 71.38 54 PRO B N 1
ATOM 6008 C CA . PRO B 1 54 ? 26.906 26.438 2.998 1 71.38 54 PRO B CA 1
ATOM 6009 C C . PRO B 1 54 ? 26.547 25.281 3.93 1 71.38 54 PRO B C 1
ATOM 6011 O O . PRO B 1 54 ? 27.328 24.938 4.82 1 71.38 54 PRO B O 1
ATOM 6014 N N . VAL B 1 55 ? 25.297 24.938 3.969 1 63.22 55 VAL B N 1
ATOM 6015 C CA . VAL B 1 55 ? 24.859 23.828 4.82 1 63.22 55 VAL B CA 1
ATOM 6016 C C . VAL B 1 55 ? 24.5 22.625 3.963 1 63.22 55 VAL B C 1
ATOM 6018 O O . VAL B 1 55 ? 23.859 21.672 4.441 1 63.22 55 VAL B O 1
ATOM 6021 N N . THR B 1 56 ? 25.062 22.562 2.795 1 62.09 56 THR B N 1
ATOM 6022 C CA . THR B 1 56 ? 24.719 21.406 1.965 1 62.09 56 THR B CA 1
ATOM 6023 C C . THR B 1 56 ? 25.219 20.125 2.609 1 62.09 56 THR B C 1
ATOM 6025 O O . THR B 1 56 ? 26.312 20.078 3.168 1 62.09 56 THR B O 1
ATOM 6028 N N . VAL B 1 57 ? 24.266 19.219 2.734 1 63.28 57 VAL B N 1
ATOM 6029 C CA . VAL B 1 57 ? 24.531 17.938 3.377 1 63.28 57 VAL B CA 1
ATOM 6030 C C . VAL B 1 57 ? 25.203 17 2.377 1 63.28 57 VAL B C 1
ATOM 6032 O O . VAL B 1 57 ? 24.516 16.188 1.732 1 63.28 57 VAL B O 1
ATOM 6035 N N . ASN B 1 58 ? 26.422 17.359 1.974 1 70 58 ASN B N 1
ATOM 6036 C CA . ASN B 1 58 ? 27.203 16.531 1.063 1 70 58 ASN B CA 1
ATOM 6037 C C . ASN B 1 58 ? 28.406 15.906 1.763 1 70 58 ASN B C 1
ATOM 6039 O O . ASN B 1 58 ? 29.547 16.156 1.378 1 70 58 ASN B O 1
ATOM 6043 N N . ASP B 1 59 ? 28.016 15.305 2.795 1 79.62 59 ASP B N 1
ATOM 6044 C CA . ASP B 1 59 ? 29.047 14.688 3.623 1 79.62 59 ASP B CA 1
ATOM 6045 C C . ASP B 1 59 ? 29.062 13.172 3.443 1 79.62 59 ASP B C 1
ATOM 6047 O O . ASP B 1 59 ? 28.375 12.445 4.168 1 79.62 59 ASP B O 1
ATOM 6051 N N . GLU B 1 60 ? 29.891 12.75 2.537 1 86.38 60 GLU B N 1
ATOM 6052 C CA . GLU B 1 60 ? 29.953 11.328 2.229 1 86.38 60 GLU B CA 1
ATOM 6053 C C . GLU B 1 60 ? 30.406 10.516 3.441 1 86.38 60 GLU B C 1
ATOM 6055 O O . GLU B 1 60 ? 29.953 9.391 3.646 1 86.38 60 GLU B O 1
ATOM 6060 N N . GLU B 1 61 ? 31.266 11.094 4.242 1 85.44 61 GLU B N 1
ATOM 6061 C CA . GLU B 1 61 ? 31.766 10.391 5.426 1 85.44 61 GLU B CA 1
ATOM 6062 C C . GLU B 1 61 ? 30.656 10.219 6.465 1 85.44 61 GLU B C 1
ATOM 6064 O O . GLU B 1 61 ? 30.516 9.141 7.047 1 85.44 61 GLU B O 1
ATOM 6069 N N . LYS B 1 62 ? 30.016 11.328 6.715 1 85.62 62 LYS B N 1
ATOM 6070 C CA . LYS B 1 62 ? 28.906 11.234 7.66 1 85.62 62 LYS B CA 1
ATOM 6071 C C . LYS B 1 62 ? 27.828 10.273 7.16 1 85.62 62 LYS B C 1
ATOM 6073 O O . LYS B 1 62 ? 27.219 9.547 7.953 1 85.62 62 LYS B O 1
ATOM 6078 N N . SER B 1 63 ? 27.547 10.352 5.836 1 89.19 63 SER B N 1
ATOM 6079 C CA . SER B 1 63 ? 26.609 9.406 5.242 1 89.19 63 SER B CA 1
ATOM 6080 C C . SER B 1 63 ? 27.062 7.965 5.488 1 89.19 63 SER B C 1
ATOM 6082 O O . SER B 1 63 ? 26.25 7.113 5.844 1 89.19 63 SER B O 1
ATOM 6084 N N . HIS B 1 64 ? 28.359 7.695 5.277 1 89.62 64 HIS B N 1
ATOM 6085 C CA . HIS B 1 64 ? 28.906 6.363 5.496 1 89.62 64 HIS B CA 1
ATOM 6086 C C . HIS B 1 64 ? 28.766 5.945 6.957 1 89.62 64 HIS B C 1
ATOM 6088 O O . HIS B 1 64 ? 28.469 4.781 7.246 1 89.62 64 HIS B O 1
ATOM 6094 N N . LEU B 1 65 ? 29 6.934 7.828 1 86.88 65 LEU B N 1
ATOM 6095 C CA . LEU B 1 65 ? 28.875 6.645 9.258 1 86.88 65 LEU B CA 1
ATOM 6096 C C . LEU B 1 65 ? 27.453 6.258 9.617 1 86.88 65 LEU B C 1
ATOM 6098 O O . LEU B 1 65 ? 27.234 5.27 10.32 1 86.88 65 LEU B O 1
ATOM 6102 N N . TYR B 1 66 ? 26.484 7.051 9.211 1 89.06 66 TYR B N 1
ATOM 6103 C CA . TYR B 1 66 ? 25.078 6.746 9.484 1 89.06 66 TYR B CA 1
ATOM 6104 C C . TYR B 1 66 ? 24.688 5.398 8.891 1 89.06 66 TYR B C 1
ATOM 6106 O O . TYR B 1 66 ? 23.953 4.625 9.508 1 89.06 66 TYR B O 1
ATOM 6114 N N . ARG B 1 67 ? 25.172 5.137 7.656 1 91.5 67 ARG B N 1
ATOM 6115 C CA . ARG B 1 67 ? 24.844 3.883 6.98 1 91.5 67 ARG B CA 1
ATOM 6116 C C . ARG B 1 67 ? 25.422 2.691 7.742 1 91.5 67 ARG B C 1
ATOM 6118 O O . ARG B 1 67 ? 24.75 1.682 7.93 1 91.5 67 ARG B O 1
ATOM 6125 N N . GLU B 1 68 ? 26.641 2.811 8.172 1 87.94 68 GLU B N 1
ATOM 6126 C CA . GLU B 1 68 ? 27.297 1.741 8.93 1 87.94 68 GLU B CA 1
ATOM 6127 C C . GLU B 1 68 ? 26.609 1.514 10.266 1 87.94 68 GLU B C 1
ATOM 6129 O O . GLU B 1 68 ? 26.469 0.374 10.719 1 87.94 68 GLU B O 1
ATOM 6134 N N . ASN B 1 69 ? 26.297 2.635 10.883 1 86.44 69 ASN B N 1
ATOM 6135 C CA . ASN B 1 69 ? 25.516 2.514 12.109 1 86.44 69 ASN B CA 1
ATOM 6136 C C . ASN B 1 69 ? 24.219 1.762 11.859 1 86.44 69 ASN B C 1
ATOM 6138 O O . ASN B 1 69 ? 23.812 0.919 12.672 1 86.44 69 ASN B O 1
ATOM 6142 N N . GLY B 1 70 ? 23.5 2.131 10.797 1 87.88 70 GLY B N 1
ATOM 6143 C CA . GLY B 1 70 ? 22.281 1.416 10.422 1 87.88 70 GLY B CA 1
ATOM 6144 C C . GLY B 1 70 ? 22.516 -0.064 10.188 1 87.88 70 GLY B C 1
ATOM 6145 O O . GLY B 1 70 ? 21.719 -0.898 10.609 1 87.88 70 GLY B O 1
ATOM 6146 N N . ASN B 1 71 ? 23.625 -0.415 9.484 1 86.75 71 ASN B N 1
ATOM 6147 C CA . ASN B 1 71 ? 23.984 -1.81 9.242 1 86.75 71 ASN B CA 1
ATOM 6148 C C . ASN B 1 71 ? 24.156 -2.58 10.555 1 86.75 71 ASN B C 1
ATOM 6150 O O . ASN B 1 71 ? 23.688 -3.715 10.672 1 86.75 71 ASN B O 1
ATOM 6154 N N . GLU B 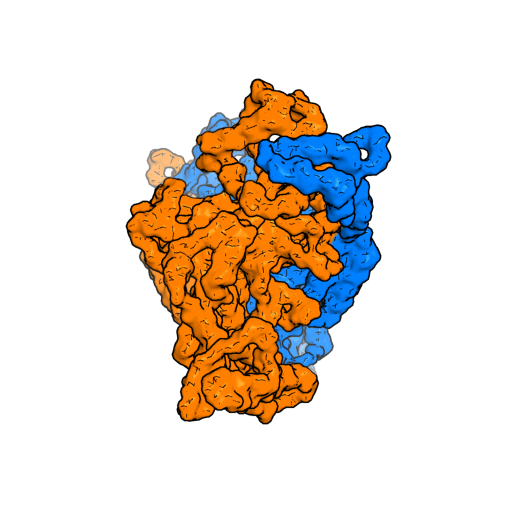1 72 ? 24.797 -1.911 11.453 1 83.06 72 GLU B N 1
ATOM 6155 C CA . GLU B 1 72 ? 25.031 -2.545 12.742 1 83.06 72 GLU B CA 1
ATOM 6156 C C . GLU B 1 72 ? 23.734 -2.779 13.5 1 83.06 72 GLU B C 1
ATOM 6158 O O . GLU B 1 72 ? 23.516 -3.854 14.062 1 83.06 72 GLU B O 1
ATOM 6163 N N . ILE B 1 73 ? 22.984 -1.79 13.508 1 81.38 73 ILE B N 1
ATOM 6164 C CA . ILE B 1 73 ? 21.703 -1.872 14.219 1 81.38 73 ILE B CA 1
ATOM 6165 C C . ILE B 1 73 ? 20.828 -2.943 13.57 1 81.38 73 ILE B C 1
ATOM 6167 O O . ILE B 1 73 ? 20.203 -3.748 14.266 1 81.38 73 ILE B O 1
ATOM 6171 N N . PHE B 1 74 ? 20.75 -2.939 12.281 1 83.56 74 PHE B N 1
ATOM 6172 C CA . PHE B 1 74 ? 19.906 -3.863 11.547 1 83.56 74 PHE B CA 1
ATOM 6173 C C . PHE B 1 74 ? 20.375 -5.301 11.719 1 83.56 74 PHE B C 1
ATOM 6175 O O . PHE B 1 74 ? 19.562 -6.219 11.852 1 83.56 74 PHE B O 1
ATOM 6182 N N . ARG B 1 75 ? 21.625 -5.48 11.688 1 73.5 75 ARG B N 1
ATOM 6183 C CA . ARG B 1 75 ? 22.219 -6.809 11.859 1 73.5 75 ARG B CA 1
ATOM 6184 C C . ARG B 1 75 ? 21.938 -7.344 13.266 1 73.5 75 ARG B C 1
ATOM 6186 O O . ARG B 1 75 ? 21.734 -8.547 13.445 1 73.5 75 ARG B O 1
ATOM 6193 N N . SER B 1 76 ? 21.938 -6.359 14.195 1 67 76 SER B N 1
ATOM 6194 C CA . SER B 1 76 ? 21.719 -6.766 15.578 1 67 76 SER B CA 1
ATOM 6195 C C . SER B 1 76 ? 20.25 -6.988 15.867 1 67 76 SER B C 1
ATOM 6197 O O . SER B 1 76 ? 19.875 -7.418 16.953 1 67 76 SER B O 1
ATOM 6199 N N . ARG B 1 77 ? 19.359 -6.801 14.969 1 56.22 77 ARG B N 1
ATOM 6200 C CA . ARG B 1 77 ? 17.922 -6.992 15.039 1 56.22 77 ARG B CA 1
ATOM 6201 C C . ARG B 1 77 ? 17.312 -6.219 16.203 1 56.22 77 ARG B C 1
ATOM 6203 O O . ARG B 1 77 ? 16.328 -6.645 16.797 1 56.22 77 ARG B O 1
ATOM 6210 N N . LYS B 1 78 ? 17.906 -5.207 16.688 1 59.56 78 LYS B N 1
ATOM 6211 C CA . LYS B 1 78 ? 17.469 -4.473 17.875 1 59.56 78 LYS B CA 1
ATOM 6212 C C . LYS B 1 78 ? 16.25 -3.611 17.547 1 59.56 78 LYS B C 1
ATOM 6214 O O . LYS B 1 78 ? 15.258 -3.635 18.297 1 59.56 78 LYS B O 1
ATOM 6219 N N . SER B 1 79 ? 16.297 -2.699 16.547 1 74.5 79 SER B N 1
ATOM 6220 C CA . SER B 1 79 ? 15.18 -1.814 16.219 1 74.5 79 SER B CA 1
ATOM 6221 C C . SER B 1 79 ? 15.203 -1.411 14.75 1 74.5 79 SER B C 1
ATOM 6223 O O . SER B 1 79 ? 15.961 -0.526 14.352 1 74.5 79 SER B O 1
ATOM 6225 N N . PRO B 1 80 ? 14.484 -2.137 13.898 1 77.56 80 PRO B N 1
ATOM 6226 C CA . PRO B 1 80 ? 14.445 -1.767 12.477 1 77.56 80 PRO B CA 1
ATOM 6227 C C . PRO B 1 80 ? 14.078 -0.3 12.266 1 77.56 80 PRO B C 1
ATOM 6229 O O . PRO B 1 80 ? 14.531 0.318 11.297 1 77.56 80 PRO B O 1
ATOM 6232 N N . HIS B 1 81 ? 13.383 0.227 13.227 1 80.88 81 HIS B N 1
ATOM 6233 C CA . HIS B 1 81 ? 12.992 1.625 13.078 1 80.88 81 HIS B CA 1
ATOM 6234 C C . HIS B 1 81 ? 14.188 2.553 13.273 1 80.88 81 HIS B C 1
ATOM 6236 O O . HIS B 1 81 ? 14.289 3.588 12.609 1 80.88 81 HIS B O 1
ATOM 6242 N N . VAL B 1 82 ? 15.039 2.217 14.203 1 82.81 82 VAL B N 1
ATOM 6243 C CA . VAL B 1 82 ? 16.234 3.02 14.414 1 82.81 82 VAL B CA 1
ATOM 6244 C C . VAL B 1 82 ? 17.172 2.887 13.203 1 82.81 82 VAL B C 1
ATOM 6246 O O . VAL B 1 82 ? 17.812 3.857 12.797 1 82.81 82 VAL B O 1
ATOM 6249 N N . ALA B 1 83 ? 17.234 1.667 12.664 1 87.25 83 ALA B N 1
ATOM 6250 C CA . ALA B 1 83 ? 18.016 1.478 11.438 1 87.25 83 ALA B CA 1
ATOM 6251 C C . ALA B 1 83 ? 17.438 2.314 10.297 1 87.25 83 ALA B C 1
ATOM 6253 O O . ALA B 1 83 ? 18.188 2.928 9.531 1 87.25 83 ALA B O 1
ATOM 6254 N N . LEU B 1 84 ? 16.078 2.291 10.172 1 87.31 84 LEU B N 1
ATOM 6255 C CA . LEU B 1 84 ? 15.398 3.088 9.156 1 87.31 84 LEU B CA 1
ATOM 6256 C C . LEU B 1 84 ? 15.766 4.562 9.289 1 87.31 84 LEU B C 1
ATOM 6258 O O . LEU B 1 84 ? 16.031 5.227 8.289 1 87.31 84 LEU B O 1
ATOM 6262 N N . GLU B 1 85 ? 15.711 5.023 10.523 1 81.88 85 GLU B N 1
ATOM 6263 C CA . GLU B 1 85 ? 16.094 6.41 10.781 1 81.88 85 GLU B CA 1
ATOM 6264 C C . GLU B 1 85 ? 17.547 6.672 10.383 1 81.88 85 GLU B C 1
ATOM 6266 O O . GLU B 1 85 ? 17.844 7.703 9.781 1 81.88 85 GLU B O 1
ATOM 6271 N N . ALA B 1 86 ? 18.422 5.766 10.719 1 88.44 86 ALA B N 1
ATOM 6272 C CA . ALA B 1 86 ? 19.828 5.906 10.391 1 88.44 86 ALA B CA 1
ATOM 6273 C C . ALA B 1 86 ? 20.047 5.965 8.883 1 88.44 86 ALA B C 1
ATOM 6275 O O . ALA B 1 86 ? 20.812 6.801 8.391 1 88.44 86 ALA B O 1
ATOM 6276 N N . TYR B 1 87 ? 19.391 5.074 8.125 1 89.81 87 TYR B N 1
ATOM 6277 C CA . TYR B 1 87 ? 19.531 5.074 6.668 1 89.81 87 TYR B CA 1
ATOM 6278 C C . TYR B 1 87 ? 18.938 6.344 6.066 1 89.81 87 TYR B C 1
ATOM 6280 O O . TYR B 1 87 ? 19.469 6.871 5.078 1 89.81 87 TYR B O 1
ATOM 6288 N N . SER B 1 88 ? 17.797 6.797 6.605 1 85.81 88 SER B N 1
ATOM 6289 C CA . SER B 1 88 ? 17.219 8.055 6.141 1 85.81 88 SER B CA 1
ATOM 6290 C C . SER B 1 88 ? 18.203 9.211 6.34 1 85.81 88 SER B C 1
ATOM 6292 O O . SER B 1 88 ? 18.359 10.055 5.453 1 85.81 88 SER B O 1
ATOM 6294 N N . LYS B 1 89 ? 18.828 9.234 7.516 1 83.5 89 LYS B N 1
ATOM 6295 C CA . LYS B 1 89 ? 19.828 10.258 7.773 1 83.5 89 LYS B CA 1
ATOM 6296 C C . LYS B 1 89 ? 21 10.141 6.805 1 83.5 89 LYS B C 1
ATOM 6298 O O . LYS B 1 89 ? 21.547 11.148 6.344 1 83.5 89 LYS B O 1
ATOM 6303 N N . ALA B 1 90 ? 21.406 8.906 6.527 1 89.25 90 ALA B N 1
ATOM 6304 C CA . ALA B 1 90 ? 22.484 8.672 5.562 1 89.25 90 ALA B CA 1
ATOM 6305 C C . ALA B 1 90 ? 22.125 9.242 4.195 1 89.25 90 ALA B C 1
ATOM 6307 O O . ALA B 1 90 ? 22.984 9.797 3.506 1 89.25 90 ALA B O 1
ATOM 6308 N N . ILE B 1 91 ? 20.859 9.062 3.773 1 87.38 91 ILE B N 1
ATOM 6309 C CA . ILE B 1 91 ? 20.391 9.555 2.482 1 87.38 91 ILE B CA 1
ATOM 6310 C C . ILE B 1 91 ? 20.469 11.078 2.459 1 87.38 91 ILE B C 1
ATOM 6312 O O . ILE B 1 91 ? 20.891 11.68 1.469 1 87.38 91 ILE B O 1
ATOM 6316 N N . PHE B 1 92 ? 20.047 11.695 3.578 1 80.75 92 PHE B N 1
ATOM 6317 C CA . PHE B 1 92 ? 20.047 13.148 3.666 1 80.75 92 PHE B CA 1
ATOM 6318 C C . PHE B 1 92 ? 21.484 13.688 3.588 1 80.75 92 PHE B C 1
ATOM 6320 O O . PHE B 1 92 ? 21.719 14.758 3.033 1 80.75 92 PHE B O 1
ATOM 6327 N N . MET B 1 93 ? 22.5 12.953 4.105 1 82.44 93 MET B N 1
ATOM 6328 C CA . MET B 1 93 ? 23.859 13.469 4.246 1 82.44 93 MET B CA 1
ATOM 6329 C C . MET B 1 93 ? 24.672 13.211 2.977 1 82.44 93 MET B C 1
ATOM 6331 O O . MET B 1 93 ? 25.656 13.906 2.707 1 82.44 93 MET B O 1
ATOM 6335 N N . ALA B 1 94 ? 24.203 12.25 2.143 1 87.31 94 ALA B N 1
ATOM 6336 C CA . ALA B 1 94 ? 24.984 11.82 0.98 1 87.31 94 ALA B CA 1
ATOM 6337 C C . ALA B 1 94 ? 24.891 12.844 -0.148 1 87.31 94 ALA B C 1
ATOM 6339 O O . ALA B 1 94 ? 23.844 13.453 -0.355 1 87.31 94 ALA B O 1
ATOM 6340 N N . PRO B 1 95 ? 26.031 13.008 -0.872 1 82.38 95 PRO B N 1
ATOM 6341 C CA . PRO B 1 95 ? 25.922 13.836 -2.074 1 82.38 95 PRO B CA 1
ATOM 6342 C C . PRO B 1 95 ? 24.953 13.273 -3.102 1 82.38 95 PRO B C 1
ATOM 6344 O O . PRO B 1 95 ? 24.875 12.055 -3.285 1 82.38 95 PRO B O 1
ATOM 6347 N N . GLY B 1 96 ? 24.219 14.125 -3.709 1 79.56 96 GLY B N 1
ATOM 6348 C CA . GLY B 1 96 ? 23.203 13.734 -4.684 1 79.56 96 GLY B CA 1
ATOM 6349 C C . GLY B 1 96 ? 23.766 12.906 -5.82 1 79.56 96 GLY B C 1
ATOM 6350 O O . GLY B 1 96 ? 24.797 13.258 -6.402 1 79.56 96 GLY B O 1
ATOM 6351 N N . GLY B 1 97 ? 23.094 11.734 -6.105 1 76.69 97 GLY B N 1
ATOM 6352 C CA . GLY B 1 97 ? 23.484 10.883 -7.219 1 76.69 97 GLY B CA 1
ATOM 6353 C C . GLY B 1 97 ? 24.734 10.086 -6.949 1 76.69 97 GLY B C 1
ATOM 6354 O O . GLY B 1 97 ? 25.203 9.336 -7.809 1 76.69 97 GLY B O 1
ATOM 6355 N N . SER B 1 98 ? 25.359 10.188 -5.746 1 85.44 98 SER B N 1
ATOM 6356 C CA . SER B 1 98 ? 26.594 9.5 -5.387 1 85.44 98 SER B CA 1
ATOM 6357 C C . SER B 1 98 ? 26.344 8.023 -5.094 1 85.44 98 SER B C 1
ATOM 6359 O O . SER B 1 98 ? 25.203 7.621 -4.855 1 85.44 98 SER B O 1
ATOM 6361 N N . PRO B 1 99 ? 27.359 7.223 -5.207 1 87.31 99 PRO B N 1
ATOM 6362 C CA . PRO B 1 99 ? 27.219 5.828 -4.785 1 87.31 99 PRO B CA 1
ATOM 6363 C C . PRO B 1 99 ? 26.797 5.695 -3.322 1 87.31 99 PRO B C 1
ATOM 6365 O O . PRO B 1 99 ? 26.031 4.789 -2.977 1 87.31 99 PRO B O 1
ATOM 6368 N N . ALA B 1 100 ? 27.266 6.688 -2.514 1 89.75 100 ALA B N 1
ATOM 6369 C CA . ALA B 1 100 ? 26.891 6.66 -1.102 1 89.75 100 ALA B CA 1
ATOM 6370 C C . ALA B 1 100 ? 25.391 6.809 -0.928 1 89.75 100 ALA B C 1
ATOM 6372 O O . ALA B 1 100 ? 24.781 6.102 -0.122 1 89.75 100 ALA B O 1
ATOM 6373 N N . GLN B 1 101 ? 24.844 7.703 -1.666 1 90.31 101 GLN B N 1
ATOM 6374 C CA . GLN B 1 101 ? 23.406 7.914 -1.586 1 90.31 101 GLN B CA 1
ATOM 6375 C C . GLN B 1 101 ? 22.641 6.703 -2.111 1 90.31 101 GLN B C 1
ATOM 6377 O O . GLN B 1 101 ? 21.625 6.293 -1.53 1 90.31 101 GLN B O 1
ATOM 6382 N N . ALA B 1 102 ? 23.125 6.145 -3.26 1 89.75 102 ALA B N 1
ATOM 6383 C CA . ALA B 1 102 ? 22.5 4.969 -3.859 1 89.75 102 ALA B CA 1
ATOM 6384 C C . ALA B 1 102 ? 22.531 3.783 -2.896 1 89.75 102 ALA B C 1
ATOM 6386 O O . ALA B 1 102 ? 21.531 3.072 -2.754 1 89.75 102 ALA B O 1
ATOM 6387 N N . MET B 1 103 ? 23.625 3.621 -2.23 1 90.88 103 MET B N 1
ATOM 6388 C CA . MET B 1 103 ? 23.75 2.52 -1.283 1 90.88 103 MET B CA 1
ATOM 6389 C C . MET B 1 103 ? 22.828 2.721 -0.082 1 90.88 103 MET B C 1
ATOM 6391 O O . MET B 1 103 ? 22.25 1.761 0.427 1 90.88 103 MET B O 1
ATOM 6395 N N . ALA B 1 104 ? 22.703 3.965 0.393 1 92.06 104 ALA B N 1
ATOM 6396 C CA . ALA B 1 104 ? 21.797 4.266 1.505 1 92.06 104 ALA B CA 1
ATOM 6397 C C . ALA B 1 104 ? 20.359 3.969 1.134 1 92.06 104 ALA B C 1
ATOM 6399 O O . ALA B 1 104 ? 19.609 3.406 1.935 1 92.06 104 ALA B O 1
ATOM 6400 N N . HIS B 1 105 ? 19.938 4.332 -0.07 1 92.56 105 HIS B N 1
ATOM 6401 C CA . HIS B 1 105 ? 18.594 4.008 -0.555 1 92.56 105 HIS B CA 1
ATOM 6402 C C . HIS B 1 105 ? 18.375 2.5 -0.585 1 92.56 105 HIS B C 1
ATOM 6404 O O . HIS B 1 105 ? 17.312 2.016 -0.171 1 92.56 105 HIS B O 1
ATOM 6410 N N . ALA B 1 106 ? 19.328 1.779 -1.156 1 90.69 106 ALA B N 1
ATOM 6411 C CA . ALA B 1 106 ? 19.219 0.326 -1.245 1 90.69 106 ALA B CA 1
ATOM 6412 C C . ALA B 1 106 ? 19.062 -0.298 0.139 1 90.69 106 ALA B C 1
ATOM 6414 O O . ALA B 1 106 ? 18.266 -1.219 0.327 1 90.69 106 ALA B O 1
ATOM 6415 N N . ASN B 1 107 ? 19.859 0.212 1.099 1 89.5 107 ASN B N 1
ATOM 6416 C CA . ASN B 1 107 ? 19.781 -0.295 2.465 1 89.5 107 ASN B CA 1
ATOM 6417 C C . ASN B 1 107 ? 18.438 0.032 3.105 1 89.5 107 ASN B C 1
ATOM 6419 O O . ASN B 1 107 ? 17.844 -0.808 3.791 1 89.5 107 ASN B O 1
ATOM 6423 N N . ARG B 1 108 ? 18 1.254 2.93 1 91 108 ARG B N 1
ATOM 6424 C CA . ARG B 1 108 ? 16.703 1.633 3.504 1 91 108 ARG B CA 1
ATOM 6425 C C . ARG B 1 108 ? 15.578 0.792 2.918 1 91 108 ARG B C 1
ATOM 6427 O O . ARG B 1 108 ? 14.617 0.461 3.617 1 91 108 ARG B O 1
ATOM 6434 N N . ALA B 1 109 ? 15.68 0.469 1.603 1 88.81 109 ALA B N 1
ATOM 6435 C CA . ALA B 1 109 ? 14.664 -0.346 0.935 1 88.81 109 ALA B CA 1
ATOM 6436 C C . ALA B 1 109 ? 14.484 -1.685 1.645 1 88.81 109 ALA B C 1
ATOM 6438 O O . ALA B 1 109 ? 13.359 -2.158 1.811 1 88.81 109 ALA B O 1
ATOM 6439 N N . ILE B 1 110 ? 15.57 -2.264 2.111 1 85.5 110 ILE B N 1
ATOM 6440 C CA . ILE B 1 110 ? 15.516 -3.559 2.781 1 85.5 110 ILE B CA 1
ATOM 6441 C C . ILE B 1 110 ? 14.727 -3.438 4.082 1 85.5 110 ILE B C 1
ATOM 6443 O O . ILE B 1 110 ? 13.906 -4.301 4.398 1 85.5 110 ILE B O 1
ATOM 6447 N N . VAL B 1 111 ? 15.039 -2.361 4.789 1 85.69 111 VAL B N 1
ATOM 6448 C CA . VAL B 1 111 ? 14.359 -2.152 6.062 1 85.69 111 VAL B CA 1
ATOM 6449 C C . VAL B 1 111 ? 12.875 -1.871 5.816 1 85.69 111 VAL B C 1
ATOM 6451 O O . VAL B 1 111 ? 12.016 -2.398 6.523 1 85.69 111 VAL B O 1
ATOM 6454 N N . LEU B 1 112 ? 12.609 -1.018 4.812 1 87 112 LEU B N 1
ATOM 6455 C CA . LEU B 1 112 ? 11.227 -0.675 4.484 1 87 112 LEU B CA 1
ATOM 6456 C C . LEU B 1 112 ? 10.453 -1.911 4.039 1 87 112 LEU B C 1
ATOM 6458 O O . LEU B 1 112 ? 9.273 -2.062 4.367 1 87 112 LEU B O 1
ATOM 6462 N N . MET B 1 113 ? 11.07 -2.775 3.289 1 80.56 113 MET B N 1
ATOM 6463 C CA . MET B 1 113 ? 10.438 -4.035 2.895 1 80.56 113 MET B CA 1
ATOM 6464 C C . MET B 1 113 ? 10.086 -4.871 4.117 1 80.56 113 MET B C 1
ATOM 6466 O O . MET B 1 113 ? 9 -5.453 4.188 1 80.56 113 MET B O 1
ATOM 6470 N N . SER B 1 114 ? 11.016 -4.867 5.098 1 75.31 114 SER B N 1
ATOM 6471 C CA . SER B 1 114 ? 10.789 -5.625 6.324 1 75.31 114 SER B CA 1
ATOM 6472 C C . SER B 1 114 ? 9.641 -5.039 7.133 1 75.31 114 SER B C 1
ATOM 6474 O O . SER B 1 114 ? 8.969 -5.754 7.883 1 75.31 114 SER B O 1
ATOM 6476 N N . LEU B 1 115 ? 9.461 -3.73 6.969 1 74.56 115 LEU B N 1
ATOM 6477 C CA . LEU B 1 115 ? 8.406 -3.031 7.699 1 74.56 115 LEU B CA 1
ATOM 6478 C C . LEU B 1 115 ? 7.141 -2.922 6.855 1 74.56 115 LEU B C 1
ATOM 6480 O O . LEU B 1 115 ? 6.23 -2.158 7.191 1 74.56 115 LEU B O 1
ATOM 6484 N N . LYS B 1 116 ? 7.105 -3.473 5.652 1 68.12 116 LYS B N 1
ATOM 6485 C CA . LYS B 1 116 ? 5.961 -3.625 4.758 1 68.12 116 LYS B CA 1
ATOM 6486 C C . LYS B 1 116 ? 5.582 -2.295 4.117 1 68.12 116 LYS B C 1
ATOM 6488 O O . LYS B 1 116 ? 4.402 -2.033 3.865 1 68.12 116 LYS B O 1
ATOM 6493 N N . ARG B 1 117 ? 6.547 -1.434 3.969 1 79.81 117 ARG B N 1
ATOM 6494 C CA . ARG B 1 117 ? 6.391 -0.191 3.219 1 79.81 117 ARG B CA 1
ATOM 6495 C C . ARG B 1 117 ? 6.969 -0.322 1.814 1 79.81 117 ARG B C 1
ATOM 6497 O O . ARG B 1 117 ? 7.965 0.326 1.484 1 79.81 117 ARG B O 1
ATOM 6504 N N . PHE B 1 118 ? 6.285 -1.07 0.913 1 73.44 118 PHE B N 1
ATOM 6505 C CA . PHE B 1 118 ? 6.824 -1.507 -0.368 1 73.44 118 PHE B CA 1
ATOM 6506 C C . PHE B 1 118 ? 6.824 -0.363 -1.376 1 73.44 118 PHE B C 1
ATOM 6508 O O . PHE B 1 118 ? 7.68 -0.306 -2.262 1 73.44 118 PHE B O 1
ATOM 6515 N N . ARG B 1 119 ? 5.918 0.506 -1.254 1 74.94 119 ARG B N 1
ATOM 6516 C CA . ARG B 1 119 ? 5.898 1.635 -2.178 1 74.94 119 ARG B CA 1
ATOM 6517 C C . ARG B 1 119 ? 7.16 2.482 -2.031 1 74.94 119 ARG B C 1
ATOM 6519 O O . ARG B 1 119 ? 7.82 2.799 -3.023 1 74.94 119 ARG B O 1
ATOM 6526 N N . GLU B 1 120 ? 7.445 2.838 -0.807 1 80.5 120 GLU B N 1
ATOM 6527 C CA . GLU B 1 120 ? 8.633 3.645 -0.55 1 80.5 120 GLU B CA 1
ATOM 6528 C C . GLU B 1 120 ? 9.906 2.857 -0.847 1 80.5 120 GLU B C 1
ATOM 6530 O O . GLU B 1 120 ? 10.883 3.416 -1.352 1 80.5 120 GLU B O 1
ATOM 6535 N N . ALA B 1 121 ? 9.75 1.573 -0.535 1 86.69 121 ALA B N 1
ATOM 6536 C CA . ALA B 1 121 ? 10.891 0.723 -0.847 1 86.69 121 ALA B CA 1
ATOM 6537 C C . ALA B 1 121 ? 11.133 0.66 -2.352 1 86.69 121 ALA B C 1
ATOM 6539 O O . ALA B 1 121 ? 12.281 0.656 -2.803 1 86.69 121 ALA B O 1
ATOM 6540 N N . TYR B 1 122 ? 10.055 0.602 -3.145 1 82.56 122 TYR B N 1
ATOM 6541 C CA . TYR B 1 122 ? 10.156 0.613 -4.598 1 82.56 122 TYR B CA 1
ATOM 6542 C C . TYR B 1 122 ? 10.867 1.871 -5.086 1 82.56 122 TYR B C 1
ATOM 6544 O O . TYR B 1 122 ? 11.773 1.798 -5.918 1 82.56 122 TYR B O 1
ATOM 6552 N N . GLU B 1 123 ? 10.445 2.963 -4.531 1 85 123 GLU B N 1
ATOM 6553 C CA . GLU B 1 123 ? 11.047 4.234 -4.914 1 85 123 GLU B CA 1
ATOM 6554 C C . GLU B 1 123 ? 12.523 4.293 -4.512 1 85 123 GLU B C 1
ATOM 6556 O O . GLU B 1 123 ? 13.352 4.809 -5.262 1 85 123 GLU B O 1
ATOM 6561 N N . ASP B 1 124 ? 12.828 3.75 -3.344 1 90.5 124 ASP B N 1
ATOM 6562 C CA . ASP B 1 124 ? 14.219 3.684 -2.902 1 90.5 124 ASP B CA 1
ATOM 6563 C C . ASP B 1 124 ? 15.062 2.852 -3.867 1 90.5 124 ASP B C 1
ATOM 6565 O O . ASP B 1 124 ? 16.188 3.223 -4.191 1 90.5 124 ASP B O 1
ATOM 6569 N N . CYS B 1 125 ? 14.5 1.718 -4.332 1 85 125 CYS B N 1
ATOM 6570 C CA . CYS B 1 125 ? 15.227 0.865 -5.262 1 85 125 CYS B CA 1
ATOM 6571 C C . CYS B 1 125 ? 15.461 1.578 -6.59 1 85 125 CYS B C 1
ATOM 6573 O O . CYS B 1 125 ? 16.547 1.487 -7.168 1 85 125 CYS B O 1
ATOM 6575 N N . GLN B 1 126 ? 14.438 2.252 -7.047 1 82.5 126 GLN B N 1
ATOM 6576 C CA . GLN B 1 126 ? 14.586 3.01 -8.281 1 82.5 126 GLN B CA 1
ATOM 6577 C C . GLN B 1 126 ? 15.688 4.062 -8.156 1 82.5 126 GLN B C 1
ATOM 6579 O O . GLN B 1 126 ? 16.5 4.234 -9.062 1 82.5 126 GLN B O 1
ATOM 6584 N N . LEU B 1 127 ? 15.734 4.746 -7.062 1 87.31 127 LEU B N 1
ATOM 6585 C CA . LEU B 1 127 ? 16.719 5.801 -6.832 1 87.31 127 LEU B CA 1
ATOM 6586 C C . LEU B 1 127 ? 18.125 5.211 -6.691 1 87.31 127 LEU B C 1
ATOM 6588 O O . LEU B 1 127 ? 19.094 5.828 -7.109 1 87.31 127 LEU B O 1
ATOM 6592 N N . ALA B 1 128 ? 18.156 4.012 -6.082 1 89.94 128 ALA B N 1
ATOM 6593 C CA . ALA B 1 128 ? 19.438 3.332 -5.988 1 89.94 128 ALA B CA 1
ATOM 6594 C C . ALA B 1 128 ? 19.969 2.969 -7.375 1 89.94 128 ALA B C 1
ATOM 6596 O O . ALA B 1 128 ? 21.141 3.18 -7.668 1 89.94 128 ALA B O 1
ATOM 6597 N N . LEU B 1 129 ? 19.094 2.502 -8.281 1 81.62 129 LEU B N 1
ATOM 6598 C CA . LEU B 1 129 ? 19.5 2.016 -9.594 1 81.62 129 LEU B CA 1
ATOM 6599 C C . LEU B 1 129 ? 19.828 3.178 -10.523 1 81.62 129 LEU B C 1
ATOM 6601 O O . LEU B 1 129 ? 20.688 3.055 -11.398 1 81.62 129 LEU B O 1
ATOM 6605 N N . THR B 1 130 ? 19.094 4.297 -10.352 1 78.44 130 THR B N 1
ATOM 6606 C CA . THR B 1 130 ? 19.344 5.465 -11.195 1 78.44 130 THR B CA 1
ATOM 6607 C C . THR B 1 130 ? 20.578 6.234 -10.703 1 78.44 130 THR B C 1
ATOM 6609 O O . THR B 1 130 ? 21.172 7 -11.453 1 78.44 130 THR B O 1
ATOM 6612 N N . GLY B 1 131 ? 20.859 5.965 -9.461 1 79.81 131 GLY B N 1
ATOM 6613 C CA . GLY B 1 131 ? 22.047 6.605 -8.898 1 79.81 131 GLY B CA 1
ATOM 6614 C C . GLY B 1 131 ? 23.312 5.816 -9.133 1 79.81 131 GLY B C 1
ATOM 6615 O O . GLY B 1 131 ? 23.375 4.98 -10.031 1 79.81 131 GLY B O 1
ATOM 6616 N N . GLY B 1 132 ? 24.422 6.094 -8.484 1 77.12 132 GLY B N 1
ATOM 6617 C CA . GLY B 1 132 ? 25.734 5.5 -8.672 1 77.12 132 GLY B CA 1
ATOM 6618 C C . GLY B 1 132 ? 25.906 4.184 -7.941 1 77.12 132 GLY B C 1
ATOM 6619 O O . GLY B 1 132 ? 26.953 3.928 -7.355 1 77.12 132 GLY B O 1
ATOM 6620 N N . TYR B 1 133 ? 24.781 3.352 -7.934 1 85.94 133 TYR B N 1
ATOM 6621 C CA . TYR B 1 133 ? 24.891 2.072 -7.242 1 85.94 133 TYR B CA 1
ATOM 6622 C C . TYR B 1 133 ? 25.891 1.156 -7.938 1 85.94 133 TYR B C 1
ATOM 6624 O O . TYR B 1 133 ? 25.906 1.081 -9.172 1 85.94 133 TYR B O 1
ATOM 6632 N N . PRO B 1 134 ? 26.703 0.498 -7.172 1 76.94 134 PRO B N 1
ATOM 6633 C CA . PRO B 1 134 ? 27.734 -0.35 -7.777 1 76.94 134 PRO B CA 1
ATOM 6634 C C . PRO B 1 134 ? 27.156 -1.416 -8.703 1 76.94 134 PRO B C 1
ATOM 6636 O O . PRO B 1 134 ? 26.156 -2.066 -8.352 1 76.94 134 PRO B O 1
ATOM 6639 N N . GLU B 1 135 ? 27.734 -1.646 -9.82 1 74.06 135 GLU B N 1
ATOM 6640 C CA . GLU B 1 135 ? 27.25 -2.535 -10.883 1 74.06 135 GLU B CA 1
ATOM 6641 C C . GLU B 1 135 ? 27.172 -3.977 -10.391 1 74.06 135 GLU B C 1
ATOM 6643 O O . GLU B 1 135 ? 26.25 -4.711 -10.766 1 74.06 135 GLU B O 1
ATOM 6648 N N . GLU B 1 136 ? 28.125 -4.336 -9.492 1 68.62 136 GLU B N 1
ATOM 6649 C CA . GLU B 1 136 ? 28.219 -5.719 -9.039 1 68.62 136 GLU B CA 1
ATOM 6650 C C . GLU B 1 136 ? 27 -6.098 -8.18 1 68.62 136 GLU B C 1
ATOM 6652 O O . GLU B 1 136 ? 26.625 -7.266 -8.117 1 68.62 136 GLU B O 1
ATOM 6657 N N . ASN B 1 137 ? 26.359 -5.074 -7.605 1 74.94 137 ASN B N 1
ATOM 6658 C CA . ASN B 1 137 ? 25.281 -5.363 -6.664 1 74.94 137 ASN B CA 1
ATOM 6659 C C . ASN B 1 137 ? 23.938 -4.914 -7.207 1 74.94 137 ASN B C 1
ATOM 6661 O O . ASN B 1 137 ? 22.938 -4.941 -6.488 1 74.94 137 ASN B O 1
ATOM 6665 N N . ARG B 1 138 ? 23.875 -4.535 -8.469 1 77.56 138 ARG B N 1
ATOM 6666 C CA . ARG B 1 138 ? 22.672 -3.955 -9.047 1 77.56 138 ARG B CA 1
ATOM 6667 C C . ARG B 1 138 ? 21.562 -4.996 -9.148 1 77.56 138 ARG B C 1
ATOM 6669 O O . ARG B 1 138 ? 20.375 -4.668 -8.992 1 77.56 138 ARG B O 1
ATOM 6676 N N . LEU B 1 139 ? 22.047 -6.199 -9.375 1 64.56 139 LEU B N 1
ATOM 6677 C CA . LEU B 1 139 ? 21.062 -7.273 -9.508 1 64.56 139 LEU B CA 1
ATOM 6678 C C . LEU B 1 139 ? 20.25 -7.434 -8.227 1 64.56 139 LEU B C 1
ATOM 6680 O O . LEU B 1 139 ? 19.047 -7.676 -8.273 1 64.56 139 LEU B O 1
ATOM 6684 N N . ARG B 1 140 ? 20.891 -7.289 -7.121 1 72.5 140 ARG B N 1
ATOM 6685 C CA . ARG B 1 140 ? 20.219 -7.402 -5.836 1 72.5 140 ARG B CA 1
ATOM 6686 C C . ARG B 1 140 ? 19.125 -6.348 -5.699 1 72.5 140 ARG B C 1
ATOM 6688 O O . ARG B 1 140 ? 18.031 -6.633 -5.191 1 72.5 140 ARG B O 1
ATOM 6695 N N . VAL B 1 141 ? 19.438 -5.168 -6.117 1 82.19 141 VAL B N 1
ATOM 6696 C CA . VAL B 1 141 ? 18.5 -4.059 -6.012 1 82.19 141 VAL B CA 1
ATOM 6697 C C . VAL B 1 141 ? 17.344 -4.258 -7 1 82.19 141 VAL B C 1
ATOM 6699 O O . VAL B 1 141 ? 16.203 -3.932 -6.695 1 82.19 141 VAL B O 1
ATOM 6702 N N . LEU B 1 142 ? 17.625 -4.766 -8.156 1 73.69 142 LEU B N 1
ATOM 6703 C CA . LEU B 1 142 ? 16.594 -5.047 -9.156 1 73.69 142 LEU B CA 1
ATOM 6704 C C . LEU B 1 142 ? 15.633 -6.105 -8.641 1 73.69 142 LEU B C 1
ATOM 6706 O O . LEU B 1 142 ? 14.422 -6.012 -8.875 1 73.69 142 LEU B O 1
ATOM 6710 N N . PHE B 1 143 ? 16.156 -7.016 -7.895 1 67.38 143 PHE B N 1
ATOM 6711 C CA . PHE B 1 143 ? 15.281 -8.016 -7.281 1 67.38 143 PHE B CA 1
ATOM 6712 C C . PHE B 1 143 ? 14.367 -7.371 -6.246 1 67.38 143 PHE B C 1
ATOM 6714 O O . PHE B 1 143 ? 13.18 -7.707 -6.164 1 67.38 143 PHE B O 1
ATOM 6721 N N . ARG B 1 144 ? 14.961 -6.492 -5.465 1 76.81 144 ARG B N 1
ATOM 6722 C CA . ARG B 1 144 ? 14.148 -5.77 -4.492 1 76.81 144 ARG B CA 1
ATOM 6723 C C . ARG B 1 144 ? 13.062 -4.953 -5.184 1 76.81 144 ARG B C 1
ATOM 6725 O O . ARG B 1 144 ? 11.93 -4.895 -4.711 1 76.81 144 ARG B O 1
ATOM 6732 N N . LEU B 1 145 ? 13.484 -4.34 -6.266 1 76.75 145 LEU B N 1
ATOM 6733 C CA . LEU B 1 145 ? 12.555 -3.523 -7.047 1 76.75 145 LEU B CA 1
ATOM 6734 C C . LEU B 1 145 ? 11.398 -4.363 -7.566 1 76.75 145 LEU B C 1
ATOM 6736 O O . LEU B 1 145 ? 10.242 -3.939 -7.508 1 76.75 145 LEU B O 1
ATOM 6740 N N . ALA B 1 146 ? 11.703 -5.406 -8.039 1 67.81 146 ALA B N 1
ATOM 6741 C CA . ALA B 1 146 ? 10.688 -6.324 -8.547 1 67.81 146 ALA B CA 1
ATOM 6742 C C . ALA B 1 146 ? 9.75 -6.777 -7.434 1 67.81 146 ALA B C 1
ATOM 6744 O O . ALA B 1 146 ? 8.539 -6.852 -7.625 1 67.81 146 ALA B O 1
ATOM 6745 N N . GLU B 1 147 ? 10.359 -7.016 -6.324 1 67.56 147 GLU B N 1
ATOM 6746 C CA . GLU B 1 147 ? 9.57 -7.43 -5.172 1 67.56 147 GLU B CA 1
ATOM 6747 C C . GLU B 1 147 ? 8.625 -6.32 -4.727 1 67.56 147 GLU B C 1
ATOM 6749 O O . GLU B 1 147 ? 7.457 -6.578 -4.418 1 67.56 147 GLU B O 1
ATOM 6754 N N . CYS B 1 148 ? 9.156 -5.125 -4.578 1 75.5 148 CYS B N 1
ATOM 6755 C CA . CYS B 1 148 ? 8.328 -3.984 -4.203 1 75.5 148 CYS B CA 1
ATOM 6756 C C . CYS B 1 148 ? 7.211 -3.768 -5.219 1 75.5 148 CYS B C 1
ATOM 6758 O O . CYS B 1 148 ? 6.07 -3.496 -4.84 1 75.5 148 CYS B O 1
ATOM 6760 N N . ALA B 1 149 ? 7.594 -3.791 -6.504 1 66.12 149 ALA B N 1
ATOM 6761 C CA . ALA B 1 149 ? 6.602 -3.627 -7.566 1 66.12 149 ALA B CA 1
ATOM 6762 C C . ALA B 1 149 ? 5.5 -4.68 -7.457 1 66.12 149 ALA B C 1
ATOM 6764 O O . ALA B 1 149 ? 4.32 -4.371 -7.645 1 66.12 149 ALA B O 1
ATOM 6765 N N . LEU B 1 150 ? 6.004 -5.809 -7.148 1 54.69 150 LEU B N 1
ATOM 6766 C CA . LEU B 1 150 ? 5.062 -6.918 -6.992 1 54.69 150 LEU B CA 1
ATOM 6767 C C . LEU B 1 150 ? 4.109 -6.664 -5.828 1 54.69 150 LEU B C 1
ATOM 6769 O O . LEU B 1 150 ? 2.9 -6.859 -5.957 1 54.69 150 LEU B O 1
ATOM 6773 N N . GLN B 1 151 ? 4.711 -6.125 -4.75 1 60.5 151 GLN B N 1
ATOM 6774 C CA . GLN B 1 151 ? 3.916 -5.883 -3.547 1 60.5 151 GLN B CA 1
ATOM 6775 C C . GLN B 1 151 ? 3 -4.676 -3.727 1 60.5 151 GLN B C 1
ATOM 6777 O O . GLN B 1 151 ? 1.899 -4.637 -3.17 1 60.5 151 GLN B O 1
ATOM 6782 N N . ASN B 1 152 ? 3.574 -3.682 -4.539 1 61.53 152 ASN B N 1
ATOM 6783 C CA . ASN B 1 152 ? 2.805 -2.471 -4.805 1 61.53 152 ASN B CA 1
ATOM 6784 C C . ASN B 1 152 ? 1.818 -2.672 -5.953 1 61.53 152 ASN B C 1
ATOM 6786 O O . ASN B 1 152 ? 1.038 -1.773 -6.27 1 61.53 152 ASN B O 1
ATOM 6790 N N . ARG B 1 153 ? 1.904 -3.762 -6.613 1 47.34 153 ARG B N 1
ATOM 6791 C CA . ARG B 1 153 ? 1.092 -4.113 -7.773 1 47.34 153 ARG B CA 1
ATOM 6792 C C . ARG B 1 153 ? 1.291 -3.113 -8.906 1 47.34 153 ARG B C 1
ATOM 6794 O O . ARG B 1 153 ? 0.323 -2.674 -9.531 1 47.34 153 ARG B O 1
ATOM 6801 N N . ASP B 1 154 ? 2.455 -2.49 -8.898 1 54.16 154 ASP B N 1
ATOM 6802 C CA . ASP B 1 154 ? 2.879 -1.633 -10.008 1 54.16 154 ASP B CA 1
ATOM 6803 C C . ASP B 1 154 ? 3.447 -2.459 -11.156 1 54.16 154 ASP B C 1
ATOM 6805 O O . ASP B 1 154 ? 4.648 -2.727 -11.203 1 54.16 154 ASP B O 1
ATOM 6809 N N . ARG B 1 155 ? 2.551 -2.811 -12.086 1 45.53 155 ARG B N 1
ATOM 6810 C CA . ARG B 1 155 ? 2.947 -3.697 -13.172 1 45.53 155 ARG B CA 1
ATOM 6811 C C . ARG B 1 155 ? 4.047 -3.066 -14.023 1 45.53 155 ARG B C 1
ATOM 6813 O O . ARG B 1 155 ? 5.004 -3.742 -14.414 1 45.53 155 ARG B O 1
ATOM 6820 N N . ASP B 1 156 ? 3.799 -1.772 -14.25 1 55.47 156 ASP B N 1
ATOM 6821 C CA . ASP B 1 156 ? 4.801 -1.112 -15.078 1 55.47 156 ASP B CA 1
ATOM 6822 C C . ASP B 1 156 ? 6.168 -1.118 -14.398 1 55.47 156 ASP B C 1
ATOM 6824 O O . ASP B 1 156 ? 7.188 -1.376 -15.039 1 55.47 156 ASP B O 1
ATOM 6828 N N . GLY B 1 157 ? 6.066 -0.956 -13.133 1 61.62 157 GLY B N 1
ATOM 6829 C CA . GLY B 1 157 ? 7.312 -0.983 -12.383 1 61.62 157 GLY B CA 1
ATOM 6830 C C . GLY B 1 157 ? 7.949 -2.359 -12.336 1 61.62 157 GLY B C 1
ATOM 6831 O O . GLY B 1 157 ? 9.172 -2.488 -12.445 1 61.62 157 GLY B O 1
ATOM 6832 N N . LEU B 1 158 ? 7.035 -3.34 -12.219 1 55.78 158 LEU B N 1
ATOM 6833 C CA . LEU B 1 158 ? 7.531 -4.711 -12.18 1 55.78 158 LEU B CA 1
ATOM 6834 C C . LEU B 1 158 ? 8.164 -5.102 -13.508 1 55.78 158 LEU B C 1
ATOM 6836 O O . LEU B 1 158 ? 9.266 -5.652 -13.539 1 55.78 158 LEU B O 1
ATOM 6840 N N . ASP B 1 159 ? 7.496 -4.73 -14.562 1 52.19 159 ASP B N 1
ATOM 6841 C CA . ASP B 1 159 ? 8.008 -5.07 -15.891 1 52.19 159 ASP B CA 1
ATOM 6842 C C . ASP B 1 159 ? 9.352 -4.383 -16.141 1 52.19 159 ASP B C 1
ATOM 6844 O O . ASP B 1 159 ? 10.289 -5.004 -16.656 1 52.19 159 ASP B O 1
ATOM 6848 N N . LYS B 1 160 ? 9.422 -3.193 -15.789 1 61.06 160 LYS B N 1
ATOM 6849 C CA . LYS B 1 160 ? 10.664 -2.443 -16 1 61.06 160 LYS B CA 1
ATOM 6850 C C . LYS B 1 160 ? 11.805 -3.029 -15.172 1 61.06 160 LYS B C 1
ATOM 6852 O O . LYS B 1 160 ? 12.93 -3.143 -15.656 1 61.06 160 LYS B O 1
ATOM 6857 N N . ALA B 1 161 ? 11.375 -3.422 -13.984 1 60.28 161 ALA B N 1
ATOM 6858 C CA . ALA B 1 161 ? 12.391 -4.008 -13.109 1 60.28 161 ALA B CA 1
ATOM 6859 C C . ALA B 1 161 ? 12.867 -5.352 -13.656 1 60.28 161 ALA B C 1
ATOM 6861 O O . ALA B 1 161 ? 14.07 -5.629 -13.672 1 60.28 161 ALA B O 1
ATOM 6862 N N . LEU B 1 162 ? 11.891 -6.031 -14.094 1 52.88 162 LEU B N 1
ATOM 6863 C CA . LEU B 1 162 ? 12.227 -7.34 -14.648 1 52.88 162 LEU B CA 1
ATOM 6864 C C . LEU B 1 162 ? 13.039 -7.191 -15.93 1 52.88 162 LEU B C 1
ATOM 6866 O O . LEU B 1 162 ? 14 -7.934 -16.156 1 52.88 162 LEU B O 1
ATOM 6870 N N . ASP B 1 163 ? 12.625 -6.172 -16.703 1 53.59 163 ASP B N 1
ATOM 6871 C CA . ASP B 1 163 ? 13.391 -5.883 -17.906 1 53.59 163 ASP B CA 1
ATOM 6872 C C . ASP B 1 163 ? 14.82 -5.48 -17.562 1 53.59 163 ASP B C 1
ATOM 6874 O O . ASP B 1 163 ? 15.766 -5.938 -18.219 1 53.59 163 ASP B O 1
ATOM 6878 N N . ALA B 1 164 ? 14.875 -4.719 -16.625 1 58.25 164 ALA B N 1
ATOM 6879 C CA . ALA B 1 164 ? 16.188 -4.242 -16.203 1 58.25 164 ALA B CA 1
ATOM 6880 C C . ALA B 1 164 ? 17.031 -5.379 -15.641 1 58.25 164 ALA B C 1
ATOM 6882 O O . ALA B 1 164 ? 18.234 -5.457 -15.898 1 58.25 164 ALA B O 1
ATOM 6883 N N . MET B 1 165 ? 16.359 -6.156 -14.891 1 53.81 165 MET B N 1
ATOM 6884 C CA . MET B 1 165 ? 17.047 -7.336 -14.375 1 53.81 165 MET B CA 1
ATOM 6885 C C . MET B 1 165 ? 17.516 -8.242 -15.516 1 53.81 165 MET B C 1
ATOM 6887 O O . MET B 1 165 ? 18.625 -8.75 -15.492 1 53.81 165 MET B O 1
ATOM 6891 N N . GLY B 1 166 ? 16.562 -8.305 -16.375 1 44.38 166 GLY B N 1
ATOM 6892 C CA . GLY B 1 166 ? 16.906 -9.07 -17.562 1 44.38 166 GLY B CA 1
ATOM 6893 C C . GLY B 1 166 ? 18.062 -8.477 -18.344 1 44.38 166 GLY B C 1
ATOM 6894 O O . GLY B 1 166 ? 18.984 -9.195 -18.75 1 44.38 166 GLY B O 1
ATOM 6895 N N . ALA B 1 167 ? 17.953 -7.094 -18.438 1 51.09 167 ALA B N 1
ATOM 6896 C CA . ALA B 1 167 ? 19 -6.406 -19.172 1 51.09 167 ALA B CA 1
ATOM 6897 C C . ALA B 1 167 ? 20.328 -6.492 -18.422 1 51.09 167 ALA B C 1
ATOM 6899 O O . ALA B 1 167 ? 21.391 -6.688 -19.031 1 51.09 167 ALA B O 1
ATOM 6900 N N . HIS B 1 168 ? 20.203 -6.16 -17.188 1 46.53 168 HIS B N 1
ATOM 6901 C CA . HIS B 1 168 ? 21.406 -6.277 -16.375 1 46.53 168 HIS B CA 1
ATOM 6902 C C . HIS B 1 168 ? 21.922 -7.707 -16.359 1 46.53 168 HIS B C 1
ATOM 6904 O O . HIS B 1 168 ? 23.141 -7.926 -16.406 1 46.53 168 HIS B O 1
ATOM 6910 N N . ALA B 1 169 ? 20.922 -8.453 -16.078 1 37.19 169 ALA B N 1
ATOM 6911 C CA . ALA B 1 169 ? 21.281 -9.867 -16.172 1 37.19 169 ALA B CA 1
ATOM 6912 C C . ALA B 1 169 ? 21.828 -10.195 -17.562 1 37.19 169 ALA B C 1
ATOM 6914 O O . ALA B 1 169 ? 22.781 -10.961 -17.703 1 37.19 169 ALA B O 1
ATOM 6915 N N . GLU B 1 170 ? 21.141 -9.531 -18.453 1 36.47 170 GLU B N 1
ATOM 6916 C CA . GLU B 1 170 ? 21.672 -9.68 -19.797 1 36.47 170 GLU B CA 1
ATOM 6917 C C . GLU B 1 170 ? 23.047 -9.023 -19.906 1 36.47 170 GLU B C 1
ATOM 6919 O O . GLU B 1 170 ? 23.938 -9.531 -20.609 1 36.47 170 GLU B O 1
ATOM 6924 N N . GLN B 1 171 ? 23.062 -7.719 -19.312 1 36.22 171 GLN B N 1
ATOM 6925 C CA . GLN B 1 171 ? 24.406 -7.152 -19.422 1 36.22 171 GLN B CA 1
ATOM 6926 C C . GLN B 1 171 ? 25.422 -8.016 -18.703 1 36.22 171 GLN B C 1
ATOM 6928 O O . GLN B 1 171 ? 26.625 -7.984 -19.016 1 36.22 171 GLN B O 1
ATOM 6933 N N . GLN B 1 172 ? 25.141 -8.336 -17.438 1 32.12 172 GLN B N 1
ATOM 6934 C CA . GLN B 1 172 ? 26.047 -9.414 -17.078 1 32.12 172 GLN B CA 1
ATOM 6935 C C . GLN B 1 172 ? 25.969 -10.555 -18.094 1 32.12 172 GLN B C 1
ATOM 6937 O O . GLN B 1 172 ? 24.984 -10.672 -18.828 1 32.12 172 GLN B O 1
ATOM 6942 N N . GLU B 1 173 ? 26.531 -11.797 -17.953 1 29.88 173 GLU B N 1
ATOM 6943 C CA . GLU B 1 173 ? 26.812 -12.805 -18.969 1 29.88 173 GLU B CA 1
ATOM 6944 C C . GLU B 1 173 ? 25.516 -13.398 -19.531 1 29.88 173 GLU B C 1
ATOM 6946 O O . GLU B 1 173 ? 25.031 -14.414 -19.031 1 29.88 173 GLU B O 1
ATOM 6951 N N . LEU B 1 174 ? 24.406 -12.781 -19.344 1 30.95 174 LEU B N 1
ATOM 6952 C CA . LEU B 1 174 ? 23.5 -13.641 -20.094 1 30.95 174 LEU B CA 1
ATOM 6953 C C . LEU B 1 174 ? 24.125 -14.055 -21.422 1 30.95 174 LEU B C 1
ATOM 6955 O O . LEU B 1 174 ? 24.469 -13.211 -22.25 1 30.95 174 LEU B O 1
ATOM 6959 N N . THR B 1 175 ? 24.953 -14.914 -21.422 1 30.56 175 THR B N 1
ATOM 6960 C CA . THR B 1 175 ? 25.453 -15.648 -22.562 1 30.56 175 THR B CA 1
ATOM 6961 C C . THR B 1 175 ? 24.391 -15.766 -23.656 1 30.56 175 THR B C 1
ATOM 6963 O O . THR B 1 175 ? 23.203 -15.828 -23.359 1 30.56 175 THR B O 1
ATOM 6966 N N . SER B 1 176 ? 24.5 -15.094 -24.766 1 31.42 176 SER B N 1
ATOM 6967 C CA . SER B 1 176 ? 23.922 -15.258 -26.094 1 31.42 176 SER B CA 1
ATOM 6968 C C . SER B 1 176 ? 23.344 -16.656 -26.266 1 31.42 176 SER B C 1
ATOM 6970 O O . SER B 1 176 ? 24.078 -17.625 -26.406 1 31.42 176 SER B O 1
ATOM 6972 N N . PHE B 1 177 ? 22.484 -17.031 -25.594 1 30.39 177 PHE B N 1
ATOM 6973 C CA . PHE B 1 177 ? 21.844 -18.312 -25.844 1 30.39 177 PHE B CA 1
ATOM 6974 C C . PHE B 1 177 ? 21.297 -18.375 -27.266 1 30.39 177 PHE B C 1
ATOM 6976 O O . PHE B 1 177 ? 20.281 -17.766 -27.578 1 30.39 177 PHE B O 1
ATOM 6983 N N . GLU B 1 178 ? 22.016 -18.203 -28.234 1 33.97 178 GLU B N 1
ATOM 6984 C CA . GLU B 1 178 ? 21.625 -18.844 -29.484 1 33.97 178 GLU B CA 1
ATOM 6985 C C . GLU B 1 178 ? 20.812 -20.109 -29.203 1 33.97 178 GLU B C 1
ATOM 6987 O O . GLU B 1 178 ? 20.938 -20.719 -28.141 1 33.97 178 GLU B O 1
ATOM 6992 N N . MET B 1 179 ? 19.766 -20.453 -29.969 1 41.66 179 MET B N 1
ATOM 6993 C CA . MET B 1 179 ? 18.922 -21.641 -30.094 1 41.66 179 MET B CA 1
ATOM 6994 C C . MET B 1 179 ? 19.641 -22.891 -29.594 1 41.66 179 MET B C 1
ATOM 6996 O O . MET B 1 179 ? 19.156 -24 -29.781 1 41.66 179 MET B O 1
ATOM 7000 N N . GLU B 1 180 ? 20.844 -22.75 -29.094 1 47.81 180 GLU B N 1
ATOM 7001 C CA . GLU B 1 180 ? 21.531 -24.031 -28.891 1 47.81 180 GLU B CA 1
ATOM 7002 C C . GLU B 1 180 ? 21.328 -24.531 -27.469 1 47.81 180 GLU B C 1
ATOM 7004 O O . GLU B 1 180 ? 21.625 -23.828 -26.5 1 47.81 180 GLU B O 1
ATOM 7009 N N . ARG B 1 181 ? 20.516 -25.625 -27.172 1 58.91 181 ARG B N 1
ATOM 7010 C CA . ARG B 1 181 ? 20.344 -26.562 -26.047 1 58.91 181 ARG B CA 1
ATOM 7011 C C . ARG B 1 181 ? 21.641 -26.703 -25.25 1 58.91 181 ARG B C 1
ATOM 7013 O O . ARG B 1 181 ? 21.641 -27.297 -24.172 1 58.91 181 ARG B O 1
ATOM 7020 N N . LEU B 1 182 ? 22.656 -26.109 -25.844 1 64.25 182 LEU B N 1
ATOM 7021 C CA . LEU B 1 182 ? 23.969 -26.25 -25.219 1 64.25 182 LEU B CA 1
ATOM 7022 C C . LEU B 1 182 ? 24.406 -24.938 -24.562 1 64.25 182 LEU B C 1
ATOM 7024 O O . LEU B 1 182 ? 24.234 -23.875 -25.141 1 64.25 182 LEU B O 1
ATOM 7028 N N . SER B 1 183 ? 24.797 -24.969 -23.281 1 70.31 183 SER B N 1
ATOM 7029 C CA . SER B 1 183 ? 25.297 -23.812 -22.547 1 70.31 183 SER B CA 1
ATOM 7030 C C . SER B 1 183 ? 26.609 -23.297 -23.141 1 70.31 183 SER B C 1
ATOM 7032 O O . SER B 1 183 ? 27.547 -24.078 -23.328 1 70.31 183 SER B O 1
ATOM 7034 N N . LYS B 1 184 ? 26.719 -22.141 -23.609 1 71.12 184 LYS B N 1
ATOM 7035 C CA . LYS B 1 184 ? 27.922 -21.531 -24.156 1 71.12 184 LYS B CA 1
ATOM 7036 C C . LYS B 1 184 ? 28.953 -21.234 -23.062 1 71.12 184 LYS B C 1
ATOM 7038 O O . LYS B 1 184 ? 30.141 -21.062 -23.344 1 71.12 184 LYS B O 1
ATOM 7043 N N . GLU B 1 185 ? 28.391 -21.266 -21.828 1 76.88 185 GLU B N 1
ATOM 7044 C CA . GLU B 1 185 ? 29.234 -21.062 -20.656 1 76.88 185 GLU B CA 1
ATOM 7045 C C . GLU B 1 185 ? 28.859 -22.016 -19.516 1 76.88 185 GLU B C 1
ATOM 7047 O O . GLU B 1 185 ? 27.781 -22.609 -19.547 1 76.88 185 GLU B O 1
ATOM 7052 N N . ALA B 1 186 ? 29.828 -22.156 -18.797 1 84.38 186 ALA B N 1
ATOM 7053 C CA . ALA B 1 186 ? 29.516 -22.938 -17.594 1 84.38 186 ALA B CA 1
ATOM 7054 C C . ALA B 1 186 ? 28.484 -22.234 -16.734 1 84.38 186 ALA B C 1
ATOM 7056 O O . ALA B 1 186 ? 28.531 -21.016 -16.562 1 84.38 186 ALA B O 1
ATOM 7057 N N . ILE B 1 187 ? 27.406 -23.047 -16.359 1 85.62 187 ILE B N 1
ATOM 7058 C CA . ILE B 1 187 ? 26.359 -22.516 -15.5 1 85.62 187 ILE B CA 1
ATOM 7059 C C . ILE B 1 187 ? 26.438 -23.172 -14.125 1 85.62 187 ILE B C 1
ATOM 7061 O O . ILE B 1 187 ? 26.172 -24.359 -13.977 1 85.62 187 ILE B O 1
ATOM 7065 N N . PRO B 1 188 ? 26.844 -22.375 -13.156 1 85.75 188 PRO B N 1
ATOM 7066 C CA . PRO B 1 188 ? 26.906 -22.969 -11.828 1 85.75 188 PRO B CA 1
ATOM 7067 C C . PRO B 1 188 ? 25.531 -23.297 -11.258 1 85.75 188 PRO B C 1
ATOM 7069 O O . PRO B 1 188 ? 24.531 -22.703 -11.672 1 85.75 188 PRO B O 1
ATOM 7072 N N . LYS B 1 189 ? 25.531 -24.172 -10.359 1 86.88 189 LYS B N 1
ATOM 7073 C CA . LYS B 1 189 ? 24.312 -24.531 -9.648 1 86.88 189 LYS B CA 1
ATOM 7074 C C . LYS B 1 189 ? 23.625 -23.297 -9.07 1 86.88 189 LYS B C 1
ATOM 7076 O O . LYS B 1 189 ? 24.281 -22.406 -8.539 1 86.88 189 LYS B O 1
ATOM 7081 N N . GLU B 1 190 ? 22.281 -23.25 -9.273 1 80.75 190 GLU B N 1
ATOM 7082 C CA . GLU B 1 190 ? 21.391 -22.234 -8.711 1 80.75 190 GLU B CA 1
ATOM 7083 C C . GLU B 1 190 ? 21.484 -20.922 -9.5 1 80.75 190 GLU B C 1
ATOM 7085 O O . GLU B 1 190 ? 20.844 -19.938 -9.141 1 80.75 190 GLU B O 1
ATOM 7090 N N . ALA B 1 191 ? 22.266 -20.953 -10.555 1 80.12 191 ALA B N 1
ATOM 7091 C CA . ALA B 1 191 ? 22.312 -19.781 -11.422 1 80.12 191 ALA B CA 1
ATOM 7092 C C . ALA B 1 191 ? 21.094 -19.75 -12.359 1 80.12 191 ALA B C 1
ATOM 7094 O O . ALA B 1 191 ? 20.656 -20.797 -12.844 1 80.12 191 ALA B O 1
ATOM 7095 N N . PRO B 1 192 ? 20.531 -18.594 -12.578 1 80.31 192 PRO B N 1
ATOM 7096 C CA . PRO B 1 192 ? 19.422 -18.5 -13.547 1 80.31 192 PRO B CA 1
ATOM 7097 C C . PRO B 1 192 ? 19.875 -18.781 -14.977 1 80.31 192 PRO B C 1
ATOM 7099 O O . PRO B 1 192 ? 20.969 -18.391 -15.375 1 80.31 192 PRO B O 1
ATOM 7102 N N . ILE B 1 193 ? 19.125 -19.531 -15.672 1 81.75 193 ILE B N 1
ATOM 7103 C CA . ILE B 1 193 ? 19.438 -19.906 -17.047 1 81.75 193 ILE B CA 1
ATOM 7104 C C . ILE B 1 193 ? 18.641 -19.031 -18.016 1 81.75 193 ILE B C 1
ATOM 7106 O O . ILE B 1 193 ? 19.203 -18.422 -18.922 1 81.75 193 ILE B O 1
ATOM 7110 N N . VAL B 1 194 ? 17.312 -19 -17.859 1 82.06 194 VAL B N 1
ATOM 7111 C CA . VAL B 1 194 ? 16.422 -18.25 -18.75 1 82.06 194 VAL B CA 1
ATOM 7112 C C . VAL B 1 194 ? 15.18 -17.812 -17.969 1 82.06 194 VAL B C 1
ATOM 7114 O O . VAL B 1 194 ? 14.773 -18.453 -17.016 1 82.06 194 VAL B O 1
ATOM 7117 N N . GLN B 1 195 ? 14.727 -16.656 -18.234 1 81.12 195 GLN B N 1
ATOM 7118 C CA . GLN B 1 195 ? 13.445 -16.156 -17.75 1 81.12 195 GLN B CA 1
ATOM 7119 C C . GLN B 1 195 ? 12.5 -15.859 -18.922 1 81.12 195 GLN B C 1
ATOM 7121 O O . GLN B 1 195 ? 12.906 -15.281 -19.922 1 81.12 195 GLN B O 1
ATOM 7126 N N . GLU B 1 196 ? 11.312 -16.359 -18.797 1 84.31 196 GLU B N 1
ATOM 7127 C CA . GLU B 1 196 ? 10.336 -16.203 -19.875 1 84.31 196 GLU B CA 1
ATOM 7128 C C . GLU B 1 196 ? 8.945 -15.922 -19.312 1 84.31 196 GLU B C 1
ATOM 7130 O O . GLU B 1 196 ? 8.516 -16.562 -18.359 1 84.31 196 GLU B O 1
ATOM 7135 N N . THR B 1 197 ? 8.305 -14.906 -19.828 1 85.19 197 THR B N 1
ATOM 7136 C CA . THR B 1 197 ? 6.906 -14.641 -19.5 1 85.19 197 THR B CA 1
ATOM 7137 C C . THR B 1 197 ? 5.98 -15.438 -20.422 1 85.19 197 THR B C 1
ATOM 7139 O O . THR B 1 197 ? 6.238 -15.555 -21.625 1 85.19 197 THR B O 1
ATOM 7142 N N . ALA B 1 198 ? 4.945 -15.984 -19.844 1 91.12 198 ALA B N 1
ATOM 7143 C CA . ALA B 1 198 ? 4.008 -16.781 -20.625 1 91.12 198 ALA B CA 1
ATOM 7144 C C . ALA B 1 198 ? 3.434 -15.953 -21.781 1 91.12 198 ALA B C 1
ATOM 7146 O O . ALA B 1 198 ? 3.068 -14.789 -21.594 1 91.12 198 ALA B O 1
ATOM 7147 N N . VAL B 1 199 ? 3.486 -16.516 -22.969 1 89.12 199 VAL B N 1
ATOM 7148 C CA . VAL B 1 199 ? 2.836 -15.867 -24.094 1 89.12 199 VAL B CA 1
ATOM 7149 C C . VAL B 1 199 ? 1.327 -15.812 -23.875 1 89.12 199 VAL B C 1
ATOM 7151 O O . VAL B 1 199 ? 0.685 -14.797 -24.156 1 89.12 199 VAL B O 1
ATOM 7154 N N . SER B 1 200 ? 0.769 -16.938 -23.375 1 93.62 200 SER B N 1
ATOM 7155 C CA . SER B 1 200 ? -0.625 -17.062 -22.969 1 93.62 200 SER B CA 1
ATOM 7156 C C . SER B 1 200 ? -0.763 -18.016 -21.781 1 93.62 200 SER B C 1
ATOM 7158 O O . SER B 1 200 ? 0.042 -18.922 -21.625 1 93.62 200 SER B O 1
ATOM 7160 N N . PHE B 1 201 ? -1.71 -17.75 -20.953 1 95.25 201 PHE B N 1
ATOM 7161 C CA . PHE B 1 201 ? -1.993 -18.656 -19.844 1 95.25 201 PHE B CA 1
ATOM 7162 C C . PHE B 1 201 ? -3.455 -18.562 -19.422 1 95.25 201 PHE B C 1
ATOM 7164 O O . PHE B 1 201 ? -4.113 -17.547 -19.672 1 95.25 201 PHE B O 1
ATOM 7171 N N . VAL B 1 202 ? -4.008 -19.656 -18.906 1 95.69 202 VAL B N 1
ATOM 7172 C CA . VAL B 1 202 ? -5.398 -19.719 -18.469 1 95.69 202 VAL B CA 1
ATOM 7173 C C . VAL B 1 202 ? -5.477 -20.422 -17.109 1 95.69 202 VAL B C 1
ATOM 7175 O O . VAL B 1 202 ? -4.566 -21.156 -16.734 1 95.69 202 VAL B O 1
ATOM 7178 N N . PRO B 1 203 ? -6.551 -20.188 -16.375 1 92.06 203 PRO B N 1
ATOM 7179 C CA . PRO B 1 203 ? -6.719 -20.906 -15.109 1 92.06 203 PRO B CA 1
ATOM 7180 C C . PRO B 1 203 ? -6.891 -22.406 -15.305 1 92.06 203 PRO B C 1
ATOM 7182 O O . PRO B 1 203 ? -7.375 -22.844 -16.344 1 92.06 203 PRO B O 1
ATOM 7185 N N . VAL B 1 204 ? -6.367 -23.141 -14.289 1 89.19 204 VAL B N 1
ATOM 7186 C CA . VAL B 1 204 ? -6.707 -24.562 -14.227 1 89.19 204 VAL B CA 1
ATOM 7187 C C . VAL B 1 204 ? -8.086 -24.734 -13.586 1 89.19 204 VAL B C 1
ATOM 7189 O O . VAL B 1 204 ? -8.312 -24.281 -12.461 1 89.19 204 VAL B O 1
ATOM 7192 N N . TYR B 1 205 ? -8.953 -25.391 -14.352 1 81.12 205 TYR B N 1
ATOM 7193 C CA . TYR B 1 205 ? -10.32 -25.547 -13.891 1 81.12 205 TYR B CA 1
ATOM 7194 C C . TYR B 1 205 ? -10.539 -26.922 -13.281 1 81.12 205 TYR B C 1
ATOM 7196 O O . TYR B 1 205 ? -9.945 -27.906 -13.734 1 81.12 205 TYR B O 1
ATOM 7204 N N . ASP B 1 206 ? -11.125 -26.938 -12.164 1 68.19 206 ASP B N 1
ATOM 7205 C CA . ASP B 1 206 ? -11.648 -28.219 -11.68 1 68.19 206 ASP B CA 1
ATOM 7206 C C . ASP B 1 206 ? -13.039 -28.484 -12.258 1 68.19 206 ASP B C 1
ATOM 7208 O O . ASP B 1 206 ? -14.016 -27.844 -11.852 1 68.19 206 ASP B O 1
ATOM 7212 N N . PRO B 1 207 ? -13.047 -29.391 -13.18 1 56.91 207 PRO B N 1
ATOM 7213 C CA . PRO B 1 207 ? -14.336 -29.641 -13.82 1 56.91 207 PRO B CA 1
ATOM 7214 C C . PRO B 1 207 ? -15.398 -30.094 -12.828 1 56.91 207 PRO B C 1
ATOM 7216 O O . PRO B 1 207 ? -16.594 -30.016 -13.117 1 56.91 207 PRO B O 1
ATOM 7219 N N . ARG B 1 208 ? -14.945 -30.578 -11.625 1 54.31 208 ARG B N 1
ATOM 7220 C CA . ARG B 1 208 ? -15.883 -31.078 -10.633 1 54.31 208 ARG B CA 1
ATOM 7221 C C . ARG B 1 208 ? -16.359 -29.969 -9.703 1 54.31 208 ARG B C 1
ATOM 7223 O O . ARG B 1 208 ? -17.297 -30.172 -8.922 1 54.31 208 ARG B O 1
ATOM 7230 N N . SER B 1 209 ? -15.648 -28.828 -9.938 1 58.81 209 SER B N 1
ATOM 7231 C CA . SER B 1 209 ? -16.047 -27.75 -9.039 1 58.81 209 SER B CA 1
ATOM 7232 C C . SER B 1 209 ? -17.391 -27.156 -9.453 1 58.81 209 SER B C 1
ATOM 7234 O O . SER B 1 209 ? -17.625 -26.891 -10.633 1 58.81 209 SER B O 1
ATOM 7236 N N . ARG B 1 210 ? -18.328 -27.219 -8.648 1 55.09 210 ARG B N 1
ATOM 7237 C CA . ARG B 1 210 ? -19.656 -26.656 -8.898 1 55.09 210 ARG B CA 1
ATOM 7238 C C . ARG B 1 210 ? -19.734 -25.203 -8.445 1 55.09 210 ARG B C 1
ATOM 7240 O O . ARG B 1 210 ? -20.797 -24.594 -8.477 1 55.09 210 ARG B O 1
ATOM 7247 N N . SER B 1 211 ? -18.484 -24.797 -8.086 1 60.62 211 SER B N 1
ATOM 7248 C CA . SER B 1 211 ? -18.531 -23.438 -7.582 1 60.62 211 SER B CA 1
ATOM 7249 C C . SER B 1 211 ? -18.688 -22.422 -8.711 1 60.62 211 SER B C 1
ATOM 7251 O O . SER B 1 211 ? -18.078 -22.578 -9.773 1 60.62 211 SER B O 1
ATOM 7253 N N . GLU B 1 212 ? -19.547 -21.531 -8.539 1 65 212 GLU B N 1
ATOM 7254 C CA . GLU B 1 212 ? -19.766 -20.453 -9.508 1 65 212 GLU B CA 1
ATOM 7255 C C . GLU B 1 212 ? -18.703 -19.375 -9.383 1 65 212 GLU B C 1
ATOM 7257 O O . GLU B 1 212 ? -18.547 -18.531 -10.273 1 65 212 GLU B O 1
ATOM 7262 N N . LEU B 1 213 ? -17.906 -19.516 -8.367 1 70.81 213 LEU B N 1
ATOM 7263 C CA . LEU B 1 213 ? -16.875 -18.516 -8.148 1 70.81 213 LEU B CA 1
ATOM 7264 C C . LEU B 1 213 ? -15.523 -19 -8.672 1 70.81 213 LEU B C 1
ATOM 7266 O O . LEU B 1 213 ? -15.133 -20.141 -8.438 1 70.81 213 LEU B O 1
ATOM 7270 N N . PRO B 1 214 ? -14.945 -18.219 -9.43 1 80.75 214 PRO B N 1
ATOM 7271 C CA . PRO B 1 214 ? -13.578 -18.562 -9.836 1 80.75 214 PRO B CA 1
ATOM 7272 C C . PRO B 1 214 ? -12.57 -18.422 -8.703 1 80.75 214 PRO B C 1
ATOM 7274 O O . PRO B 1 214 ? -12.859 -17.797 -7.691 1 80.75 214 PRO B O 1
ATOM 7277 N N . PRO B 1 215 ? -11.508 -19.125 -8.859 1 81.25 215 PRO B N 1
ATOM 7278 C CA . PRO B 1 215 ? -10.438 -18.828 -7.91 1 81.25 215 PRO B CA 1
ATOM 7279 C C . PRO B 1 215 ? -10.016 -17.359 -7.926 1 81.25 215 PRO B C 1
ATOM 7281 O O . PRO B 1 215 ? -10.125 -16.703 -8.961 1 81.25 215 PRO B O 1
ATOM 7284 N N . PHE B 1 216 ? -9.586 -16.875 -6.852 1 85.5 216 PHE B N 1
ATOM 7285 C CA . PHE B 1 216 ? -9.18 -15.484 -6.738 1 85.5 216 PHE B CA 1
ATOM 7286 C C . PHE B 1 216 ? -7.758 -15.289 -7.258 1 85.5 216 PHE B C 1
ATOM 7288 O O . PHE B 1 216 ? -6.867 -14.898 -6.504 1 85.5 216 PHE B O 1
ATOM 7295 N N . ASP B 1 217 ? -7.559 -15.617 -8.477 1 90.5 217 ASP B N 1
ATOM 7296 C CA . ASP B 1 217 ? -6.293 -15.492 -9.195 1 90.5 217 ASP B CA 1
ATOM 7297 C C . ASP B 1 217 ? -6.43 -14.57 -10.406 1 90.5 217 ASP B C 1
ATOM 7299 O O . ASP B 1 217 ? -7.418 -14.641 -11.141 1 90.5 217 ASP B O 1
ATOM 7303 N N . CYS B 1 218 ? -5.535 -13.656 -10.508 1 91.38 218 CYS B N 1
ATOM 7304 C CA . CYS B 1 218 ? -5.613 -12.688 -11.594 1 91.38 218 CYS B CA 1
ATOM 7305 C C . CYS B 1 218 ? -5.297 -13.344 -12.938 1 91.38 218 CYS B C 1
ATOM 7307 O O . CYS B 1 218 ? -4.203 -13.875 -13.125 1 91.38 218 CYS B O 1
ATOM 7309 N N . GLN B 1 219 ? -6.148 -13.258 -13.852 1 93.94 219 GLN B N 1
ATOM 7310 C CA . GLN B 1 219 ? -6.027 -13.953 -15.125 1 93.94 219 GLN B CA 1
ATOM 7311 C C . GLN B 1 219 ? -5.227 -13.133 -16.125 1 93.94 219 GLN B C 1
ATOM 7313 O O . GLN B 1 219 ? -4.977 -13.578 -17.25 1 93.94 219 GLN B O 1
ATOM 7318 N N . TYR B 1 220 ? -4.836 -11.953 -15.664 1 91.69 220 TYR B N 1
ATOM 7319 C CA . TYR B 1 220 ? -4.016 -11.141 -16.547 1 91.69 220 TYR B CA 1
ATOM 7320 C C . TYR B 1 220 ? -2.547 -11.203 -16.156 1 91.69 220 TYR B C 1
ATOM 7322 O O . TYR B 1 220 ? -1.693 -11.547 -16.984 1 91.69 220 TYR B O 1
ATOM 7330 N N . CYS B 1 221 ? -2.252 -10.938 -14.938 1 86.81 221 CYS B N 1
ATOM 7331 C CA . CYS B 1 221 ? -0.848 -10.867 -14.555 1 86.81 221 CYS B CA 1
ATOM 7332 C C . CYS B 1 221 ? -0.389 -12.164 -13.914 1 86.81 221 CYS B C 1
ATOM 7334 O O . CYS B 1 221 ? 0.812 -12.414 -13.789 1 86.81 221 CYS B O 1
ATOM 7336 N N . GLY B 1 222 ? -1.293 -13 -13.414 1 90.94 222 GLY B N 1
ATOM 7337 C CA . GLY B 1 222 ? -0.945 -14.297 -12.844 1 90.94 222 GLY B CA 1
ATOM 7338 C C . GLY B 1 222 ? -0.776 -14.258 -11.336 1 90.94 222 GLY B C 1
ATOM 7339 O O . GLY B 1 222 ? -0.425 -15.273 -10.727 1 90.94 222 GLY B O 1
ATOM 7340 N N . GLU B 1 223 ? -1.067 -13.133 -10.719 1 86.25 223 GLU B N 1
ATOM 7341 C CA . GLU B 1 223 ? -1.023 -13.086 -9.258 1 86.25 223 GLU B CA 1
ATOM 7342 C C . GLU B 1 223 ? -2.141 -13.93 -8.648 1 86.25 223 GLU B C 1
ATOM 7344 O O . GLU B 1 223 ? -3.275 -13.906 -9.125 1 86.25 223 GLU B O 1
ATOM 7349 N N . ILE B 1 224 ? -1.778 -14.68 -7.539 1 87.56 224 ILE B N 1
ATOM 7350 C CA . ILE B 1 224 ? -2.781 -15.57 -6.961 1 87.56 224 ILE B CA 1
ATOM 7351 C C . ILE B 1 224 ? -3.172 -15.07 -5.57 1 87.56 224 ILE B C 1
ATOM 7353 O O . ILE B 1 224 ? -2.494 -14.211 -4.996 1 87.56 224 ILE B O 1
ATOM 7357 N N . ASN B 1 225 ? -4.258 -15.609 -5.062 1 84.25 225 ASN B N 1
ATOM 7358 C CA . ASN B 1 225 ? -4.77 -15.242 -3.744 1 84.25 225 ASN B CA 1
ATOM 7359 C C . ASN B 1 225 ? -5.008 -13.742 -3.627 1 84.25 225 ASN B C 1
ATOM 7361 O O . ASN B 1 225 ? -4.57 -13.117 -2.662 1 84.25 225 ASN B O 1
ATOM 7365 N N . VAL B 1 226 ? -5.699 -13.164 -4.621 1 84.81 226 VAL B N 1
ATOM 7366 C CA . VAL B 1 226 ? -5.844 -11.711 -4.676 1 84.81 226 VAL B CA 1
ATOM 7367 C C . VAL B 1 226 ? -7.219 -11.312 -4.152 1 84.81 226 VAL B C 1
ATOM 7369 O O . VAL B 1 226 ? -8.086 -12.164 -3.955 1 84.81 226 VAL B O 1
ATOM 7372 N N . ILE B 1 227 ? -7.34 -10.023 -3.801 1 78.06 227 ILE B N 1
ATOM 7373 C CA . ILE B 1 227 ? -8.672 -9.438 -3.697 1 78.06 227 ILE B CA 1
ATOM 7374 C C . ILE B 1 227 ? -9.289 -9.305 -5.086 1 78.06 227 ILE B C 1
ATOM 7376 O O . ILE B 1 227 ? -8.766 -8.586 -5.941 1 78.06 227 ILE B O 1
ATOM 7380 N N . PRO B 1 228 ? -10.352 -10.047 -5.285 1 84.44 228 PRO B N 1
ATOM 7381 C CA . PRO B 1 228 ? -10.82 -10.242 -6.66 1 84.44 228 PRO B CA 1
ATOM 7382 C C . PRO B 1 228 ? -11.609 -9.047 -7.195 1 84.44 228 PRO B C 1
ATOM 7384 O O . PRO B 1 228 ? -12.469 -8.508 -6.492 1 84.44 228 PRO B O 1
ATOM 7387 N N . PHE B 1 229 ? -11.273 -8.562 -8.328 1 82.62 229 PHE B N 1
ATOM 7388 C CA . PHE B 1 229 ? -12.062 -7.66 -9.156 1 82.62 229 PHE B CA 1
ATOM 7389 C C . PHE B 1 229 ? -12.578 -8.375 -10.398 1 82.62 229 PHE B C 1
ATOM 7391 O O . PHE B 1 229 ? -11.891 -8.43 -11.422 1 82.62 229 PHE B O 1
ATOM 7398 N N . PRO B 1 230 ? -13.789 -8.938 -10.328 1 84.31 230 PRO B N 1
ATOM 7399 C CA . PRO B 1 230 ? -14.305 -9.797 -11.398 1 84.31 230 PRO B CA 1
ATOM 7400 C C . PRO B 1 230 ? -14.711 -9.016 -12.641 1 84.31 230 PRO B C 1
ATOM 7402 O O . PRO B 1 230 ? -14.953 -7.809 -12.562 1 84.31 230 PRO B O 1
ATOM 7405 N N . CYS B 1 231 ? -14.641 -9.672 -13.789 1 86.5 231 CYS B N 1
ATOM 7406 C CA . CYS B 1 231 ? -15.273 -9.125 -14.984 1 86.5 231 CYS B CA 1
ATOM 7407 C C . CYS B 1 231 ? -16.703 -8.719 -14.695 1 86.5 231 CYS B C 1
ATOM 7409 O O . CYS B 1 231 ? -17.469 -9.469 -14.07 1 86.5 231 CYS B O 1
ATOM 7411 N N . ILE B 1 232 ? -17.094 -7.59 -15.188 1 75.25 232 ILE B N 1
ATOM 7412 C CA . ILE B 1 232 ? -18.391 -7.016 -14.891 1 75.25 232 ILE B CA 1
ATOM 7413 C C . ILE B 1 232 ? -19.484 -7.773 -15.648 1 75.25 232 ILE B C 1
ATOM 7415 O O . ILE B 1 232 ? -20.641 -7.824 -15.219 1 75.25 232 ILE B O 1
ATOM 7419 N N . THR B 1 233 ? -19.156 -8.422 -16.719 1 81.06 233 THR B N 1
ATOM 7420 C CA . THR B 1 233 ? -20.125 -9.047 -17.625 1 81.06 233 THR B CA 1
ATOM 7421 C C . THR B 1 233 ? -20.328 -10.516 -17.25 1 81.06 233 THR B C 1
ATOM 7423 O O . THR B 1 233 ? -21.406 -10.914 -16.828 1 81.06 233 THR B O 1
ATOM 7426 N N . CYS B 1 234 ? -19.297 -11.281 -17.281 1 84.31 234 CYS B N 1
ATOM 7427 C CA . CYS B 1 234 ? -19.453 -12.719 -17.062 1 84.31 234 CYS B CA 1
ATOM 7428 C C . CYS B 1 234 ? -19.406 -13.055 -15.578 1 84.31 234 CYS B C 1
ATOM 7430 O O . CYS B 1 234 ? -19.953 -14.07 -15.148 1 84.31 234 CYS B O 1
ATOM 7432 N N . GLY B 1 235 ? -18.625 -12.227 -14.781 1 79.62 235 GLY B N 1
ATOM 7433 C CA . GLY B 1 235 ? -18.484 -12.492 -13.359 1 79.62 235 GLY B CA 1
ATOM 7434 C C . GLY B 1 235 ? -17.688 -13.75 -13.062 1 79.62 235 GLY B C 1
ATOM 7435 O O . GLY B 1 235 ? -17.781 -14.305 -11.969 1 79.62 235 GLY B O 1
ATOM 7436 N N . ARG B 1 236 ? -17 -14.273 -14.031 1 84.88 236 ARG B N 1
ATOM 7437 C CA . ARG B 1 236 ? -16.328 -15.562 -13.844 1 84.88 236 ARG B CA 1
ATOM 7438 C C . ARG B 1 236 ? -14.836 -15.445 -14.102 1 84.88 236 ARG B C 1
ATOM 7440 O O . ARG B 1 236 ? -14.094 -16.422 -13.922 1 84.88 236 ARG B O 1
ATOM 7447 N N . ALA B 1 237 ? -14.438 -14.312 -14.562 1 89.31 237 ALA B N 1
ATOM 7448 C CA . ALA B 1 237 ? -13.016 -14.008 -14.664 1 89.31 237 ALA B CA 1
ATOM 7449 C C . ALA B 1 237 ? -12.562 -13.102 -13.523 1 89.31 237 ALA B C 1
ATOM 7451 O O . ALA B 1 237 ? -13.281 -12.172 -13.141 1 89.31 237 ALA B O 1
ATOM 7452 N N . CYS B 1 238 ? -11.438 -13.422 -12.969 1 90.44 238 CYS B N 1
ATOM 7453 C CA . CYS B 1 238 ? -10.961 -12.711 -11.789 1 90.44 238 CYS B CA 1
ATOM 7454 C C . CYS B 1 238 ? -9.688 -11.938 -12.094 1 90.44 238 CYS B C 1
ATOM 7456 O O . CYS B 1 238 ? -8.82 -12.422 -12.828 1 90.44 238 CYS B O 1
ATOM 7458 N N . TYR B 1 239 ? -9.625 -10.742 -11.547 1 89.12 239 TYR B N 1
ATOM 7459 C CA . TYR B 1 239 ? -8.453 -9.875 -11.688 1 89.12 239 TYR B CA 1
ATOM 7460 C C . TYR B 1 239 ? -8.047 -9.289 -10.344 1 89.12 239 TYR B C 1
ATOM 7462 O O . TYR B 1 239 ? -8.844 -9.266 -9.406 1 89.12 239 TYR B O 1
ATOM 7470 N N . CYS B 1 240 ? -6.801 -8.852 -10.219 1 84.62 240 CYS B N 1
ATOM 7471 C CA . CYS B 1 240 ? -6.293 -8.336 -8.953 1 84.62 240 CYS B CA 1
ATOM 7472 C C . CYS B 1 240 ? -6.492 -6.828 -8.859 1 84.62 240 CYS B C 1
ATOM 7474 O O . CYS B 1 240 ? -6.285 -6.234 -7.801 1 84.62 240 CYS B O 1
ATOM 7476 N N . SER B 1 241 ? -6.887 -6.207 -10.008 1 80.06 241 SER B N 1
ATOM 7477 C CA . SER B 1 241 ? -7.098 -4.766 -10.062 1 80.06 241 SER B CA 1
ATOM 7478 C C . SER B 1 241 ? -7.957 -4.375 -11.258 1 80.06 241 SER B C 1
ATOM 7480 O O . SER B 1 241 ? -8.18 -5.188 -12.164 1 80.06 241 SER B O 1
ATOM 7482 N N . VAL B 1 242 ? -8.422 -3.121 -11.227 1 78.19 242 VAL B N 1
ATOM 7483 C CA . VAL B 1 242 ? -9.18 -2.598 -12.359 1 78.19 242 VAL B CA 1
ATOM 7484 C C . VAL B 1 242 ? -8.258 -2.467 -13.57 1 78.19 242 VAL B C 1
ATOM 7486 O O . VAL B 1 242 ? -8.688 -2.686 -14.703 1 78.19 242 VAL B O 1
ATOM 7489 N N . ALA B 1 243 ? -7.023 -2.191 -13.297 1 76.19 243 ALA B N 1
ATOM 7490 C CA . ALA B 1 243 ? -6.051 -2.062 -14.383 1 76.19 243 ALA B CA 1
ATOM 7491 C C . ALA B 1 243 ? -5.852 -3.395 -15.102 1 76.19 243 ALA B C 1
ATOM 7493 O O . ALA B 1 243 ? -5.887 -3.453 -16.328 1 76.19 243 ALA B O 1
ATOM 7494 N N . CYS B 1 244 ? -5.699 -4.477 -14.344 1 85.69 244 CYS B N 1
ATOM 7495 C CA . CYS B 1 244 ? -5.52 -5.793 -14.945 1 85.69 244 CYS B CA 1
ATOM 7496 C C . CYS B 1 244 ? -6.762 -6.207 -15.727 1 85.69 244 CYS B C 1
ATOM 7498 O O . CYS B 1 244 ? -6.652 -6.801 -16.812 1 85.69 244 CYS B O 1
ATOM 7500 N N . ARG B 1 245 ? -7.887 -5.895 -15.164 1 86 245 ARG B N 1
ATOM 7501 C CA . ARG B 1 245 ? -9.148 -6.203 -15.836 1 86 245 ARG B CA 1
ATOM 7502 C C . ARG B 1 245 ? -9.242 -5.488 -17.188 1 86 245 ARG B C 1
ATOM 7504 O O . ARG B 1 245 ? -9.625 -6.094 -18.188 1 86 245 ARG B O 1
ATOM 7511 N N . LYS B 1 246 ? -8.883 -4.238 -17.219 1 83.56 246 LYS B N 1
ATOM 7512 C CA . LYS B 1 246 ? -8.969 -3.424 -18.438 1 83.56 246 LYS B CA 1
ATOM 7513 C C . LYS B 1 246 ? -7.93 -3.859 -19.469 1 83.56 246 LYS B C 1
ATOM 7515 O O . LYS B 1 246 ? -8.203 -3.844 -20.672 1 83.56 246 LYS B O 1
ATOM 7520 N N . ASN B 1 247 ? -6.797 -4.242 -18.984 1 83.62 247 ASN B N 1
ATOM 7521 C CA . ASN B 1 247 ? -5.684 -4.527 -19.875 1 83.62 247 ASN B CA 1
ATOM 7522 C C . ASN B 1 247 ? -5.797 -5.918 -20.5 1 83.62 247 ASN B C 1
ATOM 7524 O O . ASN B 1 247 ? -5.113 -6.23 -21.469 1 83.62 247 ASN B O 1
ATOM 7528 N N . HIS B 1 248 ? -6.676 -6.723 -19.984 1 90 248 HIS B N 1
ATOM 7529 C CA . HIS B 1 248 ? -6.855 -8.062 -20.547 1 90 248 HIS B CA 1
ATOM 7530 C C . HIS B 1 248 ? -7.742 -8.023 -21.781 1 90 248 HIS B C 1
ATOM 7532 O O . HIS B 1 248 ? -8.867 -8.523 -21.766 1 90 248 HIS B O 1
ATOM 7538 N N . SER B 1 249 ? -7.227 -7.668 -22.906 1 88.62 249 SER B N 1
ATOM 7539 C CA . SER B 1 249 ? -7.957 -7.371 -24.125 1 88.62 249 SER B CA 1
ATOM 7540 C C . SER B 1 249 ? -8.602 -8.625 -24.703 1 88.62 249 SER B C 1
ATOM 7542 O O . SER B 1 249 ? -9.703 -8.562 -25.266 1 88.62 249 SER B O 1
ATOM 7544 N N . SER B 1 250 ? -8.016 -9.781 -24.578 1 91.94 250 SER B N 1
ATOM 7545 C CA . SER B 1 250 ? -8.539 -11 -25.188 1 91.94 250 SER B CA 1
ATOM 7546 C C . SER B 1 250 ? -9.812 -11.461 -24.5 1 91.94 250 SER B C 1
ATOM 7548 O O . SER B 1 250 ? -10.609 -12.203 -25.078 1 91.94 250 SER B O 1
ATOM 7550 N N . HIS B 1 251 ? -9.984 -11 -23.297 1 93.12 251 HIS B N 1
ATOM 7551 C CA . HIS B 1 251 ? -11.148 -11.445 -22.531 1 93.12 251 HIS B CA 1
ATOM 7552 C C . HIS B 1 251 ? -12.445 -11.078 -23.234 1 93.12 251 HIS B C 1
ATOM 7554 O O . HIS B 1 251 ? -13.453 -11.781 -23.109 1 93.12 251 HIS B O 1
ATOM 7560 N N . ARG B 1 252 ? -12.477 -10.039 -24.016 1 92.38 252 ARG B N 1
ATOM 7561 C CA . ARG B 1 252 ? -13.688 -9.594 -24.688 1 92.38 252 ARG B CA 1
ATOM 7562 C C . ARG B 1 252 ? -14.266 -10.703 -25.562 1 92.38 252 ARG B C 1
ATOM 7564 O O . ARG B 1 252 ? -15.484 -10.781 -25.734 1 92.38 252 ARG B O 1
ATOM 7571 N N . PHE B 1 253 ? -13.406 -11.586 -26.047 1 95.38 253 PHE B N 1
ATOM 7572 C CA . PHE B 1 253 ? -13.867 -12.68 -26.906 1 95.38 253 PHE B CA 1
ATOM 7573 C C . PHE B 1 253 ? -14.07 -13.953 -26.094 1 95.38 253 PHE B C 1
ATOM 7575 O O . PHE B 1 253 ? -14.586 -14.945 -26.594 1 95.38 253 PHE B O 1
ATOM 7582 N N . GLU B 1 254 ? -13.641 -13.945 -24.812 1 95.44 254 GLU B N 1
ATOM 7583 C CA . GLU B 1 254 ? -13.797 -15.109 -23.938 1 95.44 254 GLU B CA 1
ATOM 7584 C C . GLU B 1 254 ? -15 -14.945 -23.016 1 95.44 254 GLU B C 1
ATOM 7586 O O . GLU B 1 254 ? -15.477 -15.922 -22.438 1 95.44 254 GLU B O 1
ATOM 7591 N N . CYS B 1 255 ? -15.453 -13.695 -22.859 1 92.56 255 CYS B N 1
ATOM 7592 C CA . CYS B 1 255 ? -16.453 -13.344 -21.875 1 92.56 255 CYS B CA 1
ATOM 7593 C C . CYS B 1 255 ? -17.719 -14.172 -22.062 1 92.56 255 CYS B C 1
ATOM 7595 O O . CYS B 1 255 ? -18.25 -14.734 -21.094 1 92.56 255 CYS B O 1
ATOM 7597 N N . ALA B 1 256 ? -18.219 -14.266 -23.344 1 91.94 256 ALA B N 1
ATOM 7598 C CA . ALA B 1 256 ? -19.438 -15.031 -23.625 1 91.94 256 ALA B CA 1
ATOM 7599 C C . ALA B 1 256 ? -19.25 -16.5 -23.281 1 91.94 256 ALA B C 1
ATOM 7601 O O . ALA B 1 256 ? -20.188 -17.156 -22.812 1 91.94 256 ALA B O 1
ATOM 7602 N N . GLY B 1 257 ? -18.062 -17.031 -23.531 1 91.81 257 GLY B N 1
ATOM 7603 C CA . GLY B 1 257 ? -17.766 -18.422 -23.188 1 91.81 257 GLY B CA 1
ATOM 7604 C C . GLY B 1 257 ? -17.797 -18.688 -21.688 1 91.81 257 GLY B C 1
ATOM 7605 O O . GLY B 1 257 ? -18.219 -19.75 -21.25 1 91.81 257 GLY B O 1
ATOM 7606 N N . TYR B 1 258 ? -17.266 -17.734 -20.906 1 88.81 258 TYR B N 1
ATOM 7607 C CA . TYR B 1 258 ? -17.375 -17.828 -19.453 1 88.81 258 TYR B CA 1
ATOM 7608 C C . TYR B 1 258 ? -18.844 -17.875 -19.016 1 88.81 258 TYR B C 1
ATOM 7610 O O . TYR B 1 258 ? -19.219 -18.656 -18.141 1 88.81 258 TYR B O 1
ATOM 7618 N N . GLY B 1 259 ? -19.609 -17.047 -19.734 1 83.31 259 GLY B N 1
ATOM 7619 C CA . GLY B 1 259 ? -21.031 -17 -19.422 1 83.31 259 GLY B CA 1
ATOM 7620 C C . GLY B 1 259 ? -21.75 -18.281 -19.734 1 83.31 259 GLY B C 1
ATOM 7621 O O . GLY B 1 259 ? -22.859 -18.516 -19.234 1 83.31 259 GLY B O 1
ATOM 7622 N N . LYS B 1 260 ? -21.141 -19.125 -20.562 1 82.81 260 LYS B N 1
ATOM 7623 C CA . LYS B 1 260 ? -21.766 -20.391 -20.969 1 82.81 260 LYS B CA 1
ATOM 7624 C C . LYS B 1 260 ? -21.031 -21.578 -20.375 1 82.81 260 LYS B C 1
ATOM 7626 O O . LYS B 1 260 ? -21.234 -22.719 -20.781 1 82.81 260 LYS B O 1
ATOM 7631 N N . HIS B 1 261 ? -20.125 -21.391 -19.484 1 81 261 HIS B N 1
ATOM 7632 C CA . HIS B 1 261 ? -19.359 -22.422 -18.797 1 81 261 HIS B CA 1
ATOM 7633 C C . HIS B 1 261 ? -18.531 -23.25 -19.797 1 81 261 HIS B C 1
ATOM 7635 O O . HIS B 1 261 ? -18.141 -24.375 -19.484 1 81 261 HIS B O 1
ATOM 7641 N N . LEU B 1 262 ? -18.297 -22.688 -20.906 1 85.44 262 LEU B N 1
ATOM 7642 C CA . LEU B 1 262 ? -17.625 -23.391 -22 1 85.44 262 LEU B CA 1
ATOM 7643 C C . LEU B 1 262 ? -16.188 -23.75 -21.609 1 85.44 262 LEU B C 1
ATOM 7645 O O . LEU B 1 262 ? -15.75 -24.891 -21.844 1 85.44 262 LEU B O 1
ATOM 7649 N N . TRP B 1 263 ? -15.508 -22.828 -20.984 1 89.88 263 TRP B N 1
ATOM 7650 C CA . TRP B 1 263 ? -14.078 -22.984 -20.734 1 89.88 263 TRP B CA 1
ATOM 7651 C C . TRP B 1 263 ? -13.82 -24.094 -19.703 1 89.88 263 TRP B C 1
ATOM 7653 O O . TRP B 1 263 ? -12.766 -24.719 -19.719 1 89.88 263 TRP B O 1
ATOM 7663 N N . TYR B 1 264 ? -14.734 -24.422 -18.859 1 82.88 264 TYR B N 1
ATOM 7664 C CA . TYR B 1 264 ? -14.602 -25.453 -17.844 1 82.88 264 TYR B CA 1
ATOM 7665 C C . TYR B 1 264 ? -14.75 -26.844 -18.438 1 82.88 264 TYR B C 1
ATOM 7667 O O . TYR B 1 264 ? -14.422 -27.844 -17.797 1 82.88 264 TYR B O 1
ATOM 7675 N N . LEU B 1 265 ? -15.18 -26.844 -19.703 1 77.19 265 LEU B N 1
ATOM 7676 C CA . LEU B 1 265 ? -15.562 -28.141 -20.266 1 77.19 265 LEU B CA 1
ATOM 7677 C C . LEU B 1 265 ? -14.555 -28.594 -21.312 1 77.19 265 LEU B C 1
ATOM 7679 O O . LEU B 1 265 ? -14.516 -29.766 -21.688 1 77.19 265 LEU B O 1
ATOM 7683 N N . ILE B 1 266 ? -13.727 -27.703 -21.844 1 86.06 266 ILE B N 1
ATOM 7684 C CA . ILE B 1 266 ? -13 -28.062 -23.047 1 86.06 266 ILE B CA 1
ATOM 7685 C C . ILE B 1 266 ? -11.516 -28.219 -22.75 1 86.06 266 ILE B C 1
ATOM 7687 O O . ILE B 1 266 ? -10.695 -28.375 -23.656 1 86.06 266 ILE B O 1
ATOM 7691 N N . GLY B 1 267 ? -11.062 -28.062 -21.469 1 84.88 267 GLY B N 1
ATOM 7692 C CA . GLY B 1 267 ? -9.711 -28.375 -21.031 1 84.88 267 GLY B CA 1
ATOM 7693 C C . GLY B 1 267 ? -8.656 -27.516 -21.688 1 84.88 267 GLY B C 1
ATOM 7694 O O . GLY B 1 267 ? -8.766 -26.281 -21.688 1 84.88 267 GLY B O 1
ATOM 7695 N N . ILE B 1 268 ? -7.684 -28.141 -22.391 1 91.25 268 ILE B N 1
ATOM 7696 C CA . ILE B 1 268 ? -6.5 -27.484 -22.938 1 91.25 268 ILE B CA 1
ATOM 7697 C C . ILE B 1 268 ? -6.895 -26.594 -24.109 1 91.25 268 ILE B C 1
ATOM 7699 O O . ILE B 1 268 ? -6.137 -25.703 -24.5 1 91.25 268 ILE B O 1
ATOM 7703 N N . ALA B 1 269 ? -8.086 -26.797 -24.688 1 92.62 269 ALA B N 1
ATOM 7704 C CA . ALA B 1 269 ? -8.531 -26.031 -25.844 1 92.62 269 ALA B CA 1
ATOM 7705 C C . ALA B 1 269 ? -8.758 -24.578 -25.484 1 92.62 269 ALA B C 1
ATOM 7707 O O . ALA B 1 269 ? -8.688 -23.688 -26.344 1 92.62 269 ALA B O 1
ATOM 7708 N N . HIS B 1 270 ? -9.047 -24.328 -24.172 1 95.56 270 HIS B N 1
ATOM 7709 C CA . HIS B 1 270 ? -9.141 -22.922 -23.75 1 95.56 270 HIS B CA 1
ATOM 7710 C C . HIS B 1 270 ? -7.82 -22.203 -23.984 1 95.56 270 HIS B C 1
ATOM 7712 O O . HIS B 1 270 ? -7.809 -21.078 -24.5 1 95.56 270 HIS B O 1
ATOM 7718 N N . LEU B 1 271 ? -6.762 -22.828 -23.547 1 95.88 271 LEU B N 1
ATOM 7719 C CA . LEU B 1 271 ? -5.457 -22.234 -23.797 1 95.88 271 LEU B CA 1
ATOM 7720 C C . LEU B 1 271 ? -5.18 -22.125 -25.281 1 95.88 271 LEU B C 1
ATOM 7722 O O . LEU B 1 271 ? -4.523 -21.172 -25.734 1 95.88 271 LEU B O 1
ATOM 7726 N N . GLY B 1 272 ? -5.695 -23.047 -26.078 1 96.81 272 GLY B N 1
ATOM 7727 C CA . GLY B 1 272 ? -5.555 -22.984 -27.531 1 96.81 272 GLY B CA 1
ATOM 7728 C C . GLY B 1 272 ? -6.172 -21.734 -28.141 1 96.81 272 GLY B C 1
ATOM 7729 O O . GLY B 1 272 ? -5.516 -21.016 -28.891 1 96.81 272 GLY B O 1
ATOM 7730 N N . ILE B 1 273 ? -7.43 -21.5 -27.766 1 96.81 273 ILE B N 1
ATOM 7731 C CA . ILE B 1 273 ? -8.086 -20.328 -28.344 1 96.81 273 ILE B CA 1
ATOM 7732 C C . ILE B 1 273 ? -7.477 -19.062 -27.766 1 96.81 273 ILE B C 1
ATOM 7734 O O . ILE B 1 273 ? -7.355 -18.047 -28.453 1 96.81 273 ILE B O 1
ATOM 7738 N N . ARG B 1 274 ? -7.098 -19.062 -26.484 1 96.38 274 ARG B N 1
ATOM 7739 C CA . ARG B 1 274 ? -6.43 -17.906 -25.891 1 96.38 274 ARG B CA 1
ATOM 7740 C C . ARG B 1 274 ? -5.141 -17.578 -26.641 1 96.38 274 ARG B C 1
ATOM 7742 O O . ARG B 1 274 ? -4.832 -16.406 -26.875 1 96.38 274 ARG B O 1
ATOM 7749 N N . SER B 1 275 ? -4.344 -18.531 -26.922 1 95.06 275 SER B N 1
ATOM 7750 C CA . SER B 1 275 ? -3.117 -18.312 -27.688 1 95.06 275 SER B CA 1
ATOM 7751 C C . SER B 1 275 ? -3.408 -17.703 -29.047 1 95.06 275 SER B C 1
ATOM 7753 O O . SER B 1 275 ? -2.691 -16.797 -29.5 1 95.06 275 SER B O 1
ATOM 7755 N N . PHE B 1 276 ? -4.461 -18.203 -29.719 1 96.12 276 PHE B N 1
ATOM 7756 C CA . PHE B 1 276 ? -4.895 -17.641 -30.984 1 96.12 276 PHE B CA 1
ATOM 7757 C C . PHE B 1 276 ? -5.266 -16.172 -30.844 1 96.12 276 PHE B C 1
ATOM 7759 O O . PHE B 1 276 ? -4.797 -15.328 -31.609 1 96.12 276 PHE B O 1
ATOM 7766 N N . LEU B 1 277 ? -6.094 -15.898 -29.812 1 94.94 277 LEU B N 1
ATOM 7767 C CA . LEU B 1 277 ? -6.582 -14.539 -29.594 1 94.94 277 LEU B CA 1
ATOM 7768 C C . LEU B 1 277 ? -5.438 -13.594 -29.266 1 94.94 277 LEU B C 1
ATOM 7770 O O . LEU B 1 277 ? -5.41 -12.453 -29.734 1 94.94 277 LEU B O 1
ATOM 7774 N N . ASP B 1 278 ? -4.488 -14.055 -28.453 1 91.56 278 ASP B N 1
ATOM 7775 C CA . ASP B 1 278 ? -3.361 -13.227 -28.031 1 91.56 278 ASP B CA 1
ATOM 7776 C C . ASP B 1 278 ? -2.42 -12.953 -29.203 1 91.56 278 ASP B C 1
ATOM 7778 O O . ASP B 1 278 ? -1.754 -11.914 -29.25 1 91.56 278 ASP B O 1
ATOM 7782 N N . GLY B 1 279 ? -2.332 -13.844 -30.188 1 89.56 279 GLY B N 1
ATOM 7783 C CA . GLY B 1 279 ? -1.347 -13.734 -31.266 1 89.56 279 GLY B CA 1
ATOM 7784 C C . GLY B 1 279 ? -1.938 -13.266 -32.562 1 89.56 279 GLY B C 1
ATOM 7785 O O . GLY B 1 279 ? -1.206 -12.883 -33.5 1 89.56 279 GLY B O 1
ATOM 7786 N N . PHE B 1 280 ? -3.256 -13.234 -32.719 1 87.75 280 PHE B N 1
ATOM 7787 C CA . PHE B 1 280 ? -3.934 -13.008 -34 1 87.75 280 PHE B CA 1
ATOM 7788 C C . PHE B 1 280 ? -3.533 -11.664 -34.594 1 87.75 280 PHE B C 1
ATOM 7790 O O . PHE B 1 280 ? -3.15 -11.586 -35.75 1 87.75 280 PHE B O 1
ATOM 7797 N N . GLU B 1 281 ? -3.66 -10.617 -33.75 1 81.94 281 GLU B N 1
ATOM 7798 C CA . GLU B 1 281 ? -3.365 -9.281 -34.281 1 81.94 281 GLU B CA 1
ATOM 7799 C C . GLU B 1 281 ? -1.925 -9.18 -34.75 1 81.94 281 GLU B C 1
ATOM 7801 O O . GLU B 1 281 ? -1.669 -8.656 -35.844 1 81.94 281 GLU B O 1
ATOM 7806 N N . ALA B 1 282 ? -1.016 -9.719 -33.969 1 80.19 282 ALA B N 1
ATOM 7807 C CA . ALA B 1 282 ? 0.399 -9.664 -34.344 1 80.19 282 ALA B CA 1
ATOM 7808 C C . ALA B 1 282 ? 0.682 -10.492 -35.594 1 80.19 282 ALA B C 1
ATOM 7810 O O . ALA B 1 282 ? 1.542 -10.133 -36.406 1 80.19 282 ALA B O 1
ATOM 7811 N N . SER B 1 283 ? -0.022 -11.609 -35.812 1 82.62 283 SER B N 1
ATOM 7812 C CA . SER B 1 283 ? 0.244 -12.523 -36.906 1 82.62 283 SER B CA 1
ATOM 7813 C C . SER B 1 283 ? -0.361 -12.008 -38.219 1 82.62 283 SER B C 1
ATOM 7815 O O . SER B 1 283 ? 0.053 -12.414 -39.312 1 82.62 283 SER B O 1
ATOM 7817 N N . THR B 1 284 ? -1.283 -11.07 -38.125 1 77.56 284 THR B N 1
ATOM 7818 C CA . THR B 1 284 ? -1.969 -10.617 -39.312 1 77.56 284 THR B CA 1
ATOM 7819 C C . THR B 1 284 ? -1.577 -9.18 -39.656 1 77.56 284 THR B C 1
ATOM 7821 O O . THR B 1 284 ? -2.041 -8.617 -40.656 1 77.56 284 THR B O 1
ATOM 7824 N N . GLN B 1 285 ? -0.861 -8.508 -38.781 1 72.62 285 GLN B N 1
ATOM 7825 C CA . GLN B 1 285 ? -0.493 -7.109 -38.969 1 72.62 285 GLN B CA 1
ATOM 7826 C C . GLN B 1 285 ? 0.296 -6.93 -40.25 1 72.62 285 GLN B C 1
ATOM 7828 O O . GLN B 1 285 ? 0.111 -5.945 -40.969 1 72.62 285 GLN B O 1
ATOM 7833 N N . LYS B 1 286 ? 1.165 -7.781 -40.562 1 65.44 286 LYS B N 1
ATOM 7834 C CA . LYS B 1 286 ? 2.039 -7.598 -41.719 1 65.44 286 LYS B CA 1
ATOM 7835 C C . LYS B 1 286 ? 1.582 -8.453 -42.875 1 65.44 286 LYS B C 1
ATOM 7837 O O . LYS B 1 286 ? 2.383 -8.797 -43.75 1 65.44 286 LYS B O 1
ATOM 7842 N N . LEU B 1 287 ? 0.349 -8.938 -42.781 1 65 287 LEU B N 1
ATOM 7843 C CA . LEU B 1 287 ? -0.112 -9.789 -43.875 1 65 287 LEU B CA 1
ATOM 7844 C C . LEU B 1 287 ? -0.129 -9.016 -45.188 1 65 287 LEU B C 1
ATOM 7846 O O . LEU B 1 287 ? -0.662 -7.902 -45.25 1 65 287 LEU B O 1
ATOM 7850 N N . ASP B 1 288 ? 0.848 -9.305 -46.094 1 60.56 288 ASP B N 1
ATOM 7851 C CA . ASP B 1 288 ? 0.861 -8.789 -47.469 1 60.56 288 ASP B CA 1
ATOM 7852 C C . ASP B 1 288 ? -0.424 -9.156 -48.188 1 60.56 288 ASP B C 1
ATOM 7854 O O . ASP B 1 288 ? -0.727 -10.336 -48.375 1 60.56 288 ASP B O 1
ATOM 7858 N N . LEU B 1 289 ? -1.346 -8.266 -48.344 1 57.69 289 LEU B N 1
ATOM 7859 C CA . LEU B 1 289 ? -2.615 -8.43 -49.031 1 57.69 289 LEU B CA 1
ATOM 7860 C C . LEU B 1 289 ? -2.404 -9.094 -50.375 1 57.69 289 LEU B C 1
ATOM 7862 O O . LEU B 1 289 ? -3.367 -9.508 -51.031 1 57.69 289 LEU B O 1
ATOM 7866 N N . SER B 1 290 ? -1.173 -9.188 -50.875 1 58.44 290 SER B N 1
ATOM 7867 C CA . SER B 1 290 ? -0.923 -9.828 -52.156 1 58.44 290 SER B CA 1
ATOM 7868 C C . SER B 1 290 ? -0.944 -11.344 -52.031 1 58.44 290 SER B C 1
ATOM 7870 O O . SER B 1 290 ? -0.94 -12.055 -53.031 1 58.44 290 SER B O 1
ATOM 7872 N N . VAL B 1 291 ? -0.892 -11.852 -50.812 1 58.66 291 VAL B N 1
ATOM 7873 C CA . VAL B 1 291 ? -0.862 -13.297 -50.594 1 58.66 291 VAL B CA 1
ATOM 7874 C C . VAL B 1 291 ? -2.223 -13.898 -50.938 1 58.66 291 VAL B C 1
ATOM 7876 O O . VAL B 1 291 ? -3.244 -13.211 -50.875 1 58.66 291 VAL B O 1
ATOM 7879 N N . GLU B 1 292 ? -2.266 -15.141 -51.375 1 65.06 292 GLU B N 1
ATOM 7880 C CA . GLU B 1 292 ? -3.461 -15.875 -51.781 1 65.06 292 GLU B CA 1
ATOM 7881 C C . GLU B 1 292 ? -4.574 -15.734 -50.75 1 65.06 292 GLU B C 1
ATOM 7883 O O . GLU B 1 292 ? -4.352 -15.938 -49.531 1 65.06 292 GLU B O 1
ATOM 7888 N N . SER B 1 293 ? -5.59 -15.18 -51.156 1 80.44 293 SER B N 1
ATOM 7889 C CA . SER B 1 293 ? -6.805 -14.898 -50.406 1 80.44 293 SER B CA 1
ATOM 7890 C C . SER B 1 293 ? -7.543 -16.188 -50.062 1 80.44 293 SER B C 1
ATOM 7892 O O . SER B 1 293 ? -8.75 -16.297 -50.281 1 80.44 293 SER B O 1
ATOM 7894 N N . THR B 1 294 ? -6.754 -17.375 -49.625 1 87.44 294 THR B N 1
ATOM 7895 C CA . THR B 1 294 ? -7.332 -18.625 -49.156 1 87.44 294 THR B CA 1
ATOM 7896 C C . THR B 1 294 ? -6.816 -18.953 -47.75 1 87.44 294 THR B C 1
ATOM 7898 O O . THR B 1 294 ? -5.77 -18.453 -47.344 1 87.44 294 THR B O 1
ATOM 7901 N N . PRO B 1 295 ? -7.57 -19.734 -47.062 1 90.06 295 PRO B N 1
ATOM 7902 C CA . PRO B 1 295 ? -7.113 -20.141 -45.719 1 90.06 295 PRO B CA 1
ATOM 7903 C C . PRO B 1 295 ? -5.758 -20.828 -45.75 1 90.06 295 PRO B C 1
ATOM 7905 O O . PRO B 1 295 ? -4.914 -20.594 -44.875 1 90.06 295 PRO B O 1
ATOM 7908 N N . GLU B 1 296 ? -5.539 -21.719 -46.781 1 89.81 296 GLU B N 1
ATOM 7909 C CA . GLU B 1 296 ? -4.27 -22.422 -46.906 1 89.81 296 GLU B CA 1
ATOM 7910 C C . GLU B 1 296 ? -3.115 -21.453 -47.156 1 89.81 296 GLU B C 1
ATOM 7912 O O . GLU B 1 296 ? -2.059 -21.578 -46.531 1 89.81 296 GLU B O 1
ATOM 7917 N N . GLY B 1 297 ? -3.33 -20.578 -48.062 1 86.5 297 GLY B N 1
ATOM 7918 C CA . GLY B 1 297 ? -2.295 -19.594 -48.375 1 86.5 297 GLY B CA 1
ATOM 7919 C C . GLY B 1 297 ? -1.926 -18.719 -47.219 1 86.5 297 GLY B C 1
ATOM 7920 O O . GLY B 1 297 ? -0.743 -18.484 -46.938 1 86.5 297 GLY B O 1
ATOM 7921 N N . LEU B 1 298 ? -2.939 -18.297 -46.562 1 87.56 298 LEU B N 1
ATOM 7922 C CA . LEU B 1 298 ? -2.705 -17.438 -45.406 1 87.56 298 LEU B CA 1
ATOM 7923 C C . LEU B 1 298 ? -1.991 -18.203 -44.281 1 87.56 298 LEU B C 1
ATOM 7925 O O . LEU B 1 298 ? -1.061 -17.688 -43.656 1 87.56 298 LEU B O 1
ATOM 7929 N N . PHE B 1 299 ? -2.504 -19.422 -44 1 90.5 299 PHE B N 1
ATOM 7930 C CA . PHE B 1 299 ? -1.92 -20.281 -42.969 1 90.5 299 PHE B CA 1
ATOM 7931 C C . PHE B 1 299 ? -0.441 -20.531 -43.25 1 90.5 299 PHE B C 1
ATOM 7933 O O . PHE B 1 299 ? 0.394 -20.406 -42.344 1 90.5 299 PHE B O 1
ATOM 7940 N N . LYS B 1 300 ? -0.085 -20.812 -44.438 1 88.25 300 LYS B N 1
ATOM 7941 C CA . LYS B 1 300 ? 1.3 -21.047 -44.844 1 88.25 300 LYS B CA 1
ATOM 7942 C C . LYS B 1 300 ? 2.131 -19.781 -44.719 1 88.25 300 LYS B C 1
ATOM 7944 O O . LYS B 1 300 ? 3.266 -19.812 -44.219 1 88.25 300 LYS B O 1
ATOM 7949 N N . SER B 1 301 ? 1.547 -18.734 -45.125 1 85.19 301 SER B N 1
ATOM 7950 C CA . SER B 1 301 ? 2.256 -17.453 -45.062 1 85.19 301 SER B CA 1
ATOM 7951 C C . SER B 1 301 ? 2.6 -17.094 -43.625 1 85.19 301 SER B C 1
ATOM 7953 O O . SER B 1 301 ? 3.705 -16.625 -43.344 1 85.19 301 SER B O 1
ATOM 7955 N N . VAL B 1 302 ? 1.656 -17.266 -42.719 1 85.56 302 VAL B N 1
ATOM 7956 C CA . VAL B 1 302 ? 1.85 -16.938 -41.312 1 85.56 302 VAL B CA 1
ATOM 7957 C C . VAL B 1 302 ? 2.938 -17.828 -40.719 1 85.56 302 VAL B C 1
ATOM 7959 O O . VAL B 1 302 ? 3.797 -17.359 -39.969 1 85.56 302 VAL B O 1
ATOM 7962 N N . LEU B 1 303 ? 2.922 -19.094 -41.031 1 86.75 303 LEU B N 1
ATOM 7963 C CA . LEU B 1 303 ? 3.924 -20.031 -40.531 1 86.75 303 LEU B CA 1
ATOM 7964 C C . LEU B 1 303 ? 5.305 -19.703 -41.094 1 86.75 303 LEU B C 1
ATOM 7966 O O . LEU B 1 303 ? 6.305 -19.781 -40.375 1 86.75 303 LEU B O 1
ATOM 7970 N N . ASP B 1 304 ? 5.34 -19.328 -42.344 1 83.94 304 ASP B N 1
ATOM 7971 C CA . ASP B 1 304 ? 6.605 -18.969 -42.969 1 83.94 304 ASP B CA 1
ATOM 7972 C C . ASP B 1 304 ? 7.199 -17.703 -42.344 1 83.94 304 ASP B C 1
ATOM 7974 O O . ASP B 1 304 ? 8.414 -17.625 -42.156 1 83.94 304 ASP B O 1
ATOM 7978 N N . THR B 1 305 ? 6.32 -16.812 -42.125 1 81.56 305 THR B N 1
ATOM 7979 C CA . THR B 1 305 ? 6.766 -15.586 -41.5 1 81.56 305 THR B CA 1
ATOM 7980 C C . THR B 1 305 ? 7.305 -15.859 -40.094 1 81.56 305 THR B C 1
ATOM 7982 O O . THR B 1 305 ? 8.289 -15.258 -39.656 1 81.56 305 THR B O 1
ATOM 7985 N N . ALA B 1 306 ? 6.609 -16.703 -39.312 1 80.5 306 ALA B N 1
ATOM 7986 C CA . ALA B 1 306 ? 7.055 -17.078 -37.969 1 80.5 306 ALA B CA 1
ATOM 7987 C C . ALA B 1 306 ? 8.438 -17.719 -38.031 1 80.5 306 ALA B C 1
ATOM 7989 O O . ALA B 1 306 ? 9.25 -17.516 -37.094 1 80.5 306 ALA B O 1
ATOM 7990 N N . GLU B 1 307 ? 8.719 -18.453 -39.031 1 80.31 307 GLU B N 1
ATOM 7991 C CA . GLU B 1 307 ? 10.016 -19.125 -39.188 1 80.31 307 GLU B CA 1
ATOM 7992 C C . GLU B 1 307 ? 11.109 -18.109 -39.531 1 80.31 307 GLU B C 1
ATOM 7994 O O . GLU B 1 307 ? 12.242 -18.234 -39.062 1 80.31 307 GLU B O 1
ATOM 7999 N N . ALA B 1 308 ? 10.711 -17.156 -40.344 1 75.12 308 ALA B N 1
ATOM 8000 C CA . ALA B 1 308 ? 11.688 -16.188 -40.812 1 75.12 308 ALA B CA 1
ATOM 8001 C C . ALA B 1 308 ? 12.031 -15.172 -39.75 1 75.12 308 ALA B C 1
ATOM 8003 O O . ALA B 1 308 ? 13.188 -14.766 -39.594 1 75.12 308 ALA B O 1
ATOM 8004 N N . GLU B 1 309 ? 11.055 -14.68 -39 1 67.38 309 GLU B N 1
ATOM 8005 C CA . GLU B 1 309 ? 11.242 -13.602 -38.031 1 67.38 309 GLU B CA 1
ATOM 8006 C C . GLU B 1 309 ? 11.211 -14.125 -36.625 1 67.38 309 GLU B C 1
ATOM 8008 O O . GLU B 1 309 ? 10.625 -13.492 -35.719 1 67.38 309 GLU B O 1
ATOM 8013 N N . HIS B 1 310 ? 11.719 -15.18 -36.219 1 60.34 310 HIS B N 1
ATOM 8014 C CA . HIS B 1 310 ? 11.508 -15.938 -34.969 1 60.34 310 HIS B CA 1
ATOM 8015 C C . HIS B 1 310 ? 11.992 -15.156 -33.781 1 60.34 310 HIS B C 1
ATOM 8017 O O . HIS B 1 310 ? 11.445 -15.297 -32.656 1 60.34 310 HIS B O 1
ATOM 8023 N N . LYS B 1 311 ? 12.953 -14.242 -33.938 1 59.62 311 LYS B N 1
ATOM 8024 C CA . LYS B 1 311 ? 13.57 -13.57 -32.812 1 59.62 311 LYS B CA 1
ATOM 8025 C C . LYS B 1 311 ? 12.75 -12.367 -32.344 1 59.62 311 LYS B C 1
ATOM 8027 O O . LYS B 1 311 ? 12.773 -11.992 -31.172 1 59.62 311 LYS B O 1
ATOM 8032 N N . GLU B 1 312 ? 12.008 -11.859 -33.312 1 60.06 312 GLU B N 1
ATOM 8033 C CA . GLU B 1 312 ? 11.414 -10.562 -32.969 1 60.06 312 GLU B CA 1
ATOM 8034 C C . GLU B 1 312 ? 9.914 -10.688 -32.719 1 60.06 312 GLU B C 1
ATOM 8036 O O . GLU B 1 312 ? 9.297 -9.773 -32.188 1 60.06 312 GLU B O 1
ATOM 8041 N N . TYR B 1 313 ? 9.414 -11.93 -32.875 1 69 313 TYR B N 1
ATOM 8042 C CA . TYR B 1 313 ? 7.973 -12.141 -32.875 1 69 313 TYR B CA 1
ATOM 8043 C C . TYR B 1 313 ? 7.582 -13.203 -31.844 1 69 313 TYR B C 1
ATOM 8045 O O . TYR B 1 313 ? 7.691 -14.398 -32.125 1 69 313 TYR B O 1
ATOM 8053 N N . PRO B 1 314 ? 7.211 -12.82 -30.531 1 72.12 314 PRO B N 1
ATOM 8054 C CA . PRO B 1 314 ? 6.941 -13.82 -29.5 1 72.12 314 PRO B CA 1
ATOM 8055 C C . PRO B 1 314 ? 5.91 -14.852 -29.922 1 72.12 314 PRO B C 1
ATOM 8057 O O . PRO B 1 314 ? 6.082 -16.047 -29.672 1 72.12 314 PRO B O 1
ATOM 8060 N N . TYR B 1 315 ? 4.938 -14.414 -30.625 1 84.19 315 TYR B N 1
ATOM 8061 C CA . TYR B 1 315 ? 3.912 -15.352 -31.062 1 84.19 315 TYR B CA 1
ATOM 8062 C C . TYR B 1 315 ? 4.457 -16.281 -32.125 1 84.19 315 TYR B C 1
ATOM 8064 O O . TYR B 1 315 ? 3.992 -17.422 -32.281 1 84.19 315 TYR B O 1
ATOM 8072 N N . GLY B 1 316 ? 5.414 -15.781 -32.844 1 83.12 316 GLY B N 1
ATOM 8073 C CA . GLY B 1 316 ? 6.062 -16.625 -33.844 1 83.12 316 GLY B CA 1
ATOM 8074 C C . GLY B 1 316 ? 6.73 -17.844 -33.219 1 83.12 316 GLY B C 1
ATOM 8075 O O . GLY B 1 316 ? 6.727 -18.922 -33.812 1 83.12 316 GLY B O 1
ATOM 8076 N N . LYS B 1 317 ? 7.234 -17.688 -32.031 1 83.31 317 LYS B N 1
ATOM 8077 C CA . LYS B 1 317 ? 7.855 -18.812 -31.344 1 83.31 317 LYS B CA 1
ATOM 8078 C C . LYS B 1 317 ? 6.828 -19.891 -31 1 83.31 317 LYS B C 1
ATOM 8080 O O . LYS B 1 317 ? 7.137 -21.078 -31.031 1 83.31 317 LYS B O 1
ATOM 8085 N N . VAL B 1 318 ? 5.652 -19.438 -30.688 1 88.25 318 VAL B N 1
ATOM 8086 C CA . VAL B 1 318 ? 4.578 -20.375 -30.375 1 88.25 318 VAL B CA 1
ATOM 8087 C C . VAL B 1 318 ? 4.18 -21.141 -31.641 1 88.25 318 VAL B C 1
ATOM 8089 O O . VAL B 1 318 ? 4.012 -22.359 -31.594 1 88.25 318 VAL B O 1
ATOM 8092 N N . LEU B 1 319 ? 4.102 -20.422 -32.781 1 88.69 319 LEU B N 1
ATOM 8093 C CA . LEU B 1 319 ? 3.65 -21.016 -34.031 1 88.69 319 LEU B CA 1
ATOM 8094 C C . LEU B 1 319 ? 4.633 -22.078 -34.5 1 88.69 319 LEU B C 1
ATOM 8096 O O . LEU B 1 319 ? 4.25 -23 -35.219 1 88.69 319 LEU B O 1
ATOM 8100 N N . ARG B 1 320 ? 5.816 -22.047 -34 1 86.06 320 ARG B N 1
ATOM 8101 C CA . ARG B 1 320 ? 6.863 -22.953 -34.469 1 86.06 320 ARG B CA 1
ATOM 8102 C C . ARG B 1 320 ? 6.926 -24.219 -33.625 1 86.06 320 ARG B C 1
ATOM 8104 O O . ARG B 1 320 ? 7.578 -25.203 -34.031 1 86.06 320 ARG B O 1
ATOM 8111 N N . LEU B 1 321 ? 6.25 -24.266 -32.594 1 87.44 321 LEU B N 1
ATOM 8112 C CA . LEU B 1 321 ? 6.25 -25.469 -31.75 1 87.44 321 LEU B CA 1
ATOM 8113 C C . LEU B 1 321 ? 5.59 -26.641 -32.469 1 87.44 321 LEU B C 1
ATOM 8115 O O . LEU B 1 321 ? 4.684 -26.438 -33.281 1 87.44 321 LEU B O 1
ATOM 8119 N N . VAL B 1 322 ? 6.016 -27.781 -32.156 1 85.56 322 VAL B N 1
ATOM 8120 C CA . VAL B 1 322 ? 5.535 -28.969 -32.844 1 85.56 322 VAL B CA 1
ATOM 8121 C C . VAL B 1 322 ? 4.18 -29.391 -32.281 1 85.56 322 VAL B C 1
ATOM 8123 O O . VAL B 1 322 ? 3.912 -29.188 -31.094 1 85.56 322 VAL B O 1
ATOM 8126 N N . THR B 1 323 ? 3.07 -29.906 -33.062 1 86.44 323 THR B N 1
ATOM 8127 C CA . THR B 1 323 ? 1.756 -30.359 -32.625 1 86.44 323 THR B CA 1
ATOM 8128 C C . THR B 1 323 ? 1.752 -31.859 -32.375 1 86.44 323 THR B C 1
ATOM 8130 O O . THR B 1 323 ? 0.917 -32.375 -31.641 1 86.44 323 THR B O 1
ATOM 8133 N N . ASN B 1 324 ? 2.564 -32.719 -32.906 1 79.94 324 ASN B N 1
ATOM 8134 C CA . ASN B 1 324 ? 2.688 -34.188 -32.844 1 79.94 324 ASN B CA 1
ATOM 8135 C C . ASN B 1 324 ? 1.406 -34.875 -33.312 1 79.94 324 ASN B C 1
ATOM 8137 O O . ASN B 1 324 ? 1.076 -35.969 -32.812 1 79.94 324 ASN B O 1
ATOM 8141 N N . PHE B 1 325 ? 0.518 -34.25 -34.094 1 85.69 325 PHE B N 1
ATOM 8142 C CA . PHE B 1 325 ? -0.746 -34.812 -34.562 1 85.69 325 PHE B CA 1
ATOM 8143 C C . PHE B 1 325 ? -0.523 -36.156 -35.25 1 85.69 325 PHE B C 1
ATOM 8145 O O . PHE B 1 325 ? -1.35 -37.062 -35.125 1 85.69 325 PHE B O 1
ATOM 8152 N N . GLU B 1 326 ? 0.622 -36.344 -35.875 1 81 326 GLU B N 1
ATOM 8153 C CA . GLU B 1 326 ? 0.921 -37.594 -36.594 1 81 326 GLU B CA 1
ATOM 8154 C C . GLU B 1 326 ? 1.138 -38.75 -35.625 1 81 326 GLU B C 1
ATOM 8156 O O . GLU B 1 326 ? 0.865 -39.906 -35.969 1 81 326 GLU B O 1
ATOM 8161 N N . GLN B 1 327 ? 1.601 -38.438 -34.5 1 78.62 327 GLN B N 1
ATOM 8162 C CA . GLN B 1 327 ? 1.924 -39.469 -33.531 1 78.62 327 GLN B CA 1
ATOM 8163 C C . GLN B 1 327 ? 0.775 -39.656 -32.531 1 78.62 327 GLN B C 1
ATOM 8165 O O . GLN B 1 327 ? 0.733 -40.656 -31.828 1 78.62 327 GLN B O 1
ATOM 8170 N N . MET B 1 328 ? -0.293 -38.844 -32.562 1 81.75 328 MET B N 1
ATOM 8171 C CA . MET B 1 328 ? -1.396 -38.875 -31.609 1 81.75 328 MET B CA 1
ATOM 8172 C C . MET B 1 328 ? -2.453 -39.875 -32.031 1 81.75 328 MET B C 1
ATOM 8174 O O . MET B 1 328 ? -2.58 -40.188 -33.219 1 81.75 328 MET B O 1
ATOM 8178 N N . ASP B 1 329 ? -3.129 -40.344 -31.016 1 76.06 329 ASP B N 1
ATOM 8179 C CA . ASP B 1 329 ? -4.277 -41.188 -31.312 1 76.06 329 ASP B CA 1
ATOM 8180 C C . ASP B 1 329 ? -5.297 -40.469 -32.188 1 76.06 329 ASP B C 1
ATOM 8182 O O . ASP B 1 329 ? -5.559 -39.281 -31.984 1 76.06 329 ASP B O 1
ATOM 8186 N N . VAL B 1 330 ? -5.801 -41.156 -33.125 1 78.75 330 VAL B N 1
ATOM 8187 C CA . VAL B 1 330 ? -6.703 -40.562 -34.125 1 78.75 330 VAL B CA 1
ATOM 8188 C C . VAL B 1 330 ? -7.922 -39.969 -33.406 1 78.75 330 VAL B C 1
ATOM 8190 O O . VAL B 1 330 ? -8.438 -38.938 -33.844 1 78.75 330 VAL B O 1
ATOM 8193 N N . MET B 1 331 ? -8.336 -40.656 -32.344 1 75.06 331 MET B N 1
ATOM 8194 C CA . MET B 1 331 ? -9.508 -40.156 -31.625 1 75.06 331 MET B CA 1
ATOM 8195 C C . MET B 1 331 ? -9.211 -38.812 -30.953 1 75.06 331 MET B C 1
ATOM 8197 O O . MET B 1 331 ? -10.078 -37.938 -30.859 1 75.06 331 MET B O 1
ATOM 8201 N N . ASP B 1 332 ? -8.023 -38.688 -30.484 1 80.44 332 ASP B N 1
ATOM 8202 C CA . ASP B 1 332 ? -7.629 -37.438 -29.875 1 80.44 332 ASP B CA 1
ATOM 8203 C C . ASP B 1 332 ? -7.566 -36.312 -30.906 1 80.44 332 ASP B C 1
ATOM 8205 O O . ASP B 1 332 ? -8.031 -35.188 -30.656 1 80.44 332 ASP B O 1
ATOM 8209 N N . VAL B 1 333 ? -6.992 -36.656 -32.031 1 83.25 333 VAL B N 1
ATOM 8210 C CA . VAL B 1 333 ? -6.887 -35.656 -33.094 1 83.25 333 VAL B CA 1
ATOM 8211 C C . VAL B 1 333 ? -8.281 -35.188 -33.531 1 83.25 333 VAL B C 1
ATOM 8213 O O . VAL B 1 333 ? -8.508 -34 -33.75 1 83.25 333 VAL B O 1
ATOM 8216 N N . LEU B 1 334 ? -9.141 -36.156 -33.625 1 79.56 334 LEU B N 1
ATOM 8217 C CA . LEU B 1 334 ? -10.508 -35.844 -34 1 79.56 334 LEU B CA 1
ATOM 8218 C C . LEU B 1 334 ? -11.18 -34.969 -32.969 1 79.56 334 LEU B C 1
ATOM 8220 O O . LEU B 1 334 ? -11.844 -34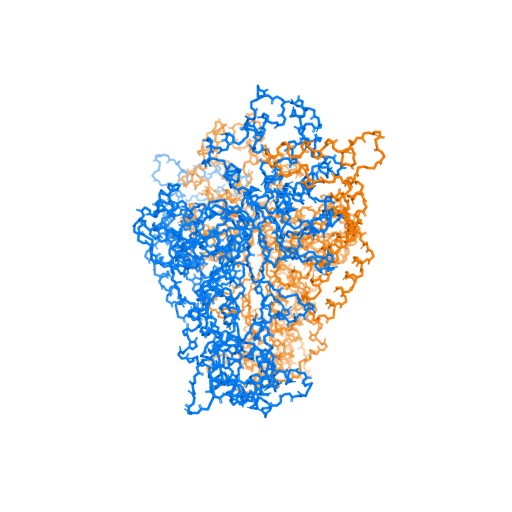 -33.312 1 79.56 334 LEU B O 1
ATOM 8224 N N . GLN B 1 335 ? -11.039 -35.312 -31.719 1 79.25 335 GLN B N 1
ATOM 8225 C CA . GLN B 1 335 ? -11.633 -34.531 -30.641 1 79.25 335 GLN B CA 1
ATOM 8226 C C . GLN B 1 335 ? -11.109 -33.094 -30.656 1 79.25 335 GLN B C 1
ATOM 8228 O O . GLN B 1 335 ? -11.883 -32.156 -30.531 1 79.25 335 GLN B O 1
ATOM 8233 N N . TYR B 1 336 ? -9.828 -32.938 -30.844 1 88 336 TYR B N 1
ATOM 8234 C CA . TYR B 1 336 ? -9.211 -31.625 -30.844 1 88 336 TYR B CA 1
ATOM 8235 C C . TYR B 1 336 ? -9.641 -30.828 -32.062 1 88 336 TYR B C 1
ATOM 8237 O O . TYR B 1 336 ? -9.875 -29.609 -31.969 1 88 336 TYR B O 1
ATOM 8245 N N . SER B 1 337 ? -9.734 -31.469 -33.219 1 87.12 337 SER B N 1
ATOM 8246 C CA . SER B 1 337 ? -10.156 -30.781 -34.438 1 87.12 337 SER B CA 1
ATOM 8247 C C . SER B 1 337 ? -11.609 -30.328 -34.344 1 87.12 337 SER B C 1
ATOM 8249 O O . SER B 1 337 ? -11.953 -29.219 -34.75 1 87.12 337 SER B O 1
ATOM 8251 N N . LEU B 1 338 ? -12.422 -31.188 -33.75 1 81.31 338 LEU B N 1
ATOM 8252 C CA . LEU B 1 338 ? -13.828 -30.844 -33.562 1 81.31 338 LEU B CA 1
ATOM 8253 C C . LEU B 1 338 ? -13.977 -29.688 -32.594 1 81.31 338 LEU B C 1
ATOM 8255 O O . LEU B 1 338 ? -14.812 -28.797 -32.812 1 81.31 338 LEU B O 1
ATOM 8259 N N . THR B 1 339 ? -13.203 -29.75 -31.562 1 87.69 339 THR B N 1
ATOM 8260 C CA . THR B 1 339 ? -13.234 -28.672 -30.578 1 87.69 339 THR B CA 1
ATOM 8261 C C . THR B 1 339 ? -12.781 -27.359 -31.203 1 87.69 339 THR B C 1
ATOM 8263 O O . THR B 1 339 ? -13.391 -26.312 -30.984 1 87.69 339 THR B O 1
ATOM 8266 N N . ALA B 1 340 ? -11.727 -27.391 -31.984 1 90.94 340 ALA B N 1
ATOM 8267 C CA . ALA B 1 340 ? -11.234 -26.188 -32.656 1 90.94 340 ALA B CA 1
ATOM 8268 C C . ALA B 1 340 ? -12.297 -25.625 -33.625 1 90.94 340 ALA B C 1
ATOM 8270 O O . ALA B 1 340 ? -12.484 -24.406 -33.688 1 90.94 340 ALA B O 1
ATOM 8271 N N . TYR B 1 341 ? -12.914 -26.516 -34.344 1 86.75 341 TYR B N 1
ATOM 8272 C CA . TYR B 1 341 ? -13.992 -26.078 -35.25 1 86.75 341 TYR B CA 1
ATOM 8273 C C . TYR B 1 341 ? -15.117 -25.422 -34.469 1 86.75 341 TYR B C 1
ATOM 8275 O O . TYR B 1 341 ? -15.617 -24.359 -34.844 1 86.75 341 TYR B O 1
ATOM 8283 N N . MET B 1 342 ? -15.5 -26.078 -33.375 1 85.94 342 MET B N 1
ATOM 8284 C CA . MET B 1 342 ? -16.547 -25.516 -32.531 1 85.94 342 MET B CA 1
ATOM 8285 C C . MET B 1 342 ? -16.156 -24.125 -32.031 1 85.94 342 MET B C 1
ATOM 8287 O O . MET B 1 342 ? -17.016 -23.234 -31.953 1 85.94 342 MET B O 1
ATOM 8291 N N . LEU B 1 343 ? -14.914 -23.875 -31.703 1 92.25 343 LEU B N 1
ATOM 8292 C CA . LEU B 1 343 ? -14.453 -22.594 -31.188 1 92.25 343 LEU B CA 1
ATOM 8293 C C . LEU B 1 343 ? -14.469 -21.531 -32.281 1 92.25 343 LEU B C 1
ATOM 8295 O O . LEU B 1 343 ? -14.711 -20.344 -32.031 1 92.25 343 LEU B O 1
ATOM 8299 N N . SER B 1 344 ? -14.211 -21.953 -33.531 1 91.69 344 SER B N 1
ATOM 8300 C CA . SER B 1 344 ? -14.391 -21.031 -34.656 1 91.69 344 SER B CA 1
ATOM 8301 C C . SER B 1 344 ? -15.852 -20.625 -34.812 1 91.69 344 SER B C 1
ATOM 8303 O O . SER B 1 344 ? -16.156 -19.453 -35.094 1 91.69 344 SER B O 1
ATOM 8305 N N . VAL B 1 345 ? -16.719 -21.578 -34.625 1 85.81 345 VAL B N 1
ATOM 8306 C CA . VAL B 1 345 ? -18.156 -21.297 -34.688 1 85.81 345 VAL B CA 1
ATOM 8307 C C . VAL B 1 345 ? -18.516 -20.359 -33.531 1 85.81 345 VAL B C 1
ATOM 8309 O O . VAL B 1 345 ? -19.312 -19.438 -33.719 1 85.81 345 VAL B O 1
ATOM 8312 N N . TYR B 1 346 ? -17.984 -20.578 -32.344 1 90.69 346 TYR B N 1
ATOM 8313 C CA . TYR B 1 346 ? -18.172 -19.703 -31.172 1 90.69 346 TYR B CA 1
ATOM 8314 C C . TYR B 1 346 ? -17.781 -18.266 -31.5 1 90.69 346 TYR B C 1
ATOM 8316 O O . TYR B 1 346 ? -18.547 -17.344 -31.219 1 90.69 346 TYR B O 1
ATOM 8324 N N . LEU B 1 347 ? -16.578 -18.062 -32.094 1 93.25 347 LEU B N 1
ATOM 8325 C CA . LEU B 1 347 ? -16.094 -16.719 -32.438 1 93.25 347 LEU B CA 1
ATOM 8326 C C . LEU B 1 347 ? -17.031 -16.047 -33.438 1 93.25 347 LEU B C 1
ATOM 8328 O O . LEU B 1 347 ? -17.25 -14.836 -33.344 1 93.25 347 LEU B O 1
ATOM 8332 N N . SER B 1 348 ? -17.578 -16.812 -34.312 1 88.06 348 SER B N 1
ATOM 8333 C CA . SER B 1 348 ? -18.438 -16.281 -35.375 1 88.06 348 SER B CA 1
ATOM 8334 C C . SER B 1 348 ? -19.828 -15.953 -34.844 1 88.06 348 SER B C 1
ATOM 8336 O O . SER B 1 348 ? -20.438 -14.961 -35.25 1 88.06 348 SER B O 1
ATOM 8338 N N . GLY B 1 349 ? -20.297 -16.75 -33.938 1 86.5 349 GLY B N 1
ATOM 8339 C CA . GLY B 1 349 ? -21.703 -16.656 -33.594 1 86.5 349 GLY B CA 1
ATOM 8340 C C . GLY B 1 349 ? -21.938 -16.047 -32.219 1 86.5 349 GLY B C 1
ATOM 8341 O O . GLY B 1 349 ? -23.031 -15.562 -31.906 1 86.5 349 GLY B O 1
ATOM 8342 N N . PHE B 1 350 ? -20.969 -16.078 -31.422 1 89.5 350 PHE B N 1
ATOM 8343 C CA . PHE B 1 350 ? -21.219 -15.695 -30.031 1 89.5 350 PHE B CA 1
ATOM 8344 C C . PHE B 1 350 ? -20.344 -14.516 -29.625 1 89.5 350 PHE B C 1
ATOM 8346 O O . PHE B 1 350 ? -20.359 -14.094 -28.469 1 89.5 350 PHE B O 1
ATOM 8353 N N . THR B 1 351 ? -19.484 -14.031 -30.469 1 93.25 351 THR B N 1
ATOM 8354 C CA . THR B 1 351 ? -18.656 -12.852 -30.234 1 93.25 351 THR B CA 1
ATOM 8355 C C . THR B 1 351 ? -18.672 -11.914 -31.438 1 93.25 351 THR B C 1
ATOM 8357 O O . THR B 1 351 ? -19.297 -12.227 -32.469 1 93.25 351 THR B O 1
ATOM 8360 N N . ASP B 1 352 ? -18.062 -10.75 -31.328 1 92.19 352 ASP B N 1
ATOM 8361 C CA . ASP B 1 352 ? -17.984 -9.812 -32.438 1 92.19 352 ASP B CA 1
ATOM 8362 C C . ASP B 1 352 ? -16.609 -9.867 -33.125 1 92.19 352 ASP B C 1
ATOM 8364 O O . ASP B 1 352 ? -16.141 -8.867 -33.656 1 92.19 352 ASP B O 1
ATOM 8368 N N . PHE B 1 353 ? -15.938 -11.016 -32.938 1 93.12 353 PHE B N 1
ATOM 8369 C CA . PHE B 1 353 ? -14.578 -11.164 -33.438 1 93.12 353 PHE B CA 1
ATOM 8370 C C . PHE B 1 353 ? -14.508 -10.875 -34.938 1 93.12 353 PHE B C 1
ATOM 8372 O O . PHE B 1 353 ? -13.68 -10.078 -35.375 1 93.12 353 PHE B O 1
ATOM 8379 N N . PHE B 1 354 ? -15.375 -11.438 -35.781 1 90.12 354 PHE B N 1
ATOM 8380 C CA . PHE B 1 354 ? -15.32 -11.312 -37.219 1 90.12 354 PHE B CA 1
ATOM 8381 C C . PHE B 1 354 ? -15.773 -9.93 -37.656 1 90.12 354 PHE B C 1
ATOM 8383 O O . PHE B 1 354 ? -15.344 -9.43 -38.719 1 90.12 354 PHE B O 1
ATOM 8390 N N . GLN B 1 355 ? -16.594 -9.312 -36.812 1 86.38 355 GLN B N 1
ATOM 8391 C CA . GLN B 1 355 ? -16.984 -7.941 -37.094 1 86.38 355 GLN B CA 1
ATOM 8392 C C . GLN B 1 355 ? -15.836 -6.969 -36.844 1 86.38 355 GLN B C 1
ATOM 8394 O O . GLN B 1 355 ? -15.773 -5.906 -37.469 1 86.38 355 GLN B O 1
ATOM 8399 N N . GLN B 1 356 ? -14.938 -7.371 -36.094 1 85.62 356 GLN B N 1
ATOM 8400 C CA . GLN B 1 356 ? -13.852 -6.484 -35.656 1 85.62 356 GLN B CA 1
ATOM 8401 C C . GLN B 1 356 ? -12.609 -6.695 -36.531 1 85.62 356 GLN B C 1
ATOM 8403 O O . GLN B 1 356 ? -11.57 -6.074 -36.312 1 85.62 356 GLN B O 1
ATOM 8408 N N . LEU B 1 357 ? -12.656 -7.512 -37.5 1 84.25 357 LEU B N 1
ATOM 8409 C CA . LEU B 1 357 ? -11.516 -7.781 -38.375 1 84.25 357 LEU B CA 1
ATOM 8410 C C . LEU B 1 357 ? -11.188 -6.562 -39.219 1 84.25 357 LEU B C 1
ATOM 8412 O O . LEU B 1 357 ? -10.094 -6.477 -39.781 1 84.25 357 LEU B O 1
ATOM 8416 N N . GLY B 1 358 ? -12.047 -5.555 -39.25 1 77 358 GLY B N 1
ATOM 8417 C CA . GLY B 1 358 ? -11.82 -4.363 -40.031 1 77 358 GLY B CA 1
ATOM 8418 C C . GLY B 1 358 ? -11.609 -4.668 -41.531 1 77 358 GLY B C 1
ATOM 8419 O O . GLY B 1 358 ? -12.398 -5.395 -42.125 1 77 358 GLY B O 1
ATOM 8420 N N . ASP B 1 359 ? -10.5 -4.195 -42.125 1 76.94 359 ASP B N 1
ATOM 8421 C CA . ASP B 1 359 ? -10.203 -4.324 -43.531 1 76.94 359 ASP B CA 1
ATOM 8422 C C . ASP B 1 359 ? -9.805 -5.754 -43.906 1 76.94 359 ASP B C 1
ATOM 8424 O O . ASP B 1 359 ? -9.867 -6.152 -45.062 1 76.94 359 ASP B O 1
ATOM 8428 N N . LEU B 1 360 ? -9.539 -6.484 -42.875 1 80.31 360 LEU B N 1
ATOM 8429 C CA . LEU B 1 360 ? -9.102 -7.855 -43.094 1 80.31 360 LEU B CA 1
ATOM 8430 C C . LEU B 1 360 ? -10.242 -8.711 -43.625 1 80.31 360 LEU B C 1
ATOM 8432 O O . LEU B 1 360 ? -10.016 -9.727 -44.281 1 80.31 360 LEU B O 1
ATOM 8436 N N . ILE B 1 361 ? -11.414 -8.289 -43.281 1 80.81 361 ILE B N 1
ATOM 8437 C CA . ILE B 1 361 ? -12.586 -9.078 -43.656 1 80.81 361 ILE B CA 1
ATOM 8438 C C . ILE B 1 361 ? -12.672 -9.203 -45.156 1 80.81 361 ILE B C 1
ATOM 8440 O O . ILE B 1 361 ? -13.258 -10.156 -45.688 1 80.81 361 ILE B O 1
ATOM 8444 N N . ASN B 1 362 ? -12.031 -8.234 -45.844 1 79.62 362 ASN B N 1
ATOM 8445 C CA . ASN B 1 362 ? -12.141 -8.195 -47.312 1 79.62 362 ASN B CA 1
ATOM 8446 C C . ASN B 1 362 ? -11.094 -9.078 -47.969 1 79.62 362 ASN B C 1
ATOM 8448 O O . ASN B 1 362 ? -11.141 -9.289 -49.188 1 79.62 362 ASN B O 1
ATOM 8452 N N . VAL B 1 363 ? -10.227 -9.68 -47.25 1 82.12 363 VAL B N 1
ATOM 8453 C CA . VAL B 1 363 ? -9.156 -10.5 -47.781 1 82.12 363 VAL B CA 1
ATOM 8454 C C . VAL B 1 363 ? -9.719 -11.828 -48.281 1 82.12 363 VAL B C 1
ATOM 8456 O O . VAL B 1 363 ? -9.281 -12.352 -49.312 1 82.12 363 VAL B O 1
ATOM 8459 N N . MET B 1 364 ? -10.695 -12.32 -47.594 1 86.5 364 MET B N 1
ATOM 8460 C CA . MET B 1 364 ? -11.391 -13.547 -48 1 86.5 364 MET B CA 1
ATOM 8461 C C . MET B 1 364 ? -12.781 -13.617 -47.375 1 86.5 364 MET B C 1
ATOM 8463 O O . MET B 1 364 ? -13.141 -12.758 -46.562 1 86.5 364 MET B O 1
ATOM 8467 N N . SER B 1 365 ? -13.523 -14.602 -47.781 1 86.62 365 SER B N 1
ATOM 8468 C CA . SER B 1 365 ? -14.898 -14.711 -47.281 1 86.62 365 SER B CA 1
ATOM 8469 C C . SER B 1 365 ? -14.93 -15.039 -45.781 1 86.62 365 SER B C 1
ATOM 8471 O O . SER B 1 365 ? -13.953 -15.547 -45.25 1 86.62 365 SER B O 1
ATOM 8473 N N . LYS B 1 366 ? -15.961 -14.711 -45.188 1 86.12 366 LYS B N 1
ATOM 8474 C CA . LYS B 1 366 ? -16.156 -15.016 -43.781 1 86.12 366 LYS B CA 1
ATOM 8475 C C . LYS B 1 366 ? -15.992 -16.5 -43.5 1 86.12 366 LYS B C 1
ATOM 8477 O O . LYS B 1 366 ? -15.453 -16.891 -42.469 1 86.12 366 LYS B O 1
ATOM 8482 N N . GLU B 1 367 ? -16.5 -17.312 -44.406 1 85.88 367 GLU B N 1
ATOM 8483 C CA . GLU B 1 367 ? -16.359 -18.766 -44.281 1 85.88 367 GLU B CA 1
ATOM 8484 C C . GLU B 1 367 ? -14.891 -19.188 -44.312 1 85.88 367 GLU B C 1
ATOM 8486 O O . GLU B 1 367 ? -14.484 -20.047 -43.5 1 85.88 367 GLU B O 1
ATOM 8491 N N . ASN B 1 368 ? -14.156 -18.578 -45.156 1 89.5 368 ASN B N 1
ATOM 8492 C CA . ASN B 1 368 ? -12.734 -18.875 -45.25 1 89.5 368 ASN B CA 1
ATOM 8493 C C . ASN B 1 368 ? -11.977 -18.406 -44.031 1 89.5 368 ASN B C 1
ATOM 8495 O O . ASN B 1 368 ? -11.047 -19.062 -43.562 1 89.5 368 ASN B O 1
ATOM 8499 N N . TRP B 1 369 ? -12.43 -17.297 -43.469 1 90.75 369 TRP B N 1
ATOM 8500 C CA . TRP B 1 369 ? -11.844 -16.828 -42.219 1 90.75 369 TRP B CA 1
ATOM 8501 C C . TRP B 1 369 ? -12.133 -17.812 -41.094 1 90.75 369 TRP B C 1
ATOM 8503 O O . TRP B 1 369 ? -11.266 -18.062 -40.25 1 90.75 369 TRP B O 1
ATOM 8513 N N . SER B 1 370 ? -13.328 -18.297 -41.062 1 90.12 370 SER B N 1
ATOM 8514 C CA . SER B 1 370 ? -13.703 -19.266 -40.031 1 90.12 370 SER B CA 1
ATOM 8515 C C . SER B 1 370 ? -12.844 -20.516 -40.125 1 90.12 370 SER B C 1
ATOM 8517 O O . SER B 1 370 ? -12.422 -21.047 -39.094 1 90.12 370 SER B O 1
ATOM 8519 N N . ILE B 1 371 ? -12.578 -21 -41.344 1 90.75 371 ILE B N 1
ATOM 8520 C CA . ILE B 1 371 ? -11.734 -22.172 -41.531 1 90.75 371 ILE B CA 1
ATOM 8521 C C . ILE B 1 371 ? -10.312 -21.875 -41.062 1 90.75 371 ILE B C 1
ATOM 8523 O O . ILE B 1 371 ? -9.703 -22.672 -40.375 1 90.75 371 ILE B O 1
ATOM 8527 N N . TYR B 1 372 ? -9.812 -20.703 -41.406 1 92.75 372 TYR B N 1
ATOM 8528 C CA . TYR B 1 372 ? -8.477 -20.312 -40.969 1 92.75 372 TYR B CA 1
ATOM 8529 C C . TYR B 1 372 ? -8.367 -20.266 -39.469 1 92.75 372 TYR B C 1
ATOM 8531 O O . TYR B 1 372 ? -7.414 -20.797 -38.875 1 92.75 372 TYR B O 1
ATOM 8539 N N . CYS B 1 373 ? -9.367 -19.625 -38.875 1 94.25 373 CYS B N 1
ATOM 8540 C CA . CYS B 1 373 ? -9.359 -19.5 -37.406 1 94.25 373 CYS B CA 1
ATOM 8541 C C . CYS B 1 373 ? -9.383 -20.875 -36.75 1 94.25 373 CYS B C 1
ATOM 8543 O O . CYS B 1 373 ? -8.602 -21.125 -35.812 1 94.25 373 CYS B O 1
ATOM 8545 N N . GLY B 1 374 ? -10.266 -21.703 -37.219 1 94.12 374 GLY B N 1
ATOM 8546 C CA . GLY B 1 374 ? -10.32 -23.062 -36.688 1 94.12 374 GLY B CA 1
ATOM 8547 C C . GLY B 1 374 ? -9.008 -23.797 -36.844 1 94.12 374 GLY B C 1
ATOM 8548 O O . GLY B 1 374 ? -8.602 -24.531 -35.938 1 94.12 374 GLY B O 1
ATOM 8549 N N . ALA B 1 375 ? -8.336 -23.609 -37.969 1 94.25 375 ALA B N 1
ATOM 8550 C CA . ALA B 1 375 ? -7.07 -24.297 -38.25 1 94.25 375 ALA B CA 1
ATOM 8551 C C . ALA B 1 375 ? -5.977 -23.828 -37.281 1 94.25 375 ALA B C 1
ATOM 8553 O O . ALA B 1 375 ? -5.199 -24.641 -36.781 1 94.25 375 ALA B O 1
ATOM 8554 N N . VAL B 1 376 ? -5.914 -22.547 -37.031 1 95.12 376 VAL B N 1
ATOM 8555 C CA . VAL B 1 376 ? -4.883 -22 -36.156 1 95.12 376 VAL B CA 1
ATOM 8556 C C . VAL B 1 376 ? -5.145 -22.453 -34.719 1 95.12 376 VAL B C 1
ATOM 8558 O O . VAL B 1 376 ? -4.219 -22.844 -34 1 95.12 376 VAL B O 1
ATOM 8561 N N . ILE B 1 377 ? -6.422 -22.406 -34.312 1 95.75 377 ILE B N 1
ATOM 8562 C CA . ILE B 1 377 ? -6.773 -22.859 -33 1 95.75 377 ILE B CA 1
ATOM 8563 C C . ILE B 1 377 ? -6.43 -24.344 -32.844 1 95.75 377 ILE B C 1
ATOM 8565 O O . ILE B 1 377 ? -5.891 -24.766 -31.812 1 95.75 377 ILE B O 1
ATOM 8569 N N . PHE B 1 378 ? -6.738 -25.125 -33.875 1 95.06 378 PHE B N 1
ATOM 8570 C CA . PHE B 1 378 ? -6.422 -26.547 -33.875 1 95.06 378 PHE B CA 1
ATOM 8571 C C . PHE B 1 378 ? -4.926 -26.766 -33.719 1 95.06 378 PHE B C 1
ATOM 8573 O O . PHE B 1 378 ? -4.516 -27.609 -32.906 1 95.06 378 PHE B O 1
ATOM 8580 N N . ARG B 1 379 ? -4.156 -26.031 -34.375 1 94.69 379 ARG B N 1
ATOM 8581 C CA . ARG B 1 379 ? -2.709 -26.141 -34.219 1 94.69 379 ARG B CA 1
ATOM 8582 C C . ARG B 1 379 ? -2.277 -25.859 -32.781 1 94.69 379 ARG B C 1
ATOM 8584 O O . ARG B 1 379 ? -1.467 -26.594 -32.219 1 94.69 379 ARG B O 1
ATOM 8591 N N . HIS B 1 380 ? -2.799 -24.812 -32.281 1 95.75 380 HIS B N 1
ATOM 8592 C CA . HIS B 1 380 ? -2.412 -24.438 -30.922 1 95.75 380 HIS B CA 1
ATOM 8593 C C . HIS B 1 380 ? -2.785 -25.516 -29.922 1 95.75 380 HIS B C 1
ATOM 8595 O O . HIS B 1 380 ? -2.018 -25.812 -29 1 95.75 380 HIS B O 1
ATOM 8601 N N . ILE B 1 381 ? -3.996 -26.094 -30.078 1 93.06 381 ILE B N 1
ATOM 8602 C CA . ILE B 1 381 ? -4.391 -27.172 -29.188 1 93.06 381 ILE B CA 1
ATOM 8603 C C . ILE B 1 381 ? -3.363 -28.297 -29.25 1 93.06 381 ILE B C 1
ATOM 8605 O O . ILE B 1 381 ? -2.877 -28.781 -28.219 1 93.06 381 ILE B O 1
ATOM 8609 N N . GLY B 1 382 ? -3.012 -28.703 -30.406 1 93.25 382 GLY B N 1
ATOM 8610 C CA . GLY B 1 382 ? -2.029 -29.766 -30.594 1 93.25 382 GLY B CA 1
ATOM 8611 C C . GLY B 1 382 ? -0.682 -29.438 -29.969 1 93.25 382 GLY B C 1
ATOM 8612 O O . GLY B 1 382 ? -0.047 -30.297 -29.359 1 93.25 382 GLY B O 1
ATOM 8613 N N . GLN B 1 383 ? -0.265 -28.188 -30.172 1 91.81 383 GLN B N 1
ATOM 8614 C CA . GLN B 1 383 ? 1.017 -27.734 -29.625 1 91.81 383 GLN B CA 1
ATOM 8615 C C . GLN B 1 383 ? 1.012 -27.766 -28.109 1 91.81 383 GLN B C 1
ATOM 8617 O O . GLN B 1 383 ? 2.004 -28.156 -27.484 1 91.81 383 GLN B O 1
ATOM 8622 N N . LEU B 1 384 ? -0.104 -27.453 -27.531 1 91.75 384 LEU B N 1
ATOM 8623 C CA . LEU B 1 384 ? -0.183 -27.219 -26.094 1 91.75 384 LEU B CA 1
ATOM 8624 C C . LEU B 1 384 ? -0.295 -28.531 -25.328 1 91.75 384 LEU B C 1
ATOM 8626 O O . LEU B 1 384 ? 0.041 -28.594 -24.141 1 91.75 384 LEU B O 1
ATOM 8630 N N . VAL B 1 385 ? -0.732 -29.562 -25.938 1 86.69 385 VAL B N 1
ATOM 8631 C CA . VAL B 1 385 ? -0.831 -30.875 -25.297 1 86.69 385 VAL B CA 1
ATOM 8632 C C . VAL B 1 385 ? 0.542 -31.297 -24.781 1 86.69 385 VAL B C 1
ATOM 8634 O O . VAL B 1 385 ? 0.65 -31.906 -23.719 1 86.69 385 VAL B O 1
ATOM 8637 N N . CYS B 1 386 ? 1.609 -30.875 -25.484 1 86.44 386 CYS B N 1
ATOM 8638 C CA . CYS B 1 386 ? 2.949 -31.312 -25.109 1 86.44 386 CYS B CA 1
ATOM 8639 C C . CYS B 1 386 ? 3.766 -30.141 -24.562 1 86.44 386 CYS B C 1
ATOM 8641 O O . CYS B 1 386 ? 4.809 -30.344 -23.938 1 86.44 386 CYS B O 1
ATOM 8643 N N . ASN B 1 387 ? 3.285 -28.922 -24.75 1 88.56 387 ASN B N 1
ATOM 8644 C CA . ASN B 1 387 ? 4.137 -27.781 -24.422 1 88.56 387 ASN B CA 1
ATOM 8645 C C . ASN B 1 387 ? 3.516 -26.891 -23.344 1 88.56 387 ASN B C 1
ATOM 8647 O O . ASN B 1 387 ? 4.121 -25.922 -22.906 1 88.56 387 ASN B O 1
ATOM 8651 N N . GLY B 1 388 ? 2.34 -27.281 -22.953 1 90.12 388 GLY B N 1
ATOM 8652 C CA . GLY B 1 388 ? 1.744 -26.531 -21.859 1 90.12 388 GLY B CA 1
ATOM 8653 C C . GLY B 1 388 ? 2.457 -26.766 -20.531 1 90.12 388 GLY B C 1
ATOM 8654 O O . GLY B 1 388 ? 2.871 -27.875 -20.234 1 90.12 388 GLY B O 1
ATOM 8655 N N . HIS B 1 389 ? 2.709 -25.703 -19.812 1 91.38 389 HIS B N 1
ATOM 8656 C CA . HIS B 1 389 ? 3.34 -25.781 -18.5 1 91.38 389 HIS B CA 1
ATOM 8657 C C . HIS B 1 389 ? 2.352 -25.406 -17.406 1 91.38 389 HIS B C 1
ATOM 8659 O O . HIS B 1 389 ? 1.644 -24.406 -17.5 1 91.38 389 HIS B O 1
ATOM 8665 N N . ALA B 1 390 ? 2.314 -26.297 -16.453 1 87.19 390 ALA B N 1
ATOM 8666 C CA . ALA B 1 390 ? 1.511 -25.969 -15.281 1 87.19 390 ALA B CA 1
ATOM 8667 C C . ALA B 1 390 ? 2.236 -24.984 -14.375 1 87.19 390 ALA B C 1
ATOM 8669 O O . ALA B 1 390 ? 3.438 -25.109 -14.141 1 87.19 390 ALA B O 1
ATOM 8670 N N . ILE B 1 391 ? 1.58 -23.953 -13.977 1 88.31 391 ILE B N 1
ATOM 8671 C CA . ILE B 1 391 ? 2.082 -23 -12.977 1 88.31 391 ILE B CA 1
ATOM 8672 C C . ILE B 1 391 ? 1.569 -23.406 -11.594 1 88.31 391 ILE B C 1
ATOM 8674 O O . ILE B 1 391 ? 0.364 -23.359 -11.336 1 88.31 391 ILE B O 1
ATOM 8678 N N . SER B 1 392 ? 2.443 -23.812 -10.75 1 86.44 392 SER B N 1
ATOM 8679 C CA . SER B 1 392 ? 2.084 -24.234 -9.398 1 86.44 392 SER B CA 1
ATOM 8680 C C . SER B 1 392 ? 2.377 -23.125 -8.383 1 86.44 392 SER B C 1
ATOM 8682 O O . SER B 1 392 ? 3.389 -22.438 -8.492 1 86.44 392 SER B O 1
ATOM 8684 N N . GLU B 1 393 ? 1.5 -22.906 -7.492 1 88.56 393 GLU B N 1
ATOM 8685 C CA . GLU B 1 393 ? 1.604 -21.906 -6.438 1 88.56 393 GLU B CA 1
ATOM 8686 C C . GLU B 1 393 ? 0.991 -22.422 -5.133 1 88.56 393 GLU B C 1
ATOM 8688 O O . GLU B 1 393 ? 0.508 -23.547 -5.066 1 88.56 393 GLU B O 1
ATOM 8693 N N . LEU B 1 394 ? 1.192 -21.641 -4.051 1 87.38 394 LEU B N 1
ATOM 8694 C CA . LEU B 1 394 ? 0.532 -21.922 -2.779 1 87.38 394 LEU B CA 1
ATOM 8695 C C . LEU B 1 394 ? -0.794 -21.188 -2.678 1 87.38 394 LEU B C 1
ATOM 8697 O O . LEU B 1 394 ? -0.813 -19.969 -2.5 1 87.38 394 LEU B O 1
ATOM 8701 N N . ARG B 1 395 ? -1.824 -21.953 -2.799 1 85.69 395 ARG B N 1
ATOM 8702 C CA . ARG B 1 395 ? -3.156 -21.359 -2.67 1 85.69 395 ARG B CA 1
ATOM 8703 C C . ARG B 1 395 ? -3.553 -21.219 -1.204 1 85.69 395 ARG B C 1
ATOM 8705 O O . ARG B 1 395 ? -3.393 -22.156 -0.419 1 85.69 395 ARG B O 1
ATOM 8712 N N . GLY B 1 396 ? -3.965 -20 -0.881 1 81.44 396 GLY B N 1
ATOM 8713 C CA . GLY B 1 396 ? -4.465 -19.781 0.465 1 81.44 396 GLY B CA 1
ATOM 8714 C C . GLY B 1 396 ? -5.898 -20.234 0.652 1 81.44 396 GLY B C 1
ATOM 8715 O O . GLY B 1 396 ? -6.715 -20.141 -0.269 1 81.44 396 GLY B O 1
ATOM 8716 N N . SER B 1 397 ? -6.168 -20.734 1.853 1 79.69 397 SER B N 1
ATOM 8717 C CA . SER B 1 397 ? -7.523 -21.172 2.182 1 79.69 397 SER B CA 1
ATOM 8718 C C . SER B 1 397 ? -8.445 -19.969 2.393 1 79.69 397 SER B C 1
ATOM 8720 O O . SER B 1 397 ? -8 -18.906 2.842 1 79.69 397 SER B O 1
ATOM 8722 N N . PHE B 1 398 ? -9.68 -20.125 2.027 1 75.94 398 PHE B N 1
ATOM 8723 C CA . PHE B 1 398 ? -10.68 -19.109 2.326 1 75.94 398 PHE B CA 1
ATOM 8724 C C . PHE B 1 398 ? -10.961 -19.047 3.822 1 75.94 398 PHE B C 1
ATOM 8726 O O . PHE B 1 398 ? -10.898 -20.078 4.516 1 75.94 398 PHE B O 1
ATOM 8733 N N . ALA B 1 399 ? -11.203 -17.859 4.258 1 75.44 399 ALA B N 1
ATOM 8734 C CA . ALA B 1 399 ? -11.477 -17.656 5.68 1 75.44 399 ALA B CA 1
ATOM 8735 C C . ALA B 1 399 ? -12.688 -18.469 6.129 1 75.44 399 ALA B C 1
ATOM 8737 O O . ALA B 1 399 ? -12.742 -18.938 7.266 1 75.44 399 ALA B O 1
ATOM 8738 N N . SER B 1 400 ? -13.688 -18.719 5.23 1 72.25 400 SER B N 1
ATOM 8739 C CA . SER B 1 400 ? -14.891 -19.469 5.547 1 72.25 400 SER B CA 1
ATOM 8740 C C . SER B 1 400 ? -14.57 -20.953 5.742 1 72.25 400 SER B C 1
ATOM 8742 O O . SER B 1 400 ? -15.273 -21.656 6.469 1 72.25 400 SER B O 1
ATOM 8744 N N . GLU B 1 401 ? -13.562 -21.484 5.098 1 71.44 401 GLU B N 1
ATOM 8745 C CA . GLU B 1 401 ? -13.156 -22.875 5.199 1 71.44 401 GLU B CA 1
ATOM 8746 C C . GLU B 1 401 ? -12.312 -23.109 6.449 1 71.44 401 GLU B C 1
ATOM 8748 O O . GLU B 1 401 ? -12.508 -24.109 7.156 1 71.44 401 GLU B O 1
ATOM 8753 N N . ASN B 1 402 ? -11.273 -22.266 6.551 1 73.25 402 ASN B N 1
ATOM 8754 C CA . ASN B 1 402 ? -10.352 -22.344 7.676 1 73.25 402 ASN B CA 1
ATOM 8755 C C . ASN B 1 402 ? -10.047 -20.969 8.25 1 73.25 402 ASN B C 1
ATOM 8757 O O . ASN B 1 402 ? -9.727 -20.031 7.504 1 73.25 402 ASN B O 1
ATOM 8761 N N . ASN B 1 403 ? -10.266 -20.75 9.422 1 76.62 403 ASN B N 1
ATOM 8762 C CA . ASN B 1 403 ? -9.953 -19.484 10.078 1 76.62 403 ASN B CA 1
ATOM 8763 C C . ASN B 1 403 ? -8.477 -19.391 10.453 1 76.62 403 ASN B C 1
ATOM 8765 O O . ASN B 1 403 ? -8.133 -19.375 11.641 1 76.62 403 ASN B O 1
ATOM 8769 N N . CYS B 1 404 ? -7.648 -19.172 9.406 1 78.06 404 CYS B N 1
ATOM 8770 C CA . CYS B 1 404 ? -6.207 -19.281 9.609 1 78.06 404 CYS B CA 1
ATOM 8771 C C . CYS B 1 404 ? -5.574 -17.906 9.766 1 78.06 404 CYS B C 1
ATOM 8773 O O . CYS B 1 404 ? -4.398 -17.781 10.109 1 78.06 404 CYS B O 1
ATOM 8775 N N . LEU B 1 405 ? -6.316 -16.844 9.461 1 77.62 405 LEU B N 1
ATOM 8776 C CA . LEU B 1 405 ? -5.75 -15.5 9.445 1 77.62 405 LEU B CA 1
ATOM 8777 C C . LEU B 1 405 ? -6.09 -14.758 10.734 1 77.62 405 LEU B C 1
ATOM 8779 O O . LEU B 1 405 ? -7.109 -15.031 11.367 1 77.62 405 LEU B O 1
ATOM 8783 N N . GLU B 1 406 ? -5.16 -13.805 11.016 1 76.06 406 GLU B N 1
ATOM 8784 C CA . GLU B 1 406 ? -5.438 -12.906 12.133 1 76.06 406 GLU B CA 1
ATOM 8785 C C . GLU B 1 406 ? -6.637 -12.008 11.836 1 76.06 406 GLU B C 1
ATOM 8787 O O . GLU B 1 406 ? -6.898 -11.68 10.672 1 76.06 406 GLU B O 1
ATOM 8792 N N . ALA B 1 407 ? -7.371 -11.648 12.812 1 65 407 ALA B N 1
ATOM 8793 C CA . ALA B 1 407 ? -8.648 -10.945 12.664 1 65 407 ALA B CA 1
ATOM 8794 C C . ALA B 1 407 ? -8.445 -9.562 12.055 1 65 407 ALA B C 1
ATOM 8796 O O . ALA B 1 407 ? -9.32 -9.062 11.344 1 65 407 ALA B O 1
ATOM 8797 N N . ASP B 1 408 ? -7.301 -8.984 12.219 1 59.69 408 ASP B N 1
ATOM 8798 C CA . ASP B 1 408 ? -7.156 -7.578 11.859 1 59.69 408 ASP B CA 1
ATOM 8799 C C . ASP B 1 408 ? -6.121 -7.398 10.758 1 59.69 408 ASP B C 1
ATOM 8801 O O . ASP B 1 408 ? -5.719 -6.273 10.453 1 59.69 408 ASP B O 1
ATOM 8805 N N . SER B 1 409 ? -5.648 -8.508 10.227 1 69.56 409 SER B N 1
ATOM 8806 C CA . SER B 1 409 ? -4.641 -8.461 9.18 1 69.56 409 SER B CA 1
ATOM 8807 C C . SER B 1 409 ? -4.715 -9.703 8.289 1 69.56 409 SER B C 1
ATOM 8809 O O . SER B 1 409 ? -5.535 -10.586 8.523 1 69.56 409 SER B O 1
ATOM 8811 N N . PHE B 1 410 ? -3.99 -9.703 7.277 1 71.69 410 PHE B N 1
ATOM 8812 C CA . PHE B 1 410 ? -3.887 -10.883 6.426 1 71.69 410 PHE B CA 1
ATOM 8813 C C . PHE B 1 410 ? -2.752 -11.789 6.887 1 71.69 410 PHE B C 1
ATOM 8815 O O . PHE B 1 410 ? -2.32 -12.672 6.152 1 71.69 410 PHE B O 1
ATOM 8822 N N . ASN B 1 411 ? -2.252 -11.461 8.125 1 75.88 411 ASN B N 1
ATOM 8823 C CA . ASN B 1 411 ? -1.234 -12.352 8.68 1 75.88 411 ASN B CA 1
ATOM 8824 C C . ASN B 1 411 ? -1.827 -13.695 9.086 1 75.88 411 ASN B C 1
ATOM 8826 O O . ASN B 1 411 ? -2.949 -13.758 9.594 1 75.88 411 ASN B O 1
ATOM 8830 N N . ILE B 1 412 ? -1.05 -14.758 8.906 1 77.12 412 ILE B N 1
ATOM 8831 C CA . ILE B 1 412 ? -1.471 -16.094 9.281 1 77.12 412 ILE B CA 1
ATOM 8832 C C . ILE B 1 412 ? -1.293 -16.297 10.789 1 77.12 412 ILE B C 1
ATOM 8834 O O . ILE B 1 412 ? -0.276 -15.883 11.359 1 77.12 412 ILE B O 1
ATOM 8838 N N . LYS B 1 413 ? -2.268 -16.828 11.461 1 75.88 413 LYS B N 1
ATOM 8839 C CA . LYS B 1 413 ? -2.227 -17.094 12.891 1 75.88 413 LYS B CA 1
ATOM 8840 C C . LYS B 1 413 ? -1.078 -18.047 13.242 1 75.88 413 LYS B C 1
ATOM 8842 O O . LYS B 1 413 ? -0.668 -18.859 12.414 1 75.88 413 LYS B O 1
ATOM 8847 N N . ALA B 1 414 ? -0.556 -17.969 14.469 1 78.94 414 ALA B N 1
ATOM 8848 C CA . ALA B 1 414 ? 0.504 -18.844 14.938 1 78.94 414 ALA B CA 1
ATOM 8849 C C . ALA B 1 414 ? 0.086 -20.312 14.836 1 78.94 414 ALA B C 1
ATOM 8851 O O . ALA B 1 414 ? -0.968 -20.703 15.344 1 78.94 414 ALA B O 1
ATOM 8852 N N . GLY B 1 415 ? 0.843 -21.125 14.062 1 81.75 415 GLY B N 1
ATOM 8853 C CA . GLY B 1 415 ? 0.619 -22.562 13.984 1 81.75 415 GLY B CA 1
ATOM 8854 C C . GLY B 1 415 ? -0.339 -22.953 12.875 1 81.75 415 GLY B C 1
ATOM 8855 O O . GLY B 1 415 ? -0.815 -24.094 12.836 1 81.75 415 GLY B O 1
ATOM 8856 N N . PHE B 1 416 ? -0.612 -22.078 11.969 1 82.06 416 PHE B N 1
ATOM 8857 C CA . PHE B 1 416 ? -1.651 -22.375 10.992 1 82.06 416 PHE B CA 1
ATOM 8858 C C . PHE B 1 416 ? -1.092 -22.344 9.578 1 82.06 416 PHE B C 1
ATOM 8860 O O . PHE B 1 416 ? -1.845 -22.438 8.602 1 82.06 416 PHE B O 1
ATOM 8867 N N . LEU B 1 417 ? 0.151 -22.219 9.469 1 83.06 417 LEU B N 1
ATOM 8868 C CA . LEU B 1 417 ? 0.788 -22.141 8.156 1 83.06 417 LEU B CA 1
ATOM 8869 C C . LEU B 1 417 ? 0.442 -23.359 7.309 1 83.06 417 LEU B C 1
ATOM 8871 O O . LEU B 1 417 ? 0.1 -23.234 6.133 1 83.06 417 LEU B O 1
ATOM 8875 N N . HIS B 1 418 ? 0.441 -24.594 7.883 1 83.56 418 HIS B N 1
ATOM 8876 C CA . HIS B 1 418 ? 0.217 -25.844 7.16 1 83.56 418 HIS B CA 1
ATOM 8877 C C . HIS B 1 418 ? -1.243 -25.984 6.742 1 83.56 418 HIS B C 1
ATOM 8879 O O . HIS B 1 418 ? -1.556 -26.703 5.801 1 83.56 418 HIS B O 1
ATOM 8885 N N . ARG B 1 419 ? -2.09 -25.281 7.379 1 80.56 419 ARG B N 1
ATOM 8886 C CA . ARG B 1 419 ? -3.516 -25.375 7.082 1 80.56 419 ARG B CA 1
ATOM 8887 C C . ARG B 1 419 ? -3.928 -24.297 6.082 1 80.56 419 ARG B C 1
ATOM 8889 O O . ARG B 1 419 ? -4.898 -24.469 5.34 1 80.56 419 ARG B O 1
ATOM 8896 N N . TYR B 1 420 ? -3.195 -23.203 6.113 1 83.69 420 TYR B N 1
ATOM 8897 C CA . TYR B 1 420 ? -3.578 -22.062 5.273 1 83.69 420 TYR B CA 1
ATOM 8898 C C . TYR B 1 420 ? -3.219 -22.328 3.816 1 83.69 420 TYR B C 1
ATOM 8900 O O . TYR B 1 420 ? -3.992 -22 2.912 1 83.69 420 TYR B O 1
ATOM 8908 N N . PHE B 1 421 ? -2.039 -22.906 3.588 1 84.75 421 PHE B N 1
ATOM 8909 C CA . PHE B 1 421 ? -1.544 -23.016 2.221 1 84.75 421 PHE B CA 1
ATOM 8910 C C . PHE B 1 421 ? -1.629 -24.453 1.723 1 84.75 421 PHE B C 1
ATOM 8912 O O . PHE B 1 421 ? -1.379 -25.391 2.48 1 84.75 421 PHE B O 1
ATOM 8919 N N . GLU B 1 422 ? -1.961 -24.562 0.445 1 80.75 422 GLU B N 1
ATOM 8920 C CA . GLU B 1 422 ? -1.869 -25.812 -0.298 1 80.75 422 GLU B CA 1
ATOM 8921 C C . GLU B 1 422 ? -1.189 -25.609 -1.648 1 80.75 422 GLU B C 1
ATOM 8923 O O . GLU B 1 422 ? -1.42 -24.594 -2.316 1 80.75 422 GLU B O 1
ATOM 8928 N N . SER B 1 423 ? -0.292 -26.5 -1.968 1 85.62 423 SER B N 1
ATOM 8929 C CA . SER B 1 423 ? 0.305 -26.453 -3.299 1 85.62 423 SER B CA 1
ATOM 8930 C C . SER B 1 423 ? -0.707 -26.844 -4.371 1 85.62 423 SER B C 1
ATOM 8932 O O . SER B 1 423 ? -1.335 -27.906 -4.289 1 85.62 423 SER B O 1
ATOM 8934 N N . THR B 1 424 ? -0.923 -25.953 -5.316 1 83.69 424 THR B N 1
ATOM 8935 C CA . THR B 1 424 ? -1.949 -26.156 -6.332 1 83.69 424 THR B CA 1
ATOM 8936 C C . THR B 1 424 ? -1.469 -25.656 -7.691 1 83.69 424 THR B C 1
ATOM 8938 O O . THR B 1 424 ? -0.753 -24.656 -7.777 1 83.69 424 THR B O 1
ATOM 8941 N N . ARG B 1 425 ? -1.826 -26.484 -8.711 1 88.25 425 ARG B N 1
ATOM 8942 C CA . ARG B 1 425 ? -1.677 -25.953 -10.062 1 88.25 425 ARG B CA 1
ATOM 8943 C C . ARG B 1 425 ? -2.719 -24.875 -10.352 1 88.25 425 ARG B C 1
ATOM 8945 O O . ARG B 1 425 ? -3.914 -25.172 -10.422 1 88.25 425 ARG B O 1
ATOM 8952 N N . VAL B 1 426 ? -2.271 -23.688 -10.547 1 90.88 426 VAL B N 1
ATOM 8953 C CA . VAL B 1 426 ? -3.213 -22.578 -10.594 1 90.88 426 VAL B CA 1
ATOM 8954 C C . VAL B 1 426 ? -3.461 -22.156 -12.039 1 90.88 426 VAL B C 1
ATOM 8956 O O . VAL B 1 426 ? -4.547 -21.688 -12.383 1 90.88 426 VAL B O 1
ATOM 8959 N N . PHE B 1 427 ? -2.438 -22.156 -12.836 1 93.69 427 PHE B N 1
ATOM 8960 C CA . PHE B 1 427 ? -2.543 -21.781 -14.242 1 93.69 427 PHE B CA 1
ATOM 8961 C C . PHE B 1 427 ? -1.804 -22.781 -15.125 1 93.69 427 PHE B C 1
ATOM 8963 O O . PHE B 1 427 ? -1.008 -23.578 -14.641 1 93.69 427 PHE B O 1
ATOM 8970 N N . THR B 1 428 ? -2.176 -22.828 -16.344 1 94.31 428 THR B N 1
ATOM 8971 C CA . THR B 1 428 ? -1.408 -23.453 -17.406 1 94.31 428 THR B CA 1
ATOM 8972 C C . THR B 1 428 ? -1.004 -22.422 -18.469 1 94.31 428 THR B C 1
ATOM 8974 O O . THR B 1 428 ? -1.82 -21.609 -18.875 1 94.31 428 THR B O 1
ATOM 8977 N N . GLY B 1 429 ? 0.261 -22.359 -18.766 1 94.12 429 GLY B N 1
ATOM 8978 C CA . GLY B 1 429 ? 0.754 -21.359 -19.703 1 94.12 429 GLY B CA 1
ATOM 8979 C C . GLY B 1 429 ? 1.705 -21.938 -20.75 1 94.12 429 GLY B C 1
ATOM 8980 O O . GLY B 1 429 ? 2.092 -23.094 -20.656 1 94.12 429 GLY B O 1
ATOM 8981 N N . ILE B 1 430 ? 1.929 -21.141 -21.766 1 93.62 430 ILE B N 1
ATOM 8982 C CA . ILE B 1 430 ? 2.846 -21.547 -22.812 1 93.62 430 ILE B CA 1
ATOM 8983 C C . ILE B 1 430 ? 4.117 -20.703 -22.75 1 93.62 430 ILE B C 1
ATOM 8985 O O . ILE B 1 430 ? 4.055 -19.469 -22.75 1 93.62 430 ILE B O 1
ATOM 8989 N N . PHE B 1 431 ? 5.211 -21.375 -22.562 1 90.12 431 PHE B N 1
ATOM 8990 C CA . PHE B 1 431 ? 6.555 -20.812 -22.547 1 90.12 431 PHE B CA 1
ATOM 8991 C C . PHE B 1 431 ? 7.41 -21.406 -23.656 1 90.12 431 PHE B C 1
ATOM 8993 O O . PHE B 1 431 ? 8.156 -22.359 -23.438 1 90.12 431 PHE B O 1
ATOM 9000 N N . PRO B 1 432 ? 7.367 -20.781 -24.859 1 87.25 432 PRO B N 1
ATOM 9001 C CA . PRO B 1 432 ? 7.922 -21.438 -26.047 1 87.25 432 PRO B CA 1
ATOM 9002 C C . PRO B 1 432 ? 9.422 -21.703 -25.938 1 87.25 432 PRO B C 1
ATOM 9004 O O . PRO B 1 432 ? 9.906 -22.75 -26.391 1 87.25 432 PRO B O 1
ATOM 9007 N N . GLN B 1 433 ? 10.164 -20.844 -25.344 1 82.62 433 GLN B N 1
ATOM 9008 C CA . GLN B 1 433 ? 11.602 -21.047 -25.219 1 82.62 433 GLN B CA 1
ATOM 9009 C C . GLN B 1 433 ? 11.922 -22.203 -24.266 1 82.62 433 GLN B C 1
ATOM 9011 O O . GLN B 1 433 ? 12.773 -23.047 -24.562 1 82.62 433 GLN B O 1
ATOM 9016 N N . ILE B 1 434 ? 11.258 -22.203 -23.234 1 86.31 434 ILE B N 1
ATOM 9017 C CA . ILE B 1 434 ? 11.516 -23.203 -22.219 1 86.31 434 ILE B CA 1
ATOM 9018 C C . ILE B 1 434 ? 10.992 -24.562 -22.672 1 86.31 434 ILE B C 1
ATOM 9020 O O . ILE B 1 434 ? 11.586 -25.594 -22.359 1 86.31 434 ILE B O 1
ATOM 9024 N N . SER B 1 435 ? 9.938 -24.531 -23.469 1 86.94 435 SER B N 1
ATOM 9025 C CA . SER B 1 435 ? 9.344 -25.75 -23.984 1 86.94 435 SER B CA 1
ATOM 9026 C C . SER B 1 435 ? 10.297 -26.469 -24.938 1 86.94 435 SER B C 1
ATOM 9028 O O . SER B 1 435 ? 10.102 -27.656 -25.25 1 86.94 435 SER B O 1
ATOM 9030 N N . MET B 1 436 ? 11.375 -25.875 -25.297 1 83.12 436 MET B N 1
ATOM 9031 C CA . MET B 1 436 ? 12.305 -26.453 -26.266 1 83.12 436 MET B CA 1
ATOM 9032 C C . MET B 1 436 ? 13.367 -27.281 -25.562 1 83.12 436 MET B C 1
ATOM 9034 O O . MET B 1 436 ? 14.117 -28.016 -26.219 1 83.12 436 MET B O 1
ATOM 9038 N N . PHE B 1 437 ? 13.453 -27.234 -24.25 1 87.12 437 PHE B N 1
ATOM 9039 C CA . PHE B 1 437 ? 14.414 -28.047 -23.531 1 87.12 437 PHE B CA 1
ATOM 9040 C C . PHE B 1 437 ? 14.078 -29.531 -23.656 1 87.12 437 PHE B C 1
ATOM 9042 O O . PHE B 1 437 ? 12.906 -29.922 -23.609 1 87.12 437 PHE B O 1
ATOM 9049 N N . ASN B 1 438 ? 15.094 -30.297 -23.828 1 87.06 438 ASN B N 1
ATOM 9050 C CA . ASN B 1 438 ? 14.875 -31.734 -23.938 1 87.06 438 ASN B CA 1
ATOM 9051 C C . ASN B 1 438 ? 14.547 -32.344 -22.578 1 87.06 438 ASN B C 1
ATOM 9053 O O . ASN B 1 438 ? 14.898 -31.781 -21.531 1 87.06 438 ASN B O 1
ATOM 9057 N N . HIS B 1 439 ? 13.906 -33.406 -22.656 1 90 439 HIS B N 1
ATOM 9058 C CA . HIS B 1 439 ? 13.516 -34.094 -21.453 1 90 439 HIS B CA 1
ATOM 9059 C C . HIS B 1 439 ? 14.648 -35 -20.953 1 90 439 HIS B C 1
ATOM 9061 O O . HIS B 1 439 ? 15.391 -35.562 -21.75 1 90 439 HIS B O 1
ATOM 9067 N N . SER B 1 440 ? 14.82 -35 -19.703 1 93.19 440 SER B N 1
ATOM 9068 C CA . SER B 1 440 ? 15.516 -36.062 -18.984 1 93.19 440 SER B CA 1
ATOM 9069 C C . SER B 1 440 ? 14.734 -36.469 -17.734 1 93.19 440 SER B C 1
ATOM 9071 O O . SER B 1 440 ? 14.117 -35.625 -17.078 1 93.19 440 SER B O 1
ATOM 9073 N N . CYS B 1 441 ? 14.719 -37.781 -17.531 1 92.62 441 CYS B N 1
ATOM 9074 C CA . CYS B 1 441 ? 14.078 -38.25 -16.312 1 92.62 441 CYS B CA 1
ATOM 9075 C C . CYS B 1 441 ? 14.82 -37.781 -15.07 1 92.62 441 CYS B C 1
ATOM 9077 O O . CYS B 1 441 ? 14.289 -37.844 -13.961 1 92.62 441 CYS B O 1
ATOM 9079 N N . GLU B 1 442 ? 15.977 -37.344 -15.242 1 91.69 442 GLU B N 1
ATOM 9080 C CA . GLU B 1 442 ? 16.781 -36.656 -14.234 1 91.69 442 GLU B CA 1
ATOM 9081 C C . GLU B 1 442 ? 17.172 -35.25 -14.703 1 91.69 442 GLU B C 1
ATOM 9083 O O . GLU B 1 442 ? 18.297 -35.031 -15.148 1 91.69 442 GLU B O 1
ATOM 9088 N N . PRO B 1 443 ? 16.219 -34.312 -14.531 1 91.38 443 PRO B N 1
ATOM 9089 C CA . PRO B 1 443 ? 16.469 -32.969 -15.047 1 91.38 443 PRO B CA 1
ATOM 9090 C C . PRO B 1 443 ? 17.609 -32.25 -14.328 1 91.38 443 PRO B C 1
ATOM 9092 O O . PRO B 1 443 ? 17.984 -32.656 -13.227 1 91.38 443 PRO B O 1
ATOM 9095 N N . ASN B 1 444 ? 18.25 -31.312 -14.93 1 91.38 444 ASN B N 1
ATOM 9096 C CA . ASN B 1 444 ? 19.312 -30.531 -14.32 1 91.38 444 ASN B CA 1
ATOM 9097 C C . ASN B 1 444 ? 18.922 -29.062 -14.156 1 91.38 444 ASN B C 1
ATOM 9099 O O . ASN B 1 444 ? 19.797 -28.203 -14.047 1 91.38 444 ASN B O 1
ATOM 9103 N N . ILE B 1 445 ? 17.547 -28.828 -14.211 1 88.56 445 ILE B N 1
ATOM 9104 C CA . ILE B 1 445 ? 17.062 -27.469 -14.008 1 88.56 445 ILE B CA 1
ATOM 9105 C C . ILE B 1 445 ? 15.898 -27.484 -13.023 1 88.56 445 ILE B C 1
ATOM 9107 O O . ILE B 1 445 ? 15.375 -28.547 -12.688 1 88.56 445 ILE B O 1
ATOM 9111 N N . ARG B 1 446 ? 15.57 -26.359 -12.492 1 85.81 446 ARG B N 1
ATOM 9112 C CA . ARG B 1 446 ? 14.391 -26.156 -11.656 1 85.81 446 ARG B CA 1
ATOM 9113 C C . ARG B 1 446 ? 13.625 -24.906 -12.094 1 85.81 446 ARG B C 1
ATOM 9115 O O . ARG B 1 446 ? 14.219 -23.938 -12.539 1 85.81 446 ARG B O 1
ATOM 9122 N N . ASN B 1 447 ? 12.305 -24.969 -11.914 1 84.88 447 ASN B N 1
ATOM 9123 C CA . ASN B 1 447 ? 11.414 -23.906 -12.359 1 84.88 447 ASN B CA 1
ATOM 9124 C C . ASN B 1 447 ? 10.922 -23.062 -11.188 1 84.88 447 ASN B C 1
ATOM 9126 O O . ASN B 1 447 ? 10.633 -23.594 -10.109 1 84.88 447 ASN B O 1
ATOM 9130 N N . THR B 1 448 ? 10.953 -21.797 -11.367 1 81.31 448 THR B N 1
ATOM 9131 C CA . THR B 1 448 ? 10.367 -20.859 -10.43 1 81.31 448 THR B CA 1
ATOM 9132 C C . THR B 1 448 ? 9.391 -19.922 -11.133 1 81.31 448 THR B C 1
ATOM 9134 O O . THR B 1 448 ? 9.75 -19.281 -12.133 1 81.31 448 THR B O 1
ATOM 9137 N N . PHE B 1 449 ? 8.242 -19.844 -10.531 1 83.12 449 PHE B N 1
ATOM 9138 C CA . PHE B 1 449 ? 7.234 -18.984 -11.141 1 83.12 449 PHE B CA 1
ATOM 9139 C C . PHE B 1 449 ? 7.02 -17.734 -10.312 1 83.12 449 PHE B C 1
ATOM 9141 O O . PHE B 1 449 ? 7.016 -17.781 -9.078 1 83.12 449 PHE B O 1
ATOM 9148 N N . ASN B 1 450 ? 6.988 -16.672 -10.898 1 81.06 450 ASN B N 1
ATOM 9149 C CA . ASN B 1 450 ? 6.492 -15.406 -10.375 1 81.06 450 ASN B CA 1
ATOM 9150 C C . ASN B 1 450 ? 5.406 -14.812 -11.266 1 81.06 450 ASN B C 1
ATOM 9152 O O . ASN B 1 450 ? 5.703 -14.234 -12.312 1 81.06 450 ASN B O 1
ATOM 9156 N N . LYS B 1 451 ? 4.141 -14.906 -10.75 1 86.5 451 LYS B N 1
ATOM 9157 C CA . LYS B 1 451 ? 3.02 -14.555 -11.617 1 86.5 451 LYS B CA 1
ATOM 9158 C C . LYS B 1 451 ? 3.064 -15.344 -12.922 1 86.5 451 LYS B C 1
ATOM 9160 O O . LYS B 1 451 ? 3.145 -16.562 -12.914 1 86.5 451 LYS B O 1
ATOM 9165 N N . ASN B 1 452 ? 3.012 -14.703 -14.008 1 87.88 452 ASN B N 1
ATOM 9166 C CA . ASN B 1 452 ? 3.01 -15.414 -15.281 1 87.88 452 ASN B CA 1
ATOM 9167 C C . ASN B 1 452 ? 4.406 -15.492 -15.891 1 87.88 452 ASN B C 1
ATOM 9169 O O . ASN B 1 452 ? 4.555 -15.695 -17.094 1 87.88 452 ASN B O 1
ATOM 9173 N N . THR B 1 453 ? 5.445 -15.312 -15.023 1 85.88 453 THR B N 1
ATOM 9174 C CA . THR B 1 453 ? 6.828 -15.375 -15.477 1 85.88 453 THR B CA 1
ATOM 9175 C C . THR B 1 453 ? 7.539 -16.578 -14.875 1 85.88 453 THR B C 1
ATOM 9177 O O . THR B 1 453 ? 7.461 -16.812 -13.664 1 85.88 453 THR B O 1
ATOM 9180 N N . LEU B 1 454 ? 8.18 -17.328 -15.758 1 87.81 454 LEU B N 1
ATOM 9181 C CA . LEU B 1 454 ? 8.922 -18.516 -15.367 1 87.81 454 LEU B CA 1
ATOM 9182 C C . LEU B 1 454 ? 10.422 -18.266 -15.461 1 87.81 454 LEU B C 1
ATOM 9184 O O . LEU B 1 454 ? 10.922 -17.812 -16.5 1 87.81 454 LEU B O 1
ATOM 9188 N N . THR B 1 455 ? 11.102 -18.469 -14.359 1 82.88 455 THR B N 1
ATOM 9189 C CA . THR B 1 455 ? 12.562 -18.438 -14.352 1 82.88 455 THR B CA 1
ATOM 9190 C C . THR B 1 455 ? 13.125 -19.828 -14.125 1 82.88 455 THR B C 1
ATOM 9192 O O . THR B 1 455 ? 12.719 -20.531 -13.195 1 82.88 455 THR B O 1
ATOM 9195 N N . VAL B 1 456 ? 14.031 -20.219 -15.016 1 87 456 VAL B N 1
ATOM 9196 C CA . VAL B 1 456 ? 14.664 -21.531 -14.922 1 87 456 VAL B CA 1
ATOM 9197 C C . VAL B 1 456 ? 16.062 -21.391 -14.32 1 87 456 VAL B C 1
ATOM 9199 O O . VAL B 1 456 ? 16.844 -20.547 -14.75 1 87 456 VAL B O 1
ATOM 9202 N N . TYR B 1 457 ? 16.297 -22.188 -13.273 1 84.88 457 TYR B N 1
ATOM 9203 C CA . TYR B 1 457 ? 17.609 -22.219 -12.625 1 84.88 457 TYR B CA 1
ATOM 9204 C C . TYR B 1 457 ? 18.297 -23.547 -12.844 1 84.88 457 TYR B C 1
ATOM 9206 O O . TYR B 1 457 ? 17.641 -24.578 -13.047 1 84.88 457 TYR B O 1
ATOM 9214 N N . ALA B 1 458 ? 19.672 -23.484 -12.836 1 88.69 458 ALA B N 1
ATOM 9215 C CA . ALA B 1 458 ? 20.422 -24.734 -12.844 1 88.69 458 ALA B CA 1
ATOM 9216 C C . ALA B 1 458 ? 20.297 -25.453 -11.508 1 88.69 458 ALA B C 1
ATOM 9218 O O . ALA B 1 458 ? 20.562 -24.875 -10.453 1 88.69 458 ALA B O 1
ATOM 9219 N N . ALA B 1 459 ? 19.797 -26.656 -11.578 1 87.75 459 ALA B N 1
ATOM 9220 C CA . ALA B 1 459 ? 19.703 -27.469 -10.359 1 87.75 459 ALA B CA 1
ATOM 9221 C C . ALA B 1 459 ? 21.031 -28.109 -10.023 1 87.75 459 ALA B C 1
ATOM 9223 O O . ALA B 1 459 ? 21.281 -28.484 -8.875 1 87.75 459 ALA B O 1
ATOM 9224 N N . LYS B 1 460 ? 21.906 -28.266 -11.047 1 88.94 460 LYS B N 1
ATOM 9225 C CA . LYS B 1 460 ? 23.281 -28.766 -10.93 1 88.94 460 LYS B CA 1
ATOM 9226 C C . LYS B 1 460 ? 24.234 -27.953 -11.82 1 88.94 460 LYS B C 1
ATOM 9228 O O . LYS B 1 460 ? 23.781 -27.188 -12.672 1 88.94 460 LYS B O 1
ATOM 9233 N N . ASP B 1 461 ? 25.516 -28.125 -11.555 1 90.81 461 ASP B N 1
ATOM 9234 C CA . ASP B 1 461 ? 26.5 -27.5 -12.438 1 90.81 461 ASP B CA 1
ATOM 9235 C C . ASP B 1 461 ? 26.375 -28.031 -13.867 1 90.81 461 ASP B C 1
ATOM 9237 O O . ASP B 1 461 ? 26.281 -29.25 -14.07 1 90.81 461 ASP B O 1
ATOM 9241 N N . ILE B 1 462 ? 26.281 -27.125 -14.781 1 88.62 462 ILE B N 1
ATOM 9242 C CA . ILE B 1 462 ? 26.234 -27.5 -16.188 1 88.62 462 ILE B CA 1
ATOM 9243 C C . ILE B 1 462 ? 27.516 -27.047 -16.891 1 88.62 462 ILE B C 1
ATOM 9245 O O . ILE B 1 462 ? 27.781 -25.844 -16.984 1 88.62 462 ILE B O 1
ATOM 9249 N N . PRO B 1 463 ? 28.297 -27.969 -17.266 1 89.44 463 PRO B N 1
ATOM 9250 C CA . PRO B 1 463 ? 29.562 -27.609 -17.906 1 89.44 463 PRO B CA 1
ATOM 9251 C C . PRO B 1 463 ? 29.375 -26.953 -19.266 1 89.44 463 PRO B C 1
ATOM 9253 O O . PRO B 1 463 ? 28.266 -26.953 -19.812 1 89.44 463 PRO B O 1
ATOM 9256 N N . VAL B 1 464 ? 30.547 -26.406 -19.719 1 87.69 464 VAL B N 1
ATOM 9257 C CA . VAL B 1 464 ? 30.531 -25.812 -21.047 1 87.69 464 VAL B CA 1
ATOM 9258 C C . VAL B 1 464 ? 30.141 -26.875 -22.078 1 87.69 464 VAL B C 1
ATOM 9260 O O . VAL B 1 464 ? 30.656 -27.984 -22.062 1 87.69 464 VAL B O 1
ATOM 9263 N N . GLY B 1 465 ? 29.203 -26.547 -22.859 1 84.88 465 GLY B N 1
ATOM 9264 C CA . GLY B 1 465 ? 28.719 -27.469 -23.859 1 84.88 465 GLY B CA 1
ATOM 9265 C C . GLY B 1 465 ? 27.703 -28.453 -23.312 1 84.88 465 GLY B C 1
ATOM 9266 O O . GLY B 1 465 ? 27.188 -29.297 -24.062 1 84.88 465 GLY B O 1
ATOM 9267 N N . GLY B 1 466 ? 27.484 -28.375 -22.031 1 87.69 466 GLY B N 1
ATOM 9268 C CA . GLY B 1 466 ? 26.484 -29.25 -21.438 1 87.69 466 GLY B CA 1
ATOM 9269 C C . GLY B 1 466 ? 25.062 -28.922 -21.875 1 87.69 466 GLY B C 1
ATOM 9270 O O . GLY B 1 466 ? 24.734 -27.766 -22.094 1 87.69 466 GLY B O 1
ATOM 9271 N N . GLU B 1 467 ? 24.188 -29.953 -21.969 1 88.12 467 GLU B N 1
ATOM 9272 C CA . GLU B 1 467 ? 22.797 -29.75 -22.406 1 88.12 467 GLU B CA 1
ATOM 9273 C C . GLU B 1 467 ? 21.906 -29.453 -21.203 1 88.12 467 GLU B C 1
ATOM 9275 O O . GLU B 1 467 ? 22.125 -29.953 -20.109 1 88.12 467 GLU B O 1
ATOM 9280 N N . ILE B 1 468 ? 20.938 -28.656 -21.438 1 88.81 468 ILE B N 1
ATOM 9281 C CA . ILE B 1 468 ? 19.922 -28.328 -20.453 1 88.81 468 ILE B CA 1
ATOM 9282 C C . ILE B 1 468 ? 18.719 -29.266 -20.594 1 88.81 468 ILE B C 1
ATOM 9284 O O . ILE B 1 468 ? 18.156 -29.391 -21.688 1 88.81 468 ILE B O 1
ATOM 9288 N N . PHE B 1 469 ? 18.422 -29.953 -19.516 1 91 469 PHE B N 1
ATOM 9289 C CA . PHE B 1 469 ? 17.344 -30.938 -19.547 1 91 469 PHE B CA 1
ATOM 9290 C C . PHE B 1 469 ? 16.219 -30.547 -18.609 1 91 469 PHE B C 1
ATOM 9292 O O . PHE B 1 469 ? 16.453 -30.188 -17.453 1 91 469 PHE B O 1
ATOM 9299 N N . ASN B 1 470 ? 15 -30.625 -19.109 1 89.31 470 ASN B N 1
ATOM 9300 C CA . ASN B 1 470 ? 13.789 -30.453 -18.312 1 89.31 470 ASN B CA 1
ATOM 9301 C C . ASN B 1 470 ? 13.102 -31.797 -18.062 1 89.31 470 ASN B C 1
ATOM 9303 O O . ASN B 1 470 ? 13.414 -32.781 -18.703 1 89.31 470 ASN B O 1
ATOM 9307 N N . CYS B 1 471 ? 12.359 -31.844 -17 1 88.38 471 CYS B N 1
ATOM 9308 C CA . CYS B 1 471 ? 11.508 -33 -16.781 1 88.38 471 CYS B CA 1
ATOM 9309 C C . CYS B 1 471 ? 10.07 -32.719 -17.172 1 88.38 471 CYS B C 1
ATOM 9311 O O . CYS B 1 471 ? 9.43 -31.844 -16.609 1 88.38 471 CYS B O 1
ATOM 9313 N N . TYR B 1 472 ? 9.555 -33.469 -18.094 1 84.25 472 TYR B N 1
ATOM 9314 C CA . TYR B 1 472 ? 8.219 -33.219 -18.625 1 84.25 472 TYR B CA 1
ATOM 9315 C C . TYR B 1 472 ? 7.152 -33.812 -17.719 1 84.25 472 TYR B C 1
ATOM 9317 O O . TYR B 1 472 ? 5.957 -33.656 -17.969 1 84.25 472 TYR B O 1
ATOM 9325 N N . GLY B 1 473 ? 7.543 -34.5 -16.625 1 81.19 473 GLY B N 1
ATOM 9326 C CA . GLY B 1 473 ? 6.633 -35.188 -15.719 1 81.19 473 GLY B CA 1
ATOM 9327 C C . GLY B 1 473 ? 7.199 -36.469 -15.164 1 81.19 473 GLY B C 1
ATOM 9328 O O . GLY B 1 473 ? 7.473 -36.562 -13.961 1 81.19 473 GLY B O 1
ATOM 9329 N N . PRO B 1 474 ? 7.379 -37.406 -16.109 1 83.88 474 PRO B N 1
ATOM 9330 C CA . PRO B 1 474 ? 7.957 -38.688 -15.664 1 83.88 474 PRO B CA 1
ATOM 9331 C C . PRO B 1 474 ? 9.367 -38.531 -15.094 1 83.88 474 PRO B C 1
ATOM 9333 O O . PRO B 1 474 ? 10.273 -38.062 -15.805 1 83.88 474 PRO B O 1
ATOM 9336 N N . ASN B 1 475 ? 9.555 -38.844 -13.898 1 90 475 ASN B N 1
ATOM 9337 C CA . ASN B 1 475 ? 10.797 -38.688 -13.148 1 90 475 ASN B CA 1
ATOM 9338 C C . ASN B 1 475 ? 11.289 -40.031 -12.586 1 90 475 ASN B C 1
ATOM 9340 O O . ASN B 1 475 ? 10.484 -40.844 -12.141 1 90 475 ASN B O 1
ATOM 9344 N N . PHE B 1 476 ? 12.578 -40.219 -12.508 1 92.44 476 PHE B N 1
ATOM 9345 C CA . PHE B 1 476 ? 13.172 -41.531 -12.18 1 92.44 476 PHE B CA 1
ATOM 9346 C C . PHE B 1 476 ? 12.938 -41.875 -10.711 1 92.44 476 PHE B C 1
ATOM 9348 O O . PHE B 1 476 ? 13.047 -43.031 -10.312 1 92.44 476 PHE B O 1
ATOM 9355 N N . LYS B 1 477 ? 12.625 -40.844 -9.914 1 88.81 477 LYS B N 1
ATOM 9356 C CA . LYS B 1 477 ? 12.383 -41.125 -8.5 1 88.81 477 LYS B CA 1
ATOM 9357 C C . LYS B 1 477 ? 10.898 -41.344 -8.227 1 88.81 477 LYS B C 1
ATOM 9359 O O . LYS B 1 477 ? 10.531 -41.812 -7.156 1 88.81 477 LYS B O 1
ATOM 9364 N N . LEU B 1 478 ? 10.062 -41.062 -9.211 1 87.69 478 LEU B N 1
ATOM 9365 C CA . LEU B 1 478 ? 8.625 -41.062 -8.969 1 87.69 478 LEU B CA 1
ATOM 9366 C C . LEU B 1 478 ? 7.957 -42.25 -9.695 1 87.69 478 LEU B C 1
ATOM 9368 O O . LEU B 1 478 ? 6.875 -42.688 -9.305 1 87.69 478 LEU B O 1
ATOM 9372 N N . MET B 1 479 ? 8.594 -42.656 -10.789 1 88.06 479 MET B N 1
ATOM 9373 C CA . MET B 1 479 ? 8.055 -43.75 -11.617 1 88.06 479 MET B CA 1
ATOM 9374 C C . MET B 1 479 ? 9.148 -44.719 -12.023 1 88.06 479 MET B C 1
ATOM 9376 O O . MET B 1 479 ? 10.312 -44.344 -12.141 1 88.06 479 MET B O 1
ATOM 9380 N N . CYS B 1 480 ? 8.727 -45.938 -12.266 1 89.12 480 CYS B N 1
ATOM 9381 C CA . CYS B 1 480 ? 9.672 -46.906 -12.797 1 89.12 480 CYS B CA 1
ATOM 9382 C C . CYS B 1 480 ? 9.898 -46.688 -14.289 1 89.12 480 CYS B C 1
ATOM 9384 O O . CYS B 1 480 ? 9.117 -46 -14.945 1 89.12 480 CYS B O 1
ATOM 9386 N N . LYS B 1 481 ? 10.898 -47.281 -14.82 1 93.19 481 LYS B N 1
ATOM 9387 C CA . LYS B 1 481 ? 11.336 -47.094 -16.203 1 93.19 481 LYS B CA 1
ATOM 9388 C C . LYS B 1 481 ? 10.203 -47.375 -17.188 1 93.19 481 LYS B C 1
ATOM 9390 O O . LYS B 1 481 ? 9.93 -46.562 -18.078 1 93.19 481 LYS B O 1
ATOM 9395 N N . ASP B 1 482 ? 9.523 -48.469 -17.016 1 90.75 482 ASP B N 1
ATOM 9396 C CA . ASP B 1 482 ? 8.477 -48.875 -17.953 1 90.75 482 ASP B CA 1
ATOM 9397 C C . ASP B 1 482 ? 7.328 -47.875 -17.953 1 90.75 482 ASP B C 1
ATOM 9399 O O . ASP B 1 482 ? 6.793 -47.531 -19 1 90.75 482 ASP B O 1
ATOM 9403 N N . GLU B 1 483 ? 7.043 -47.406 -16.797 1 88.56 483 GLU B N 1
ATOM 9404 C CA . GLU B 1 483 ? 5.977 -46.438 -16.672 1 88.56 483 GLU B CA 1
ATOM 9405 C C . GLU B 1 483 ? 6.387 -45.094 -17.281 1 88.56 483 GLU B C 1
ATOM 9407 O O . GLU B 1 483 ? 5.578 -44.438 -17.922 1 88.56 483 GLU B O 1
ATOM 9412 N N . ARG B 1 484 ? 7.629 -44.75 -17.094 1 92.62 484 ARG B N 1
ATOM 9413 C CA . ARG B 1 484 ? 8.125 -43.5 -17.641 1 92.62 484 ARG B CA 1
ATOM 9414 C C . ARG B 1 484 ? 8.102 -43.531 -19.172 1 92.62 484 ARG B C 1
ATOM 9416 O O . ARG B 1 484 ? 7.609 -42.594 -19.812 1 92.62 484 ARG B O 1
ATOM 9423 N N . LYS B 1 485 ? 8.594 -44.531 -19.719 1 92.25 485 LYS B N 1
ATOM 9424 C CA . LYS B 1 485 ? 8.656 -44.656 -21.172 1 92.25 485 LYS B CA 1
ATOM 9425 C C . LYS B 1 485 ? 7.254 -44.688 -21.781 1 92.25 485 LYS B C 1
ATOM 9427 O O . LYS B 1 485 ? 7.008 -44.062 -22.812 1 92.25 485 LYS B O 1
ATOM 9432 N N . SER B 1 486 ? 6.379 -45.406 -21.078 1 90.38 486 SER B N 1
ATOM 9433 C CA . SER B 1 486 ? 5 -45.469 -21.547 1 90.38 486 SER B CA 1
ATOM 9434 C C . SER B 1 486 ? 4.332 -44.125 -21.516 1 90.38 486 SER B C 1
ATOM 9436 O O . SER B 1 486 ? 3.664 -43.719 -22.469 1 90.38 486 SER B O 1
ATOM 9438 N N . ALA B 1 487 ? 4.555 -43.438 -20.406 1 88.44 487 ALA B N 1
ATOM 9439 C CA . ALA B 1 487 ? 3.945 -42.094 -20.25 1 88.44 487 ALA B CA 1
ATOM 9440 C C . ALA B 1 487 ? 4.484 -41.125 -21.281 1 88.44 487 ALA B C 1
ATOM 9442 O O . ALA B 1 487 ? 3.727 -40.344 -21.859 1 88.44 487 ALA B O 1
ATOM 9443 N N . LEU B 1 488 ? 5.738 -41.156 -21.516 1 89.06 488 LEU B N 1
ATOM 9444 C CA . LEU B 1 488 ? 6.375 -40.25 -22.469 1 89.06 488 LEU B CA 1
ATOM 9445 C C . LEU B 1 488 ? 5.949 -40.562 -23.906 1 89.06 488 LEU B C 1
ATOM 9447 O O . LEU B 1 488 ? 5.734 -39.656 -24.703 1 89.06 488 LEU B O 1
ATOM 9451 N N . ARG B 1 489 ? 5.812 -41.812 -24.156 1 87.06 489 ARG B N 1
ATOM 9452 C CA . ARG B 1 489 ? 5.359 -42.219 -25.484 1 87.06 489 ARG B CA 1
ATOM 9453 C C . ARG B 1 489 ? 3.922 -41.781 -25.734 1 87.06 489 ARG B C 1
ATOM 9455 O O . ARG B 1 489 ? 3.592 -41.281 -26.828 1 87.06 489 ARG B O 1
ATOM 9462 N N . GLN B 1 490 ? 3.186 -41.938 -24.766 1 76.94 490 GLN B N 1
ATOM 9463 C CA . GLN B 1 490 ? 1.766 -41.625 -24.891 1 76.94 490 GLN B CA 1
ATOM 9464 C C . GLN B 1 490 ? 1.542 -40.125 -25.016 1 76.94 490 GLN B C 1
ATOM 9466 O O . GLN B 1 490 ? 0.738 -39.688 -25.844 1 76.94 490 GLN B O 1
ATOM 9471 N N . GLN B 1 491 ? 2.27 -39.438 -24.25 1 78.69 491 GLN B N 1
ATOM 9472 C CA . GLN B 1 491 ? 1.99 -38 -24.172 1 78.69 491 GLN B CA 1
ATOM 9473 C C . GLN B 1 491 ? 2.859 -37.219 -25.141 1 78.69 491 GLN B C 1
ATOM 9475 O O . GLN B 1 491 ? 2.408 -36.25 -25.734 1 78.69 491 GLN B O 1
ATOM 9480 N N . TYR B 1 492 ? 4.086 -37.719 -25.375 1 83.31 492 TYR B N 1
ATOM 9481 C CA . TYR B 1 492 ? 5.027 -36.875 -26.141 1 83.31 492 TYR B CA 1
ATOM 9482 C C . TYR B 1 492 ? 5.484 -37.594 -27.406 1 83.31 492 TYR B C 1
ATOM 9484 O O . TYR B 1 492 ? 6.141 -37 -28.25 1 83.31 492 TYR B O 1
ATOM 9492 N N . GLY B 1 493 ? 5.234 -38.875 -27.484 1 79.06 493 GLY B N 1
ATOM 9493 C CA . GLY B 1 493 ? 5.457 -39.594 -28.719 1 79.06 493 GLY B CA 1
ATOM 9494 C C . GLY B 1 493 ? 6.895 -40.062 -28.906 1 79.06 493 GLY B C 1
ATOM 9495 O O . GLY B 1 493 ? 7.344 -40.281 -30.016 1 79.06 493 GLY B O 1
ATOM 9496 N N . PHE B 1 494 ? 7.637 -40.062 -27.781 1 86.94 494 PHE B N 1
ATOM 9497 C CA . PHE B 1 494 ? 9.016 -40.5 -27.953 1 86.94 494 PHE B CA 1
ATOM 9498 C C . PHE B 1 494 ? 9.43 -41.469 -26.859 1 86.94 494 PHE B C 1
ATOM 9500 O O . PHE B 1 494 ? 8.75 -41.562 -25.828 1 86.94 494 PHE B O 1
ATOM 9507 N N . ASP B 1 495 ? 10.492 -42.156 -27.109 1 88.81 495 ASP B N 1
ATOM 9508 C CA . ASP B 1 495 ? 11.141 -43 -26.109 1 88.81 495 ASP B CA 1
ATOM 9509 C C . ASP B 1 495 ? 12.383 -42.312 -25.531 1 88.81 495 ASP B C 1
ATOM 9511 O O . ASP B 1 495 ? 13.336 -42.031 -26.266 1 88.81 495 ASP B O 1
ATOM 9515 N N . CYS B 1 496 ? 12.266 -42.125 -24.312 1 92 496 CYS B N 1
ATOM 9516 C CA . CYS B 1 496 ? 13.367 -41.438 -23.656 1 92 496 CYS B CA 1
ATOM 9517 C C . CYS B 1 496 ? 14.625 -42.281 -23.641 1 92 496 CYS B C 1
ATOM 9519 O O . CYS B 1 496 ? 14.547 -43.5 -23.391 1 92 496 CYS B O 1
ATOM 9521 N N . LYS B 1 497 ? 15.742 -41.656 -23.906 1 90.81 497 LYS B N 1
ATOM 9522 C CA . LYS B 1 497 ? 17.016 -42.375 -23.922 1 90.81 497 LYS B CA 1
ATOM 9523 C C . LYS B 1 497 ? 18 -41.75 -22.922 1 90.81 497 LYS B C 1
ATOM 9525 O O . LYS B 1 497 ? 19.219 -41.875 -23.078 1 90.81 497 LYS B O 1
ATOM 9530 N N . CYS B 1 498 ? 17.484 -41.125 -21.984 1 92.12 498 CYS B N 1
ATOM 9531 C CA . CYS B 1 498 ? 18.359 -40.5 -21.016 1 92.12 498 CYS B CA 1
ATOM 9532 C C . CYS B 1 498 ? 19.141 -41.531 -20.203 1 92.12 498 CYS B C 1
ATOM 9534 O O . CYS B 1 498 ? 18.906 -42.719 -20.344 1 92.12 498 CYS B O 1
ATOM 9536 N N . THR B 1 499 ? 20.016 -41.031 -19.344 1 90.19 499 THR B N 1
ATOM 9537 C CA . THR B 1 499 ? 20.906 -41.906 -18.578 1 90.19 499 THR B CA 1
ATOM 9538 C C . THR B 1 499 ? 20.094 -42.875 -17.688 1 90.19 499 THR B C 1
ATOM 9540 O O . THR B 1 499 ? 20.453 -44.031 -17.547 1 90.19 499 THR B O 1
ATOM 9543 N N . ARG B 1 500 ? 19.016 -42.406 -17.141 1 92.38 500 ARG B N 1
ATOM 9544 C CA . ARG B 1 500 ? 18.203 -43.188 -16.234 1 92.38 500 ARG B CA 1
ATOM 9545 C C . ARG B 1 500 ? 17.406 -44.25 -16.984 1 92.38 500 ARG B C 1
ATOM 9547 O O . ARG B 1 500 ? 17.172 -45.344 -16.469 1 92.38 500 ARG B O 1
ATOM 9554 N N . CYS B 1 501 ? 16.953 -43.906 -18.109 1 92 501 CYS B N 1
ATOM 9555 C CA . CYS B 1 501 ? 16.203 -44.875 -18.906 1 92 501 CYS B CA 1
ATOM 9556 C C . CYS B 1 501 ? 17.125 -45.906 -19.562 1 92 501 CYS B C 1
ATOM 9558 O O . CYS B 1 501 ? 16.719 -47 -19.875 1 92 501 CYS B O 1
ATOM 9560 N N . ALA B 1 502 ? 18.359 -45.469 -19.719 1 91.44 502 ALA B N 1
ATOM 9561 C CA . ALA B 1 502 ? 19.344 -46.375 -20.281 1 91.44 502 ALA B CA 1
ATOM 9562 C C . ALA B 1 502 ? 19.828 -47.375 -19.25 1 91.44 502 ALA B C 1
ATOM 9564 O O . ALA B 1 502 ? 20.234 -48.5 -19.594 1 91.44 502 ALA B O 1
ATOM 9565 N N . MET B 1 503 ? 19.656 -46.906 -18.078 1 87.06 503 MET B N 1
ATOM 9566 C CA . MET B 1 503 ? 20.094 -47.75 -16.984 1 87.06 503 MET B CA 1
ATOM 9567 C C . MET B 1 503 ? 19.016 -48.781 -16.641 1 87.06 503 MET B C 1
ATOM 9569 O O . MET B 1 503 ? 17.828 -48.531 -16.781 1 87.06 503 MET B O 1
ATOM 9573 N N . ASN B 1 504 ? 19.266 -50 -16.625 1 81.19 504 ASN B N 1
ATOM 9574 C CA . ASN B 1 504 ? 18.312 -51.031 -16.219 1 81.19 504 ASN B CA 1
ATOM 9575 C C . ASN B 1 504 ? 18.266 -51.188 -14.695 1 81.19 504 ASN B C 1
ATOM 9577 O O . ASN B 1 504 ? 18.516 -52.25 -14.156 1 81.19 504 ASN B O 1
ATOM 9581 N N . ASN B 1 505 ? 18.047 -49.969 -13.984 1 88.12 505 ASN B N 1
ATOM 9582 C CA . ASN B 1 505 ? 18 -49.906 -12.531 1 88.12 505 ASN B CA 1
ATOM 9583 C C . ASN B 1 505 ? 16.953 -48.906 -12.031 1 88.12 505 ASN B C 1
ATOM 9585 O O . ASN B 1 505 ? 17.062 -47.719 -12.289 1 88.12 505 ASN B O 1
ATOM 9589 N N . ASP B 1 506 ? 15.867 -49.375 -11.383 1 90.06 506 ASP B N 1
ATOM 9590 C CA . ASP B 1 506 ? 14.82 -48.531 -10.836 1 90.06 506 ASP B CA 1
ATOM 9591 C C . ASP B 1 506 ? 14.938 -48.406 -9.32 1 90.06 506 ASP B C 1
ATOM 9593 O O . ASP B 1 506 ? 13.93 -48.281 -8.617 1 90.06 506 ASP B O 1
ATOM 9597 N N . GLU B 1 507 ? 16.125 -48.562 -8.828 1 88.12 507 GLU B N 1
ATOM 9598 C CA . GLU B 1 507 ? 16.359 -48.562 -7.383 1 88.12 507 GLU B CA 1
ATOM 9599 C C . GLU B 1 507 ? 15.953 -47.219 -6.762 1 88.12 507 GLU B C 1
ATOM 9601 O O . GLU B 1 507 ? 15.469 -47.188 -5.629 1 88.12 507 GLU B O 1
ATOM 9606 N N . ALA B 1 508 ? 16.188 -46.219 -7.477 1 88.62 508 ALA B N 1
ATOM 9607 C CA . ALA B 1 508 ? 15.867 -44.906 -6.969 1 88.62 508 ALA B CA 1
ATOM 9608 C C . ALA B 1 508 ? 14.375 -44.781 -6.676 1 88.62 508 ALA B C 1
ATOM 9610 O O . ALA B 1 508 ? 13.977 -44.156 -5.684 1 88.62 508 ALA B O 1
ATOM 9611 N N . TYR B 1 509 ? 13.508 -45.312 -7.508 1 89.12 509 TYR B N 1
ATOM 9612 C CA . TYR B 1 509 ? 12.07 -45.312 -7.309 1 89.12 509 TYR B CA 1
ATOM 9613 C C . TYR B 1 509 ? 11.672 -46.375 -6.285 1 89.12 509 TYR B C 1
ATOM 9615 O O . TYR B 1 509 ? 10.875 -46.125 -5.379 1 89.12 509 TYR B O 1
ATOM 9623 N N . GLU B 1 510 ? 12.281 -47.5 -6.352 1 88.38 510 GLU B N 1
ATOM 9624 C CA . GLU B 1 510 ? 11.906 -48.656 -5.535 1 88.38 510 GLU B CA 1
ATOM 9625 C C . GLU B 1 510 ? 12.25 -48.438 -4.066 1 88.38 510 GLU B C 1
ATOM 9627 O O . GLU B 1 510 ? 11.602 -49 -3.18 1 88.38 510 GLU B O 1
ATOM 9632 N N . SER B 1 511 ? 13.234 -47.625 -3.84 1 87.81 511 SER B N 1
ATOM 9633 C CA . SER B 1 511 ? 13.641 -47.344 -2.465 1 87.81 511 SER B CA 1
ATOM 9634 C C . SER B 1 511 ? 12.5 -46.75 -1.664 1 87.81 511 SER B C 1
ATOM 9636 O O . SER B 1 511 ? 12.477 -46.812 -0.434 1 87.81 511 SER B O 1
ATOM 9638 N N . PHE B 1 512 ? 11.555 -46.156 -2.332 1 89.38 512 PHE B N 1
ATOM 9639 C CA . PHE B 1 512 ? 10.422 -45.5 -1.669 1 89.38 512 PHE B CA 1
ATOM 9640 C C . PHE B 1 512 ? 9.242 -46.469 -1.562 1 89.38 512 PHE B C 1
ATOM 9642 O O . PHE B 1 512 ? 8.211 -46.125 -0.985 1 89.38 512 PHE B O 1
ATOM 9649 N N . GLU B 1 513 ? 9.43 -47.688 -2.053 1 86.88 513 GLU B N 1
ATOM 9650 C CA . GLU B 1 513 ? 8.305 -48.594 -2.137 1 86.88 513 GLU B CA 1
ATOM 9651 C C . GLU B 1 513 ? 8.617 -49.938 -1.433 1 86.88 513 GLU B C 1
ATOM 9653 O O . GLU B 1 513 ? 7.734 -50.75 -1.258 1 86.88 513 GLU B O 1
ATOM 9658 N N . HIS B 1 514 ? 9.789 -50.094 -0.862 1 89.06 514 HIS B N 1
ATOM 9659 C CA . HIS B 1 514 ? 10.234 -51.375 -0.319 1 89.06 514 HIS B CA 1
ATOM 9660 C C . HIS B 1 514 ? 9.68 -51.594 1.082 1 89.06 514 HIS B C 1
ATOM 9662 O O . HIS B 1 514 ? 9.648 -50.656 1.901 1 89.06 514 HIS B O 1
ATOM 9668 N N . TYR B 1 515 ? 9.18 -52.781 1.263 1 88.56 515 TYR B N 1
ATOM 9669 C CA . TYR B 1 515 ? 8.914 -53.312 2.602 1 88.56 515 TYR B CA 1
ATOM 9670 C C . TYR B 1 515 ? 10.102 -54.125 3.121 1 88.56 515 TYR B C 1
ATOM 9672 O O . TYR B 1 515 ? 10.914 -54.594 2.336 1 88.56 515 TYR B O 1
ATOM 9680 N N . LYS B 1 516 ? 10.25 -54.156 4.359 1 91.12 516 LYS B N 1
ATOM 9681 C CA . LYS B 1 516 ? 11.289 -54.938 5.008 1 91.12 516 LYS B CA 1
ATOM 9682 C C . LYS B 1 516 ? 10.672 -56 5.93 1 91.12 516 LYS B C 1
ATOM 9684 O O . LYS B 1 516 ? 9.844 -55.688 6.785 1 91.12 516 LYS B O 1
ATOM 9689 N N . CYS B 1 517 ? 11.039 -57.219 5.684 1 90.94 517 CYS B N 1
ATOM 9690 C CA . CYS B 1 517 ? 10.57 -58.25 6.582 1 90.94 517 CYS B CA 1
ATOM 9691 C C . CYS B 1 517 ? 11.117 -58.062 7.988 1 90.94 517 CYS B C 1
ATOM 9693 O O . CYS B 1 517 ? 12.336 -58 8.18 1 90.94 517 CYS B O 1
ATOM 9695 N N . PRO B 1 518 ? 10.219 -57.969 9.016 1 90.31 518 PRO B N 1
ATOM 9696 C CA . PRO B 1 518 ? 10.656 -57.625 10.375 1 90.31 518 PRO B CA 1
ATOM 9697 C C . PRO B 1 518 ? 11.273 -58.844 11.102 1 90.31 518 PRO B C 1
ATOM 9699 O O . PRO B 1 518 ? 11.812 -58.688 12.203 1 90.31 518 PRO B O 1
ATOM 9702 N N . PHE B 1 519 ? 11.25 -59.938 10.484 1 89.94 519 PHE B N 1
ATOM 9703 C CA . PHE B 1 519 ? 11.773 -61.125 11.141 1 89.94 519 PHE B CA 1
ATOM 9704 C C . PHE B 1 519 ? 13.281 -61.219 10.945 1 89.94 519 PHE B C 1
ATOM 9706 O O . PHE B 1 519 ? 13.773 -61.188 9.812 1 89.94 519 PHE B O 1
ATOM 9713 N N . ALA B 1 520 ? 14.125 -61.344 11.992 1 87.19 520 ALA B N 1
ATOM 9714 C CA . ALA B 1 520 ? 15.578 -61.25 12.055 1 87.19 520 ALA B CA 1
ATOM 9715 C C . ALA B 1 520 ? 16.234 -62.219 11.086 1 87.19 520 ALA B C 1
ATOM 9717 O O . ALA B 1 520 ? 17.25 -61.906 10.469 1 87.19 520 ALA B O 1
ATOM 9718 N N . LYS B 1 521 ? 15.633 -63.406 10.898 1 88.69 521 LYS B N 1
ATOM 9719 C CA . LYS B 1 521 ? 16.25 -64.438 10.047 1 88.69 521 LYS B CA 1
ATOM 9720 C C . LYS B 1 521 ? 16.078 -64.062 8.57 1 88.69 521 LYS B C 1
ATOM 9722 O O . LYS B 1 521 ? 16.859 -64.5 7.727 1 88.69 521 LYS B O 1
ATOM 9727 N N . CYS B 1 522 ? 15.055 -63.344 8.148 1 92.81 522 CYS B N 1
ATOM 9728 C CA . CYS B 1 522 ? 14.781 -62.969 6.766 1 92.81 522 CYS B CA 1
ATOM 9729 C C . CYS B 1 522 ? 15.273 -61.562 6.465 1 92.81 522 CYS B C 1
ATOM 9731 O O . CYS B 1 522 ? 16.25 -61.375 5.746 1 92.81 522 CYS B O 1
ATOM 9733 N N . SER B 1 523 ? 14.883 -60.531 7.121 1 89.5 523 SER B N 1
ATOM 9734 C CA . SER B 1 523 ? 15.211 -59.094 7.055 1 89.5 523 SER B CA 1
ATOM 9735 C C . SER B 1 523 ? 15.391 -58.656 5.613 1 89.5 523 SER B C 1
ATOM 9737 O O . SER B 1 523 ? 16.172 -57.719 5.34 1 89.5 523 SER B O 1
ATOM 9739 N N . LYS B 1 524 ? 14.719 -59.281 4.715 1 91.69 524 LYS B N 1
ATOM 9740 C CA . LYS B 1 524 ? 14.852 -58.969 3.299 1 91.69 524 LYS B CA 1
ATOM 9741 C C . LYS B 1 524 ? 13.844 -57.875 2.885 1 91.69 524 LYS B C 1
ATOM 9743 O O . LYS B 1 524 ? 12.789 -57.75 3.506 1 91.69 524 LYS B O 1
ATOM 9748 N N . TYR B 1 525 ? 14.25 -57.188 1.863 1 90.62 525 TYR B N 1
ATOM 9749 C CA . TYR B 1 525 ? 13.383 -56.156 1.299 1 90.62 525 TYR B CA 1
ATOM 9750 C C . TYR B 1 525 ? 12.555 -56.719 0.15 1 90.62 525 TYR B C 1
ATOM 9752 O O . TYR B 1 525 ? 13.023 -57.594 -0.602 1 90.62 525 TYR B O 1
ATOM 9760 N N . PHE B 1 526 ? 11.312 -56.312 0.045 1 89.12 526 PHE B N 1
ATOM 9761 C CA . PHE B 1 526 ? 10.461 -56.75 -1.054 1 89.12 526 PHE B CA 1
ATOM 9762 C C . PHE B 1 526 ? 9.43 -55.688 -1.394 1 89.12 526 PHE B C 1
ATOM 9764 O O . PHE B 1 526 ? 9.211 -54.781 -0.613 1 89.12 526 PHE B O 1
ATOM 9771 N N . MET B 1 527 ? 8.875 -55.75 -2.607 1 86.12 527 MET B N 1
ATOM 9772 C CA . MET B 1 527 ? 7.84 -54.812 -3.045 1 86.12 527 MET B CA 1
ATOM 9773 C C . MET B 1 527 ? 6.488 -55.5 -3.164 1 86.12 527 MET B C 1
ATOM 9775 O O . MET B 1 527 ? 6.426 -56.688 -3.479 1 86.12 527 MET B O 1
ATOM 9779 N N . LEU B 1 528 ? 5.562 -54.781 -2.762 1 79.75 528 LEU B N 1
ATOM 9780 C CA . LEU B 1 528 ? 4.219 -55.344 -2.938 1 79.75 528 LEU B CA 1
ATOM 9781 C C . LEU B 1 528 ? 3.711 -55.062 -4.355 1 79.75 528 LEU B C 1
ATOM 9783 O O . LEU B 1 528 ? 4.152 -54.125 -5.016 1 79.75 528 LEU B O 1
ATOM 9787 N N . LYS B 1 529 ? 2.912 -56 -4.883 1 70.31 529 LYS B N 1
ATOM 9788 C CA . LYS B 1 529 ? 2.334 -55.844 -6.215 1 70.31 529 LYS B CA 1
ATOM 9789 C C . LYS B 1 529 ? 1.521 -54.562 -6.324 1 70.31 529 LYS B C 1
ATOM 9791 O O . LYS B 1 529 ? 1 -54.062 -5.324 1 70.31 529 LYS B O 1
ATOM 9796 N N . GLU B 1 530 ? 1.286 -54.219 -7.43 1 61.97 530 GLU B N 1
ATOM 9797 C CA . GLU B 1 530 ? 0.587 -53 -7.82 1 61.97 530 GLU B CA 1
ATOM 9798 C C . GLU B 1 530 ? -0.862 -53.031 -7.344 1 61.97 530 GLU B C 1
ATOM 9800 O O . GLU B 1 530 ? -1.48 -54.094 -7.258 1 61.97 530 GLU B O 1
ATOM 9805 N N . ASN B 1 531 ? -1.407 -52.281 -6.391 1 57.09 531 ASN B N 1
ATOM 9806 C CA . ASN B 1 531 ? -2.766 -52.062 -5.914 1 57.09 531 ASN B CA 1
ATOM 9807 C C . ASN B 1 531 ? -2.971 -52.594 -4.504 1 57.09 531 ASN B C 1
ATOM 9809 O O . ASN B 1 531 ? -4.105 -52.75 -4.055 1 57.09 531 ASN B O 1
ATOM 9813 N N . ALA B 1 532 ? -1.869 -52.969 -4.043 1 62.44 532 ALA B N 1
ATOM 9814 C CA . ALA B 1 532 ? -2.055 -53.406 -2.666 1 62.44 532 ALA B CA 1
ATOM 9815 C C . ALA B 1 532 ? -2.355 -52.219 -1.745 1 62.44 532 ALA B C 1
ATOM 9817 O O . ALA B 1 532 ? -1.748 -51.156 -1.872 1 62.44 532 ALA B O 1
ATOM 9818 N N . ASP B 1 533 ? -3.48 -52.312 -1.043 1 64.31 533 ASP B N 1
ATOM 9819 C CA . ASP B 1 533 ? -3.812 -51.312 -0.031 1 64.31 533 ASP B CA 1
ATOM 9820 C C . ASP B 1 533 ? -2.746 -51.25 1.06 1 64.31 533 ASP B C 1
ATOM 9822 O O . ASP B 1 533 ? -2.492 -52.25 1.736 1 64.31 533 ASP B O 1
ATOM 9826 N N . PRO B 1 534 ? -2.061 -50.156 1.092 1 62.19 534 PRO B N 1
ATOM 9827 C CA . PRO B 1 534 ? -1.007 -50.062 2.105 1 62.19 534 PRO B CA 1
ATOM 9828 C C . PRO B 1 534 ? -1.527 -50.281 3.521 1 62.19 534 PRO B C 1
ATOM 9830 O O . PRO B 1 534 ? -0.743 -50.562 4.434 1 62.19 534 PRO B O 1
ATOM 9833 N N . PHE B 1 535 ? -2.826 -50.25 3.615 1 67.38 535 PHE B N 1
ATOM 9834 C CA . PHE B 1 535 ? -3.402 -50.375 4.949 1 67.38 535 PHE B CA 1
ATOM 9835 C C . PHE B 1 535 ? -4.02 -51.75 5.152 1 67.38 535 PHE B C 1
ATOM 9837 O O . PHE B 1 535 ? -4.812 -51.938 6.074 1 67.38 535 PHE B O 1
ATOM 9844 N N . GLU B 1 536 ? -3.604 -52.562 4.254 1 69.06 536 GLU B N 1
ATOM 9845 C CA . GLU B 1 536 ? -4.023 -53.969 4.465 1 69.06 536 GLU B CA 1
ATOM 9846 C C . GLU B 1 536 ? -3.496 -54.5 5.789 1 69.06 536 GLU B C 1
ATOM 9848 O O . GLU B 1 536 ? -2.373 -54.188 6.188 1 69.06 536 GLU B O 1
ATOM 9853 N N . LYS B 1 537 ? -4.27 -55.25 6.473 1 70.69 537 LYS B N 1
ATOM 9854 C CA . LYS B 1 537 ? -3.988 -55.75 7.82 1 70.69 537 LYS B CA 1
ATOM 9855 C C . LYS B 1 537 ? -2.797 -56.688 7.824 1 70.69 537 LYS B C 1
ATOM 9857 O O . LYS B 1 537 ? -1.978 -56.656 8.742 1 70.69 537 LYS B O 1
ATOM 9862 N N . ASP B 1 538 ? -2.709 -57.531 6.742 1 80.69 538 ASP B N 1
ATOM 9863 C CA . ASP B 1 538 ? -1.633 -58.531 6.762 1 80.69 538 ASP B CA 1
ATOM 9864 C C . ASP B 1 538 ? -0.936 -58.594 5.406 1 80.69 538 ASP B C 1
ATOM 9866 O O . ASP B 1 538 ? -1.587 -58.531 4.363 1 80.69 538 ASP B O 1
ATOM 9870 N N . ILE B 1 539 ? 0.38 -58.625 5.504 1 84.69 539 ILE B N 1
ATOM 9871 C CA . ILE B 1 539 ? 1.212 -58.812 4.324 1 84.69 539 ILE B CA 1
ATOM 9872 C C . ILE B 1 539 ? 2.061 -60.094 4.488 1 84.69 539 ILE B C 1
ATOM 9874 O O . ILE B 1 539 ? 2.566 -60.344 5.578 1 84.69 539 ILE B O 1
ATOM 9878 N N . LYS B 1 540 ? 2.068 -60.844 3.455 1 87.69 540 LYS B N 1
ATOM 9879 C CA . LYS B 1 540 ? 2.898 -62.062 3.479 1 87.69 540 LYS B CA 1
ATOM 9880 C C . LYS B 1 540 ? 4.258 -61.781 2.834 1 87.69 540 LYS B C 1
ATOM 9882 O O . LYS B 1 540 ? 4.332 -61.344 1.693 1 87.69 540 LYS B O 1
ATOM 9887 N N . CYS B 1 541 ? 5.328 -62.094 3.58 1 89.75 541 CYS B N 1
ATOM 9888 C CA . CYS B 1 541 ? 6.668 -61.938 3.021 1 89.75 541 CYS B CA 1
ATOM 9889 C C . CYS B 1 541 ? 6.914 -62.938 1.898 1 89.75 541 CYS B C 1
ATOM 9891 O O . CYS B 1 541 ? 6.727 -64.125 2.082 1 89.75 541 CYS B O 1
ATOM 9893 N N . PRO B 1 542 ? 7.262 -62.469 0.839 1 89.06 542 PRO B N 1
ATOM 9894 C CA . PRO B 1 542 ? 7.48 -63.406 -0.277 1 89.06 542 PRO B CA 1
ATOM 9895 C C . PRO B 1 542 ? 8.727 -64.25 -0.088 1 89.06 542 PRO B C 1
ATOM 9897 O O . PRO B 1 542 ? 8.867 -65.312 -0.746 1 89.06 542 PRO B O 1
ATOM 9900 N N . MET B 1 543 ? 9.594 -63.938 0.774 1 90 543 MET B N 1
ATOM 9901 C CA . MET B 1 543 ? 10.844 -64.688 0.99 1 90 543 MET B CA 1
ATOM 9902 C C . MET B 1 543 ? 10.656 -65.75 2.037 1 90 543 MET B C 1
ATOM 9904 O O . MET B 1 543 ? 10.914 -66.938 1.768 1 90 543 MET B O 1
ATOM 9908 N N . CYS B 1 544 ? 10.148 -65.375 3.205 1 92.88 544 CYS B N 1
ATOM 9909 C CA . CYS B 1 544 ? 10.039 -66.375 4.289 1 92.88 544 CYS B CA 1
ATOM 9910 C C . CYS B 1 544 ? 8.602 -66.875 4.453 1 92.88 544 CYS B C 1
ATOM 9912 O O . CYS B 1 544 ? 8.336 -67.75 5.223 1 92.88 544 CYS B O 1
ATOM 9914 N N . LYS B 1 545 ? 7.59 -66.188 3.848 1 91.69 545 LYS B N 1
ATOM 9915 C CA . LYS B 1 545 ? 6.184 -66.562 3.75 1 91.69 545 LYS B CA 1
ATOM 9916 C C . LYS B 1 545 ? 5.457 -66.375 5.07 1 91.69 545 LYS B C 1
ATOM 9918 O O . LYS B 1 545 ? 4.293 -66.75 5.219 1 91.69 545 LYS B O 1
ATOM 9923 N N . ARG B 1 546 ? 6.148 -65.75 5.977 1 91.56 546 ARG B N 1
ATOM 9924 C CA . ARG B 1 546 ? 5.492 -65.375 7.238 1 91.56 546 ARG B CA 1
ATOM 9925 C C . ARG B 1 546 ? 4.562 -64.188 7.078 1 91.56 546 ARG B C 1
ATOM 9927 O O . ARG B 1 546 ? 4.773 -63.344 6.203 1 91.56 546 ARG B O 1
ATOM 9934 N N . ILE B 1 547 ? 3.568 -64.125 7.926 1 90.19 547 ILE B N 1
ATOM 9935 C CA . ILE B 1 547 ? 2.588 -63.062 7.891 1 90.19 547 ILE B CA 1
ATOM 9936 C C . ILE B 1 547 ? 3.076 -61.906 8.734 1 90.19 547 ILE B C 1
ATOM 9938 O O . ILE B 1 547 ? 3.428 -62.062 9.906 1 90.19 547 ILE B O 1
ATOM 9942 N N . ILE B 1 548 ? 3.217 -60.781 8.07 1 88.56 548 ILE B N 1
ATOM 9943 C CA . ILE B 1 548 ? 3.596 -59.531 8.742 1 88.56 548 ILE B CA 1
ATOM 9944 C C . ILE B 1 548 ? 2.342 -58.781 9.172 1 88.56 548 ILE B C 1
ATOM 9946 O O . ILE B 1 548 ? 1.492 -58.438 8.344 1 88.56 548 ILE B O 1
ATOM 9950 N N . ASP B 1 549 ? 2.186 -58.469 10.43 1 83.81 549 ASP B N 1
ATOM 9951 C CA . ASP B 1 549 ? 1.045 -57.75 10.992 1 83.81 549 ASP B CA 1
ATOM 9952 C C . ASP B 1 549 ? 1.167 -56.25 10.75 1 83.81 549 ASP B C 1
ATOM 9954 O O . ASP B 1 549 ? 2.053 -55.594 11.305 1 83.81 549 ASP B O 1
ATOM 9958 N N . CYS B 1 550 ? 0.283 -55.781 9.969 1 80.69 550 CYS B N 1
ATOM 9959 C CA . CYS B 1 550 ? 0.301 -54.344 9.672 1 80.69 550 CYS B CA 1
ATOM 9960 C C . CYS B 1 550 ? -0.906 -53.656 10.281 1 80.69 550 CYS B C 1
ATOM 9962 O O . CYS B 1 550 ? -1.332 -52.594 9.789 1 80.69 550 CYS B O 1
ATOM 9964 N N . SER B 1 551 ? -1.507 -54.188 11.266 1 79.25 551 SER B N 1
ATOM 9965 C CA . SER B 1 551 ? -2.676 -53.625 11.938 1 79.25 551 SER B CA 1
ATOM 9966 C C . SER B 1 551 ? -2.371 -52.25 12.539 1 79.25 551 SER B C 1
ATOM 9968 O O . SER B 1 551 ? -3.271 -51.438 12.719 1 79.25 551 SER B O 1
ATOM 9970 N N . THR B 1 552 ? -1.095 -52.062 12.758 1 79.44 552 THR B N 1
ATOM 9971 C CA . THR B 1 552 ? -0.697 -50.812 13.383 1 79.44 552 THR B CA 1
ATOM 9972 C C . THR B 1 552 ? -0.955 -49.625 12.445 1 79.44 552 THR B C 1
ATOM 9974 O O . THR B 1 552 ? -1.173 -48.5 12.898 1 79.44 552 THR B O 1
ATOM 9977 N N . PHE B 1 553 ? -0.957 -49.906 11.148 1 78.06 553 PHE B N 1
ATOM 9978 C CA . PHE B 1 553 ? -1.285 -48.875 10.18 1 78.06 553 PHE B CA 1
ATOM 9979 C C . PHE B 1 553 ? -2.711 -48.375 10.391 1 78.06 553 PHE B C 1
ATOM 9981 O O . PHE B 1 553 ? -2.959 -47.156 10.367 1 78.06 553 PHE B O 1
ATOM 9988 N N . GLN B 1 554 ? -3.541 -49.25 10.672 1 74.81 554 GLN B N 1
ATOM 9989 C CA . GLN B 1 554 ? -4.957 -48.938 10.844 1 74.81 554 GLN B CA 1
ATOM 9990 C C . GLN B 1 554 ? -5.203 -48.188 12.141 1 74.81 554 GLN B C 1
ATOM 9992 O O . GLN B 1 554 ? -6.105 -47.344 12.219 1 74.81 554 GLN B O 1
ATOM 9997 N N . LEU B 1 555 ? -4.391 -48.531 13.047 1 76.62 555 LEU B N 1
ATOM 9998 C CA . LEU B 1 555 ? -4.539 -47.844 14.328 1 76.62 555 LEU B CA 1
ATOM 9999 C C . LEU B 1 555 ? -4.312 -46.344 14.18 1 76.62 555 LEU B C 1
ATOM 10001 O O . LEU B 1 555 ? -5.059 -45.562 14.742 1 76.62 555 LEU B O 1
ATOM 10005 N N . ILE B 1 556 ? -3.342 -46 13.422 1 79.12 556 ILE B N 1
ATOM 10006 C CA . ILE B 1 556 ? -3.047 -44.594 13.219 1 79.12 556 ILE B CA 1
ATOM 10007 C C . ILE B 1 556 ? -4.152 -43.938 12.383 1 79.12 556 ILE B C 1
ATOM 10009 O O . ILE B 1 556 ? -4.613 -42.844 12.695 1 79.12 556 ILE B O 1
ATOM 10013 N N . ALA B 1 557 ? -4.566 -44.688 11.453 1 69.56 557 ALA B N 1
ATOM 10014 C CA . ALA B 1 557 ? -5.602 -44.156 10.555 1 69.56 557 ALA B CA 1
ATOM 10015 C C . ALA B 1 557 ? -6.926 -44 11.281 1 69.56 557 ALA B C 1
ATOM 10017 O O . ALA B 1 557 ? -7.664 -43.031 11.031 1 69.56 557 ALA B O 1
ATOM 10018 N N . ALA B 1 558 ? -7.254 -44.844 12.18 1 65.12 558 ALA B N 1
ATOM 10019 C CA . ALA B 1 558 ? -8.508 -44.844 12.93 1 65.12 558 ALA B CA 1
ATOM 10020 C C . ALA B 1 558 ? -8.508 -43.75 14 1 65.12 558 ALA B C 1
ATOM 10022 O O . ALA B 1 558 ? -9.562 -43.281 14.398 1 65.12 558 ALA B O 1
ATOM 10023 N N . GLY B 1 559 ? -7.375 -43.406 14.586 1 63.09 559 GLY B N 1
ATOM 10024 C CA . GLY B 1 559 ? -7.305 -42.344 15.578 1 63.09 559 GLY B CA 1
ATOM 10025 C C . GLY B 1 559 ? -7.832 -41.031 15.062 1 63.09 559 GLY B C 1
ATOM 10026 O O . GLY B 1 559 ? -8.195 -40.156 15.852 1 63.09 559 GLY B O 1
ATOM 10027 N N . MET B 1 560 ? -7.863 -40.75 13.781 1 58.16 560 MET B N 1
ATOM 10028 C CA . MET B 1 560 ? -8.391 -39.531 13.18 1 58.16 560 MET B CA 1
ATOM 10029 C C . MET B 1 560 ? -9.891 -39.406 13.43 1 58.16 560 MET B C 1
ATOM 10031 O O . MET B 1 560 ? -10.414 -38.312 13.523 1 58.16 560 MET B O 1
ATOM 10035 N N . THR B 1 561 ? -10.555 -40.5 13.477 1 51.94 561 THR B N 1
ATOM 10036 C CA . THR B 1 561 ? -12.016 -40.5 13.508 1 51.94 561 THR B CA 1
ATOM 10037 C C . THR B 1 561 ? -12.523 -40.375 14.938 1 51.94 561 THR B C 1
ATOM 10039 O O . THR B 1 561 ? -13.711 -40.125 15.164 1 51.94 561 THR B O 1
ATOM 10042 N N . SER B 1 562 ? -11.641 -40.594 15.93 1 52.25 562 SER B N 1
ATOM 10043 C CA . SER B 1 562 ? -12.203 -40.625 17.281 1 52.25 562 SER B CA 1
ATOM 10044 C C . SER B 1 562 ? -12.359 -39.188 17.828 1 52.25 562 SER B C 1
ATOM 10046 O O . SER B 1 562 ? -11.43 -38.406 17.75 1 52.25 562 SER B O 1
ATOM 10048 N N . GLU B 1 563 ? -13.492 -38.688 17.734 1 50.06 563 GLU B N 1
ATOM 10049 C CA . GLU B 1 563 ? -13.914 -37.438 18.328 1 50.06 563 GLU B CA 1
ATOM 10050 C C . GLU B 1 563 ? -13.391 -37.281 19.766 1 50.06 563 GLU B C 1
ATOM 10052 O O . GLU B 1 563 ? -13.656 -36.312 20.438 1 50.06 563 GLU B O 1
ATOM 10057 N N . GLN B 1 564 ? -12.766 -38.219 20.312 1 48.28 564 GLN B N 1
ATOM 10058 C CA . GLN B 1 564 ? -12.398 -38.156 21.719 1 48.28 564 GLN B CA 1
ATOM 10059 C C . GLN B 1 564 ? -11.242 -37.188 21.938 1 48.28 564 GLN B C 1
ATOM 10061 O O . GLN B 1 564 ? -10.414 -37 21.047 1 48.28 564 GLN B O 1
ATOM 10066 N N . GLU B 1 565 ? -11.352 -36.344 22.875 1 52.91 565 GLU B N 1
ATOM 10067 C CA . GLU B 1 565 ? -10.32 -35.438 23.359 1 52.91 565 GLU B CA 1
ATOM 10068 C C . GLU B 1 565 ? -8.945 -36.125 23.359 1 52.91 565 GLU B C 1
ATOM 10070 O O . GLU B 1 565 ? -8.75 -37.156 24 1 52.91 565 GLU B O 1
ATOM 10075 N N . SER B 1 566 ? -8.281 -36.062 22.312 1 59.72 566 SER B N 1
ATOM 10076 C CA . SER B 1 566 ? -6.988 -36.719 22.125 1 59.72 566 SER B CA 1
ATOM 10077 C C . SER B 1 566 ? -6 -36.312 23.219 1 59.72 566 SER B C 1
ATOM 10079 O O . SER B 1 566 ? -5.703 -35.125 23.391 1 59.72 566 SER B O 1
ATOM 10081 N N . GLY B 1 567 ? -6.016 -37.125 24.281 1 64.94 567 GLY B N 1
ATOM 10082 C CA . GLY B 1 567 ? -5.059 -36.938 25.359 1 64.94 567 GLY B CA 1
ATOM 10083 C C . GLY B 1 567 ? -3.676 -37.469 25.031 1 64.94 567 GLY B C 1
ATOM 10084 O O . GLY B 1 567 ? -3.414 -37.875 23.906 1 64.94 567 GLY B O 1
ATOM 10085 N N . TYR B 1 568 ? -2.711 -37.344 25.828 1 75.19 568 TYR B N 1
ATOM 10086 C CA . TYR B 1 568 ? -1.311 -37.719 25.672 1 75.19 568 TYR B CA 1
ATOM 10087 C C . TYR B 1 568 ? -1.163 -39.219 25.484 1 75.19 568 TYR B C 1
ATOM 10089 O O . TYR B 1 568 ? -0.277 -39.688 24.766 1 75.19 568 TYR B O 1
ATOM 10097 N N . GLU B 1 569 ? -2.08 -40 26.062 1 78.56 569 GLU B N 1
ATOM 10098 C CA . GLU B 1 569 ? -1.98 -41.438 25.953 1 78.56 569 GLU B CA 1
ATOM 10099 C C . GLU B 1 569 ? -2.236 -41.906 24.516 1 78.56 569 GLU B C 1
ATOM 10101 O O . GLU B 1 569 ? -1.536 -42.781 24 1 78.56 569 GLU B O 1
ATOM 10106 N N . GLU B 1 570 ? -3.207 -41.312 23.969 1 77.94 570 GLU B N 1
ATOM 10107 C CA . GLU B 1 570 ? -3.521 -41.656 22.578 1 77.94 570 GLU B CA 1
ATOM 10108 C C . GLU B 1 570 ? -2.389 -41.25 21.641 1 77.94 570 GLU B C 1
ATOM 10110 O O . GLU B 1 570 ? -2.098 -41.938 20.672 1 77.94 570 GLU B O 1
ATOM 10115 N N . PHE B 1 571 ? -1.803 -40.188 21.953 1 87.12 571 PHE B N 1
ATOM 10116 C CA . PHE B 1 571 ? -0.663 -39.719 21.172 1 87.12 571 PHE B CA 1
ATOM 10117 C C . PHE B 1 571 ? 0.494 -40.719 21.266 1 87.12 571 PHE B C 1
ATOM 10119 O O . PHE B 1 571 ? 1.116 -41.031 20.25 1 87.12 571 PHE B O 1
ATOM 10126 N N . ASP B 1 572 ? 0.702 -41.188 22.453 1 87 572 ASP B N 1
ATOM 10127 C CA . ASP B 1 572 ? 1.775 -42.156 22.672 1 87 572 ASP B CA 1
ATOM 10128 C C . ASP B 1 572 ? 1.525 -43.469 21.906 1 87 572 ASP B C 1
ATOM 10130 O O . ASP B 1 572 ? 2.455 -44.031 21.359 1 87 572 ASP B O 1
ATOM 10134 N N . GLU B 1 573 ? 0.349 -43.812 21.906 1 84.81 573 GLU B N 1
ATOM 10135 C CA . GLU B 1 573 ? -0.018 -45 21.172 1 84.81 573 GLU B CA 1
ATOM 10136 C C . GLU B 1 573 ? 0.189 -44.812 19.672 1 84.81 573 GLU B C 1
ATOM 10138 O O . GLU B 1 573 ? 0.65 -45.75 18.984 1 84.81 573 GLU B O 1
ATOM 10143 N N . ALA B 1 574 ? -0.209 -43.688 19.219 1 87.31 574 ALA B N 1
ATOM 10144 C CA . ALA B 1 574 ? -0.049 -43.406 17.797 1 87.31 574 ALA B CA 1
ATOM 10145 C C . ALA B 1 574 ? 1.425 -43.375 17.406 1 87.31 574 ALA B C 1
ATOM 10147 O O . ALA B 1 574 ? 1.801 -43.938 16.359 1 87.31 574 ALA B O 1
ATOM 10148 N N . MET B 1 575 ? 2.215 -42.812 18.25 1 90.31 575 MET B N 1
ATOM 10149 C CA . MET B 1 575 ? 3.645 -42.719 17.969 1 90.31 575 MET B CA 1
ATOM 10150 C C . MET B 1 575 ? 4.309 -44.094 18.062 1 90.31 575 MET B C 1
ATOM 10152 O O . MET B 1 575 ? 5.234 -44.406 17.297 1 90.31 575 MET B O 1
ATOM 10156 N N . ASP B 1 576 ? 3.844 -44.875 18.984 1 89.44 576 ASP B N 1
ATOM 10157 C CA . ASP B 1 576 ? 4.348 -46.25 19.078 1 89.44 576 ASP B CA 1
ATOM 10158 C C . ASP B 1 576 ? 3.959 -47.062 17.844 1 89.44 576 ASP B C 1
ATOM 10160 O O . ASP B 1 576 ? 4.758 -47.844 17.344 1 89.44 576 ASP B O 1
ATOM 10164 N N . ALA B 1 577 ? 2.762 -46.875 17.5 1 87.81 577 ALA B N 1
ATOM 10165 C CA . ALA B 1 577 ? 2.311 -47.531 16.281 1 87.81 577 ALA B CA 1
ATOM 10166 C C . ALA B 1 577 ? 3.154 -47.125 15.07 1 87.81 577 ALA B C 1
ATOM 10168 O O . ALA B 1 577 ? 3.502 -47.938 14.234 1 87.81 577 ALA B O 1
ATOM 10169 N N . TYR B 1 578 ? 3.432 -45.844 14.992 1 91.88 578 TYR B N 1
ATOM 10170 C CA . TYR B 1 578 ? 4.273 -45.344 13.914 1 91.88 578 TYR B CA 1
ATOM 10171 C C . TYR B 1 578 ? 5.652 -45.969 13.953 1 91.88 578 TYR B C 1
ATOM 10173 O O . TYR B 1 578 ? 6.199 -46.375 12.914 1 91.88 578 TYR B O 1
ATOM 10181 N N . SER B 1 579 ? 6.211 -46.156 15.125 1 91.69 579 SER B N 1
ATOM 10182 C CA . SER B 1 579 ? 7.52 -46.781 15.297 1 91.69 579 SER B CA 1
ATOM 10183 C C . SER B 1 579 ? 7.496 -48.219 14.852 1 91.69 579 SER B C 1
ATOM 10185 O O . SER B 1 579 ? 8.469 -48.719 14.273 1 91.69 579 SER B O 1
ATOM 10187 N N . LYS B 1 580 ? 6.457 -48.844 15.133 1 88.12 580 LYS B N 1
ATOM 10188 C CA . LYS B 1 580 ? 6.301 -50.25 14.695 1 88.12 580 LYS B CA 1
ATOM 10189 C C . LYS B 1 580 ? 6.199 -50.344 13.18 1 88.12 580 LYS B C 1
ATOM 10191 O O . LYS B 1 580 ? 6.77 -51.25 12.562 1 88.12 580 LYS B O 1
ATOM 10196 N N . CYS B 1 581 ? 5.48 -49.469 12.617 1 87.81 581 CYS B N 1
ATOM 10197 C CA . CYS B 1 581 ? 5.352 -49.438 11.164 1 87.81 581 CYS B CA 1
ATOM 10198 C C . CYS B 1 581 ? 6.707 -49.219 10.5 1 87.81 581 CYS B C 1
ATOM 10200 O O . CYS B 1 581 ? 6.973 -49.75 9.43 1 87.81 581 CYS B O 1
ATOM 10202 N N . LYS B 1 582 ? 7.547 -48.469 11.117 1 90.44 582 LYS B N 1
ATOM 10203 C CA . LYS B 1 582 ? 8.859 -48.125 10.57 1 90.44 582 LYS B CA 1
ATOM 10204 C C . LYS B 1 582 ? 9.719 -49.406 10.43 1 90.44 582 LYS B C 1
ATOM 10206 O O . LYS B 1 582 ? 10.602 -49.469 9.578 1 90.44 582 LYS B O 1
ATOM 10211 N N . THR B 1 583 ? 9.398 -50.375 11.188 1 89.31 583 THR B N 1
ATOM 10212 C CA . THR B 1 583 ? 10.195 -51.594 11.156 1 89.31 583 THR B CA 1
ATOM 10213 C C . THR B 1 583 ? 9.867 -52.438 9.922 1 89.31 583 THR B C 1
ATOM 10215 O O . THR B 1 583 ? 10.648 -53.281 9.523 1 89.31 583 THR B O 1
ATOM 10218 N N . VAL B 1 584 ? 8.75 -52.156 9.328 1 89.75 584 VAL B N 1
ATOM 10219 C CA . VAL B 1 584 ? 8.32 -52.969 8.188 1 89.75 584 VAL B CA 1
ATOM 10220 C C . VAL B 1 584 ? 8.469 -52.156 6.898 1 89.75 584 VAL B C 1
ATOM 10222 O O . VAL B 1 584 ? 8.281 -52.688 5.801 1 89.75 584 VAL B O 1
ATOM 10225 N N . LEU B 1 585 ? 8.781 -50.906 7.004 1 89.5 585 LEU B N 1
ATOM 10226 C CA . LEU B 1 585 ? 8.898 -50 5.859 1 89.5 585 LEU B CA 1
ATOM 10227 C C . LEU B 1 585 ? 10.344 -49.562 5.645 1 89.5 585 LEU B C 1
ATOM 10229 O O . LEU B 1 585 ? 11.094 -49.406 6.609 1 89.5 585 LEU B O 1
ATOM 10233 N N . SER B 1 586 ? 10.695 -49.406 4.406 1 89.44 586 SER B N 1
ATOM 10234 C CA . SER B 1 586 ? 12.023 -48.844 4.125 1 89.44 586 SER B CA 1
ATOM 10235 C C . SER B 1 586 ? 12.172 -47.438 4.711 1 89.44 586 SER B C 1
ATOM 10237 O O . SER B 1 586 ? 11.188 -46.812 5.105 1 89.44 586 SER B O 1
ATOM 10239 N N . GLU B 1 587 ? 13.375 -46.938 4.691 1 90.12 587 GLU B N 1
ATOM 10240 C CA . GLU B 1 587 ? 13.75 -45.688 5.355 1 90.12 587 GLU B CA 1
ATOM 10241 C C . GLU B 1 587 ? 12.922 -44.531 4.836 1 90.12 587 GLU B C 1
ATOM 10243 O O . GLU B 1 587 ? 12.492 -43.656 5.609 1 90.12 587 GLU B O 1
ATOM 10248 N N . TYR B 1 588 ? 12.641 -44.562 3.561 1 91.5 588 TYR B N 1
ATOM 10249 C CA . TYR B 1 588 ? 11.961 -43.438 2.973 1 91.5 588 TYR B CA 1
ATOM 10250 C C . TYR B 1 588 ? 10.648 -43.844 2.309 1 91.5 588 TYR B C 1
ATOM 10252 O O . TYR B 1 588 ? 10.234 -43.25 1.314 1 91.5 588 TYR B O 1
ATOM 10260 N N . HIS B 1 589 ? 10.031 -44.875 2.822 1 88.62 589 HIS B N 1
ATOM 10261 C CA . HIS B 1 589 ? 8.805 -45.375 2.232 1 88.62 589 HIS B CA 1
ATOM 10262 C C . HIS B 1 589 ? 7.707 -44.312 2.232 1 88.62 589 HIS B C 1
ATOM 10264 O O . HIS B 1 589 ? 7.543 -43.594 3.211 1 88.62 589 HIS B O 1
ATOM 10270 N N . GLU B 1 590 ? 6.879 -44.281 1.2 1 86.31 590 GLU B N 1
ATOM 10271 C CA . GLU B 1 590 ? 5.852 -43.25 0.995 1 86.31 590 GLU B CA 1
ATOM 10272 C C . GLU B 1 590 ? 4.758 -43.344 2.057 1 86.31 590 GLU B C 1
ATOM 10274 O O . GLU B 1 590 ? 4.184 -42.344 2.459 1 86.31 590 GLU B O 1
ATOM 10279 N N . THR B 1 591 ? 4.523 -44.469 2.514 1 84.94 591 THR B N 1
ATOM 10280 C CA . THR B 1 591 ? 3.465 -44.688 3.496 1 84.94 591 THR B CA 1
ATOM 10281 C C . THR B 1 591 ? 3.779 -43.938 4.789 1 84.94 591 THR B C 1
ATOM 10283 O O . THR B 1 591 ? 2.869 -43.531 5.523 1 84.94 591 THR B O 1
ATOM 10286 N N . LYS B 1 592 ? 5.066 -43.781 5.141 1 88.81 592 LYS B N 1
ATOM 10287 C CA . LYS B 1 592 ? 5.457 -43 6.324 1 88.81 592 LYS B CA 1
ATOM 10288 C C . LYS B 1 592 ? 4.922 -41.594 6.258 1 88.81 592 LYS B C 1
ATOM 10290 O O . LYS B 1 592 ? 4.547 -41 7.281 1 88.81 592 LYS B O 1
ATOM 10295 N N . ILE B 1 593 ? 4.867 -41.031 5.027 1 88.62 593 ILE B N 1
ATOM 10296 C CA . ILE B 1 593 ? 4.367 -39.688 4.809 1 88.62 593 ILE B CA 1
ATOM 10297 C C . ILE B 1 593 ? 2.881 -39.625 5.148 1 88.62 593 ILE B C 1
ATOM 10299 O O . ILE B 1 593 ? 2.436 -38.719 5.855 1 88.62 593 ILE B O 1
ATOM 10303 N N . THR B 1 594 ? 2.154 -40.531 4.641 1 83.56 594 THR B N 1
ATOM 10304 C CA . THR B 1 594 ? 0.718 -40.594 4.891 1 83.56 594 THR B CA 1
ATOM 10305 C C . THR B 1 594 ? 0.433 -40.719 6.387 1 83.56 594 THR B C 1
ATOM 10307 O O . THR B 1 594 ? -0.428 -40 6.918 1 83.56 594 THR B O 1
ATOM 10310 N N . LEU B 1 595 ? 1.158 -41.594 7.02 1 85.5 595 LEU B N 1
ATOM 10311 C CA . LEU B 1 595 ? 0.959 -41.844 8.445 1 85.5 595 LEU B CA 1
ATOM 10312 C C . LEU B 1 595 ? 1.343 -40.594 9.258 1 85.5 595 LEU B C 1
ATOM 10314 O O . LEU B 1 595 ? 0.617 -40.188 10.164 1 85.5 595 LEU B O 1
ATOM 10318 N N . ALA B 1 596 ? 2.514 -40.031 8.93 1 89.81 596 ALA B N 1
ATOM 10319 C CA . ALA B 1 596 ? 2.955 -38.812 9.617 1 89.81 596 ALA B CA 1
ATOM 10320 C C . ALA B 1 596 ? 1.925 -37.688 9.469 1 89.81 596 ALA B C 1
ATOM 10322 O O . ALA B 1 596 ? 1.645 -36.969 10.43 1 89.81 596 ALA B O 1
ATOM 10323 N N . HIS B 1 597 ? 1.417 -37.531 8.281 1 87.06 597 HIS B N 1
ATOM 10324 C CA . HIS B 1 597 ? 0.396 -36.5 8.023 1 87.06 597 HIS B CA 1
ATOM 10325 C C . HIS B 1 597 ? -0.817 -36.719 8.922 1 87.06 597 HIS B C 1
ATOM 10327 O O . HIS B 1 597 ? -1.346 -35.75 9.484 1 87.06 597 HIS B O 1
ATOM 10333 N N . MET B 1 598 ? -1.262 -37.875 9.078 1 81.69 598 MET B N 1
ATOM 10334 C CA . MET B 1 598 ? -2.396 -38.188 9.938 1 81.69 598 MET B CA 1
ATOM 10335 C C . MET B 1 598 ? -2.104 -37.812 11.391 1 81.69 598 MET B C 1
ATOM 10337 O O . MET B 1 598 ? -2.969 -37.281 12.086 1 81.69 598 MET B O 1
ATOM 10341 N N . ILE B 1 599 ? -0.933 -38.094 11.773 1 86.12 599 ILE B N 1
ATOM 10342 C CA . ILE B 1 599 ? -0.542 -37.812 13.148 1 86.12 599 ILE B CA 1
ATOM 10343 C C . ILE B 1 599 ? -0.518 -36.281 13.352 1 86.12 599 ILE B C 1
ATOM 10345 O O . ILE B 1 599 ? -1.009 -35.781 14.367 1 86.12 599 ILE B O 1
ATOM 10349 N N . PHE B 1 600 ? 0.032 -35.531 12.391 1 88.31 600 PHE B N 1
ATOM 10350 C CA . PHE B 1 600 ? 0.063 -34.094 12.484 1 88.31 600 PHE B CA 1
ATOM 10351 C C . PHE B 1 600 ? -1.349 -33.531 12.578 1 88.31 600 PHE B C 1
ATOM 10353 O O . PHE B 1 600 ? -1.62 -32.656 13.406 1 88.31 600 PHE B O 1
ATOM 10360 N N . LEU B 1 601 ? -2.195 -33.938 11.672 1 78.56 601 LEU B N 1
ATOM 10361 C CA . LEU B 1 601 ? -3.561 -33.438 11.602 1 78.56 601 LEU B CA 1
ATOM 10362 C C . LEU B 1 601 ? -4.27 -33.594 12.945 1 78.56 601 LEU B C 1
ATOM 10364 O O . LEU B 1 601 ? -5.039 -32.719 13.344 1 78.56 601 LEU B O 1
ATOM 10368 N N . GLN B 1 602 ? -3.936 -34.594 13.602 1 76.81 602 GLN B N 1
ATOM 10369 C CA . GLN B 1 602 ? -4.66 -34.906 14.836 1 76.81 602 GLN B CA 1
ATOM 10370 C C . GLN B 1 602 ? -4.008 -34.219 16.047 1 76.81 602 GLN B C 1
ATOM 10372 O O . GLN B 1 602 ? -4.699 -33.75 16.953 1 76.81 602 GLN B O 1
ATOM 10377 N N . TYR B 1 603 ? -2.707 -34.156 16.062 1 82.44 603 TYR B N 1
ATOM 10378 C CA . TYR B 1 603 ? -2.078 -33.875 17.344 1 82.44 603 TYR B CA 1
ATOM 10379 C C . TYR B 1 603 ? -1.32 -32.531 17.297 1 82.44 603 TYR B C 1
ATOM 10381 O O . TYR B 1 603 ? -0.969 -31.984 18.344 1 82.44 603 TYR B O 1
ATOM 10389 N N . LEU B 1 604 ? -1.061 -31.938 16.156 1 85.69 604 LEU B N 1
ATOM 10390 C CA . LEU B 1 604 ? -0.31 -30.688 16.031 1 85.69 604 LEU B CA 1
ATOM 10391 C C . LEU B 1 604 ? -1.017 -29.562 16.781 1 85.69 604 LEU B C 1
ATOM 10393 O O . LEU B 1 604 ? -0.375 -28.781 17.484 1 85.69 604 LEU B O 1
ATOM 10397 N N . PRO B 1 605 ? -2.328 -29.469 16.672 1 77.19 605 PRO B N 1
ATOM 10398 C CA . PRO B 1 605 ? -3.012 -28.375 17.359 1 77.19 605 PRO B CA 1
ATOM 10399 C C . PRO B 1 605 ? -2.822 -28.422 18.875 1 77.19 605 PRO B C 1
ATOM 10401 O O . PRO B 1 605 ? -2.949 -27.406 19.547 1 77.19 605 PRO B O 1
ATOM 10404 N N . PHE B 1 606 ? -2.443 -29.578 19.375 1 75.19 606 PHE B N 1
ATOM 10405 C CA . PHE B 1 606 ? -2.34 -29.75 20.812 1 75.19 606 PHE B CA 1
ATOM 10406 C C . PHE B 1 606 ? -0.88 -29.844 21.25 1 75.19 606 PHE B C 1
ATOM 10408 O O . PHE B 1 606 ? -0.587 -30.109 22.406 1 75.19 606 PHE B O 1
ATOM 10415 N N . SER B 1 607 ? -0.015 -29.578 20.391 1 82.5 607 SER B N 1
ATOM 10416 C CA . SER B 1 607 ? 1.406 -29.797 20.625 1 82.5 607 SER B CA 1
ATOM 10417 C C . SER B 1 607 ? 1.928 -28.859 21.719 1 82.5 607 SER B C 1
ATOM 10419 O O . SER B 1 607 ? 2.867 -29.203 22.438 1 82.5 607 SER B O 1
ATOM 10421 N N . GLY B 1 608 ? 1.35 -27.766 21.859 1 76.12 608 GLY B N 1
ATOM 10422 C CA . GLY B 1 608 ? 1.816 -26.797 22.844 1 76.12 608 GLY B CA 1
ATOM 10423 C C . GLY B 1 608 ? 1.452 -27.156 24.266 1 76.12 608 GLY B C 1
ATOM 10424 O O . GLY B 1 608 ? 1.983 -26.578 25.219 1 76.12 608 GLY B O 1
ATOM 10425 N N . LEU B 1 609 ? 0.574 -28.109 24.453 1 70.56 609 LEU B N 1
ATOM 10426 C CA . LEU B 1 609 ? 0.065 -28.453 25.781 1 70.56 609 LEU B CA 1
ATOM 10427 C C . LEU B 1 609 ? 1.017 -29.391 26.5 1 70.56 609 LEU B C 1
ATOM 10429 O O . LEU B 1 609 ? 0.976 -29.5 27.734 1 70.56 609 LEU B O 1
ATOM 10433 N N . ASP B 1 610 ? 1.895 -30.125 25.781 1 78.81 610 ASP B N 1
ATOM 10434 C CA . ASP B 1 610 ? 2.816 -31.109 26.359 1 78.81 610 ASP B CA 1
ATOM 10435 C C . ASP B 1 610 ? 4.176 -31.047 25.656 1 78.81 610 ASP B C 1
ATOM 10437 O O . ASP B 1 610 ? 4.273 -31.266 24.453 1 78.81 610 ASP B O 1
ATOM 10441 N N . ASP B 1 611 ? 5.168 -30.828 26.453 1 83.88 611 ASP B N 1
ATOM 10442 C CA . ASP B 1 611 ? 6.516 -30.688 25.922 1 83.88 611 ASP B CA 1
ATOM 10443 C C . ASP B 1 611 ? 6.988 -31.969 25.25 1 83.88 611 ASP B C 1
ATOM 10445 O O . ASP B 1 611 ? 7.777 -31.922 24.297 1 83.88 611 ASP B O 1
ATOM 10449 N N . ARG B 1 612 ? 6.672 -33.031 25.781 1 84.38 612 ARG B N 1
ATOM 10450 C CA . ARG B 1 612 ? 7.059 -34.312 25.203 1 84.38 612 ARG B CA 1
ATOM 10451 C C . ARG B 1 612 ? 6.422 -34.531 23.828 1 84.38 612 ARG B C 1
ATOM 10453 O O . ARG B 1 612 ? 7.07 -35 22.906 1 84.38 612 ARG B O 1
ATOM 10460 N N . CYS B 1 613 ? 5.168 -34.156 23.766 1 85.94 613 CYS B N 1
ATOM 10461 C CA . CYS B 1 613 ? 4.457 -34.219 22.484 1 85.94 613 CYS B CA 1
ATOM 10462 C C . CYS B 1 613 ? 5.117 -33.312 21.453 1 85.94 613 CYS B C 1
ATOM 10464 O O . CYS B 1 613 ? 5.355 -33.75 20.312 1 85.94 613 CYS B O 1
ATOM 10466 N N . LEU B 1 614 ? 5.418 -32.125 21.906 1 89.69 614 LEU B N 1
ATOM 10467 C CA . LEU B 1 614 ? 6.039 -31.172 21.016 1 89.69 614 LEU B CA 1
ATOM 10468 C C . LEU B 1 614 ? 7.375 -31.688 20.484 1 89.69 614 LEU B C 1
ATOM 10470 O O . LEU B 1 614 ? 7.652 -31.594 19.297 1 89.69 614 LEU B O 1
ATOM 10474 N N . ARG B 1 615 ? 8.141 -32.281 21.328 1 89.94 615 ARG B N 1
ATOM 10475 C CA . ARG B 1 615 ? 9.453 -32.781 20.953 1 89.94 615 ARG B CA 1
ATOM 10476 C C . ARG B 1 615 ? 9.336 -33.938 19.969 1 89.94 615 ARG B C 1
ATOM 10478 O O . ARG B 1 615 ? 10.078 -34 18.984 1 89.94 615 ARG B O 1
ATOM 10485 N N . ARG B 1 616 ? 8.438 -34.844 20.219 1 91.75 616 ARG B N 1
ATOM 10486 C CA . ARG B 1 616 ? 8.242 -36 19.344 1 91.75 616 ARG B CA 1
ATOM 10487 C C . ARG B 1 616 ? 7.688 -35.562 18 1 91.75 616 ARG B C 1
ATOM 10489 O O . ARG B 1 616 ? 8.062 -36.125 16.969 1 91.75 616 ARG B O 1
ATOM 10496 N N . LEU B 1 617 ? 6.816 -34.625 18.016 1 92.88 617 LEU B N 1
ATOM 10497 C CA . LEU B 1 617 ? 6.262 -34.125 16.766 1 92.88 617 LEU B CA 1
ATOM 10498 C C . LEU B 1 617 ? 7.328 -33.406 15.938 1 92.88 617 LEU B C 1
ATOM 10500 O O . LEU B 1 617 ? 7.332 -33.5 14.711 1 92.88 617 LEU B O 1
ATOM 10504 N N . LYS B 1 618 ? 8.172 -32.688 16.594 1 93.88 618 LYS B N 1
ATOM 10505 C CA . LYS B 1 618 ? 9.273 -32.031 15.883 1 93.88 618 LYS B CA 1
ATOM 10506 C C . LYS B 1 618 ? 10.18 -33.062 15.219 1 93.88 618 LYS B C 1
ATOM 10508 O O . LYS B 1 618 ? 10.609 -32.875 14.078 1 93.88 618 LYS B O 1
ATOM 10513 N N . LYS B 1 619 ? 10.43 -34.094 15.93 1 94.06 619 LYS B N 1
ATOM 10514 C CA . LYS B 1 619 ? 11.25 -35.188 15.359 1 94.06 619 LYS B CA 1
ATOM 10515 C C . LYS B 1 619 ? 10.555 -35.812 14.164 1 94.06 619 LYS B C 1
ATOM 10517 O O . LYS B 1 619 ? 11.195 -36.156 13.164 1 94.06 619 LYS B O 1
ATOM 10522 N N . LEU B 1 620 ? 9.297 -36.062 14.312 1 94.06 620 LEU B N 1
ATOM 10523 C CA . LEU B 1 620 ? 8.5 -36.594 13.203 1 94.06 620 LEU B CA 1
ATOM 10524 C C . LEU B 1 620 ? 8.547 -35.625 12.016 1 94.06 620 LEU B C 1
ATOM 10526 O O . LEU B 1 620 ? 8.633 -36.062 10.867 1 94.06 620 LEU B O 1
ATOM 10530 N N . ALA B 1 621 ? 8.445 -34.344 12.266 1 95.44 621 ALA B N 1
ATOM 10531 C CA . ALA B 1 621 ? 8.516 -33.344 11.195 1 95.44 621 ALA B CA 1
ATOM 10532 C C . ALA B 1 621 ? 9.867 -33.375 10.492 1 95.44 621 ALA B C 1
ATOM 10534 O O . ALA B 1 621 ? 9.938 -33.219 9.273 1 95.44 621 ALA B O 1
ATOM 10535 N N . HIS B 1 622 ? 10.922 -33.625 11.297 1 96 622 HIS B N 1
ATOM 10536 C CA . HIS B 1 622 ? 12.242 -33.75 10.695 1 96 622 HIS B CA 1
ATOM 10537 C C . HIS B 1 622 ? 12.273 -34.906 9.703 1 96 622 HIS B C 1
ATOM 10539 O O . HIS B 1 622 ? 12.773 -34.781 8.586 1 96 622 HIS B O 1
ATOM 10545 N N . GLU B 1 623 ? 11.75 -36 10.148 1 94.75 623 GLU B N 1
ATOM 10546 C CA . GLU B 1 623 ? 11.703 -37.156 9.281 1 94.75 623 GLU B CA 1
ATOM 10547 C C . GLU B 1 623 ? 10.844 -36.906 8.047 1 94.75 623 GLU B C 1
ATOM 10549 O O . GLU B 1 623 ? 11.203 -37.312 6.941 1 94.75 623 GLU B O 1
ATOM 10554 N N . PHE B 1 624 ? 9.719 -36.312 8.25 1 94.62 624 PHE B N 1
ATOM 10555 C CA . PHE B 1 624 ? 8.797 -35.938 7.184 1 94.62 624 PHE B CA 1
ATOM 10556 C C . PHE B 1 624 ? 9.5 -35.125 6.113 1 94.62 624 PHE B C 1
ATOM 10558 O O . PHE B 1 624 ? 9.391 -35.438 4.922 1 94.62 624 PHE B O 1
ATOM 10565 N N . ILE B 1 625 ? 10.219 -34.156 6.52 1 94.94 625 ILE B N 1
ATOM 10566 C CA . ILE B 1 625 ? 10.938 -33.25 5.621 1 94.94 625 ILE B CA 1
ATOM 10567 C C . ILE B 1 625 ? 12.031 -34.031 4.887 1 94.94 625 ILE B C 1
ATOM 10569 O O . ILE B 1 625 ? 12.211 -33.875 3.682 1 94.94 625 ILE B O 1
ATOM 10573 N N . GLN B 1 626 ? 12.688 -34.875 5.578 1 94.25 626 GLN B N 1
ATOM 10574 C CA . GLN B 1 626 ? 13.781 -35.625 4.988 1 94.25 626 GLN B CA 1
ATOM 10575 C C . GLN B 1 626 ? 13.266 -36.562 3.885 1 94.25 626 GLN B C 1
ATOM 10577 O O . GLN B 1 626 ? 13.898 -36.688 2.838 1 94.25 626 GLN B O 1
ATOM 10582 N N . ILE B 1 627 ? 12.211 -37.188 4.102 1 93.19 627 ILE B N 1
ATOM 10583 C CA . ILE B 1 627 ? 11.633 -38.094 3.105 1 93.19 627 ILE B CA 1
ATOM 10584 C C . ILE B 1 627 ? 11.25 -37.312 1.858 1 93.19 627 ILE B C 1
ATOM 10586 O O . ILE B 1 627 ? 11.531 -37.719 0.735 1 93.19 627 ILE B O 1
ATOM 10590 N N . ARG B 1 628 ? 10.641 -36.156 2.016 1 91.88 628 ARG B N 1
ATOM 10591 C CA . ARG B 1 628 ? 10.242 -35.344 0.882 1 91.88 628 ARG B CA 1
ATOM 10592 C C . ARG B 1 628 ? 11.461 -34.781 0.149 1 91.88 628 ARG B C 1
ATOM 10594 O O . ARG B 1 628 ? 11.461 -34.688 -1.079 1 91.88 628 ARG B O 1
ATOM 10601 N N . GLU B 1 629 ? 12.453 -34.438 0.963 1 92.81 629 GLU B N 1
ATOM 10602 C CA . GLU B 1 629 ? 13.688 -33.969 0.355 1 92.81 629 GLU B CA 1
ATOM 10603 C C . GLU B 1 629 ? 14.328 -35.031 -0.522 1 92.81 629 GLU B C 1
ATOM 10605 O O . GLU B 1 629 ? 14.797 -34.75 -1.625 1 92.81 629 GLU B O 1
ATOM 10610 N N . GLN B 1 630 ? 14.32 -36.219 0.009 1 91.44 630 GLN B N 1
ATOM 10611 C CA . GLN B 1 630 ? 14.945 -37.312 -0.722 1 91.44 630 GLN B CA 1
ATOM 10612 C C . GLN B 1 630 ? 14.172 -37.656 -1.996 1 91.44 630 GLN B C 1
ATOM 10614 O O . GLN B 1 630 ? 14.766 -37.969 -3.021 1 91.44 630 GLN B O 1
ATOM 10619 N N . ARG B 1 631 ? 12.969 -37.5 -1.963 1 89.12 631 ARG B N 1
ATOM 10620 C CA . ARG B 1 631 ? 12.141 -37.906 -3.096 1 89.12 631 ARG B CA 1
ATOM 10621 C C . ARG B 1 631 ? 12.031 -36.781 -4.121 1 89.12 631 ARG B C 1
ATOM 10623 O O . ARG B 1 631 ? 12.094 -37.031 -5.328 1 89.12 631 ARG B O 1
ATOM 10630 N N . PHE B 1 632 ? 11.859 -35.531 -3.68 1 87.19 632 PHE B N 1
ATOM 10631 C CA . PHE B 1 632 ? 11.516 -34.469 -4.598 1 87.19 632 PHE B CA 1
ATOM 10632 C C . PHE B 1 632 ? 12.625 -33.438 -4.656 1 87.19 632 PHE B C 1
ATOM 10634 O O . PHE B 1 632 ? 12.656 -32.594 -5.57 1 87.19 632 PHE B O 1
ATOM 10641 N N . GLY B 1 633 ? 13.539 -33.469 -3.713 1 84.94 633 GLY B N 1
ATOM 10642 C CA . GLY B 1 633 ? 14.57 -32.438 -3.611 1 84.94 633 GLY B CA 1
ATOM 10643 C C . GLY B 1 633 ? 14.156 -31.266 -2.748 1 84.94 633 GLY B C 1
ATOM 10644 O O . GLY B 1 633 ? 12.969 -31.078 -2.48 1 84.94 633 GLY B O 1
ATOM 10645 N N . MET B 1 634 ? 15.055 -30.484 -2.41 1 88.44 634 MET B N 1
ATOM 10646 C CA . MET B 1 634 ? 14.836 -29.359 -1.514 1 88.44 634 MET B CA 1
ATOM 10647 C C . MET B 1 634 ? 14.039 -28.25 -2.209 1 88.44 634 MET B C 1
ATOM 10649 O O . MET B 1 634 ? 13.156 -27.641 -1.603 1 88.44 634 MET B O 1
ATOM 10653 N N . MET B 1 635 ? 14.367 -28.062 -3.447 1 84.94 635 MET B N 1
ATOM 10654 C CA . MET B 1 635 ? 13.703 -27 -4.199 1 84.94 635 MET B CA 1
ATOM 10655 C C . MET B 1 635 ? 12.438 -27.531 -4.875 1 84.94 635 MET B C 1
ATOM 10657 O O . MET B 1 635 ? 12.352 -27.562 -6.105 1 84.94 635 MET B O 1
ATOM 10661 N N . SER B 1 636 ? 11.438 -27.938 -4.074 1 87.5 636 SER B N 1
ATOM 10662 C CA . SER B 1 636 ? 10.172 -28.484 -4.566 1 87.5 636 SER B CA 1
ATOM 10663 C C . SER B 1 636 ? 9 -28.047 -3.697 1 87.5 636 SER B C 1
ATOM 10665 O O . SER B 1 636 ? 9.18 -27.75 -2.512 1 87.5 636 SER B O 1
ATOM 10667 N N . PRO B 1 637 ? 7.816 -27.938 -4.297 1 85.94 637 PRO B N 1
ATOM 10668 C CA . PRO B 1 637 ? 6.637 -27.609 -3.5 1 85.94 637 PRO B CA 1
ATOM 10669 C C . PRO B 1 637 ? 6.379 -28.609 -2.371 1 85.94 637 PRO B C 1
ATOM 10671 O O . PRO B 1 637 ? 5.949 -28.219 -1.283 1 85.94 637 PRO B O 1
ATOM 10674 N N . GLU B 1 638 ? 6.668 -29.906 -2.625 1 89.06 638 GLU B N 1
ATOM 10675 C CA . GLU B 1 638 ? 6.438 -30.953 -1.629 1 89.06 638 GLU B CA 1
ATOM 10676 C C . GLU B 1 638 ? 7.316 -30.75 -0.399 1 89.06 638 GLU B C 1
ATOM 10678 O O . GLU B 1 638 ? 6.863 -30.922 0.733 1 89.06 638 GLU B O 1
ATOM 10683 N N . TYR B 1 639 ? 8.547 -30.344 -0.7 1 92 639 TYR B N 1
ATOM 10684 C CA . TYR B 1 639 ? 9.461 -30.062 0.395 1 92 639 TYR B CA 1
ATOM 10685 C C . TYR B 1 639 ? 8.977 -28.859 1.211 1 92 639 TYR B C 1
ATOM 10687 O O . TYR B 1 639 ? 8.961 -28.922 2.443 1 92 639 TYR B O 1
ATOM 10695 N N . VAL B 1 640 ? 8.555 -27.797 0.508 1 89.81 640 VAL B N 1
ATOM 10696 C CA . VAL B 1 640 ? 8.125 -26.562 1.159 1 89.81 640 VAL B CA 1
ATOM 10697 C C . VAL B 1 640 ? 6.91 -26.844 2.041 1 89.81 640 VAL B C 1
ATOM 10699 O O . VAL B 1 640 ? 6.871 -26.422 3.203 1 89.81 640 VAL B O 1
ATOM 10702 N N . VAL B 1 641 ? 5.965 -27.531 1.537 1 89.12 641 VAL B N 1
ATOM 10703 C CA . VAL B 1 641 ? 4.742 -27.844 2.279 1 89.12 641 VAL B CA 1
ATOM 10704 C C . VAL B 1 641 ? 5.078 -28.719 3.484 1 89.12 641 VAL B C 1
ATOM 10706 O O . VAL B 1 641 ? 4.488 -28.547 4.559 1 89.12 641 VAL B O 1
ATOM 10709 N N . ALA B 1 642 ? 6.012 -29.625 3.289 1 92.69 642 ALA B N 1
ATOM 10710 C CA . ALA B 1 642 ? 6.441 -30.453 4.406 1 92.69 642 ALA B CA 1
ATOM 10711 C C . ALA B 1 642 ? 7.039 -29.609 5.527 1 92.69 642 ALA B C 1
ATOM 10713 O O . ALA B 1 642 ? 6.844 -29.906 6.711 1 92.69 642 ALA B O 1
ATOM 10714 N N . CYS B 1 643 ? 7.738 -28.578 5.152 1 93.38 643 CYS B N 1
ATOM 10715 C CA . CYS B 1 643 ? 8.391 -27.703 6.125 1 93.38 643 CYS B CA 1
ATOM 10716 C C . CYS B 1 643 ? 7.359 -26.938 6.945 1 93.38 643 CYS B C 1
ATOM 10718 O O . CYS B 1 643 ? 7.652 -26.5 8.062 1 93.38 643 CYS B O 1
ATOM 10720 N N . PHE B 1 644 ? 6.164 -26.719 6.418 1 92.38 644 PHE B N 1
ATOM 10721 C CA . PHE B 1 644 ? 5.156 -25.938 7.117 1 92.38 644 PHE B CA 1
ATOM 10722 C C . PHE B 1 644 ? 4.855 -26.531 8.484 1 92.38 644 PHE B C 1
ATOM 10724 O O . PHE B 1 644 ? 4.621 -25.812 9.453 1 92.38 644 PHE B O 1
ATOM 10731 N N . TYR B 1 645 ? 4.852 -27.859 8.594 1 91.94 645 TYR B N 1
ATOM 10732 C CA . TYR B 1 645 ? 4.551 -28.516 9.859 1 91.94 645 TYR B CA 1
ATOM 10733 C C . TYR B 1 645 ? 5.609 -28.203 10.906 1 91.94 645 TYR B C 1
ATOM 10735 O O . TYR B 1 645 ? 5.285 -27.922 12.062 1 91.94 645 TYR B O 1
ATOM 10743 N N . LEU B 1 646 ? 6.871 -28.266 10.453 1 93.62 646 LEU B N 1
ATOM 10744 C CA . LEU B 1 646 ? 7.941 -27.906 11.383 1 93.62 646 LEU B CA 1
ATOM 10745 C C . LEU B 1 646 ? 7.852 -26.438 11.781 1 93.62 646 LEU B C 1
ATOM 10747 O O . LEU B 1 646 ? 8.039 -26.094 12.945 1 93.62 646 LEU B O 1
ATOM 10751 N N . MET B 1 647 ? 7.613 -25.547 10.781 1 91.62 647 MET B N 1
ATOM 10752 C CA . MET B 1 647 ? 7.504 -24.109 11.078 1 91.62 647 MET B CA 1
ATOM 10753 C C . MET B 1 647 ? 6.414 -23.859 12.117 1 91.62 647 MET B C 1
ATOM 10755 O O . MET B 1 647 ? 6.617 -23.094 13.062 1 91.62 647 MET B O 1
ATOM 10759 N N . ASP B 1 648 ? 5.297 -24.484 11.922 1 90.88 648 ASP B N 1
ATOM 10760 C CA . ASP B 1 648 ? 4.188 -24.312 12.859 1 90.88 648 ASP B CA 1
ATOM 10761 C C . ASP B 1 648 ? 4.57 -24.797 14.258 1 90.88 648 ASP B C 1
ATOM 10763 O O . ASP B 1 648 ? 4.262 -24.141 15.25 1 90.88 648 ASP B O 1
ATOM 10767 N N . LEU B 1 649 ? 5.207 -25.938 14.336 1 91.12 649 LEU B N 1
ATOM 10768 C CA . LEU B 1 649 ? 5.602 -26.5 15.625 1 91.12 649 LEU B CA 1
ATOM 10769 C C . LEU B 1 649 ? 6.598 -25.578 16.328 1 91.12 649 LEU B C 1
ATOM 10771 O O . LEU B 1 649 ? 6.535 -25.406 17.547 1 91.12 649 LEU B O 1
ATOM 10775 N N . LEU B 1 650 ? 7.539 -25.031 15.555 1 90.62 650 LEU B N 1
ATOM 10776 C CA . LEU B 1 650 ? 8.508 -24.094 16.109 1 90.62 650 LEU B CA 1
ATOM 10777 C C . LEU B 1 650 ? 7.812 -22.844 16.641 1 90.62 650 LEU B C 1
ATOM 10779 O O . LEU B 1 650 ? 8.156 -22.328 17.703 1 90.62 650 LEU B O 1
ATOM 10783 N N . VAL B 1 651 ? 6.879 -22.359 15.836 1 88 651 VAL B N 1
ATOM 10784 C CA . VAL B 1 651 ? 6.125 -21.172 16.234 1 88 651 VAL B CA 1
ATOM 10785 C C . VAL B 1 651 ? 5.34 -21.469 17.516 1 88 651 VAL B C 1
ATOM 10787 O O . VAL B 1 651 ? 5.316 -20.656 18.438 1 88 651 VAL B O 1
ATOM 10790 N N . ILE B 1 652 ? 4.688 -22.594 17.594 1 85.31 652 ILE B N 1
ATOM 10791 C CA . ILE B 1 652 ? 3.938 -23 18.781 1 85.31 652 ILE B CA 1
ATOM 10792 C C . ILE B 1 652 ? 4.879 -23.094 19.984 1 85.31 652 ILE B C 1
ATOM 10794 O O . ILE B 1 652 ? 4.551 -22.625 21.078 1 85.31 652 ILE B O 1
ATOM 10798 N N . GLU B 1 653 ? 6.012 -23.672 19.734 1 88.69 653 GLU B N 1
ATOM 10799 C CA . GLU B 1 653 ? 7.008 -23.781 20.797 1 88.69 653 GLU B CA 1
ATOM 10800 C C . GLU B 1 653 ? 7.418 -22.406 21.312 1 88.69 653 GLU B C 1
ATOM 10802 O O . GLU B 1 653 ? 7.602 -22.219 22.531 1 88.69 653 GLU B O 1
ATOM 10807 N N . SER B 1 654 ? 7.566 -21.5 20.391 1 87.56 654 SER B N 1
ATOM 10808 C CA . SER B 1 654 ? 8 -20.141 20.75 1 87.56 654 SER B CA 1
ATOM 10809 C C . SER B 1 654 ? 6.949 -19.438 21.594 1 87.56 654 SER B C 1
ATOM 10811 O O . SER B 1 654 ? 7.266 -18.484 22.312 1 87.56 654 SER B O 1
ATOM 10813 N N . LYS B 1 655 ? 5.738 -19.859 21.469 1 80.88 655 LYS B N 1
ATOM 10814 C CA . LYS B 1 655 ? 4.656 -19.234 22.219 1 80.88 655 LYS B CA 1
ATOM 10815 C C . LYS B 1 655 ? 4.441 -19.922 23.562 1 80.88 655 LYS B C 1
ATOM 10817 O O . LYS B 1 655 ? 3.689 -19.438 24.406 1 80.88 655 LYS B O 1
ATOM 10822 N N . CYS B 1 656 ? 5.07 -21.047 23.703 1 77.94 656 CYS B N 1
ATOM 10823 C CA . CYS B 1 656 ? 4.977 -21.766 24.969 1 77.94 656 CYS B CA 1
ATOM 10824 C C . CYS B 1 656 ? 5.832 -21.109 26.031 1 77.94 656 CYS B C 1
ATOM 10826 O O . CYS B 1 656 ? 6.691 -20.297 25.734 1 77.94 656 CYS B O 1
ATOM 10828 N N . GLU B 1 657 ? 5.508 -21.422 27.297 1 71.81 657 GLU B N 1
ATOM 10829 C CA . GLU B 1 657 ? 6.23 -20.859 28.438 1 71.81 657 GLU B CA 1
ATOM 10830 C C . GLU B 1 657 ? 7.672 -21.359 28.469 1 71.81 657 GLU B C 1
ATOM 10832 O O . GLU B 1 657 ? 7.941 -22.516 28.141 1 71.81 657 GLU B O 1
ATOM 10837 N N . GLY B 1 658 ? 8.711 -20.547 28.641 1 70.12 658 GLY B N 1
ATOM 10838 C CA . GLY B 1 658 ? 10.117 -20.922 28.734 1 70.12 658 GLY B CA 1
ATOM 10839 C C . GLY B 1 658 ? 10.969 -20.328 27.625 1 70.12 658 GLY B C 1
ATOM 10840 O O . GLY B 1 658 ? 10.453 -19.672 26.719 1 70.12 658 GLY B O 1
ATOM 10841 N N . PRO B 1 659 ? 12.188 -20.484 27.781 1 78.75 659 PRO B N 1
ATOM 10842 C CA . PRO B 1 659 ? 13.086 -19.953 26.75 1 78.75 659 PRO B CA 1
ATOM 10843 C C . PRO B 1 659 ? 12.984 -20.734 25.438 1 78.75 659 PRO B C 1
ATOM 10845 O O . PRO B 1 659 ? 12.82 -21.953 25.453 1 78.75 659 PRO B O 1
ATOM 10848 N N . PHE B 1 660 ? 12.844 -20.109 24.422 1 86.88 660 PHE B N 1
ATOM 10849 C CA . PHE B 1 660 ? 12.742 -20.734 23.094 1 86.88 660 PHE B CA 1
ATOM 10850 C C . PHE B 1 660 ? 14.086 -20.719 22.375 1 86.88 660 PHE B C 1
ATOM 10852 O O . PHE B 1 660 ? 14.688 -19.656 22.203 1 86.88 660 PHE B O 1
ATOM 10859 N N . LYS B 1 661 ? 14.688 -21.859 22.172 1 85.56 661 LYS B N 1
ATOM 10860 C CA . LYS B 1 661 ? 15.898 -22.031 21.375 1 85.56 661 LYS B CA 1
ATOM 10861 C C . LYS B 1 661 ? 15.727 -23.156 20.359 1 85.56 661 LYS B C 1
ATOM 10863 O O . LYS B 1 661 ? 15.367 -24.281 20.719 1 85.56 661 LYS B O 1
ATOM 10868 N N . MET B 1 662 ? 15.953 -22.859 19.172 1 86.94 662 MET B N 1
ATOM 10869 C CA . MET B 1 662 ? 15.805 -23.859 18.109 1 86.94 662 MET B CA 1
ATOM 10870 C C . MET B 1 662 ? 16.953 -24.844 18.141 1 86.94 662 MET B C 1
ATOM 10872 O O . MET B 1 662 ? 18.109 -24.469 18.312 1 86.94 662 MET B O 1
ATOM 10876 N N . ASP B 1 663 ? 16.734 -26.109 18.078 1 88.31 663 ASP B N 1
ATOM 10877 C CA . ASP B 1 663 ? 17.766 -27.125 17.953 1 88.31 663 ASP B CA 1
ATOM 10878 C C . ASP B 1 663 ? 18.516 -27 16.625 1 88.31 663 ASP B C 1
ATOM 10880 O O . ASP B 1 663 ? 18 -26.391 15.688 1 88.31 663 ASP B O 1
ATOM 10884 N N . SER B 1 664 ? 19.688 -27.578 16.5 1 86.62 664 SER B N 1
ATOM 10885 C CA . SER B 1 664 ? 20.578 -27.406 15.367 1 86.62 664 SER B CA 1
ATOM 10886 C C . SER B 1 664 ? 19.953 -27.922 14.078 1 86.62 664 SER B C 1
ATOM 10888 O O . SER B 1 664 ? 20.109 -27.328 13.016 1 86.62 664 SER B O 1
ATOM 10890 N N . VAL B 1 665 ? 19.266 -29.016 14.164 1 89.94 665 VAL B N 1
ATOM 10891 C CA . VAL B 1 665 ? 18.641 -29.625 12.992 1 89.94 665 VAL B CA 1
ATOM 10892 C C . VAL B 1 665 ? 17.547 -28.703 12.469 1 89.94 665 VAL B C 1
ATOM 10894 O O . VAL B 1 665 ? 17.422 -28.484 11.258 1 89.94 665 VAL B O 1
ATOM 10897 N N . SER B 1 666 ? 16.797 -28.172 13.406 1 91.62 666 SER B N 1
ATOM 10898 C CA . SER B 1 666 ? 15.719 -27.266 13.023 1 91.62 666 SER B CA 1
ATOM 10899 C C . SER B 1 666 ? 16.266 -25.984 12.391 1 91.62 666 SER B C 1
ATOM 10901 O O . SER B 1 666 ? 15.664 -25.438 11.461 1 91.62 666 SER B O 1
ATOM 10903 N N . VAL B 1 667 ? 17.344 -25.5 12.859 1 88.88 667 VAL B N 1
ATOM 10904 C CA . VAL B 1 667 ? 17.969 -24.297 12.305 1 88.88 667 VAL B CA 1
ATOM 10905 C C . VAL B 1 667 ? 18.344 -24.547 10.844 1 88.88 667 VAL B C 1
ATOM 10907 O O . VAL B 1 667 ? 18.141 -23.672 9.992 1 88.88 667 VAL B O 1
ATOM 10910 N N . GLU B 1 668 ? 18.844 -25.719 10.609 1 89.38 668 GLU B N 1
ATOM 10911 C CA . GLU B 1 668 ? 19.219 -26.078 9.242 1 89.38 668 GLU B CA 1
ATOM 10912 C C . GLU B 1 668 ? 18 -26.141 8.336 1 89.38 668 GLU B C 1
ATOM 10914 O O . GLU B 1 668 ? 18.016 -25.625 7.211 1 89.38 668 GLU B O 1
ATOM 10919 N N . PHE B 1 669 ? 16.953 -26.75 8.836 1 91.56 669 PHE B N 1
ATOM 10920 C CA . PHE B 1 669 ? 15.742 -26.891 8.047 1 91.56 669 PHE B CA 1
ATOM 10921 C C . PHE B 1 669 ? 15.109 -25.531 7.789 1 91.56 669 PHE B C 1
ATOM 10923 O O . PHE B 1 669 ? 14.578 -25.281 6.707 1 91.56 669 PHE B O 1
ATOM 10930 N N . VAL B 1 670 ? 15.109 -24.641 8.766 1 90.06 670 VAL B N 1
ATOM 10931 C CA . VAL B 1 670 ? 14.555 -23.312 8.594 1 90.06 670 VAL B CA 1
ATOM 10932 C C . VAL B 1 670 ? 15.359 -22.547 7.547 1 90.06 670 VAL B C 1
ATOM 10934 O O . VAL B 1 670 ? 14.789 -21.844 6.707 1 90.06 670 VAL B O 1
ATOM 10937 N N . GLY B 1 671 ? 16.641 -22.688 7.582 1 87.38 671 GLY B N 1
ATOM 10938 C CA . GLY B 1 671 ? 17.5 -22.078 6.574 1 87.38 671 GLY B CA 1
ATOM 10939 C C . GLY B 1 671 ? 17.203 -22.578 5.168 1 87.38 671 GLY B C 1
ATOM 10940 O O . GLY B 1 671 ? 17.078 -21.781 4.234 1 87.38 671 GLY B O 1
ATOM 10941 N N . ASN B 1 672 ? 17.156 -23.922 5.074 1 89.94 672 ASN B N 1
ATOM 10942 C CA . ASN B 1 672 ? 16.828 -24.547 3.789 1 89.94 672 ASN B CA 1
ATOM 10943 C C . ASN B 1 672 ? 15.445 -24.125 3.301 1 89.94 672 ASN B C 1
ATOM 10945 O O . ASN B 1 672 ? 15.242 -23.922 2.102 1 89.94 672 ASN B O 1
ATOM 10949 N N . PHE B 1 673 ? 14.547 -24.016 4.195 1 92.38 673 PHE B N 1
ATOM 10950 C CA . PHE B 1 673 ? 13.172 -23.625 3.885 1 92.38 673 PHE B CA 1
ATOM 10951 C C . PHE B 1 673 ? 13.133 -22.219 3.305 1 92.38 673 PHE B C 1
ATOM 10953 O O . PHE B 1 673 ? 12.43 -21.969 2.326 1 92.38 673 PHE B O 1
ATOM 10960 N N . LYS B 1 674 ? 13.859 -21.297 3.871 1 84.5 674 LYS B N 1
ATOM 10961 C CA . LYS B 1 674 ? 13.906 -19.906 3.402 1 84.5 674 LYS B CA 1
ATOM 10962 C C . LYS B 1 674 ? 14.43 -19.828 1.973 1 84.5 674 LYS B C 1
ATOM 10964 O O . LYS B 1 674 ? 14.008 -18.969 1.198 1 84.5 674 LYS B O 1
ATOM 10969 N N . LYS B 1 675 ? 15.227 -20.766 1.683 1 82.31 675 LYS B N 1
ATOM 10970 C CA . LYS B 1 675 ? 15.719 -20.859 0.309 1 82.31 675 LYS B CA 1
ATOM 10971 C C . LYS B 1 675 ? 14.68 -21.516 -0.603 1 82.31 675 LYS B C 1
ATOM 10973 O O . LYS B 1 675 ? 14.414 -21.016 -1.702 1 82.31 675 LYS B O 1
ATOM 10978 N N . ALA B 1 676 ? 14.102 -22.578 -0.139 1 87.88 676 ALA B N 1
ATOM 10979 C CA . ALA B 1 676 ? 13.18 -23.391 -0.933 1 87.88 676 ALA B CA 1
ATOM 10980 C C . ALA B 1 676 ? 11.922 -22.609 -1.281 1 87.88 676 ALA B C 1
ATOM 10982 O O . ALA B 1 676 ? 11.336 -22.797 -2.35 1 87.88 676 ALA B O 1
ATOM 10983 N N . ILE B 1 677 ? 11.492 -21.672 -0.413 1 86.12 677 ILE B N 1
ATOM 10984 C CA . ILE B 1 677 ? 10.25 -20.938 -0.604 1 86.12 677 ILE B CA 1
ATOM 10985 C C . ILE B 1 677 ? 10.375 -20.016 -1.82 1 86.12 677 ILE B C 1
ATOM 10987 O O . ILE B 1 677 ? 9.367 -19.531 -2.35 1 86.12 677 ILE B O 1
ATOM 10991 N N . GLU B 1 678 ? 11.516 -19.859 -2.355 1 79 678 GLU B N 1
ATOM 10992 C CA . GLU B 1 678 ? 11.789 -18.984 -3.494 1 79 678 GLU B CA 1
ATOM 10993 C C . GLU B 1 678 ? 11.219 -19.562 -4.785 1 79 678 GLU B C 1
ATOM 10995 O O . GLU B 1 678 ? 11.117 -18.875 -5.793 1 79 678 GLU B O 1
ATOM 11000 N N . ILE B 1 679 ? 10.836 -20.828 -4.707 1 81.5 679 ILE B N 1
ATOM 11001 C CA . ILE B 1 679 ? 10.273 -21.422 -5.91 1 81.5 679 ILE B CA 1
ATOM 11002 C C . ILE B 1 679 ? 8.898 -20.828 -6.199 1 81.5 679 ILE B C 1
ATOM 11004 O O . ILE B 1 679 ? 8.375 -20.969 -7.309 1 81.5 679 ILE B O 1
ATOM 11008 N N . PHE B 1 680 ? 8.297 -20.172 -5.223 1 80.06 680 PHE B N 1
ATOM 11009 C CA . PHE B 1 680 ? 6.973 -19.578 -5.383 1 80.06 680 PHE B CA 1
ATOM 11010 C C . PHE B 1 680 ? 7.086 -18.078 -5.613 1 80.06 680 PHE B C 1
ATOM 11012 O O . PHE B 1 680 ? 8.148 -17.484 -5.414 1 80.06 680 PHE B O 1
ATOM 11019 N N . GLY B 1 681 ? 5.926 -17.578 -6.113 1 72.44 681 GLY B N 1
ATOM 11020 C CA . GLY B 1 681 ? 5.898 -16.172 -6.453 1 72.44 681 GLY B CA 1
ATOM 11021 C C . GLY B 1 681 ? 6.168 -15.258 -5.27 1 72.44 681 GLY B C 1
ATOM 11022 O O . GLY B 1 681 ? 5.988 -15.664 -4.117 1 72.44 681 GLY B O 1
ATOM 11023 N N . THR B 1 682 ? 6.523 -14.102 -5.582 1 69.31 682 THR B N 1
ATOM 11024 C CA . THR B 1 682 ? 6.93 -13.133 -4.578 1 69.31 682 THR B CA 1
ATOM 11025 C C . THR B 1 682 ? 5.797 -12.867 -3.59 1 69.31 682 THR B C 1
ATOM 11027 O O . THR B 1 682 ? 6.031 -12.727 -2.389 1 69.31 682 THR B O 1
ATOM 11030 N N . GLY B 1 683 ? 4.57 -12.773 -4.086 1 64.38 683 GLY B N 1
ATOM 11031 C CA . GLY B 1 683 ? 3.436 -12.562 -3.203 1 64.38 683 GLY B CA 1
ATOM 11032 C C . GLY B 1 683 ? 3.277 -13.648 -2.16 1 64.38 683 GLY B C 1
ATOM 11033 O O . GLY B 1 683 ? 3.111 -13.359 -0.973 1 64.38 683 GLY B O 1
ATOM 11034 N N . THR B 1 684 ? 3.402 -14.828 -2.572 1 71.75 684 THR B N 1
ATOM 11035 C CA . THR B 1 684 ? 3.273 -15.984 -1.698 1 71.75 684 THR B CA 1
ATOM 11036 C C . THR B 1 684 ? 4.445 -16.062 -0.724 1 71.75 684 THR B C 1
ATOM 11038 O O . THR B 1 684 ? 4.25 -16.281 0.472 1 71.75 684 THR B O 1
ATOM 11041 N N . ARG B 1 685 ? 5.594 -15.883 -1.276 1 78.12 685 ARG B N 1
ATOM 11042 C CA . ARG B 1 685 ? 6.801 -15.938 -0.459 1 78.12 685 ARG B CA 1
ATOM 11043 C C . ARG B 1 685 ? 6.754 -14.914 0.666 1 78.12 685 ARG B C 1
ATOM 11045 O O . ARG B 1 685 ? 7.109 -15.211 1.807 1 78.12 685 ARG B O 1
ATOM 11052 N N . THR B 1 686 ? 6.238 -13.758 0.332 1 73.25 686 THR B N 1
ATOM 11053 C CA . THR B 1 686 ? 6.164 -12.68 1.31 1 73.25 686 THR B CA 1
ATOM 11054 C C . THR B 1 686 ? 5.211 -13.039 2.445 1 73.25 686 THR B C 1
ATOM 11056 O O . THR B 1 686 ? 5.512 -12.797 3.617 1 73.25 686 THR B O 1
ATOM 11059 N N . LYS B 1 687 ? 4.133 -13.594 2.123 1 74.94 687 LYS B N 1
ATOM 11060 C CA . LYS B 1 687 ? 3.154 -13.992 3.129 1 74.94 687 LYS B CA 1
ATOM 11061 C C . LYS B 1 687 ? 3.734 -15.047 4.07 1 74.94 687 LYS B C 1
ATOM 11063 O O . LYS B 1 687 ? 3.533 -14.977 5.285 1 74.94 687 LYS B O 1
ATOM 11068 N N . VAL B 1 688 ? 4.43 -15.961 3.518 1 81.31 688 VAL B N 1
ATOM 11069 C CA . VAL B 1 688 ? 4.988 -17.062 4.301 1 81.31 688 VAL B CA 1
ATOM 11070 C C . VAL B 1 688 ? 6.121 -16.547 5.184 1 81.31 688 VAL B C 1
ATOM 11072 O O . VAL B 1 688 ? 6.195 -16.875 6.367 1 81.31 688 VAL B O 1
ATOM 11075 N N . LEU B 1 689 ? 6.973 -15.75 4.57 1 78.19 689 LEU B N 1
ATOM 11076 C CA . LEU B 1 689 ? 8.102 -15.227 5.328 1 78.19 689 LEU B CA 1
ATOM 11077 C C . LEU B 1 689 ? 7.629 -14.258 6.41 1 78.19 689 LEU B C 1
ATOM 11079 O O . LEU B 1 689 ? 8.227 -14.188 7.484 1 78.19 689 LEU B O 1
ATOM 11083 N N . ASN B 1 690 ? 6.516 -13.562 6.09 1 75.25 690 ASN B N 1
ATOM 11084 C CA . ASN B 1 690 ? 5.918 -12.703 7.109 1 75.25 690 ASN B CA 1
ATOM 11085 C C . ASN B 1 690 ? 5.434 -13.516 8.305 1 75.25 690 ASN B C 1
ATOM 11087 O O . ASN B 1 690 ? 5.5 -13.047 9.445 1 75.25 690 ASN B O 1
ATOM 11091 N N . TYR B 1 691 ? 4.949 -14.672 8.117 1 83.56 691 TYR B N 1
ATOM 11092 C CA . TYR B 1 691 ? 4.539 -15.57 9.195 1 83.56 691 TYR B CA 1
ATOM 11093 C C . TYR B 1 691 ? 5.715 -15.898 10.102 1 83.56 691 TYR B C 1
ATOM 11095 O O . TYR B 1 691 ? 5.598 -15.836 11.328 1 83.56 691 TYR B O 1
ATOM 11103 N N . LEU B 1 692 ? 6.812 -16.266 9.453 1 81.19 692 LEU B N 1
ATOM 11104 C CA . LEU B 1 692 ? 7.988 -16.625 10.234 1 81.19 692 LEU B CA 1
ATOM 11105 C C . LEU B 1 692 ? 8.531 -15.422 11 1 81.19 692 LEU B C 1
ATOM 11107 O O . LEU B 1 692 ? 8.883 -15.539 12.172 1 81.19 692 LEU B O 1
ATOM 11111 N N . LYS B 1 693 ? 8.523 -14.352 10.297 1 75.06 693 LYS B N 1
ATOM 11112 C CA . LYS B 1 693 ? 9.039 -13.133 10.914 1 75.06 693 LYS B CA 1
ATOM 11113 C C . LYS B 1 693 ? 8.164 -12.703 12.094 1 75.06 693 LYS B C 1
ATOM 11115 O O . LYS B 1 693 ? 8.68 -12.328 13.148 1 75.06 693 LYS B O 1
ATOM 11120 N N . THR B 1 694 ? 6.875 -12.797 11.891 1 71.19 694 THR B N 1
ATOM 11121 C CA . THR B 1 694 ? 5.902 -12.375 12.891 1 71.19 694 THR B CA 1
ATOM 11122 C C . THR B 1 694 ? 5.984 -13.258 14.133 1 71.19 694 THR B C 1
ATOM 11124 O O . THR B 1 694 ? 5.871 -12.766 15.258 1 71.19 694 THR B O 1
ATOM 11127 N N . HIS B 1 695 ? 6.207 -14.578 13.977 1 78.25 695 HIS B N 1
ATOM 11128 C CA . HIS B 1 695 ? 6.027 -15.492 15.094 1 78.25 695 HIS B CA 1
ATOM 11129 C C . HIS B 1 695 ? 7.371 -16 15.617 1 78.25 695 HIS B C 1
ATOM 11131 O O . HIS B 1 695 ? 7.473 -16.438 16.766 1 78.25 695 HIS B O 1
ATOM 11137 N N . LEU B 1 696 ? 8.375 -16.062 14.789 1 77.69 696 LEU B N 1
ATOM 11138 C CA . LEU B 1 696 ? 9.656 -16.609 15.211 1 77.69 696 LEU B CA 1
ATOM 11139 C C . LEU B 1 696 ? 10.719 -15.516 15.281 1 77.69 696 LEU B C 1
ATOM 11141 O O . LEU B 1 696 ? 11.828 -15.758 15.773 1 77.69 696 LEU B O 1
ATOM 11145 N N . GLY B 1 697 ? 10.352 -14.195 14.828 1 70 697 GLY B N 1
ATOM 11146 C CA . GLY B 1 697 ? 11.297 -13.094 14.875 1 70 697 GLY B CA 1
ATOM 11147 C C . GLY B 1 697 ? 12.297 -13.117 13.734 1 70 697 GLY B C 1
ATOM 11148 O O . GLY B 1 697 ? 12.625 -14.18 13.211 1 70 697 GLY B O 1
#

Solvent-accessible surface area (backbone atoms only — not comparable to full-atom values): 72637 Å² total; per-residue (Å²): 105,70,65,56,54,36,62,75,62,44,42,63,71,70,51,67,66,80,76,48,51,49,54,52,39,47,58,49,49,68,35,67,55,51,20,87,49,93,86,54,93,61,20,50,45,60,51,53,60,68,64,40,60,78,54,52,32,60,35,55,66,60,13,50,48,29,34,49,51,15,52,51,34,46,73,64,67,74,37,48,54,38,17,40,51,25,14,49,51,8,39,30,20,12,38,56,64,29,39,62,22,9,47,20,25,44,53,32,19,55,45,28,48,62,44,68,38,26,62,60,17,25,51,23,21,52,49,11,68,75,25,43,40,56,75,91,54,42,59,62,40,28,52,49,23,27,48,16,14,58,71,56,64,32,60,71,51,23,49,51,24,49,48,46,37,48,45,48,41,35,68,49,74,53,65,82,73,58,95,52,66,40,34,89,45,66,40,52,56,69,34,77,74,51,72,47,60,42,80,36,61,38,76,56,70,60,71,82,57,82,63,76,64,54,68,40,32,13,70,61,62,38,46,63,77,38,69,63,38,49,41,55,78,27,22,47,47,28,12,59,33,70,65,44,50,66,66,39,66,60,45,74,69,42,36,57,37,50,18,32,51,45,58,56,70,52,58,67,46,46,48,9,46,46,41,40,57,68,29,44,63,74,62,52,67,76,58,60,84,84,51,55,66,42,41,63,46,43,53,49,49,44,52,50,46,21,68,72,42,40,88,82,29,75,55,21,41,53,70,66,49,70,41,59,65,87,69,45,56,66,68,56,49,50,52,47,43,51,50,18,43,38,50,27,49,41,39,63,72,63,38,64,58,69,74,63,44,62,77,56,50,74,55,37,54,69,68,42,48,38,38,35,49,13,16,53,22,28,45,37,32,38,23,39,73,67,37,52,38,75,40,61,40,69,43,65,56,50,43,79,81,43,80,32,52,37,75,67,38,86,48,56,36,88,54,24,56,54,71,29,44,40,83,37,66,49,31,37,26,36,40,56,74,68,55,65,44,44,72,21,48,73,42,43,47,44,76,26,36,43,48,47,29,40,35,34,24,22,64,36,71,34,48,64,64,30,72,54,26,35,56,91,67,57,29,48,50,78,36,44,59,69,56,33,38,51,51,35,31,72,62,66,59,43,75,71,75,33,75,64,59,64,39,98,66,51,57,69,23,43,48,34,54,25,31,28,43,75,48,83,90,65,56,44,71,47,68,75,65,89,84,64,61,87,61,42,47,67,45,66,39,87,84,80,61,47,76,43,81,32,53,44,54,44,52,48,61,50,59,66,70,52,83,58,83,80,49,70,66,58,50,49,49,39,52,49,28,52,55,56,51,50,54,37,34,33,95,47,21,56,65,58,49,57,53,49,48,50,50,43,75,65,43,52,90,55,26,68,80,34,70,66,52,35,53,53,49,48,52,49,31,51,52,48,29,48,40,31,27,74,60,63,30,60,79,28,69,66,20,45,57,38,42,26,52,39,53,19,52,51,29,37,50,52,71,33,92,69,88,70,74,80,51,72,68,56,51,50,49,53,54,52,42,67,56,24,42,59,41,34,23,65,72,55,36,48,56,54,50,47,38,44,42,72,54,67,96,105,69,66,56,54,34,62,76,62,44,41,62,70,72,52,66,66,80,79,48,51,51,55,54,39,48,58,48,49,68,35,68,55,53,20,86,50,94,86,54,94,60,21,50,45,60,51,52,59,70,64,40,58,76,54,52,32,59,34,56,65,60,13,50,50,29,33,51,51,16,50,52,35,45,73,64,67,74,37,48,53,38,17,41,51,25,15,51,50,8,38,29,20,12,35,56,64,29,39,63,21,10,48,20,26,44,54,33,20,54,45,28,48,62,44,68,38,25,59,60,16,24,52,24,22,49,48,10,68,75,24,42,40,58,75,91,53,44,60,61,42,30,50,51,22,27,46,16,14,58,72,55,64,34,60,68,51,23,50,49,23,48,47,45,37,46,44,46,44,39,68,42,82,46,66,80,72,58,96,50,64,40,34,90,45,66,39,52,55,69,35,78,73,52,74,45,60,42,79,34,61,37,74,55,70,58,72,82,56,81,63,76,64,54,68,40,36,14,69,60,61,37,46,64,76,38,70,60,38,50,42,54,77,26,22,48,48,28,12,59,33,70,64,43,50,67,66,38,66,57,45,74,69,42,37,56,37,48,17,33,50,45,57,57,69,52,58,67,46,46,48,9,45,46,40,41,57,68,29,44,63,74,63,51,67,74,59,61,82,83,52,57,64,42,41,63,45,44,53,50,48,46,53,50,47,22,67,70,45,43,89,81,29,75,55,22,42,53,70,67,49,69,42,59,65,87,71,44,55,67,68,56,50,48,52,46,45,51,50,20,43,38,50,28,49,43,39,63,72,64,38,65,57,67,73,63,44,61,78,58,48,74,54,37,54,69,67,42,48,37,38,35,49,12,15,52,21,28,45,35,31,38,23,38,74,67,37,52,37,74,40,62,40,67,43,64,56,50,42,78,81,42,81,32,51,37,74,66,37,87,48,57,35,89,54,25,55,54,72,29,45,41,83,36,67,50,31,37,26,36,41,56,76,67,55,65,46,44,70,20,46,72,44,43,48,43,74,24,36,44,48,46,29,41,36,33,24,22,66,37,69,34,48,64,62,30,70,55,25,36,56,90,67,59,29,47,52,78,34,46,60,69,58,32,38,50,51,36,33,71,64,68,59,43,74,70,75,35,76,64,59,65,40,96,65,49,58,69,24,42,48,34,54,26,30,28,45,74,48,85,91,66,55,43,73,46,67,76,66,91,83,62,61,88,60,42,49,68,45,67,38,86,84,78,63,48,76,43,81,31,52,45,51,44,52,48,60,51,57,67,71,51,84,59,82,79,47,69,67,57,49,51,49,41,52,50,29,51,55,56,50,51,55,37,35,33,96,46,21,55,64,56,52,58,52,50,49,50,49,43,74,66,43,53,89,54,24,67,81,35,70,68,53,35,53,52,49,48,52,49,30,52,51,47,29,49,40,32,29,72,62,64,30,59,77,28,69,66,21,44,56,39,43,25,53,38,52,19,50,51,28,35,50,51,71,34,92,69,88,69,76,80,53,74,69,55,51,51,50,52,55,51,43,67,56,26,43,59,42,35,24,63,71,56,36,48,56,54,51,46,37,45,42,72,54,67,95

Organism: Culex quinquefasciatus (NCBI:txid7176)

pLDDT: mean 80.77, std 12.56, range [29.27, 96.81]

Nearest PDB structures (foldseek):
  4wuy-assembly1_A  TM=6.580E-01  e=5.431E-14  Homo sapiens
  7bj1-assembly1_A  TM=6.426E-01  e=3.172E-13  Homo sapiens
  2nc9-assembly1_A  TM=8.185E-01  e=9.973E-02  Homo sapiens
  9e8j-assembly1_Y  TM=4.396E-01  e=3.122E+00  Homo sapiens
  6fvv-assembly1_R  TM=3.142E-01  e=1.320E+00  Saccharomyces cerevisiae S288C

InterPro domains:
  IPR001214 SET domain [PF00856] (418-473)
  IPR001214 SET domain [PS50280] (373-473)
  IPR002893 Zinc finger, MYND-type [PS01360] (218-255)
  IPR011990 Tetratricopeptide-like helical domain superfamily [G3DSA:1.25.40.10] (61-187)
  IPR011990 Tetratricopeptide-like helical domain superfamily [G3DSA:1.25.40.10] (478-695)
  IPR011990 Tetratricopeptide-like helical domain superfamily [SSF48452] (67-157)
  IPR044421 SMYD4, SET domain [cd10536] (299-501)
  IPR046341 SET domain superfamily [G3DSA:2.170.270.10] (370-472)
  IPR046341 SET domain superfamily [SSF82199] (391-501)
  IPR052097 SET and MYND domain-containing protein [PTHR46165] (184-615)